Protein 1WG2 (pdb70)

Solvent-accessible surface area: 5988 Å² total; per-residue (Å²): 137,116,125,69,100,132,46,141,94,215,89,152,171,80,125,43,132,2,110,57,61,102,110,146,16,33,141,157,30,100,164,15,138,56,48,21,30,0,26,15,70,48,103,100,60,136,109,13,155,27,109,87,119,108,188,154,138,68,106,68,120,124,105,128

Nearest PDB structures (foldseek):
  1wg2-assembly1_A  TM=7.776E-01  e=1.621E-12  Arabidopsis thaliana
  1wfp-assembly1_A  TM=5.689E-01  e=2.776E-08  Arabidopsis thaliana
  1wfh-assembly1_A  TM=5.542E-01  e=4.113E-08  Arabidopsis thaliana
  1wfl-assembly1_A  TM=5.994E-01  e=1.693E-07  Mus musculus
  2m9w-assembly1_A  TM=4.242E-01  e=7.122E-01  Homo sapiens

Secondary structure (DSSP, 8-state):
-------SS--S--S-S-TTT----TTS-EE-TTS-EE-SSS-SSTTTT-----S-S---S---

Structure (mmCIF, N/CA/C/O backbone):
data_1WG2
#
_entry.id   1WG2
#
loop_
_entity.id
_entity.type
_entity.pdbx_description
1 polymer 'zinc finger (AN1-like) family protein'
2 non-polymer 'ZINC ION'
#
loop_
_atom_site.group_PDB
_atom_site.id
_atom_site.type_symbol
_atom_site.label_atom_id
_atom_site.label_alt_id
_atom_site.label_comp_id
_atom_site.label_asym_id
_atom_site.label_entity_id
_atom_site.label_seq_id
_atom_site.pdbx_PDB_ins_code
_atom_site.Cartn_x
_atom_site.Cartn_y
_atom_site.Cartn_z
_atom_site.occupancy
_atom_site.B_iso_or_equiv
_atom_site.auth_seq_id
_atom_site.auth_comp_id
_atom_site.auth_asym_id
_atom_site.auth_atom_id
_atom_site.pdbx_PDB_model_num
ATOM 1 N N . GLY A 1 1 ? -7.816 23.906 -29.251 1.00 0.00 1 GLY A N 1
ATOM 2 C CA . GLY A 1 1 ? -9.054 23.460 -28.638 1.00 0.00 1 GLY A CA 1
ATOM 3 C C . GLY A 1 1 ? -8.824 22.727 -27.332 1.00 0.00 1 GLY A C 1
ATOM 4 O O . GLY A 1 1 ? -7.821 22.953 -26.654 1.00 0.00 1 GLY A O 1
ATOM 8 N N . SER A 1 2 ? -9.755 21.848 -26.976 1.00 0.00 2 SER A N 1
ATOM 9 C CA . SER A 1 2 ? -9.651 21.084 -25.739 1.00 0.00 2 SER A CA 1
ATOM 10 C C . SER A 1 2 ? -9.000 19.728 -25.991 1.00 0.00 2 SER A C 1
ATOM 11 O O . SER A 1 2 ? -9.535 18.896 -26.724 1.00 0.00 2 SER A O 1
ATOM 19 N N . SER A 1 3 ? -7.840 19.512 -25.379 1.00 0.00 3 SER A N 1
ATOM 20 C CA . SER A 1 3 ? -7.112 18.259 -25.539 1.00 0.00 3 SER A CA 1
ATOM 21 C C . SER A 1 3 ? -7.911 17.090 -24.970 1.00 0.00 3 SER A C 1
ATOM 22 O O . SER A 1 3 ? -8.156 16.099 -25.657 1.00 0.00 3 SER A O 1
ATOM 30 N N . GLY A 1 4 ? -8.314 17.214 -23.709 1.00 0.00 4 GLY A N 1
ATOM 31 C CA . GLY A 1 4 ? -9.080 16.162 -23.069 1.00 0.00 4 GLY A CA 1
ATOM 32 C C . GLY A 1 4 ? -8.280 15.421 -22.016 1.00 0.00 4 GLY A C 1
ATOM 33 O O . GLY A 1 4 ? -7.166 14.969 -22.277 1.00 0.00 4 GLY A O 1
ATOM 37 N N . SER A 1 5 ? -8.849 15.297 -20.821 1.00 0.00 5 SER A N 1
ATOM 38 C CA . SER A 1 5 ? -8.179 14.611 -19.723 1.00 0.00 5 SER A CA 1
ATOM 39 C C . SER A 1 5 ? -9.154 13.712 -18.968 1.00 0.00 5 SER A C 1
ATOM 40 O O . SER A 1 5 ? -10.264 14.126 -18.631 1.00 0.00 5 SER A O 1
ATOM 48 N N . SER A 1 6 ? -8.732 12.479 -18.707 1.00 0.00 6 SER A N 1
ATOM 49 C CA . SER A 1 6 ? -9.568 11.519 -17.995 1.00 0.00 6 SER A CA 1
ATOM 50 C C . SER A 1 6 ? -9.714 11.909 -16.528 1.00 0.00 6 SER A C 1
ATOM 51 O O . SER A 1 6 ? -10.810 12.219 -16.063 1.00 0.00 6 SER A O 1
ATOM 59 N N . GLY A 1 7 ? -8.600 11.890 -15.803 1.00 0.00 7 GLY A N 1
ATOM 60 C CA . GLY A 1 7 ? -8.625 12.243 -14.395 1.00 0.00 7 GLY A CA 1
ATOM 61 C C . GLY A 1 7 ? -7.319 11.925 -13.695 1.00 0.00 7 GLY A C 1
ATOM 62 O O . GLY A 1 7 ? -7.012 10.769 -13.402 1.00 0.00 7 GLY A O 1
ATOM 66 N N . PRO A 1 8 ? -6.523 12.968 -13.415 1.00 0.00 8 PRO A N 1
ATOM 67 C CA . PRO A 1 8 ? -5.229 12.819 -12.742 1.00 0.00 8 PRO A CA 1
ATOM 68 C C . PRO A 1 8 ? -5.380 12.417 -11.279 1.00 0.00 8 PRO A C 1
ATOM 69 O O . PRO A 1 8 ? -4.390 12.218 -10.576 1.00 0.00 8 PRO A O 1
ATOM 80 N N . SER A 1 9 ? -6.625 12.300 -10.828 1.00 0.00 9 SER A N 1
ATOM 81 C CA . SER A 1 9 ? -6.904 11.925 -9.447 1.00 0.00 9 SER A CA 1
ATOM 82 C C . SER A 1 9 ? -7.530 10.535 -9.377 1.00 0.00 9 SER A C 1
ATOM 83 O O . SER A 1 9 ? -8.338 10.163 -10.228 1.00 0.00 9 SER A O 1
ATOM 91 N N . ARG A 1 10 ? -7.149 9.772 -8.358 1.00 0.00 10 ARG A N 1
ATOM 92 C CA . ARG A 1 10 ? -7.670 8.422 -8.177 1.00 0.00 10 ARG A CA 1
ATOM 93 C C . ARG A 1 10 ? -9.026 8.452 -7.477 1.00 0.00 10 ARG A C 1
ATOM 94 O O . ARG A 1 10 ? -9.360 9.395 -6.759 1.00 0.00 10 ARG A O 1
ATOM 115 N N . PRO A 1 11 ? -9.826 7.397 -7.691 1.00 0.00 11 PRO A N 1
ATOM 116 C CA . PRO A 1 11 ? -11.158 7.279 -7.090 1.00 0.00 11 PRO A CA 1
ATOM 117 C C . PRO A 1 11 ? -11.095 7.051 -5.583 1.00 0.00 11 PRO A C 1
ATOM 118 O O . PRO A 1 11 ? -10.018 7.059 -4.988 1.00 0.00 11 PRO A O 1
ATOM 129 N N . VAL A 1 12 ? -12.258 6.847 -4.972 1.00 0.00 12 VAL A N 1
ATOM 130 C CA . VAL A 1 12 ? -12.335 6.615 -3.534 1.00 0.00 12 VAL A CA 1
ATOM 131 C C . VAL A 1 12 ? -12.019 5.163 -3.195 1.00 0.00 12 VAL A C 1
ATOM 132 O O . VAL A 1 12 ? -12.709 4.539 -2.387 1.00 0.00 12 VAL A O 1
ATOM 145 N N . ARG A 1 13 ? -10.972 4.630 -3.816 1.00 0.00 13 ARG A N 1
ATOM 146 C CA . ARG A 1 13 ? -10.565 3.250 -3.580 1.00 0.00 13 ARG A CA 1
ATOM 147 C C . ARG A 1 13 ? -9.894 3.107 -2.217 1.00 0.00 13 ARG A C 1
ATOM 148 O O . ARG A 1 13 ? -9.330 4.056 -1.672 1.00 0.00 13 ARG A O 1
ATOM 169 N N . PRO A 1 14 ? -9.955 1.892 -1.651 1.00 0.00 14 PRO A N 1
ATOM 170 C CA . PRO A 1 14 ? -9.359 1.595 -0.345 1.00 0.00 14 PRO A CA 1
ATOM 171 C C . PRO A 1 14 ? -7.835 1.606 -0.388 1.00 0.00 14 PRO A C 1
ATOM 172 O O . PRO A 1 14 ? -7.236 1.915 -1.417 1.00 0.00 14 PRO A O 1
ATOM 183 N N . ASN A 1 15 ? -7.214 1.267 0.737 1.00 0.00 15 ASN A N 1
ATOM 184 C CA . ASN A 1 15 ? -5.758 1.238 0.827 1.00 0.00 15 ASN A CA 1
ATOM 185 C C . ASN A 1 15 ? -5.260 -0.172 1.132 1.00 0.00 15 ASN A C 1
ATOM 186 O O . ASN A 1 15 ? -4.137 -0.357 1.599 1.00 0.00 15 ASN A O 1
ATOM 197 N N . ASN A 1 16 ? -6.104 -1.163 0.862 1.00 0.00 16 ASN A N 1
ATOM 198 C CA . ASN A 1 16 ? -5.750 -2.556 1.107 1.00 0.00 16 ASN A CA 1
ATOM 199 C C . ASN A 1 16 ? -5.085 -3.172 -0.120 1.00 0.00 16 ASN A C 1
ATOM 200 O O . ASN A 1 16 ? -5.747 -3.798 -0.948 1.00 0.00 16 ASN A O 1
ATOM 211 N N . ARG A 1 17 ? -3.773 -2.990 -0.229 1.00 0.00 17 ARG A N 1
ATOM 212 C CA . ARG A 1 17 ? -3.019 -3.527 -1.355 1.00 0.00 17 ARG A CA 1
ATOM 213 C C . ARG A 1 17 ? -1.519 -3.347 -1.140 1.00 0.00 17 ARG A C 1
ATOM 214 O O . ARG A 1 17 ? -1.088 -2.439 -0.429 1.00 0.00 17 ARG A O 1
ATOM 235 N N . CYS A 1 18 ? -0.729 -4.219 -1.757 1.00 0.00 18 CYS A N 1
ATOM 236 C CA . CYS A 1 18 ? 0.723 -4.158 -1.633 1.00 0.00 18 CYS A CA 1
ATOM 237 C C . CYS A 1 18 ? 1.317 -3.206 -2.667 1.00 0.00 18 CYS A C 1
ATOM 238 O O . CYS A 1 18 ? 0.955 -3.245 -3.843 1.00 0.00 18 CYS A O 1
ATOM 245 N N . PHE A 1 19 ? 2.232 -2.352 -2.220 1.00 0.00 19 PHE A N 1
ATOM 246 C CA . PHE A 1 19 ? 2.877 -1.390 -3.106 1.00 0.00 19 PHE A CA 1
ATOM 247 C C . PHE A 1 19 ? 4.017 -2.043 -3.882 1.00 0.00 19 PHE A C 1
ATOM 248 O O . PHE A 1 19 ? 4.922 -1.364 -4.366 1.00 0.00 19 PHE A O 1
ATOM 265 N N . SER A 1 20 ? 3.966 -3.366 -3.995 1.00 0.00 20 SER A N 1
ATOM 266 C CA . SER A 1 20 ? 4.996 -4.113 -4.707 1.00 0.00 20 SER A CA 1
ATOM 267 C C . SER A 1 20 ? 4.371 -5.147 -5.639 1.00 0.00 20 SER A C 1
ATOM 268 O O . SER A 1 20 ? 4.814 -5.327 -6.773 1.00 0.00 20 SER A O 1
ATOM 276 N N . CYS A 1 21 ? 3.337 -5.826 -5.151 1.00 0.00 21 CYS A N 1
ATOM 277 C CA . CYS A 1 21 ? 2.649 -6.842 -5.937 1.00 0.00 21 CYS A CA 1
ATOM 278 C C . CYS A 1 21 ? 1.182 -6.474 -6.139 1.00 0.00 21 CYS A C 1
ATOM 279 O O . CYS A 1 21 ? 0.458 -7.147 -6.872 1.00 0.00 21 CYS A O 1
ATOM 286 N N . ASN A 1 22 ? 0.752 -5.401 -5.484 1.00 0.00 22 ASN A N 1
ATOM 287 C CA . ASN A 1 22 ? -0.628 -4.942 -5.591 1.00 0.00 22 ASN A CA 1
ATOM 288 C C . ASN A 1 22 ? -1.592 -5.980 -5.022 1.00 0.00 22 ASN A C 1
ATOM 289 O O . ASN A 1 22 ? -2.762 -6.029 -5.400 1.00 0.00 22 ASN A O 1
ATOM 300 N N . LYS A 1 23 ? -1.091 -6.806 -4.110 1.00 0.00 23 LYS A N 1
ATOM 301 C CA . LYS A 1 23 ? -1.906 -7.842 -3.486 1.00 0.00 23 LYS A CA 1
ATOM 302 C C . LYS A 1 23 ? -2.705 -7.274 -2.317 1.00 0.00 23 LYS A C 1
ATOM 303 O O . LYS A 1 23 ? -2.141 -6.906 -1.287 1.00 0.00 23 LYS A O 1
ATOM 322 N N . LYS A 1 24 ? -4.021 -7.208 -2.483 1.00 0.00 24 LYS A N 1
ATOM 323 C CA . LYS A 1 24 ? -4.899 -6.689 -1.441 1.00 0.00 24 LYS A CA 1
ATOM 324 C C . LYS A 1 24 ? -4.460 -7.178 -0.065 1.00 0.00 24 LYS A C 1
ATOM 325 O O . LYS A 1 24 ? -4.515 -8.373 0.227 1.00 0.00 24 LYS A O 1
ATOM 344 N N . VAL A 1 25 ? -4.025 -6.247 0.778 1.00 0.00 25 VAL A N 1
ATOM 345 C CA . VAL A 1 25 ? -3.578 -6.584 2.124 1.00 0.00 25 VAL A CA 1
ATOM 346 C C . VAL A 1 25 ? -4.657 -6.271 3.155 1.00 0.00 25 VAL A C 1
ATOM 347 O O . VAL A 1 25 ? -4.365 -6.072 4.334 1.00 0.00 25 VAL A O 1
ATOM 360 N N . GLY A 1 26 ? -5.906 -6.229 2.703 1.00 0.00 26 GLY A N 1
ATOM 361 C CA . GLY A 1 26 ? -7.011 -5.941 3.599 1.00 0.00 26 GLY A CA 1
ATOM 362 C C . GLY A 1 26 ? -6.650 -4.911 4.650 1.00 0.00 26 GLY A C 1
ATOM 363 O O . GLY A 1 26 ? -5.976 -3.923 4.357 1.00 0.00 26 GLY A O 1
ATOM 367 N N . VAL A 1 27 ? -7.101 -5.140 5.880 1.00 0.00 27 VAL A N 1
ATOM 368 C CA . VAL A 1 27 ? -6.822 -4.223 6.979 1.00 0.00 27 VAL A CA 1
ATOM 369 C C . VAL A 1 27 ? -5.747 -4.785 7.903 1.00 0.00 27 VAL A C 1
ATOM 370 O O . VAL A 1 27 ? -5.667 -4.416 9.075 1.00 0.00 27 VAL A O 1
ATOM 383 N N . MET A 1 28 ? -4.922 -5.678 7.367 1.00 0.00 28 MET A N 1
ATOM 384 C CA . MET A 1 28 ? -3.849 -6.289 8.144 1.00 0.00 28 MET A CA 1
ATOM 385 C C . MET A 1 28 ? -2.515 -6.175 7.413 1.00 0.00 28 MET A C 1
ATOM 386 O O . MET A 1 28 ? -1.632 -7.015 7.579 1.00 0.00 28 MET A O 1
ATOM 400 N N . GLY A 1 29 ? -2.377 -5.129 6.603 1.00 0.00 29 GLY A N 1
ATOM 401 C CA . GLY A 1 29 ? -1.148 -4.925 5.859 1.00 0.00 29 GLY A CA 1
ATOM 402 C C . GLY A 1 29 ? -0.082 -4.227 6.680 1.00 0.00 29 GLY A C 1
ATOM 403 O O . GLY A 1 29 ? -0.309 -3.879 7.839 1.00 0.00 29 GLY A O 1
ATOM 407 N N . PHE A 1 30 ? 1.086 -4.022 6.079 1.00 0.00 30 PHE A N 1
ATOM 408 C CA . PHE A 1 30 ? 2.192 -3.363 6.763 1.00 0.00 30 PHE A CA 1
ATOM 409 C C . PHE A 1 30 ? 2.462 -1.987 6.161 1.00 0.00 30 PHE A C 1
ATOM 410 O O . PHE A 1 30 ? 3.062 -1.872 5.092 1.00 0.00 30 PHE A O 1
ATOM 427 N N . LYS A 1 31 ? 2.014 -0.946 6.854 1.00 0.00 31 LYS A N 1
ATOM 428 C CA . LYS A 1 31 ? 2.207 0.423 6.390 1.00 0.00 31 LYS A CA 1
ATOM 429 C C . LYS A 1 31 ? 3.591 0.937 6.771 1.00 0.00 31 LYS A C 1
ATOM 430 O O . LYS A 1 31 ? 4.006 0.837 7.927 1.00 0.00 31 LYS A O 1
ATOM 449 N N . CYS A 1 32 ? 4.303 1.489 5.794 1.00 0.00 32 CYS A N 1
ATOM 450 C CA . CYS A 1 32 ? 5.640 2.020 6.026 1.00 0.00 32 CYS A CA 1
ATOM 451 C C . CYS A 1 32 ? 5.578 3.483 6.453 1.00 0.00 32 CYS A C 1
ATOM 452 O O . CYS A 1 32 ? 4.582 4.168 6.219 1.00 0.00 32 CYS A O 1
ATOM 459 N N . LYS A 1 33 ? 6.649 3.957 7.081 1.00 0.00 33 LYS A N 1
ATOM 460 C CA . LYS A 1 33 ? 6.718 5.339 7.540 1.00 0.00 33 LYS A CA 1
ATOM 461 C C . LYS A 1 33 ? 6.444 6.308 6.393 1.00 0.00 33 LYS A C 1
ATOM 462 O O . LYS A 1 33 ? 5.877 7.382 6.596 1.00 0.00 33 LYS A O 1
ATOM 481 N N . CYS A 1 34 ? 6.850 5.921 5.189 1.00 0.00 34 CYS A N 1
ATOM 482 C CA . CYS A 1 34 ? 6.647 6.754 4.009 1.00 0.00 34 CYS A CA 1
ATOM 483 C C . CYS A 1 34 ? 5.160 6.950 3.730 1.00 0.00 34 CYS A C 1
ATOM 484 O O . CYS A 1 34 ? 4.737 8.012 3.277 1.00 0.00 34 CYS A O 1
ATOM 491 N N . GLY A 1 35 ? 4.370 5.916 4.005 1.00 0.00 35 GLY A N 1
ATOM 492 C CA . GLY A 1 35 ? 2.939 5.994 3.778 1.00 0.00 35 GLY A CA 1
ATOM 493 C C . GLY A 1 35 ? 2.470 5.039 2.699 1.00 0.00 35 GLY A C 1
ATOM 494 O O . GLY A 1 35 ? 1.531 5.337 1.962 1.00 0.00 35 GLY A O 1
ATOM 498 N N . SER A 1 36 ? 3.127 3.887 2.604 1.00 0.00 36 SER A N 1
ATOM 499 C CA . SER A 1 36 ? 2.775 2.887 1.603 1.00 0.00 36 SER A CA 1
ATOM 500 C C . SER A 1 36 ? 2.302 1.597 2.266 1.00 0.00 36 SER A C 1
ATOM 501 O O . SER A 1 36 ? 2.722 1.265 3.375 1.00 0.00 36 SER A O 1
ATOM 509 N N . THR A 1 37 ? 1.424 0.873 1.579 1.00 0.00 37 THR A N 1
ATOM 510 C CA . THR A 1 37 ? 0.892 -0.380 2.100 1.00 0.00 37 THR A CA 1
ATOM 511 C C . THR A 1 37 ? 1.563 -1.579 1.441 1.00 0.00 37 THR A C 1
ATOM 512 O O . THR A 1 37 ? 1.755 -1.605 0.225 1.00 0.00 37 THR A O 1
ATOM 523 N N . PHE A 1 38 ? 1.918 -2.572 2.249 1.00 0.00 38 PHE A N 1
ATOM 524 C CA . PHE A 1 38 ? 2.568 -3.775 1.743 1.00 0.00 38 PHE A CA 1
ATOM 525 C C . PHE A 1 38 ? 1.939 -5.028 2.347 1.00 0.00 38 PHE A C 1
ATOM 526 O O . PHE A 1 38 ? 1.216 -4.956 3.341 1.00 0.00 38 PHE A O 1
ATOM 543 N N . CYS A 1 39 ? 2.220 -6.175 1.738 1.00 0.00 39 CYS A N 1
ATOM 544 C CA . CYS A 1 39 ? 1.682 -7.445 2.213 1.00 0.00 39 CYS A CA 1
ATOM 545 C C . CYS A 1 39 ? 2.641 -8.107 3.198 1.00 0.00 39 CYS A C 1
ATOM 546 O O . CYS A 1 39 ? 2.699 -9.332 3.296 1.00 0.00 39 CYS A O 1
ATOM 553 N N . GLY A 1 40 ? 3.393 -7.287 3.926 1.00 0.00 40 GLY A N 1
ATOM 554 C CA . GLY A 1 40 ? 4.340 -7.811 4.893 1.00 0.00 40 GLY A CA 1
ATOM 555 C C . GLY A 1 40 ? 5.636 -8.262 4.251 1.00 0.00 40 GLY A C 1
ATOM 556 O O . GLY A 1 40 ? 6.714 -8.082 4.818 1.00 0.00 40 GLY A O 1
ATOM 560 N N . SER A 1 41 ? 5.533 -8.851 3.064 1.00 0.00 41 SER A N 1
ATOM 561 C CA . SER A 1 41 ? 6.707 -9.334 2.346 1.00 0.00 41 SER A CA 1
ATOM 562 C C . SER A 1 41 ? 7.418 -8.188 1.633 1.00 0.00 41 SER A C 1
ATOM 563 O O . SER A 1 41 ? 8.603 -8.310 1.329 1.00 0.00 41 SER A O 1
ATOM 571 N N . HIS A 1 42 ? 6.686 -7.111 1.386 1.00 0.00 42 HIS A N 1
ATOM 572 C CA . HIS A 1 42 ? 7.257 -5.958 0.712 1.00 0.00 42 HIS A CA 1
ATOM 573 C C . HIS A 1 42 ? 7.168 -4.734 1.626 1.00 0.00 42 HIS A C 1
ATOM 574 O O . HIS A 1 42 ? 7.209 -3.585 1.184 1.00 0.00 42 HIS A O 1
ATOM 588 N N . ARG A 1 43 ? 7.044 -5.007 2.920 1.00 0.00 43 ARG A N 1
ATOM 589 C CA . ARG A 1 43 ? 6.946 -3.950 3.919 1.00 0.00 43 ARG A CA 1
ATOM 590 C C . ARG A 1 43 ? 8.298 -3.275 4.131 1.00 0.00 43 ARG A C 1
ATOM 591 O O . ARG A 1 43 ? 8.379 -2.192 4.711 1.00 0.00 43 ARG A O 1
ATOM 612 N N . TYR A 1 44 ? 9.357 -3.922 3.657 1.00 0.00 44 TYR A N 1
ATOM 613 C CA . TYR A 1 44 ? 10.706 -3.386 3.797 1.00 0.00 44 TYR A CA 1
ATOM 614 C C . TYR A 1 44 ? 10.945 -2.247 2.811 1.00 0.00 44 TYR A C 1
ATOM 615 O O . TYR A 1 44 ? 10.413 -2.230 1.700 1.00 0.00 44 TYR A O 1
ATOM 633 N N . PRO A 1 45 ? 11.765 -1.270 3.225 1.00 0.00 45 PRO A N 1
ATOM 634 C CA . PRO A 1 45 ? 12.096 -0.108 2.394 1.00 0.00 45 PRO A CA 1
ATOM 635 C C . PRO A 1 45 ? 12.976 -0.478 1.204 1.00 0.00 45 PRO A C 1
ATOM 636 O O . PRO A 1 45 ? 12.860 0.110 0.130 1.00 0.00 45 PRO A O 1
ATOM 647 N N . GLU A 1 46 ? 13.854 -1.455 1.405 1.00 0.00 46 GLU A N 1
ATOM 648 C CA . GLU A 1 46 ? 14.753 -1.902 0.348 1.00 0.00 46 GLU A CA 1
ATOM 649 C C . GLU A 1 46 ? 13.980 -2.602 -0.765 1.00 0.00 46 GLU A C 1
ATOM 650 O O . GLU A 1 46 ? 14.461 -2.722 -1.892 1.00 0.00 46 GLU A O 1
ATOM 662 N N . LYS A 1 47 ? 12.777 -3.065 -0.441 1.00 0.00 47 LYS A N 1
ATOM 663 C CA . LYS A 1 47 ? 11.934 -3.754 -1.411 1.00 0.00 47 LYS A CA 1
ATOM 664 C C . LYS A 1 47 ? 10.898 -2.804 -2.003 1.00 0.00 47 LYS A C 1
ATOM 665 O O . LYS A 1 47 ? 9.912 -3.268 -2.573 1.00 0.00 47 LYS A O 1
ATOM 684 N N . HIS A 1 48 ? 11.140 -1.509 -1.858 1.00 0.00 48 HIS A N 1
ATOM 685 C CA . HIS A 1 48 ? 10.222 -0.513 -2.383 1.00 0.00 48 HIS A CA 1
ATOM 686 C C . HIS A 1 48 ? 10.842 0.879 -2.244 1.00 0.00 48 HIS A C 1
ATOM 687 O O . HIS A 1 48 ? 11.239 1.312 -1.163 1.00 0.00 48 HIS A O 1
ATOM 701 N N . GLU A 1 49 ? 10.917 1.575 -3.375 1.00 0.00 49 GLU A N 1
ATOM 702 C CA . GLU A 1 49 ? 11.484 2.919 -3.407 1.00 0.00 49 GLU A CA 1
ATOM 703 C C . GLU A 1 49 ? 11.004 3.741 -2.214 1.00 0.00 49 GLU A C 1
ATOM 704 O O . GLU A 1 49 ? 9.963 4.395 -2.275 1.00 0.00 49 GLU A O 1
ATOM 716 N N . CYS A 1 50 ? 11.771 3.701 -1.130 1.00 0.00 50 CYS A N 1
ATOM 717 C CA . CYS A 1 50 ? 11.426 4.440 0.079 1.00 0.00 50 CYS A CA 1
ATOM 718 C C . CYS A 1 50 ? 12.291 5.689 0.218 1.00 0.00 50 CYS A C 1
ATOM 719 O O . CYS A 1 50 ? 13.415 5.626 0.716 1.00 0.00 50 CYS A O 1
ATOM 726 N N . SER A 1 51 ? 11.759 6.823 -0.226 1.00 0.00 51 SER A N 1
ATOM 727 C CA . SER A 1 51 ? 12.483 8.087 -0.155 1.00 0.00 51 SER A CA 1
ATOM 728 C C . SER A 1 51 ? 12.845 8.425 1.289 1.00 0.00 51 SER A C 1
ATOM 729 O O . SER A 1 51 ? 13.921 8.958 1.562 1.00 0.00 51 SER A O 1
ATOM 737 N N . PHE A 1 52 ? 11.940 8.109 2.209 1.00 0.00 52 PHE A N 1
ATOM 738 C CA . PHE A 1 52 ? 12.162 8.379 3.624 1.00 0.00 52 PHE A CA 1
ATOM 739 C C . PHE A 1 52 ? 13.625 8.157 3.997 1.00 0.00 52 PHE A C 1
ATOM 740 O O . PHE A 1 52 ? 14.251 7.193 3.553 1.00 0.00 52 PHE A O 1
ATOM 757 N N . ASP A 1 53 ? 14.164 9.055 4.814 1.00 0.00 53 ASP A N 1
ATOM 758 C CA . ASP A 1 53 ? 15.553 8.957 5.248 1.00 0.00 53 ASP A CA 1
ATOM 759 C C . ASP A 1 53 ? 15.639 8.481 6.695 1.00 0.00 53 ASP A C 1
ATOM 760 O O . ASP A 1 53 ? 15.713 9.288 7.621 1.00 0.00 53 ASP A O 1
ATOM 769 N N . PHE A 1 54 ? 15.627 7.166 6.881 1.00 0.00 54 PHE A N 1
ATOM 770 C CA . PHE A 1 54 ? 15.701 6.582 8.215 1.00 0.00 54 PHE A CA 1
ATOM 771 C C . PHE A 1 54 ? 17.057 6.862 8.857 1.00 0.00 54 PHE A C 1
ATOM 772 O O . PHE A 1 54 ? 17.135 7.297 10.006 1.00 0.00 54 PHE A O 1
ATOM 789 N N . LYS A 1 55 ? 18.124 6.610 8.106 1.00 0.00 55 LYS A N 1
ATOM 790 C CA . LYS A 1 55 ? 19.478 6.834 8.599 1.00 0.00 55 LYS A CA 1
ATOM 791 C C . LYS A 1 55 ? 19.526 8.049 9.520 1.00 0.00 55 LYS A C 1
ATOM 792 O O . LYS A 1 55 ? 18.864 9.055 9.270 1.00 0.00 55 LYS A O 1
ATOM 811 N N . GLU A 1 56 ? 20.316 7.947 10.585 1.00 0.00 56 GLU A N 1
ATOM 812 C CA . GLU A 1 56 ? 20.450 9.038 11.543 1.00 0.00 56 GLU A CA 1
ATOM 813 C C . GLU A 1 56 ? 20.801 10.344 10.834 1.00 0.00 56 GLU A C 1
ATOM 814 O O . GLU A 1 56 ? 21.102 10.354 9.641 1.00 0.00 56 GLU A O 1
ATOM 826 N N . VAL A 1 57 ? 20.759 11.444 11.579 1.00 0.00 57 VAL A N 1
ATOM 827 C CA . VAL A 1 57 ? 21.072 12.755 11.023 1.00 0.00 57 VAL A CA 1
ATOM 828 C C . VAL A 1 57 ? 22.337 12.704 10.174 1.00 0.00 57 VAL A C 1
ATOM 829 O O . VAL A 1 57 ? 23.279 11.978 10.487 1.00 0.00 57 VAL A O 1
ATOM 842 N N . GLY A 1 58 ? 22.350 13.482 9.095 1.00 0.00 58 GLY A N 1
ATOM 843 C CA . GLY A 1 58 ? 23.505 13.511 8.216 1.00 0.00 58 GLY A CA 1
ATOM 844 C C . GLY A 1 58 ? 23.490 14.702 7.279 1.00 0.00 58 GLY A C 1
ATOM 845 O O . GLY A 1 58 ? 24.367 15.564 7.347 1.00 0.00 58 GLY A O 1
ATOM 849 N N . SER A 1 59 ? 22.494 14.751 6.401 1.00 0.00 59 SER A N 1
ATOM 850 C CA . SER A 1 59 ? 22.372 15.843 5.442 1.00 0.00 59 SER A CA 1
ATOM 851 C C . SER A 1 59 ? 22.350 17.191 6.155 1.00 0.00 59 SER A C 1
ATOM 852 O O . SER A 1 59 ? 22.258 17.257 7.380 1.00 0.00 59 SER A O 1
ATOM 860 N N . GLY A 1 60 ? 22.434 18.267 5.378 1.00 0.00 60 GLY A N 1
ATOM 861 C CA . GLY A 1 60 ? 22.422 19.600 5.951 1.00 0.00 60 GLY A CA 1
ATOM 862 C C . GLY A 1 60 ? 21.451 20.525 5.245 1.00 0.00 60 GLY A C 1
ATOM 863 O O . GLY A 1 60 ? 20.352 20.795 5.731 1.00 0.00 60 GLY A O 1
ATOM 867 N N . PRO A 1 61 ? 21.857 21.031 4.071 1.00 0.00 61 PRO A N 1
ATOM 868 C CA . PRO A 1 61 ? 21.030 21.941 3.273 1.00 0.00 61 PRO A CA 1
ATOM 869 C C . PRO A 1 61 ? 19.819 21.241 2.665 1.00 0.00 61 PRO A C 1
ATOM 870 O O . PRO A 1 61 ? 19.722 20.014 2.691 1.00 0.00 61 PRO A O 1
ATOM 881 N N . SER A 1 62 ? 18.900 22.029 2.116 1.00 0.00 62 SER A N 1
ATOM 882 C CA . SER A 1 62 ? 17.694 21.484 1.504 1.00 0.00 62 SER A CA 1
ATOM 883 C C . SER A 1 62 ? 18.041 20.618 0.297 1.00 0.00 62 SER A C 1
ATOM 884 O O . SER A 1 62 ? 18.904 20.971 -0.507 1.00 0.00 62 SER A O 1
ATOM 892 N N . SER A 1 63 ? 17.362 19.481 0.177 1.00 0.00 63 SER A N 1
ATOM 893 C CA . SER A 1 63 ? 17.600 18.561 -0.929 1.00 0.00 63 SER A CA 1
ATOM 894 C C . SER A 1 63 ? 16.329 17.796 -1.282 1.00 0.00 63 SER A C 1
ATOM 895 O O . SER A 1 63 ? 15.533 17.454 -0.408 1.00 0.00 63 SER A O 1
ATOM 903 N N . GLY A 1 64 ? 16.144 17.529 -2.572 1.00 0.00 64 GLY A N 1
ATOM 904 C CA . GLY A 1 64 ? 14.969 16.806 -3.019 1.00 0.00 64 GLY A CA 1
ATOM 905 C C . GLY A 1 64 ? 13.679 17.524 -2.672 1.00 0.00 64 GLY A C 1
ATOM 906 O O . GLY A 1 64 ? 13.541 18.700 -3.002 1.00 0.00 64 GLY A O 1
ATOM 912 N N . GLY A 1 1 ? -5.622 11.054 -31.952 1.00 0.00 1 GLY A N 2
ATOM 913 C CA . GLY A 1 1 ? -5.999 10.267 -30.793 1.00 0.00 1 GLY A CA 2
ATOM 914 C C . GLY A 1 1 ? -7.442 9.804 -30.850 1.00 0.00 1 GLY A C 2
ATOM 915 O O . GLY A 1 1 ? -8.162 10.111 -31.800 1.00 0.00 1 GLY A O 2
ATOM 919 N N . SER A 1 2 ? -7.865 9.062 -29.832 1.00 0.00 2 SER A N 2
ATOM 920 C CA . SER A 1 2 ? -9.229 8.551 -29.773 1.00 0.00 2 SER A CA 2
ATOM 921 C C . SER A 1 2 ? -9.651 8.292 -28.330 1.00 0.00 2 SER A C 2
ATOM 922 O O . SER A 1 2 ? -8.912 7.684 -27.555 1.00 0.00 2 SER A O 2
ATOM 930 N N . SER A 1 3 ? -10.844 8.759 -27.976 1.00 0.00 3 SER A N 2
ATOM 931 C CA . SER A 1 3 ? -11.364 8.582 -26.625 1.00 0.00 3 SER A CA 2
ATOM 932 C C . SER A 1 3 ? -12.482 7.545 -26.605 1.00 0.00 3 SER A C 2
ATOM 933 O O . SER A 1 3 ? -13.561 7.768 -27.152 1.00 0.00 3 SER A O 2
ATOM 941 N N . GLY A 1 4 ? -12.216 6.409 -25.968 1.00 0.00 4 GLY A N 2
ATOM 942 C CA . GLY A 1 4 ? -13.208 5.353 -25.887 1.00 0.00 4 GLY A CA 2
ATOM 943 C C . GLY A 1 4 ? -13.075 4.526 -24.624 1.00 0.00 4 GLY A C 2
ATOM 944 O O . GLY A 1 4 ? -12.664 3.367 -24.673 1.00 0.00 4 GLY A O 2
ATOM 948 N N . SER A 1 5 ? -13.420 5.124 -23.488 1.00 0.00 5 SER A N 2
ATOM 949 C CA . SER A 1 5 ? -13.331 4.437 -22.205 1.00 0.00 5 SER A CA 2
ATOM 950 C C . SER A 1 5 ? -14.034 5.236 -21.111 1.00 0.00 5 SER A C 2
ATOM 951 O O . SER A 1 5 ? -13.780 6.428 -20.937 1.00 0.00 5 SER A O 2
ATOM 959 N N . SER A 1 6 ? -14.919 4.569 -20.376 1.00 0.00 6 SER A N 2
ATOM 960 C CA . SER A 1 6 ? -15.662 5.216 -19.302 1.00 0.00 6 SER A CA 2
ATOM 961 C C . SER A 1 6 ? -16.129 4.193 -18.271 1.00 0.00 6 SER A C 2
ATOM 962 O O . SER A 1 6 ? -16.667 3.143 -18.622 1.00 0.00 6 SER A O 2
ATOM 970 N N . GLY A 1 7 ? -15.919 4.507 -16.997 1.00 0.00 7 GLY A N 2
ATOM 971 C CA . GLY A 1 7 ? -16.324 3.606 -15.934 1.00 0.00 7 GLY A CA 2
ATOM 972 C C . GLY A 1 7 ? -16.111 4.201 -14.556 1.00 0.00 7 GLY A C 2
ATOM 973 O O . GLY A 1 7 ? -15.385 5.181 -14.385 1.00 0.00 7 GLY A O 2
ATOM 977 N N . PRO A 1 8 ? -16.755 3.603 -13.543 1.00 0.00 8 PRO A N 2
ATOM 978 C CA . PRO A 1 8 ? -16.648 4.064 -12.155 1.00 0.00 8 PRO A CA 2
ATOM 979 C C . PRO A 1 8 ? -15.268 3.802 -11.562 1.00 0.00 8 PRO A C 2
ATOM 980 O O . PRO A 1 8 ? -14.808 2.661 -11.515 1.00 0.00 8 PRO A O 2
ATOM 991 N N . SER A 1 9 ? -14.612 4.866 -11.110 1.00 0.00 9 SER A N 2
ATOM 992 C CA . SER A 1 9 ? -13.282 4.752 -10.522 1.00 0.00 9 SER A CA 2
ATOM 993 C C . SER A 1 9 ? -13.261 5.326 -9.109 1.00 0.00 9 SER A C 2
ATOM 994 O O . SER A 1 9 ? -13.010 6.515 -8.914 1.00 0.00 9 SER A O 2
ATOM 1002 N N . ARG A 1 10 ? -13.528 4.471 -8.126 1.00 0.00 10 ARG A N 2
ATOM 1003 C CA . ARG A 1 10 ? -13.541 4.893 -6.731 1.00 0.00 10 ARG A CA 2
ATOM 1004 C C . ARG A 1 10 ? -12.296 5.708 -6.397 1.00 0.00 10 ARG A C 2
ATOM 1005 O O . ARG A 1 10 ? -11.233 5.538 -6.996 1.00 0.00 10 ARG A O 2
ATOM 1026 N N . PRO A 1 11 ? -12.427 6.615 -5.418 1.00 0.00 11 PRO A N 2
ATOM 1027 C CA . PRO A 1 11 ? -11.322 7.475 -4.982 1.00 0.00 11 PRO A CA 2
ATOM 1028 C C . PRO A 1 11 ? -10.236 6.696 -4.248 1.00 0.00 11 PRO A C 2
ATOM 1029 O O . PRO A 1 11 ? -10.212 5.465 -4.279 1.00 0.00 11 PRO A O 2
ATOM 1040 N N . VAL A 1 12 ? -9.339 7.420 -3.586 1.00 0.00 12 VAL A N 2
ATOM 1041 C CA . VAL A 1 12 ? -8.251 6.797 -2.843 1.00 0.00 12 VAL A CA 2
ATOM 1042 C C . VAL A 1 12 ? -8.705 6.387 -1.446 1.00 0.00 12 VAL A C 2
ATOM 1043 O O . VAL A 1 12 ? -7.927 6.429 -0.492 1.00 0.00 12 VAL A O 2
ATOM 1056 N N . ARG A 1 13 ? -9.968 5.989 -1.333 1.00 0.00 13 ARG A N 2
ATOM 1057 C CA . ARG A 1 13 ? -10.526 5.571 -0.052 1.00 0.00 13 ARG A CA 2
ATOM 1058 C C . ARG A 1 13 ? -9.851 4.296 0.445 1.00 0.00 13 ARG A C 2
ATOM 1059 O O . ARG A 1 13 ? -9.247 4.261 1.517 1.00 0.00 13 ARG A O 2
ATOM 1080 N N . PRO A 1 14 ? -9.957 3.222 -0.352 1.00 0.00 14 PRO A N 2
ATOM 1081 C CA . PRO A 1 14 ? -9.364 1.925 -0.014 1.00 0.00 14 PRO A CA 2
ATOM 1082 C C . PRO A 1 14 ? -7.841 1.948 -0.082 1.00 0.00 14 PRO A C 2
ATOM 1083 O O . PRO A 1 14 ? -7.260 2.494 -1.019 1.00 0.00 14 PRO A O 2
ATOM 1094 N N . ASN A 1 15 ? -7.199 1.351 0.916 1.00 0.00 15 ASN A N 2
ATOM 1095 C CA . ASN A 1 15 ? -5.742 1.303 0.969 1.00 0.00 15 ASN A CA 2
ATOM 1096 C C . ASN A 1 15 ? -5.255 -0.108 1.282 1.00 0.00 15 ASN A C 2
ATOM 1097 O O . ASN A 1 15 ? -4.161 -0.295 1.812 1.00 0.00 15 ASN A O 2
ATOM 1108 N N . ASN A 1 16 ? -6.075 -1.099 0.948 1.00 0.00 16 ASN A N 2
ATOM 1109 C CA . ASN A 1 16 ? -5.728 -2.494 1.193 1.00 0.00 16 ASN A CA 2
ATOM 1110 C C . ASN A 1 16 ? -5.076 -3.117 -0.037 1.00 0.00 16 ASN A C 2
ATOM 1111 O O . ASN A 1 16 ? -5.746 -3.745 -0.857 1.00 0.00 16 ASN A O 2
ATOM 1122 N N . ARG A 1 17 ? -3.764 -2.937 -0.160 1.00 0.00 17 ARG A N 2
ATOM 1123 C CA . ARG A 1 17 ? -3.021 -3.481 -1.290 1.00 0.00 17 ARG A CA 2
ATOM 1124 C C . ARG A 1 17 ? -1.518 -3.318 -1.081 1.00 0.00 17 ARG A C 2
ATOM 1125 O O . ARG A 1 17 ? -1.075 -2.447 -0.332 1.00 0.00 17 ARG A O 2
ATOM 1146 N N . CYS A 1 18 ? -0.739 -4.163 -1.748 1.00 0.00 18 CYS A N 2
ATOM 1147 C CA . CYS A 1 18 ? 0.714 -4.115 -1.635 1.00 0.00 18 CYS A CA 2
ATOM 1148 C C . CYS A 1 18 ? 1.311 -3.189 -2.691 1.00 0.00 18 CYS A C 2
ATOM 1149 O O . CYS A 1 18 ? 0.945 -3.250 -3.865 1.00 0.00 18 CYS A O 2
ATOM 1156 N N . PHE A 1 19 ? 2.232 -2.331 -2.265 1.00 0.00 19 PHE A N 2
ATOM 1157 C CA . PHE A 1 19 ? 2.880 -1.391 -3.172 1.00 0.00 19 PHE A CA 2
ATOM 1158 C C . PHE A 1 19 ? 4.015 -2.067 -3.936 1.00 0.00 19 PHE A C 2
ATOM 1159 O O . PHE A 1 19 ? 4.933 -1.405 -4.419 1.00 0.00 19 PHE A O 2
ATOM 1176 N N . SER A 1 20 ? 3.944 -3.391 -4.040 1.00 0.00 20 SER A N 2
ATOM 1177 C CA . SER A 1 20 ? 4.967 -4.158 -4.742 1.00 0.00 20 SER A CA 2
ATOM 1178 C C . SER A 1 20 ? 4.331 -5.186 -5.673 1.00 0.00 20 SER A C 2
ATOM 1179 O O . SER A 1 20 ? 4.801 -5.402 -6.791 1.00 0.00 20 SER A O 2
ATOM 1187 N N . CYS A 1 21 ? 3.261 -5.817 -5.204 1.00 0.00 21 CYS A N 2
ATOM 1188 C CA . CYS A 1 21 ? 2.559 -6.824 -5.993 1.00 0.00 21 CYS A CA 2
ATOM 1189 C C . CYS A 1 21 ? 1.087 -6.457 -6.157 1.00 0.00 21 CYS A C 2
ATOM 1190 O O . CYS A 1 21 ? 0.345 -7.131 -6.870 1.00 0.00 21 CYS A O 2
ATOM 1197 N N . ASN A 1 22 ? 0.672 -5.384 -5.491 1.00 0.00 22 ASN A N 2
ATOM 1198 C CA . ASN A 1 22 ? -0.711 -4.928 -5.563 1.00 0.00 22 ASN A CA 2
ATOM 1199 C C . ASN A 1 22 ? -1.657 -5.963 -4.962 1.00 0.00 22 ASN A C 2
ATOM 1200 O O . ASN A 1 22 ? -2.838 -6.016 -5.308 1.00 0.00 22 ASN A O 2
ATOM 1211 N N . LYS A 1 23 ? -1.131 -6.784 -4.060 1.00 0.00 23 LYS A N 2
ATOM 1212 C CA . LYS A 1 23 ? -1.927 -7.817 -3.409 1.00 0.00 23 LYS A CA 2
ATOM 1213 C C . LYS A 1 23 ? -2.735 -7.234 -2.254 1.00 0.00 23 LYS A C 2
ATOM 1214 O O . LYS A 1 23 ? -2.180 -6.859 -1.221 1.00 0.00 23 LYS A O 2
ATOM 1233 N N . LYS A 1 24 ? -4.050 -7.162 -2.435 1.00 0.00 24 LYS A N 2
ATOM 1234 C CA . LYS A 1 24 ? -4.935 -6.627 -1.408 1.00 0.00 24 LYS A CA 2
ATOM 1235 C C . LYS A 1 24 ? -4.535 -7.134 -0.026 1.00 0.00 24 LYS A C 2
ATOM 1236 O O . LYS A 1 24 ? -4.684 -8.318 0.279 1.00 0.00 24 LYS A O 2
ATOM 1255 N N . VAL A 1 25 ? -4.027 -6.231 0.807 1.00 0.00 25 VAL A N 2
ATOM 1256 C CA . VAL A 1 25 ? -3.608 -6.587 2.157 1.00 0.00 25 VAL A CA 2
ATOM 1257 C C . VAL A 1 25 ? -4.712 -6.301 3.169 1.00 0.00 25 VAL A C 2
ATOM 1258 O O . VAL A 1 25 ? -4.457 -6.192 4.368 1.00 0.00 25 VAL A O 2
ATOM 1271 N N . GLY A 1 26 ? -5.941 -6.179 2.677 1.00 0.00 26 GLY A N 2
ATOM 1272 C CA . GLY A 1 26 ? -7.067 -5.907 3.552 1.00 0.00 26 GLY A CA 2
ATOM 1273 C C . GLY A 1 26 ? -6.716 -4.937 4.663 1.00 0.00 26 GLY A C 2
ATOM 1274 O O . GLY A 1 26 ? -6.051 -3.928 4.430 1.00 0.00 26 GLY A O 2
ATOM 1278 N N . VAL A 1 27 ? -7.165 -5.242 5.876 1.00 0.00 27 VAL A N 2
ATOM 1279 C CA . VAL A 1 27 ? -6.895 -4.390 7.028 1.00 0.00 27 VAL A CA 2
ATOM 1280 C C . VAL A 1 27 ? -5.770 -4.962 7.883 1.00 0.00 27 VAL A C 2
ATOM 1281 O O . VAL A 1 27 ? -5.675 -4.674 9.076 1.00 0.00 27 VAL A O 2
ATOM 1294 N N . MET A 1 28 ? -4.918 -5.774 7.265 1.00 0.00 28 MET A N 2
ATOM 1295 C CA . MET A 1 28 ? -3.798 -6.386 7.970 1.00 0.00 28 MET A CA 2
ATOM 1296 C C . MET A 1 28 ? -2.498 -6.195 7.194 1.00 0.00 28 MET A C 2
ATOM 1297 O O . MET A 1 28 ? -1.645 -7.080 7.165 1.00 0.00 28 MET A O 2
ATOM 1311 N N . GLY A 1 29 ? -2.355 -5.032 6.565 1.00 0.00 29 GLY A N 2
ATOM 1312 C CA . GLY A 1 29 ? -1.157 -4.746 5.798 1.00 0.00 29 GLY A CA 2
ATOM 1313 C C . GLY A 1 29 ? -0.092 -4.050 6.622 1.00 0.00 29 GLY A C 2
ATOM 1314 O O . GLY A 1 29 ? -0.354 -3.605 7.739 1.00 0.00 29 GLY A O 2
ATOM 1318 N N . PHE A 1 30 ? 1.113 -3.955 6.070 1.00 0.00 30 PHE A N 2
ATOM 1319 C CA . PHE A 1 30 ? 2.222 -3.310 6.763 1.00 0.00 30 PHE A CA 2
ATOM 1320 C C . PHE A 1 30 ? 2.505 -1.932 6.171 1.00 0.00 30 PHE A C 2
ATOM 1321 O O . PHE A 1 30 ? 3.148 -1.812 5.128 1.00 0.00 30 PHE A O 2
ATOM 1338 N N . LYS A 1 31 ? 2.020 -0.895 6.845 1.00 0.00 31 LYS A N 2
ATOM 1339 C CA . LYS A 1 31 ? 2.220 0.476 6.389 1.00 0.00 31 LYS A CA 2
ATOM 1340 C C . LYS A 1 31 ? 3.598 0.989 6.796 1.00 0.00 31 LYS A C 2
ATOM 1341 O O . LYS A 1 31 ? 3.953 0.974 7.975 1.00 0.00 31 LYS A O 2
ATOM 1360 N N . CYS A 1 32 ? 4.368 1.445 5.814 1.00 0.00 32 CYS A N 2
ATOM 1361 C CA . CYS A 1 32 ? 5.706 1.965 6.070 1.00 0.00 32 CYS A CA 2
ATOM 1362 C C . CYS A 1 32 ? 5.652 3.441 6.451 1.00 0.00 32 CYS A C 2
ATOM 1363 O O . CYS A 1 32 ? 4.673 4.132 6.170 1.00 0.00 32 CYS A O 2
ATOM 1370 N N . LYS A 1 33 ? 6.713 3.920 7.094 1.00 0.00 33 LYS A N 2
ATOM 1371 C CA . LYS A 1 33 ? 6.789 5.314 7.513 1.00 0.00 33 LYS A CA 2
ATOM 1372 C C . LYS A 1 33 ? 6.601 6.251 6.324 1.00 0.00 33 LYS A C 2
ATOM 1373 O O . LYS A 1 33 ? 6.119 7.374 6.475 1.00 0.00 33 LYS A O 2
ATOM 1392 N N . CYS A 1 34 ? 6.982 5.782 5.141 1.00 0.00 34 CYS A N 2
ATOM 1393 C CA . CYS A 1 34 ? 6.854 6.576 3.925 1.00 0.00 34 CYS A CA 2
ATOM 1394 C C . CYS A 1 34 ? 5.389 6.870 3.618 1.00 0.00 34 CYS A C 2
ATOM 1395 O O . CYS A 1 34 ? 5.046 7.955 3.150 1.00 0.00 34 CYS A O 2
ATOM 1402 N N . GLY A 1 35 ? 4.527 5.893 3.886 1.00 0.00 35 GLY A N 2
ATOM 1403 C CA . GLY A 1 35 ? 3.108 6.066 3.633 1.00 0.00 35 GLY A CA 2
ATOM 1404 C C . GLY A 1 35 ? 2.587 5.110 2.578 1.00 0.00 35 GLY A C 2
ATOM 1405 O O . GLY A 1 35 ? 1.638 5.424 1.860 1.00 0.00 35 GLY A O 2
ATOM 1409 N N . SER A 1 36 ? 3.210 3.939 2.483 1.00 0.00 36 SER A N 2
ATOM 1410 C CA . SER A 1 36 ? 2.806 2.936 1.505 1.00 0.00 36 SER A CA 2
ATOM 1411 C C . SER A 1 36 ? 2.343 1.657 2.197 1.00 0.00 36 SER A C 2
ATOM 1412 O O . SER A 1 36 ? 2.769 1.350 3.311 1.00 0.00 36 SER A O 2
ATOM 1420 N N . THR A 1 37 ? 1.467 0.914 1.528 1.00 0.00 37 THR A N 2
ATOM 1421 C CA . THR A 1 37 ? 0.944 -0.330 2.078 1.00 0.00 37 THR A CA 2
ATOM 1422 C C . THR A 1 37 ? 1.600 -1.540 1.421 1.00 0.00 37 THR A C 2
ATOM 1423 O O . THR A 1 37 ? 1.788 -1.572 0.205 1.00 0.00 37 THR A O 2
ATOM 1434 N N . PHE A 1 38 ? 1.946 -2.533 2.233 1.00 0.00 38 PHE A N 2
ATOM 1435 C CA . PHE A 1 38 ? 2.582 -3.745 1.730 1.00 0.00 38 PHE A CA 2
ATOM 1436 C C . PHE A 1 38 ? 1.959 -4.987 2.361 1.00 0.00 38 PHE A C 2
ATOM 1437 O O . PHE A 1 38 ? 1.256 -4.900 3.368 1.00 0.00 38 PHE A O 2
ATOM 1454 N N . CYS A 1 39 ? 2.221 -6.143 1.760 1.00 0.00 39 CYS A N 2
ATOM 1455 C CA . CYS A 1 39 ? 1.686 -7.404 2.260 1.00 0.00 39 CYS A CA 2
ATOM 1456 C C . CYS A 1 39 ? 2.710 -8.119 3.137 1.00 0.00 39 CYS A C 2
ATOM 1457 O O . CYS A 1 39 ? 2.790 -9.347 3.141 1.00 0.00 39 CYS A O 2
ATOM 1464 N N . GLY A 1 40 ? 3.492 -7.341 3.879 1.00 0.00 40 GLY A N 2
ATOM 1465 C CA . GLY A 1 40 ? 4.499 -7.917 4.750 1.00 0.00 40 GLY A CA 2
ATOM 1466 C C . GLY A 1 40 ? 5.738 -8.354 3.994 1.00 0.00 40 GLY A C 2
ATOM 1467 O O . GLY A 1 40 ? 6.861 -8.107 4.432 1.00 0.00 40 GLY A O 2
ATOM 1471 N N . SER A 1 41 ? 5.534 -9.008 2.855 1.00 0.00 41 SER A N 2
ATOM 1472 C CA . SER A 1 41 ? 6.643 -9.487 2.038 1.00 0.00 41 SER A CA 2
ATOM 1473 C C . SER A 1 41 ? 7.346 -8.325 1.343 1.00 0.00 41 SER A C 2
ATOM 1474 O O . SER A 1 41 ? 8.483 -8.485 0.900 1.00 0.00 41 SER A O 2
ATOM 1482 N N . HIS A 1 42 ? 6.662 -7.193 1.263 1.00 0.00 42 HIS A N 2
ATOM 1483 C CA . HIS A 1 42 ? 7.231 -6.019 0.622 1.00 0.00 42 HIS A CA 2
ATOM 1484 C C . HIS A 1 42 ? 7.118 -4.816 1.561 1.00 0.00 42 HIS A C 2
ATOM 1485 O O . HIS A 1 42 ? 7.082 -3.660 1.139 1.00 0.00 42 HIS A O 2
ATOM 1499 N N . ARG A 1 43 ? 7.062 -5.117 2.854 1.00 0.00 43 ARG A N 2
ATOM 1500 C CA . ARG A 1 43 ? 6.952 -4.082 3.875 1.00 0.00 43 ARG A CA 2
ATOM 1501 C C . ARG A 1 43 ? 8.304 -3.422 4.128 1.00 0.00 43 ARG A C 2
ATOM 1502 O O . ARG A 1 43 ? 8.382 -2.356 4.740 1.00 0.00 43 ARG A O 2
ATOM 1523 N N . TYR A 1 44 ? 9.367 -4.063 3.655 1.00 0.00 44 TYR A N 2
ATOM 1524 C CA . TYR A 1 44 ? 10.717 -3.540 3.832 1.00 0.00 44 TYR A CA 2
ATOM 1525 C C . TYR A 1 44 ? 10.983 -2.383 2.875 1.00 0.00 44 TYR A C 2
ATOM 1526 O O . TYR A 1 44 ? 10.434 -2.314 1.775 1.00 0.00 44 TYR A O 2
ATOM 1544 N N . PRO A 1 45 ? 11.847 -1.450 3.302 1.00 0.00 45 PRO A N 2
ATOM 1545 C CA . PRO A 1 45 ? 12.208 -0.278 2.498 1.00 0.00 45 PRO A CA 2
ATOM 1546 C C . PRO A 1 45 ? 13.054 -0.646 1.284 1.00 0.00 45 PRO A C 2
ATOM 1547 O O . PRO A 1 45 ? 12.989 0.015 0.248 1.00 0.00 45 PRO A O 2
ATOM 1558 N N . GLU A 1 46 ? 13.847 -1.704 1.420 1.00 0.00 46 GLU A N 2
ATOM 1559 C CA . GLU A 1 46 ? 14.706 -2.159 0.333 1.00 0.00 46 GLU A CA 2
ATOM 1560 C C . GLU A 1 46 ? 13.887 -2.845 -0.757 1.00 0.00 46 GLU A C 2
ATOM 1561 O O . GLU A 1 46 ? 14.355 -3.023 -1.882 1.00 0.00 46 GLU A O 2
ATOM 1573 N N . LYS A 1 47 ? 12.662 -3.229 -0.415 1.00 0.00 47 LYS A N 2
ATOM 1574 C CA . LYS A 1 47 ? 11.776 -3.896 -1.362 1.00 0.00 47 LYS A CA 2
ATOM 1575 C C . LYS A 1 47 ? 10.739 -2.923 -1.913 1.00 0.00 47 LYS A C 2
ATOM 1576 O O . LYS A 1 47 ? 9.713 -3.366 -2.428 1.00 0.00 47 LYS A O 2
ATOM 1595 N N . HIS A 1 48 ? 11.023 -1.635 -1.796 1.00 0.00 48 HIS A N 2
ATOM 1596 C CA . HIS A 1 48 ? 10.108 -0.618 -2.287 1.00 0.00 48 HIS A CA 2
ATOM 1597 C C . HIS A 1 48 ? 10.767 0.759 -2.182 1.00 0.00 48 HIS A C 2
ATOM 1598 O O . HIS A 1 48 ? 11.375 1.115 -1.173 1.00 0.00 48 HIS A O 2
ATOM 1612 N N . GLU A 1 49 ? 10.631 1.529 -3.257 1.00 0.00 49 GLU A N 2
ATOM 1613 C CA . GLU A 1 49 ? 11.203 2.870 -3.312 1.00 0.00 49 GLU A CA 2
ATOM 1614 C C . GLU A 1 49 ? 10.864 3.658 -2.051 1.00 0.00 49 GLU A C 2
ATOM 1615 O O . GLU A 1 49 ? 9.854 4.362 -1.997 1.00 0.00 49 GLU A O 2
ATOM 1627 N N . CYS A 1 50 ? 11.714 3.536 -1.037 1.00 0.00 50 CYS A N 2
ATOM 1628 C CA . CYS A 1 50 ? 11.506 4.235 0.225 1.00 0.00 50 CYS A CA 2
ATOM 1629 C C . CYS A 1 50 ? 12.399 5.469 0.317 1.00 0.00 50 CYS A C 2
ATOM 1630 O O . CYS A 1 50 ? 13.577 5.371 0.662 1.00 0.00 50 CYS A O 2
ATOM 1637 N N . SER A 1 51 ? 11.830 6.629 0.006 1.00 0.00 51 SER A N 2
ATOM 1638 C CA . SER A 1 51 ? 12.575 7.882 0.050 1.00 0.00 51 SER A CA 2
ATOM 1639 C C . SER A 1 51 ? 12.428 8.554 1.412 1.00 0.00 51 SER A C 2
ATOM 1640 O O . SER A 1 51 ? 12.365 9.780 1.508 1.00 0.00 51 SER A O 2
ATOM 1648 N N . PHE A 1 52 ? 12.372 7.743 2.463 1.00 0.00 52 PHE A N 2
ATOM 1649 C CA . PHE A 1 52 ? 12.231 8.258 3.820 1.00 0.00 52 PHE A CA 2
ATOM 1650 C C . PHE A 1 52 ? 13.590 8.366 4.505 1.00 0.00 52 PHE A C 2
ATOM 1651 O O . PHE A 1 52 ? 14.212 7.356 4.836 1.00 0.00 52 PHE A O 2
ATOM 1668 N N . ASP A 1 53 ? 14.044 9.596 4.714 1.00 0.00 53 ASP A N 2
ATOM 1669 C CA . ASP A 1 53 ? 15.329 9.838 5.360 1.00 0.00 53 ASP A CA 2
ATOM 1670 C C . ASP A 1 53 ? 15.362 9.214 6.752 1.00 0.00 53 ASP A C 2
ATOM 1671 O O . ASP A 1 53 ? 15.005 9.857 7.740 1.00 0.00 53 ASP A O 2
ATOM 1680 N N . PHE A 1 54 ? 15.793 7.959 6.822 1.00 0.00 54 PHE A N 2
ATOM 1681 C CA . PHE A 1 54 ? 15.871 7.248 8.093 1.00 0.00 54 PHE A CA 2
ATOM 1682 C C . PHE A 1 54 ? 17.150 7.612 8.842 1.00 0.00 54 PHE A C 2
ATOM 1683 O O . PHE A 1 54 ? 17.111 7.987 10.014 1.00 0.00 54 PHE A O 2
ATOM 1700 N N . LYS A 1 55 ? 18.283 7.499 8.157 1.00 0.00 55 LYS A N 2
ATOM 1701 C CA . LYS A 1 55 ? 19.574 7.816 8.755 1.00 0.00 55 LYS A CA 2
ATOM 1702 C C . LYS A 1 55 ? 19.863 9.311 8.664 1.00 0.00 55 LYS A C 2
ATOM 1703 O O . LYS A 1 55 ? 19.561 9.950 7.657 1.00 0.00 55 LYS A O 2
ATOM 1722 N N . GLU A 1 56 ? 20.450 9.861 9.723 1.00 0.00 56 GLU A N 2
ATOM 1723 C CA . GLU A 1 56 ? 20.780 11.281 9.760 1.00 0.00 56 GLU A CA 2
ATOM 1724 C C . GLU A 1 56 ? 22.055 11.565 8.971 1.00 0.00 56 GLU A C 2
ATOM 1725 O O . GLU A 1 56 ? 23.072 10.895 9.152 1.00 0.00 56 GLU A O 2
ATOM 1737 N N . VAL A 1 57 ? 21.992 12.562 8.095 1.00 0.00 57 VAL A N 2
ATOM 1738 C CA . VAL A 1 57 ? 23.141 12.936 7.278 1.00 0.00 57 VAL A CA 2
ATOM 1739 C C . VAL A 1 57 ? 24.428 12.907 8.094 1.00 0.00 57 VAL A C 2
ATOM 1740 O O . VAL A 1 57 ? 24.727 13.843 8.835 1.00 0.00 57 VAL A O 2
ATOM 1753 N N . GLY A 1 58 ? 25.188 11.825 7.953 1.00 0.00 58 GLY A N 2
ATOM 1754 C CA . GLY A 1 58 ? 26.435 11.695 8.683 1.00 0.00 58 GLY A CA 2
ATOM 1755 C C . GLY A 1 58 ? 27.279 10.537 8.186 1.00 0.00 58 GLY A C 2
ATOM 1756 O O . GLY A 1 58 ? 27.638 10.482 7.010 1.00 0.00 58 GLY A O 2
ATOM 1760 N N . SER A 1 59 ? 27.598 9.611 9.085 1.00 0.00 59 SER A N 2
ATOM 1761 C CA . SER A 1 59 ? 28.410 8.452 8.733 1.00 0.00 59 SER A CA 2
ATOM 1762 C C . SER A 1 59 ? 27.984 7.880 7.384 1.00 0.00 59 SER A C 2
ATOM 1763 O O . SER A 1 59 ? 26.945 7.232 7.272 1.00 0.00 59 SER A O 2
ATOM 1771 N N . GLY A 1 60 ? 28.797 8.126 6.361 1.00 0.00 60 GLY A N 2
ATOM 1772 C CA . GLY A 1 60 ? 28.489 7.630 5.032 1.00 0.00 60 GLY A CA 2
ATOM 1773 C C . GLY A 1 60 ? 28.875 6.175 4.853 1.00 0.00 60 GLY A C 2
ATOM 1774 O O . GLY A 1 60 ? 29.090 5.444 5.820 1.00 0.00 60 GLY A O 2
ATOM 1778 N N . PRO A 1 61 ? 28.967 5.734 3.590 1.00 0.00 61 PRO A N 2
ATOM 1779 C CA . PRO A 1 61 ? 29.329 4.353 3.257 1.00 0.00 61 PRO A CA 2
ATOM 1780 C C . PRO A 1 61 ? 30.788 4.044 3.574 1.00 0.00 61 PRO A C 2
ATOM 1781 O O . PRO A 1 61 ? 31.682 4.830 3.260 1.00 0.00 61 PRO A O 2
ATOM 1792 N N . SER A 1 62 ? 31.022 2.894 4.199 1.00 0.00 62 SER A N 2
ATOM 1793 C CA . SER A 1 62 ? 32.373 2.483 4.562 1.00 0.00 62 SER A CA 2
ATOM 1794 C C . SER A 1 62 ? 32.464 0.965 4.688 1.00 0.00 62 SER A C 2
ATOM 1795 O O . SER A 1 62 ? 31.449 0.281 4.825 1.00 0.00 62 SER A O 2
ATOM 1803 N N . SER A 1 63 ? 33.686 0.445 4.641 1.00 0.00 63 SER A N 2
ATOM 1804 C CA . SER A 1 63 ? 33.910 -0.992 4.747 1.00 0.00 63 SER A CA 2
ATOM 1805 C C . SER A 1 63 ? 34.651 -1.333 6.036 1.00 0.00 63 SER A C 2
ATOM 1806 O O . SER A 1 63 ? 35.370 -0.503 6.590 1.00 0.00 63 SER A O 2
ATOM 1814 N N . GLY A 1 64 ? 34.470 -2.563 6.508 1.00 0.00 64 GLY A N 2
ATOM 1815 C CA . GLY A 1 64 ? 35.127 -2.993 7.728 1.00 0.00 64 GLY A CA 2
ATOM 1816 C C . GLY A 1 64 ? 34.189 -3.005 8.919 1.00 0.00 64 GLY A C 2
ATOM 1817 O O . GLY A 1 64 ? 34.521 -3.609 9.937 1.00 0.00 64 GLY A O 2
ATOM 1823 N N . GLY A 1 1 ? -0.259 27.795 -1.831 1.00 0.00 1 GLY A N 3
ATOM 1824 C CA . GLY A 1 1 ? 1.023 28.020 -2.474 1.00 0.00 1 GLY A CA 3
ATOM 1825 C C . GLY A 1 1 ? 1.073 27.455 -3.879 1.00 0.00 1 GLY A C 3
ATOM 1826 O O . GLY A 1 1 ? 0.040 27.128 -4.462 1.00 0.00 1 GLY A O 3
ATOM 1830 N N . SER A 1 2 ? 2.279 27.341 -4.426 1.00 0.00 2 SER A N 3
ATOM 1831 C CA . SER A 1 2 ? 2.461 26.817 -5.775 1.00 0.00 2 SER A CA 3
ATOM 1832 C C . SER A 1 2 ? 2.096 25.337 -5.836 1.00 0.00 2 SER A C 3
ATOM 1833 O O . SER A 1 2 ? 2.946 24.468 -5.642 1.00 0.00 2 SER A O 3
ATOM 1841 N N . SER A 1 3 ? 0.825 25.058 -6.107 1.00 0.00 3 SER A N 3
ATOM 1842 C CA . SER A 1 3 ? 0.345 23.683 -6.190 1.00 0.00 3 SER A CA 3
ATOM 1843 C C . SER A 1 3 ? -0.255 23.399 -7.564 1.00 0.00 3 SER A C 3
ATOM 1844 O O . SER A 1 3 ? -0.960 24.233 -8.131 1.00 0.00 3 SER A O 3
ATOM 1852 N N . GLY A 1 4 ? 0.032 22.214 -8.095 1.00 0.00 4 GLY A N 3
ATOM 1853 C CA . GLY A 1 4 ? -0.486 21.840 -9.398 1.00 0.00 4 GLY A CA 3
ATOM 1854 C C . GLY A 1 4 ? -1.660 20.886 -9.303 1.00 0.00 4 GLY A C 3
ATOM 1855 O O . GLY A 1 4 ? -2.199 20.660 -8.220 1.00 0.00 4 GLY A O 3
ATOM 1859 N N . SER A 1 5 ? -2.059 20.326 -10.441 1.00 0.00 5 SER A N 3
ATOM 1860 C CA . SER A 1 5 ? -3.180 19.395 -10.483 1.00 0.00 5 SER A CA 3
ATOM 1861 C C . SER A 1 5 ? -2.736 17.990 -10.087 1.00 0.00 5 SER A C 3
ATOM 1862 O O . SER A 1 5 ? -3.069 17.011 -10.755 1.00 0.00 5 SER A O 3
ATOM 1870 N N . SER A 1 6 ? -1.981 17.900 -8.997 1.00 0.00 6 SER A N 3
ATOM 1871 C CA . SER A 1 6 ? -1.486 16.616 -8.514 1.00 0.00 6 SER A CA 3
ATOM 1872 C C . SER A 1 6 ? -2.535 15.920 -7.652 1.00 0.00 6 SER A C 3
ATOM 1873 O O . SER A 1 6 ? -2.783 14.724 -7.800 1.00 0.00 6 SER A O 3
ATOM 1881 N N . GLY A 1 7 ? -3.148 16.679 -6.748 1.00 0.00 7 GLY A N 3
ATOM 1882 C CA . GLY A 1 7 ? -4.163 16.119 -5.875 1.00 0.00 7 GLY A CA 3
ATOM 1883 C C . GLY A 1 7 ? -4.033 16.609 -4.446 1.00 0.00 7 GLY A C 3
ATOM 1884 O O . GLY A 1 7 ? -3.110 16.237 -3.722 1.00 0.00 7 GLY A O 3
ATOM 1888 N N . PRO A 1 8 ? -4.974 17.465 -4.023 1.00 0.00 8 PRO A N 3
ATOM 1889 C CA . PRO A 1 8 ? -4.982 18.026 -2.668 1.00 0.00 8 PRO A CA 3
ATOM 1890 C C . PRO A 1 8 ? -5.317 16.981 -1.610 1.00 0.00 8 PRO A C 3
ATOM 1891 O O . PRO A 1 8 ? -4.753 16.989 -0.516 1.00 0.00 8 PRO A O 3
ATOM 1902 N N . SER A 1 9 ? -6.238 16.083 -1.943 1.00 0.00 9 SER A N 3
ATOM 1903 C CA . SER A 1 9 ? -6.651 15.033 -1.019 1.00 0.00 9 SER A CA 3
ATOM 1904 C C . SER A 1 9 ? -7.245 13.848 -1.773 1.00 0.00 9 SER A C 3
ATOM 1905 O O . SER A 1 9 ? -7.654 13.975 -2.928 1.00 0.00 9 SER A O 3
ATOM 1913 N N . ARG A 1 10 ? -7.289 12.695 -1.113 1.00 0.00 10 ARG A N 3
ATOM 1914 C CA . ARG A 1 10 ? -7.831 11.486 -1.721 1.00 0.00 10 ARG A CA 3
ATOM 1915 C C . ARG A 1 10 ? -9.026 10.967 -0.925 1.00 0.00 10 ARG A C 3
ATOM 1916 O O . ARG A 1 10 ? -9.040 10.990 0.305 1.00 0.00 10 ARG A O 3
ATOM 1937 N N . PRO A 1 11 ? -10.052 10.487 -1.644 1.00 0.00 11 PRO A N 3
ATOM 1938 C CA . PRO A 1 11 ? -11.269 9.953 -1.026 1.00 0.00 11 PRO A CA 3
ATOM 1939 C C . PRO A 1 11 ? -11.024 8.629 -0.311 1.00 0.00 11 PRO A C 3
ATOM 1940 O O . PRO A 1 11 ? -9.881 8.267 -0.029 1.00 0.00 11 PRO A O 3
ATOM 1951 N N . VAL A 1 12 ? -12.103 7.909 -0.022 1.00 0.00 12 VAL A N 3
ATOM 1952 C CA . VAL A 1 12 ? -12.004 6.623 0.659 1.00 0.00 12 VAL A CA 3
ATOM 1953 C C . VAL A 1 12 ? -11.545 5.529 -0.297 1.00 0.00 12 VAL A C 3
ATOM 1954 O O . VAL A 1 12 ? -12.117 4.439 -0.331 1.00 0.00 12 VAL A O 3
ATOM 1967 N N . ARG A 1 13 ? -10.508 5.826 -1.074 1.00 0.00 13 ARG A N 3
ATOM 1968 C CA . ARG A 1 13 ? -9.971 4.867 -2.032 1.00 0.00 13 ARG A CA 3
ATOM 1969 C C . ARG A 1 13 ? -9.443 3.625 -1.321 1.00 0.00 13 ARG A C 3
ATOM 1970 O O . ARG A 1 13 ? -9.009 3.676 -0.170 1.00 0.00 13 ARG A O 3
ATOM 1991 N N . PRO A 1 14 ? -9.481 2.481 -2.020 1.00 0.00 14 PRO A N 3
ATOM 1992 C CA . PRO A 1 14 ? -9.010 1.204 -1.475 1.00 0.00 14 PRO A CA 3
ATOM 1993 C C . PRO A 1 14 ? -7.495 1.168 -1.311 1.00 0.00 14 PRO A C 3
ATOM 1994 O O . PRO A 1 14 ? -6.757 1.056 -2.289 1.00 0.00 14 PRO A O 3
ATOM 2005 N N . ASN A 1 15 ? -7.037 1.262 -0.066 1.00 0.00 15 ASN A N 3
ATOM 2006 C CA . ASN A 1 15 ? -5.608 1.240 0.226 1.00 0.00 15 ASN A CA 3
ATOM 2007 C C . ASN A 1 15 ? -5.120 -0.189 0.444 1.00 0.00 15 ASN A C 3
ATOM 2008 O O . ASN A 1 15 ? -3.949 -0.495 0.223 1.00 0.00 15 ASN A O 3
ATOM 2019 N N . ASN A 1 16 ? -6.026 -1.058 0.878 1.00 0.00 16 ASN A N 3
ATOM 2020 C CA . ASN A 1 16 ? -5.687 -2.455 1.126 1.00 0.00 16 ASN A CA 3
ATOM 2021 C C . ASN A 1 16 ? -5.039 -3.084 -0.104 1.00 0.00 16 ASN A C 3
ATOM 2022 O O . ASN A 1 16 ? -5.716 -3.698 -0.929 1.00 0.00 16 ASN A O 3
ATOM 2033 N N . ARG A 1 17 ? -3.725 -2.927 -0.219 1.00 0.00 17 ARG A N 3
ATOM 2034 C CA . ARG A 1 17 ? -2.985 -3.479 -1.348 1.00 0.00 17 ARG A CA 3
ATOM 2035 C C . ARG A 1 17 ? -1.482 -3.313 -1.145 1.00 0.00 17 ARG A C 3
ATOM 2036 O O . ARG A 1 17 ? -1.034 -2.399 -0.452 1.00 0.00 17 ARG A O 3
ATOM 2057 N N . CYS A 1 18 ? -0.706 -4.204 -1.755 1.00 0.00 18 CYS A N 3
ATOM 2058 C CA . CYS A 1 18 ? 0.746 -4.159 -1.642 1.00 0.00 18 CYS A CA 3
ATOM 2059 C C . CYS A 1 18 ? 1.344 -3.219 -2.685 1.00 0.00 18 CYS A C 3
ATOM 2060 O O . CYS A 1 18 ? 0.965 -3.252 -3.856 1.00 0.00 18 CYS A O 3
ATOM 2067 N N . PHE A 1 19 ? 2.281 -2.382 -2.252 1.00 0.00 19 PHE A N 3
ATOM 2068 C CA . PHE A 1 19 ? 2.932 -1.433 -3.147 1.00 0.00 19 PHE A CA 3
ATOM 2069 C C . PHE A 1 19 ? 4.051 -2.107 -3.935 1.00 0.00 19 PHE A C 3
ATOM 2070 O O . PHE A 1 19 ? 4.966 -1.445 -4.424 1.00 0.00 19 PHE A O 3
ATOM 2087 N N . SER A 1 20 ? 3.971 -3.428 -4.052 1.00 0.00 20 SER A N 3
ATOM 2088 C CA . SER A 1 20 ? 4.979 -4.194 -4.776 1.00 0.00 20 SER A CA 3
ATOM 2089 C C . SER A 1 20 ? 4.325 -5.219 -5.697 1.00 0.00 20 SER A C 3
ATOM 2090 O O . SER A 1 20 ? 4.738 -5.392 -6.844 1.00 0.00 20 SER A O 3
ATOM 2098 N N . CYS A 1 21 ? 3.302 -5.896 -5.187 1.00 0.00 21 CYS A N 3
ATOM 2099 C CA . CYS A 1 21 ? 2.589 -6.904 -5.962 1.00 0.00 21 CYS A CA 3
ATOM 2100 C C . CYS A 1 21 ? 1.125 -6.514 -6.146 1.00 0.00 21 CYS A C 3
ATOM 2101 O O . CYS A 1 21 ? 0.381 -7.179 -6.866 1.00 0.00 21 CYS A O 3
ATOM 2108 N N . ASN A 1 22 ? 0.720 -5.431 -5.491 1.00 0.00 22 ASN A N 3
ATOM 2109 C CA . ASN A 1 22 ? -0.654 -4.952 -5.583 1.00 0.00 22 ASN A CA 3
ATOM 2110 C C . ASN A 1 22 ? -1.626 -5.970 -4.994 1.00 0.00 22 ASN A C 3
ATOM 2111 O O . ASN A 1 22 ? -2.802 -6.004 -5.355 1.00 0.00 22 ASN A O 3
ATOM 2122 N N . LYS A 1 23 ? -1.125 -6.799 -4.083 1.00 0.00 23 LYS A N 3
ATOM 2123 C CA . LYS A 1 23 ? -1.948 -7.817 -3.441 1.00 0.00 23 LYS A CA 3
ATOM 2124 C C . LYS A 1 23 ? -2.731 -7.227 -2.273 1.00 0.00 23 LYS A C 3
ATOM 2125 O O . LYS A 1 23 ? -2.155 -6.847 -1.254 1.00 0.00 23 LYS A O 3
ATOM 2144 N N . LYS A 1 24 ? -4.049 -7.154 -2.427 1.00 0.00 24 LYS A N 3
ATOM 2145 C CA . LYS A 1 24 ? -4.913 -6.614 -1.385 1.00 0.00 24 LYS A CA 3
ATOM 2146 C C . LYS A 1 24 ? -4.475 -7.101 -0.008 1.00 0.00 24 LYS A C 3
ATOM 2147 O O . LYS A 1 24 ? -4.557 -8.292 0.295 1.00 0.00 24 LYS A O 3
ATOM 2166 N N . VAL A 1 25 ? -4.011 -6.174 0.824 1.00 0.00 25 VAL A N 3
ATOM 2167 C CA . VAL A 1 25 ? -3.563 -6.509 2.170 1.00 0.00 25 VAL A CA 3
ATOM 2168 C C . VAL A 1 25 ? -4.642 -6.201 3.201 1.00 0.00 25 VAL A C 3
ATOM 2169 O O . VAL A 1 25 ? -4.346 -5.944 4.368 1.00 0.00 25 VAL A O 3
ATOM 2182 N N . GLY A 1 26 ? -5.897 -6.228 2.763 1.00 0.00 26 GLY A N 3
ATOM 2183 C CA . GLY A 1 26 ? -7.003 -5.949 3.661 1.00 0.00 26 GLY A CA 3
ATOM 2184 C C . GLY A 1 26 ? -6.662 -4.889 4.689 1.00 0.00 26 GLY A C 3
ATOM 2185 O O . GLY A 1 26 ? -5.971 -3.917 4.384 1.00 0.00 26 GLY A O 3
ATOM 2189 N N . VAL A 1 27 ? -7.148 -5.076 5.913 1.00 0.00 27 VAL A N 3
ATOM 2190 C CA . VAL A 1 27 ? -6.891 -4.127 6.990 1.00 0.00 27 VAL A CA 3
ATOM 2191 C C . VAL A 1 27 ? -5.812 -4.646 7.934 1.00 0.00 27 VAL A C 3
ATOM 2192 O O . VAL A 1 27 ? -5.791 -4.305 9.116 1.00 0.00 27 VAL A O 3
ATOM 2205 N N . MET A 1 28 ? -4.917 -5.473 7.403 1.00 0.00 28 MET A N 3
ATOM 2206 C CA . MET A 1 28 ? -3.833 -6.038 8.198 1.00 0.00 28 MET A CA 3
ATOM 2207 C C . MET A 1 28 ? -2.508 -5.957 7.446 1.00 0.00 28 MET A C 3
ATOM 2208 O O . MET A 1 28 ? -1.643 -6.819 7.599 1.00 0.00 28 MET A O 3
ATOM 2222 N N . GLY A 1 29 ? -2.356 -4.916 6.634 1.00 0.00 29 GLY A N 3
ATOM 2223 C CA . GLY A 1 29 ? -1.134 -4.743 5.871 1.00 0.00 29 GLY A CA 3
ATOM 2224 C C . GLY A 1 29 ? -0.042 -4.060 6.671 1.00 0.00 29 GLY A C 3
ATOM 2225 O O . GLY A 1 29 ? -0.250 -3.686 7.826 1.00 0.00 29 GLY A O 3
ATOM 2229 N N . PHE A 1 30 ? 1.126 -3.898 6.058 1.00 0.00 30 PHE A N 3
ATOM 2230 C CA . PHE A 1 30 ? 2.256 -3.259 6.722 1.00 0.00 30 PHE A CA 3
ATOM 2231 C C . PHE A 1 30 ? 2.537 -1.887 6.116 1.00 0.00 30 PHE A C 3
ATOM 2232 O O . PHE A 1 30 ? 3.161 -1.778 5.060 1.00 0.00 30 PHE A O 3
ATOM 2249 N N . LYS A 1 31 ? 2.072 -0.841 6.792 1.00 0.00 31 LYS A N 3
ATOM 2250 C CA . LYS A 1 31 ? 2.273 0.524 6.322 1.00 0.00 31 LYS A CA 3
ATOM 2251 C C . LYS A 1 31 ? 3.648 1.044 6.732 1.00 0.00 31 LYS A C 3
ATOM 2252 O O . LYS A 1 31 ? 3.966 1.118 7.919 1.00 0.00 31 LYS A O 3
ATOM 2271 N N . CYS A 1 32 ? 4.458 1.403 5.742 1.00 0.00 32 CYS A N 3
ATOM 2272 C CA . CYS A 1 32 ? 5.798 1.917 5.999 1.00 0.00 32 CYS A CA 3
ATOM 2273 C C . CYS A 1 32 ? 5.748 3.383 6.418 1.00 0.00 32 CYS A C 3
ATOM 2274 O O . CYS A 1 32 ? 4.815 4.108 6.071 1.00 0.00 32 CYS A O 3
ATOM 2281 N N . LYS A 1 33 ? 6.757 3.813 7.167 1.00 0.00 33 LYS A N 3
ATOM 2282 C CA . LYS A 1 33 ? 6.831 5.193 7.634 1.00 0.00 33 LYS A CA 3
ATOM 2283 C C . LYS A 1 33 ? 6.631 6.169 6.479 1.00 0.00 33 LYS A C 3
ATOM 2284 O O . LYS A 1 33 ? 6.100 7.265 6.664 1.00 0.00 33 LYS A O 3
ATOM 2303 N N . CYS A 1 34 ? 7.058 5.765 5.288 1.00 0.00 34 CYS A N 3
ATOM 2304 C CA . CYS A 1 34 ? 6.925 6.603 4.102 1.00 0.00 34 CYS A CA 3
ATOM 2305 C C . CYS A 1 34 ? 5.456 6.857 3.777 1.00 0.00 34 CYS A C 3
ATOM 2306 O O . CYS A 1 34 ? 5.088 7.939 3.323 1.00 0.00 34 CYS A O 3
ATOM 2313 N N . GLY A 1 35 ? 4.620 5.850 4.015 1.00 0.00 35 GLY A N 3
ATOM 2314 C CA . GLY A 1 35 ? 3.201 5.983 3.742 1.00 0.00 35 GLY A CA 3
ATOM 2315 C C . GLY A 1 35 ? 2.731 5.047 2.647 1.00 0.00 35 GLY A C 3
ATOM 2316 O O . GLY A 1 35 ? 1.829 5.383 1.879 1.00 0.00 35 GLY A O 3
ATOM 2320 N N . SER A 1 36 ? 3.344 3.870 2.572 1.00 0.00 36 SER A N 3
ATOM 2321 C CA . SER A 1 36 ? 2.986 2.884 1.559 1.00 0.00 36 SER A CA 3
ATOM 2322 C C . SER A 1 36 ? 2.497 1.593 2.207 1.00 0.00 36 SER A C 3
ATOM 2323 O O . SER A 1 36 ? 2.935 1.225 3.297 1.00 0.00 36 SER A O 3
ATOM 2331 N N . THR A 1 37 ? 1.583 0.907 1.527 1.00 0.00 37 THR A N 3
ATOM 2332 C CA . THR A 1 37 ? 1.031 -0.343 2.035 1.00 0.00 37 THR A CA 3
ATOM 2333 C C . THR A 1 37 ? 1.703 -1.546 1.382 1.00 0.00 37 THR A C 3
ATOM 2334 O O . THR A 1 37 ? 1.944 -1.555 0.174 1.00 0.00 37 THR A O 3
ATOM 2345 N N . PHE A 1 38 ? 2.002 -2.560 2.187 1.00 0.00 38 PHE A N 3
ATOM 2346 C CA . PHE A 1 38 ? 2.647 -3.769 1.687 1.00 0.00 38 PHE A CA 3
ATOM 2347 C C . PHE A 1 38 ? 2.025 -5.014 2.311 1.00 0.00 38 PHE A C 3
ATOM 2348 O O . PHE A 1 38 ? 1.328 -4.934 3.323 1.00 0.00 38 PHE A O 3
ATOM 2365 N N . CYS A 1 39 ? 2.282 -6.166 1.700 1.00 0.00 39 CYS A N 3
ATOM 2366 C CA . CYS A 1 39 ? 1.748 -7.430 2.193 1.00 0.00 39 CYS A CA 3
ATOM 2367 C C . CYS A 1 39 ? 2.741 -8.111 3.131 1.00 0.00 39 CYS A C 3
ATOM 2368 O O . CYS A 1 39 ? 2.840 -9.337 3.164 1.00 0.00 39 CYS A O 3
ATOM 2375 N N . GLY A 1 40 ? 3.475 -7.305 3.893 1.00 0.00 40 GLY A N 3
ATOM 2376 C CA . GLY A 1 40 ? 4.451 -7.847 4.821 1.00 0.00 40 GLY A CA 3
ATOM 2377 C C . GLY A 1 40 ? 5.735 -8.267 4.133 1.00 0.00 40 GLY A C 3
ATOM 2378 O O . GLY A 1 40 ? 6.828 -7.933 4.589 1.00 0.00 40 GLY A O 3
ATOM 2382 N N . SER A 1 41 ? 5.602 -9.001 3.033 1.00 0.00 41 SER A N 3
ATOM 2383 C CA . SER A 1 41 ? 6.762 -9.471 2.284 1.00 0.00 41 SER A CA 3
ATOM 2384 C C . SER A 1 41 ? 7.473 -8.309 1.598 1.00 0.00 41 SER A C 3
ATOM 2385 O O . SER A 1 41 ? 8.669 -8.410 1.326 1.00 0.00 41 SER A O 3
ATOM 2393 N N . HIS A 1 42 ? 6.731 -7.243 1.337 1.00 0.00 42 HIS A N 3
ATOM 2394 C CA . HIS A 1 42 ? 7.301 -6.076 0.686 1.00 0.00 42 HIS A CA 3
ATOM 2395 C C . HIS A 1 42 ? 7.212 -4.870 1.624 1.00 0.00 42 HIS A C 3
ATOM 2396 O O . HIS A 1 42 ? 7.239 -3.713 1.204 1.00 0.00 42 HIS A O 3
ATOM 2410 N N . ARG A 1 43 ? 7.104 -5.170 2.914 1.00 0.00 43 ARG A N 3
ATOM 2411 C CA . ARG A 1 43 ? 7.008 -4.132 3.934 1.00 0.00 43 ARG A CA 3
ATOM 2412 C C . ARG A 1 43 ? 8.349 -3.430 4.123 1.00 0.00 43 ARG A C 3
ATOM 2413 O O . ARG A 1 43 ? 8.417 -2.343 4.697 1.00 0.00 43 ARG A O 3
ATOM 2434 N N . TYR A 1 44 ? 9.414 -4.059 3.638 1.00 0.00 44 TYR A N 3
ATOM 2435 C CA . TYR A 1 44 ? 10.754 -3.496 3.756 1.00 0.00 44 TYR A CA 3
ATOM 2436 C C . TYR A 1 44 ? 10.961 -2.366 2.752 1.00 0.00 44 TYR A C 3
ATOM 2437 O O . TYR A 1 44 ? 10.393 -2.359 1.660 1.00 0.00 44 TYR A O 3
ATOM 2455 N N . PRO A 1 45 ? 11.795 -1.386 3.130 1.00 0.00 45 PRO A N 3
ATOM 2456 C CA . PRO A 1 45 ? 12.098 -0.232 2.278 1.00 0.00 45 PRO A CA 3
ATOM 2457 C C . PRO A 1 45 ? 12.939 -0.613 1.064 1.00 0.00 45 PRO A C 3
ATOM 2458 O O . PRO A 1 45 ? 12.785 -0.039 -0.013 1.00 0.00 45 PRO A O 3
ATOM 2469 N N . GLU A 1 46 ? 13.827 -1.585 1.247 1.00 0.00 46 GLU A N 3
ATOM 2470 C CA . GLU A 1 46 ? 14.692 -2.042 0.165 1.00 0.00 46 GLU A CA 3
ATOM 2471 C C . GLU A 1 46 ? 13.880 -2.737 -0.924 1.00 0.00 46 GLU A C 3
ATOM 2472 O O . GLU A 1 46 ? 14.337 -2.882 -2.058 1.00 0.00 46 GLU A O 3
ATOM 2484 N N . LYS A 1 47 ? 12.673 -3.166 -0.571 1.00 0.00 47 LYS A N 3
ATOM 2485 C CA . LYS A 1 47 ? 11.796 -3.846 -1.517 1.00 0.00 47 LYS A CA 3
ATOM 2486 C C . LYS A 1 47 ? 10.742 -2.890 -2.065 1.00 0.00 47 LYS A C 3
ATOM 2487 O O . LYS A 1 47 ? 9.730 -3.348 -2.593 1.00 0.00 47 LYS A O 3
ATOM 2506 N N . HIS A 1 48 ? 10.998 -1.597 -1.931 1.00 0.00 48 HIS A N 3
ATOM 2507 C CA . HIS A 1 48 ? 10.065 -0.594 -2.418 1.00 0.00 48 HIS A CA 3
ATOM 2508 C C . HIS A 1 48 ? 10.705 0.792 -2.321 1.00 0.00 48 HIS A C 3
ATOM 2509 O O . HIS A 1 48 ? 11.184 1.217 -1.271 1.00 0.00 48 HIS A O 3
ATOM 2523 N N . GLU A 1 49 ? 10.703 1.492 -3.452 1.00 0.00 49 GLU A N 3
ATOM 2524 C CA . GLU A 1 49 ? 11.277 2.830 -3.522 1.00 0.00 49 GLU A CA 3
ATOM 2525 C C . GLU A 1 49 ? 10.835 3.675 -2.330 1.00 0.00 49 GLU A C 3
ATOM 2526 O O . GLU A 1 49 ? 9.814 4.361 -2.385 1.00 0.00 49 GLU A O 3
ATOM 2538 N N . CYS A 1 50 ? 11.611 3.618 -1.253 1.00 0.00 50 CYS A N 3
ATOM 2539 C CA . CYS A 1 50 ? 11.301 4.376 -0.046 1.00 0.00 50 CYS A CA 3
ATOM 2540 C C . CYS A 1 50 ? 12.106 5.671 0.004 1.00 0.00 50 CYS A C 3
ATOM 2541 O O . CYS A 1 50 ? 13.310 5.657 0.257 1.00 0.00 50 CYS A O 3
ATOM 2548 N N . SER A 1 51 ? 11.430 6.790 -0.239 1.00 0.00 51 SER A N 3
ATOM 2549 C CA . SER A 1 51 ? 12.082 8.095 -0.225 1.00 0.00 51 SER A CA 3
ATOM 2550 C C . SER A 1 51 ? 12.112 8.672 1.187 1.00 0.00 51 SER A C 3
ATOM 2551 O O . SER A 1 51 ? 12.024 9.886 1.375 1.00 0.00 51 SER A O 3
ATOM 2559 N N . PHE A 1 52 ? 12.235 7.794 2.176 1.00 0.00 52 PHE A N 3
ATOM 2560 C CA . PHE A 1 52 ? 12.275 8.215 3.572 1.00 0.00 52 PHE A CA 3
ATOM 2561 C C . PHE A 1 52 ? 13.700 8.165 4.115 1.00 0.00 52 PHE A C 3
ATOM 2562 O O . PHE A 1 52 ? 14.496 7.311 3.721 1.00 0.00 52 PHE A O 3
ATOM 2579 N N . ASP A 1 53 ? 14.015 9.085 5.020 1.00 0.00 53 ASP A N 3
ATOM 2580 C CA . ASP A 1 53 ? 15.344 9.146 5.618 1.00 0.00 53 ASP A CA 3
ATOM 2581 C C . ASP A 1 53 ? 15.287 8.809 7.104 1.00 0.00 53 ASP A C 3
ATOM 2582 O O . ASP A 1 53 ? 15.244 9.701 7.952 1.00 0.00 53 ASP A O 3
ATOM 2591 N N . PHE A 1 54 ? 15.285 7.517 7.413 1.00 0.00 54 PHE A N 3
ATOM 2592 C CA . PHE A 1 54 ? 15.231 7.062 8.798 1.00 0.00 54 PHE A CA 3
ATOM 2593 C C . PHE A 1 54 ? 16.383 7.647 9.608 1.00 0.00 54 PHE A C 3
ATOM 2594 O O . PHE A 1 54 ? 16.202 8.072 10.750 1.00 0.00 54 PHE A O 3
ATOM 2611 N N . LYS A 1 55 ? 17.570 7.666 9.010 1.00 0.00 55 LYS A N 3
ATOM 2612 C CA . LYS A 1 55 ? 18.753 8.200 9.674 1.00 0.00 55 LYS A CA 3
ATOM 2613 C C . LYS A 1 55 ? 18.504 9.620 10.173 1.00 0.00 55 LYS A C 3
ATOM 2614 O O . LYS A 1 55 ? 18.424 10.559 9.383 1.00 0.00 55 LYS A O 3
ATOM 2633 N N . GLU A 1 56 ? 18.382 9.767 11.489 1.00 0.00 56 GLU A N 3
ATOM 2634 C CA . GLU A 1 56 ? 18.143 11.073 12.091 1.00 0.00 56 GLU A CA 3
ATOM 2635 C C . GLU A 1 56 ? 19.137 12.105 11.567 1.00 0.00 56 GLU A C 3
ATOM 2636 O O . GLU A 1 56 ? 20.339 11.846 11.498 1.00 0.00 56 GLU A O 3
ATOM 2648 N N . VAL A 1 57 ? 18.627 13.276 11.199 1.00 0.00 57 VAL A N 3
ATOM 2649 C CA . VAL A 1 57 ? 19.470 14.348 10.681 1.00 0.00 57 VAL A CA 3
ATOM 2650 C C . VAL A 1 57 ? 19.364 15.597 11.548 1.00 0.00 57 VAL A C 3
ATOM 2651 O O . VAL A 1 57 ? 18.315 15.876 12.127 1.00 0.00 57 VAL A O 3
ATOM 2664 N N . GLY A 1 58 ? 20.459 16.346 11.633 1.00 0.00 58 GLY A N 3
ATOM 2665 C CA . GLY A 1 58 ? 20.468 17.558 12.432 1.00 0.00 58 GLY A CA 3
ATOM 2666 C C . GLY A 1 58 ? 21.849 17.893 12.962 1.00 0.00 58 GLY A C 3
ATOM 2667 O O . GLY A 1 58 ? 22.856 17.443 12.416 1.00 0.00 58 GLY A O 3
ATOM 2671 N N . SER A 1 59 ? 21.895 18.685 14.028 1.00 0.00 59 SER A N 3
ATOM 2672 C CA . SER A 1 59 ? 23.163 19.084 14.628 1.00 0.00 59 SER A CA 3
ATOM 2673 C C . SER A 1 59 ? 23.514 18.181 15.807 1.00 0.00 59 SER A C 3
ATOM 2674 O O . SER A 1 59 ? 22.741 18.051 16.755 1.00 0.00 59 SER A O 3
ATOM 2682 N N . GLY A 1 60 ? 24.686 17.558 15.738 1.00 0.00 60 GLY A N 3
ATOM 2683 C CA . GLY A 1 60 ? 25.121 16.675 16.804 1.00 0.00 60 GLY A CA 3
ATOM 2684 C C . GLY A 1 60 ? 25.812 15.431 16.281 1.00 0.00 60 GLY A C 3
ATOM 2685 O O . GLY A 1 60 ? 27.001 15.445 15.960 1.00 0.00 60 GLY A O 3
ATOM 2689 N N . PRO A 1 61 ? 25.061 14.324 16.192 1.00 0.00 61 PRO A N 3
ATOM 2690 C CA . PRO A 1 61 ? 25.588 13.046 15.706 1.00 0.00 61 PRO A CA 3
ATOM 2691 C C . PRO A 1 61 ? 25.896 13.076 14.213 1.00 0.00 61 PRO A C 3
ATOM 2692 O O . PRO A 1 61 ? 25.180 13.706 13.435 1.00 0.00 61 PRO A O 3
ATOM 2703 N N . SER A 1 62 ? 26.965 12.390 13.820 1.00 0.00 62 SER A N 3
ATOM 2704 C CA . SER A 1 62 ? 27.369 12.341 12.420 1.00 0.00 62 SER A CA 3
ATOM 2705 C C . SER A 1 62 ? 27.719 10.915 12.005 1.00 0.00 62 SER A C 3
ATOM 2706 O O . SER A 1 62 ? 28.201 10.122 12.814 1.00 0.00 62 SER A O 3
ATOM 2714 N N . SER A 1 63 ? 27.473 10.597 10.738 1.00 0.00 63 SER A N 3
ATOM 2715 C CA . SER A 1 63 ? 27.759 9.266 10.215 1.00 0.00 63 SER A CA 3
ATOM 2716 C C . SER A 1 63 ? 28.964 9.296 9.280 1.00 0.00 63 SER A C 3
ATOM 2717 O O . SER A 1 63 ? 29.199 10.283 8.584 1.00 0.00 63 SER A O 3
ATOM 2725 N N . GLY A 1 64 ? 29.726 8.206 9.271 1.00 0.00 64 GLY A N 3
ATOM 2726 C CA . GLY A 1 64 ? 30.898 8.128 8.419 1.00 0.00 64 GLY A CA 3
ATOM 2727 C C . GLY A 1 64 ? 30.618 8.595 7.004 1.00 0.00 64 GLY A C 3
ATOM 2728 O O . GLY A 1 64 ? 29.589 8.222 6.443 1.00 0.00 64 GLY A O 3
ATOM 2734 N N . GLY A 1 1 ? 0.452 3.388 -29.030 1.00 0.00 1 GLY A N 4
ATOM 2735 C CA . GLY A 1 1 ? 0.764 2.777 -27.752 1.00 0.00 1 GLY A CA 4
ATOM 2736 C C . GLY A 1 1 ? -0.157 3.248 -26.644 1.00 0.00 1 GLY A C 4
ATOM 2737 O O . GLY A 1 1 ? 0.182 4.159 -25.890 1.00 0.00 1 GLY A O 4
ATOM 2741 N N . SER A 1 2 ? -1.328 2.626 -26.546 1.00 0.00 2 SER A N 4
ATOM 2742 C CA . SER A 1 2 ? -2.304 2.990 -25.526 1.00 0.00 2 SER A CA 4
ATOM 2743 C C . SER A 1 2 ? -2.926 1.745 -24.900 1.00 0.00 2 SER A C 4
ATOM 2744 O O . SER A 1 2 ? -2.849 0.651 -25.460 1.00 0.00 2 SER A O 4
ATOM 2752 N N . SER A 1 3 ? -3.543 1.921 -23.736 1.00 0.00 3 SER A N 4
ATOM 2753 C CA . SER A 1 3 ? -4.175 0.812 -23.031 1.00 0.00 3 SER A CA 4
ATOM 2754 C C . SER A 1 3 ? -5.689 0.845 -23.214 1.00 0.00 3 SER A C 4
ATOM 2755 O O . SER A 1 3 ? -6.293 -0.127 -23.666 1.00 0.00 3 SER A O 4
ATOM 2763 N N . GLY A 1 4 ? -6.298 1.973 -22.859 1.00 0.00 4 GLY A N 4
ATOM 2764 C CA . GLY A 1 4 ? -7.736 2.113 -22.990 1.00 0.00 4 GLY A CA 4
ATOM 2765 C C . GLY A 1 4 ? -8.398 2.541 -21.695 1.00 0.00 4 GLY A C 4
ATOM 2766 O O . GLY A 1 4 ? -8.064 2.036 -20.623 1.00 0.00 4 GLY A O 4
ATOM 2770 N N . SER A 1 5 ? -9.338 3.475 -21.793 1.00 0.00 5 SER A N 4
ATOM 2771 C CA . SER A 1 5 ? -10.045 3.974 -20.620 1.00 0.00 5 SER A CA 4
ATOM 2772 C C . SER A 1 5 ? -11.097 2.973 -20.152 1.00 0.00 5 SER A C 4
ATOM 2773 O O . SER A 1 5 ? -12.171 2.863 -20.742 1.00 0.00 5 SER A O 4
ATOM 2781 N N . SER A 1 6 ? -10.779 2.245 -19.087 1.00 0.00 6 SER A N 4
ATOM 2782 C CA . SER A 1 6 ? -11.694 1.249 -18.541 1.00 0.00 6 SER A CA 4
ATOM 2783 C C . SER A 1 6 ? -11.336 0.918 -17.095 1.00 0.00 6 SER A C 4
ATOM 2784 O O . SER A 1 6 ? -10.218 0.498 -16.801 1.00 0.00 6 SER A O 4
ATOM 2792 N N . GLY A 1 7 ? -12.296 1.110 -16.195 1.00 0.00 7 GLY A N 4
ATOM 2793 C CA . GLY A 1 7 ? -12.064 0.828 -14.791 1.00 0.00 7 GLY A CA 4
ATOM 2794 C C . GLY A 1 7 ? -13.332 0.915 -13.965 1.00 0.00 7 GLY A C 4
ATOM 2795 O O . GLY A 1 7 ? -13.507 1.822 -13.151 1.00 0.00 7 GLY A O 4
ATOM 2799 N N . PRO A 1 8 ? -14.245 -0.046 -14.172 1.00 0.00 8 PRO A N 4
ATOM 2800 C CA . PRO A 1 8 ? -15.520 -0.095 -13.450 1.00 0.00 8 PRO A CA 4
ATOM 2801 C C . PRO A 1 8 ? -15.339 -0.447 -11.977 1.00 0.00 8 PRO A C 4
ATOM 2802 O O . PRO A 1 8 ? -16.292 -0.410 -11.199 1.00 0.00 8 PRO A O 4
ATOM 2813 N N . SER A 1 9 ? -14.111 -0.790 -11.602 1.00 0.00 9 SER A N 4
ATOM 2814 C CA . SER A 1 9 ? -13.806 -1.152 -10.223 1.00 0.00 9 SER A CA 4
ATOM 2815 C C . SER A 1 9 ? -13.624 0.094 -9.361 1.00 0.00 9 SER A C 4
ATOM 2816 O O . SER A 1 9 ? -13.156 1.128 -9.837 1.00 0.00 9 SER A O 4
ATOM 2824 N N . ARG A 1 10 ? -13.997 -0.014 -8.090 1.00 0.00 10 ARG A N 4
ATOM 2825 C CA . ARG A 1 10 ? -13.876 1.104 -7.161 1.00 0.00 10 ARG A CA 4
ATOM 2826 C C . ARG A 1 10 ? -12.562 1.848 -7.374 1.00 0.00 10 ARG A C 4
ATOM 2827 O O . ARG A 1 10 ? -11.556 1.275 -7.793 1.00 0.00 10 ARG A O 4
ATOM 2848 N N . PRO A 1 11 ? -12.568 3.157 -7.080 1.00 0.00 11 PRO A N 4
ATOM 2849 C CA . PRO A 1 11 ? -11.385 4.008 -7.232 1.00 0.00 11 PRO A CA 4
ATOM 2850 C C . PRO A 1 11 ? -10.302 3.684 -6.208 1.00 0.00 11 PRO A C 4
ATOM 2851 O O . PRO A 1 11 ? -10.329 2.628 -5.575 1.00 0.00 11 PRO A O 4
ATOM 2862 N N . VAL A 1 12 ? -9.351 4.598 -6.050 1.00 0.00 12 VAL A N 4
ATOM 2863 C CA . VAL A 1 12 ? -8.260 4.410 -5.101 1.00 0.00 12 VAL A CA 4
ATOM 2864 C C . VAL A 1 12 ? -8.688 4.791 -3.688 1.00 0.00 12 VAL A C 4
ATOM 2865 O O . VAL A 1 12 ? -7.916 5.383 -2.933 1.00 0.00 12 VAL A O 4
ATOM 2878 N N . ARG A 1 13 ? -9.923 4.448 -3.337 1.00 0.00 13 ARG A N 4
ATOM 2879 C CA . ARG A 1 13 ? -10.454 4.755 -2.015 1.00 0.00 13 ARG A CA 4
ATOM 2880 C C . ARG A 1 13 ? -9.768 3.912 -0.944 1.00 0.00 13 ARG A C 4
ATOM 2881 O O . ARG A 1 13 ? -9.142 4.429 -0.019 1.00 0.00 13 ARG A O 4
ATOM 2902 N N . PRO A 1 14 ? -9.888 2.582 -1.070 1.00 0.00 14 PRO A N 4
ATOM 2903 C CA . PRO A 1 14 ? -9.286 1.640 -0.123 1.00 0.00 14 PRO A CA 4
ATOM 2904 C C . PRO A 1 14 ? -7.765 1.610 -0.221 1.00 0.00 14 PRO A C 4
ATOM 2905 O O . PRO A 1 14 ? -7.200 1.785 -1.300 1.00 0.00 14 PRO A O 4
ATOM 2916 N N . ASN A 1 15 ? -7.107 1.388 0.912 1.00 0.00 15 ASN A N 4
ATOM 2917 C CA . ASN A 1 15 ? -5.650 1.336 0.953 1.00 0.00 15 ASN A CA 4
ATOM 2918 C C . ASN A 1 15 ? -5.164 -0.077 1.260 1.00 0.00 15 ASN A C 4
ATOM 2919 O O . ASN A 1 15 ? -4.045 -0.271 1.731 1.00 0.00 15 ASN A O 4
ATOM 2930 N N . ASN A 1 16 ? -6.015 -1.061 0.988 1.00 0.00 16 ASN A N 4
ATOM 2931 C CA . ASN A 1 16 ? -5.673 -2.457 1.236 1.00 0.00 16 ASN A CA 4
ATOM 2932 C C . ASN A 1 16 ? -5.032 -3.087 0.003 1.00 0.00 16 ASN A C 4
ATOM 2933 O O . ASN A 1 16 ? -5.712 -3.707 -0.815 1.00 0.00 16 ASN A O 4
ATOM 2944 N N . ARG A 1 17 ? -3.719 -2.924 -0.123 1.00 0.00 17 ARG A N 4
ATOM 2945 C CA . ARG A 1 17 ? -2.986 -3.475 -1.256 1.00 0.00 17 ARG A CA 4
ATOM 2946 C C . ARG A 1 17 ? -1.481 -3.326 -1.054 1.00 0.00 17 ARG A C 4
ATOM 2947 O O . ARG A 1 17 ? -1.027 -2.475 -0.288 1.00 0.00 17 ARG A O 4
ATOM 2968 N N . CYS A 1 18 ? -0.711 -4.160 -1.745 1.00 0.00 18 CYS A N 4
ATOM 2969 C CA . CYS A 1 18 ? 0.743 -4.123 -1.641 1.00 0.00 18 CYS A CA 4
ATOM 2970 C C . CYS A 1 18 ? 1.341 -3.211 -2.709 1.00 0.00 18 CYS A C 4
ATOM 2971 O O . CYS A 1 18 ? 0.964 -3.276 -3.879 1.00 0.00 18 CYS A O 4
ATOM 2978 N N . PHE A 1 19 ? 2.277 -2.362 -2.297 1.00 0.00 19 PHE A N 4
ATOM 2979 C CA . PHE A 1 19 ? 2.927 -1.436 -3.216 1.00 0.00 19 PHE A CA 4
ATOM 2980 C C . PHE A 1 19 ? 4.048 -2.130 -3.984 1.00 0.00 19 PHE A C 4
ATOM 2981 O O . PHE A 1 19 ? 4.963 -1.481 -4.490 1.00 0.00 19 PHE A O 4
ATOM 2998 N N . SER A 1 20 ? 3.969 -3.454 -4.067 1.00 0.00 20 SER A N 4
ATOM 2999 C CA . SER A 1 20 ? 4.979 -4.238 -4.769 1.00 0.00 20 SER A CA 4
ATOM 3000 C C . SER A 1 20 ? 4.326 -5.268 -5.686 1.00 0.00 20 SER A C 4
ATOM 3001 O O . SER A 1 20 ? 4.790 -5.506 -6.802 1.00 0.00 20 SER A O 4
ATOM 3009 N N . CYS A 1 21 ? 3.246 -5.876 -5.208 1.00 0.00 21 CYS A N 4
ATOM 3010 C CA . CYS A 1 21 ? 2.527 -6.881 -5.983 1.00 0.00 21 CYS A CA 4
ATOM 3011 C C . CYS A 1 21 ? 1.057 -6.502 -6.135 1.00 0.00 21 CYS A C 4
ATOM 3012 O O . CYS A 1 21 ? 0.302 -7.173 -6.837 1.00 0.00 21 CYS A O 4
ATOM 3019 N N . ASN A 1 22 ? 0.659 -5.420 -5.473 1.00 0.00 22 ASN A N 4
ATOM 3020 C CA . ASN A 1 22 ? -0.721 -4.952 -5.534 1.00 0.00 22 ASN A CA 4
ATOM 3021 C C . ASN A 1 22 ? -1.671 -5.978 -4.924 1.00 0.00 22 ASN A C 4
ATOM 3022 O O . ASN A 1 22 ? -2.855 -6.020 -5.260 1.00 0.00 22 ASN A O 4
ATOM 3033 N N . LYS A 1 23 ? -1.145 -6.803 -4.026 1.00 0.00 23 LYS A N 4
ATOM 3034 C CA . LYS A 1 23 ? -1.946 -7.829 -3.367 1.00 0.00 23 LYS A CA 4
ATOM 3035 C C . LYS A 1 23 ? -2.746 -7.235 -2.212 1.00 0.00 23 LYS A C 4
ATOM 3036 O O . LYS A 1 23 ? -2.187 -6.870 -1.178 1.00 0.00 23 LYS A O 4
ATOM 3055 N N . LYS A 1 24 ? -4.059 -7.143 -2.394 1.00 0.00 24 LYS A N 4
ATOM 3056 C CA . LYS A 1 24 ? -4.938 -6.597 -1.367 1.00 0.00 24 LYS A CA 4
ATOM 3057 C C . LYS A 1 24 ? -4.546 -7.112 0.014 1.00 0.00 24 LYS A C 4
ATOM 3058 O O . LYS A 1 24 ? -4.738 -8.287 0.328 1.00 0.00 24 LYS A O 4
ATOM 3077 N N . VAL A 1 25 ? -3.997 -6.225 0.838 1.00 0.00 25 VAL A N 4
ATOM 3078 C CA . VAL A 1 25 ? -3.580 -6.589 2.187 1.00 0.00 25 VAL A CA 4
ATOM 3079 C C . VAL A 1 25 ? -4.677 -6.285 3.201 1.00 0.00 25 VAL A C 4
ATOM 3080 O O . VAL A 1 25 ? -4.422 -6.209 4.403 1.00 0.00 25 VAL A O 4
ATOM 3093 N N . GLY A 1 26 ? -5.900 -6.113 2.709 1.00 0.00 26 GLY A N 4
ATOM 3094 C CA . GLY A 1 26 ? -7.018 -5.819 3.587 1.00 0.00 26 GLY A CA 4
ATOM 3095 C C . GLY A 1 26 ? -6.644 -4.865 4.703 1.00 0.00 26 GLY A C 4
ATOM 3096 O O . GLY A 1 26 ? -5.940 -3.881 4.479 1.00 0.00 26 GLY A O 4
ATOM 3100 N N . VAL A 1 27 ? -7.117 -5.156 5.911 1.00 0.00 27 VAL A N 4
ATOM 3101 C CA . VAL A 1 27 ? -6.829 -4.316 7.068 1.00 0.00 27 VAL A CA 4
ATOM 3102 C C . VAL A 1 27 ? -5.689 -4.896 7.898 1.00 0.00 27 VAL A C 4
ATOM 3103 O O . VAL A 1 27 ? -5.601 -4.657 9.102 1.00 0.00 27 VAL A O 4
ATOM 3116 N N . MET A 1 28 ? -4.819 -5.660 7.245 1.00 0.00 28 MET A N 4
ATOM 3117 C CA . MET A 1 28 ? -3.683 -6.273 7.924 1.00 0.00 28 MET A CA 4
ATOM 3118 C C . MET A 1 28 ? -2.397 -6.064 7.129 1.00 0.00 28 MET A C 4
ATOM 3119 O O . MET A 1 28 ? -1.558 -6.959 7.042 1.00 0.00 28 MET A O 4
ATOM 3133 N N . GLY A 1 29 ? -2.251 -4.875 6.551 1.00 0.00 29 GLY A N 4
ATOM 3134 C CA . GLY A 1 29 ? -1.066 -4.571 5.771 1.00 0.00 29 GLY A CA 4
ATOM 3135 C C . GLY A 1 29 ? 0.007 -3.882 6.591 1.00 0.00 29 GLY A C 4
ATOM 3136 O O . GLY A 1 29 ? -0.246 -3.441 7.712 1.00 0.00 29 GLY A O 4
ATOM 3140 N N . PHE A 1 30 ? 1.209 -3.791 6.033 1.00 0.00 30 PHE A N 4
ATOM 3141 C CA . PHE A 1 30 ? 2.326 -3.153 6.721 1.00 0.00 30 PHE A CA 4
ATOM 3142 C C . PHE A 1 30 ? 2.593 -1.763 6.152 1.00 0.00 30 PHE A C 4
ATOM 3143 O O . PHE A 1 30 ? 3.220 -1.619 5.102 1.00 0.00 30 PHE A O 4
ATOM 3160 N N . LYS A 1 31 ? 2.113 -0.741 6.852 1.00 0.00 31 LYS A N 4
ATOM 3161 C CA . LYS A 1 31 ? 2.299 0.639 6.419 1.00 0.00 31 LYS A CA 4
ATOM 3162 C C . LYS A 1 31 ? 3.692 1.140 6.785 1.00 0.00 31 LYS A C 4
ATOM 3163 O O . LYS A 1 31 ? 4.070 1.156 7.957 1.00 0.00 31 LYS A O 4
ATOM 3182 N N . CYS A 1 32 ? 4.452 1.551 5.775 1.00 0.00 32 CYS A N 4
ATOM 3183 C CA . CYS A 1 32 ? 5.803 2.054 5.989 1.00 0.00 32 CYS A CA 4
ATOM 3184 C C . CYS A 1 32 ? 5.781 3.540 6.337 1.00 0.00 32 CYS A C 4
ATOM 3185 O O . CYS A 1 32 ? 4.838 4.255 5.998 1.00 0.00 32 CYS A O 4
ATOM 3192 N N . LYS A 1 33 ? 6.828 3.999 7.015 1.00 0.00 33 LYS A N 4
ATOM 3193 C CA . LYS A 1 33 ? 6.932 5.399 7.407 1.00 0.00 33 LYS A CA 4
ATOM 3194 C C . LYS A 1 33 ? 6.731 6.317 6.206 1.00 0.00 33 LYS A C 4
ATOM 3195 O O . LYS A 1 33 ? 6.237 7.437 6.344 1.00 0.00 33 LYS A O 4
ATOM 3214 N N . CYS A 1 34 ? 7.116 5.837 5.029 1.00 0.00 34 CYS A N 4
ATOM 3215 C CA . CYS A 1 34 ? 6.977 6.613 3.803 1.00 0.00 34 CYS A CA 4
ATOM 3216 C C . CYS A 1 34 ? 5.508 6.895 3.500 1.00 0.00 34 CYS A C 4
ATOM 3217 O O . CYS A 1 34 ? 5.157 7.973 3.024 1.00 0.00 34 CYS A O 4
ATOM 3224 N N . GLY A 1 35 ? 4.654 5.916 3.781 1.00 0.00 35 GLY A N 4
ATOM 3225 C CA . GLY A 1 35 ? 3.233 6.077 3.533 1.00 0.00 35 GLY A CA 4
ATOM 3226 C C . GLY A 1 35 ? 2.716 5.117 2.481 1.00 0.00 35 GLY A C 4
ATOM 3227 O O . GLY A 1 35 ? 1.776 5.433 1.750 1.00 0.00 35 GLY A O 4
ATOM 3231 N N . SER A 1 36 ? 3.331 3.941 2.400 1.00 0.00 36 SER A N 4
ATOM 3232 C CA . SER A 1 36 ? 2.930 2.934 1.425 1.00 0.00 36 SER A CA 4
ATOM 3233 C C . SER A 1 36 ? 2.463 1.660 2.122 1.00 0.00 36 SER A C 4
ATOM 3234 O O . SER A 1 36 ? 2.896 1.349 3.232 1.00 0.00 36 SER A O 4
ATOM 3242 N N . THR A 1 37 ? 1.574 0.923 1.461 1.00 0.00 37 THR A N 4
ATOM 3243 C CA . THR A 1 37 ? 1.046 -0.317 2.016 1.00 0.00 37 THR A CA 4
ATOM 3244 C C . THR A 1 37 ? 1.709 -1.531 1.376 1.00 0.00 37 THR A C 4
ATOM 3245 O O . THR A 1 37 ? 1.962 -1.550 0.172 1.00 0.00 37 THR A O 4
ATOM 3256 N N . PHE A 1 38 ? 1.987 -2.544 2.190 1.00 0.00 38 PHE A N 4
ATOM 3257 C CA . PHE A 1 38 ? 2.622 -3.764 1.703 1.00 0.00 38 PHE A CA 4
ATOM 3258 C C . PHE A 1 38 ? 1.996 -4.997 2.348 1.00 0.00 38 PHE A C 4
ATOM 3259 O O . PHE A 1 38 ? 1.287 -4.896 3.350 1.00 0.00 38 PHE A O 4
ATOM 3276 N N . CYS A 1 39 ? 2.264 -6.162 1.767 1.00 0.00 39 CYS A N 4
ATOM 3277 C CA . CYS A 1 39 ? 1.728 -7.415 2.283 1.00 0.00 39 CYS A CA 4
ATOM 3278 C C . CYS A 1 39 ? 2.764 -8.138 3.139 1.00 0.00 39 CYS A C 4
ATOM 3279 O O . CYS A 1 39 ? 2.859 -9.365 3.114 1.00 0.00 39 CYS A O 4
ATOM 3286 N N . GLY A 1 40 ? 3.539 -7.368 3.897 1.00 0.00 40 GLY A N 4
ATOM 3287 C CA . GLY A 1 40 ? 4.557 -7.952 4.751 1.00 0.00 40 GLY A CA 4
ATOM 3288 C C . GLY A 1 40 ? 5.806 -8.337 3.983 1.00 0.00 40 GLY A C 4
ATOM 3289 O O . GLY A 1 40 ? 6.919 -7.992 4.382 1.00 0.00 40 GLY A O 4
ATOM 3293 N N . SER A 1 41 ? 5.623 -9.054 2.879 1.00 0.00 41 SER A N 4
ATOM 3294 C CA . SER A 1 41 ? 6.745 -9.491 2.057 1.00 0.00 41 SER A CA 4
ATOM 3295 C C . SER A 1 41 ? 7.436 -8.298 1.403 1.00 0.00 41 SER A C 4
ATOM 3296 O O . SER A 1 41 ? 8.609 -8.401 1.048 1.00 0.00 41 SER A O 4
ATOM 3304 N N . HIS A 1 42 ? 6.702 -7.204 1.261 1.00 0.00 42 HIS A N 4
ATOM 3305 C CA . HIS A 1 42 ? 7.255 -6.006 0.652 1.00 0.00 42 HIS A CA 4
ATOM 3306 C C . HIS A 1 42 ? 7.168 -4.842 1.640 1.00 0.00 42 HIS A C 4
ATOM 3307 O O . HIS A 1 42 ? 7.145 -3.669 1.266 1.00 0.00 42 HIS A O 4
ATOM 3321 N N . ARG A 1 43 ? 7.121 -5.194 2.921 1.00 0.00 43 ARG A N 4
ATOM 3322 C CA . ARG A 1 43 ? 7.036 -4.200 3.984 1.00 0.00 43 ARG A CA 4
ATOM 3323 C C . ARG A 1 43 ? 8.377 -3.500 4.183 1.00 0.00 43 ARG A C 4
ATOM 3324 O O . ARG A 1 43 ? 8.443 -2.417 4.765 1.00 0.00 43 ARG A O 4
ATOM 3345 N N . TYR A 1 44 ? 9.443 -4.125 3.695 1.00 0.00 44 TYR A N 4
ATOM 3346 C CA . TYR A 1 44 ? 10.782 -3.564 3.821 1.00 0.00 44 TYR A CA 4
ATOM 3347 C C . TYR A 1 44 ? 10.983 -2.409 2.846 1.00 0.00 44 TYR A C 4
ATOM 3348 O O . TYR A 1 44 ? 10.421 -2.382 1.751 1.00 0.00 44 TYR A O 4
ATOM 3366 N N . PRO A 1 45 ? 11.806 -1.430 3.251 1.00 0.00 45 PRO A N 4
ATOM 3367 C CA . PRO A 1 45 ? 12.102 -0.253 2.429 1.00 0.00 45 PRO A CA 4
ATOM 3368 C C . PRO A 1 45 ? 12.952 -0.597 1.210 1.00 0.00 45 PRO A C 4
ATOM 3369 O O . PRO A 1 45 ? 12.850 0.050 0.169 1.00 0.00 45 PRO A O 4
ATOM 3380 N N . GLU A 1 46 ? 13.791 -1.619 1.349 1.00 0.00 46 GLU A N 4
ATOM 3381 C CA . GLU A 1 46 ? 14.659 -2.047 0.259 1.00 0.00 46 GLU A CA 4
ATOM 3382 C C . GLU A 1 46 ? 13.856 -2.748 -0.833 1.00 0.00 46 GLU A C 4
ATOM 3383 O O . GLU A 1 46 ? 14.309 -2.872 -1.971 1.00 0.00 46 GLU A O 4
ATOM 3395 N N . LYS A 1 47 ? 12.659 -3.205 -0.479 1.00 0.00 47 LYS A N 4
ATOM 3396 C CA . LYS A 1 47 ? 11.791 -3.893 -1.426 1.00 0.00 47 LYS A CA 4
ATOM 3397 C C . LYS A 1 47 ? 10.716 -2.952 -1.962 1.00 0.00 47 LYS A C 4
ATOM 3398 O O . LYS A 1 47 ? 9.694 -3.425 -2.456 1.00 0.00 47 LYS A O 4
ATOM 3417 N N . HIS A 1 48 ? 10.968 -1.655 -1.855 1.00 0.00 48 HIS A N 4
ATOM 3418 C CA . HIS A 1 48 ? 10.016 -0.667 -2.333 1.00 0.00 48 HIS A CA 4
ATOM 3419 C C . HIS A 1 48 ? 10.644 0.727 -2.259 1.00 0.00 48 HIS A C 4
ATOM 3420 O O . HIS A 1 48 ? 11.257 1.114 -1.265 1.00 0.00 48 HIS A O 4
ATOM 3434 N N . GLU A 1 49 ? 10.474 1.477 -3.344 1.00 0.00 49 GLU A N 4
ATOM 3435 C CA . GLU A 1 49 ? 11.014 2.829 -3.428 1.00 0.00 49 GLU A CA 4
ATOM 3436 C C . GLU A 1 49 ? 10.653 3.637 -2.185 1.00 0.00 49 GLU A C 4
ATOM 3437 O O . GLU A 1 49 ? 9.637 4.332 -2.155 1.00 0.00 49 GLU A O 4
ATOM 3449 N N . CYS A 1 50 ? 11.493 3.541 -1.160 1.00 0.00 50 CYS A N 4
ATOM 3450 C CA . CYS A 1 50 ? 11.265 4.261 0.087 1.00 0.00 50 CYS A CA 4
ATOM 3451 C C . CYS A 1 50 ? 12.088 5.545 0.132 1.00 0.00 50 CYS A C 4
ATOM 3452 O O . CYS A 1 50 ? 13.308 5.508 0.287 1.00 0.00 50 CYS A O 4
ATOM 3459 N N . SER A 1 51 ? 11.410 6.681 -0.003 1.00 0.00 51 SER A N 4
ATOM 3460 C CA . SER A 1 51 ? 12.078 7.977 0.018 1.00 0.00 51 SER A CA 4
ATOM 3461 C C . SER A 1 51 ? 12.085 8.561 1.428 1.00 0.00 51 SER A C 4
ATOM 3462 O O . SER A 1 51 ? 12.008 9.776 1.609 1.00 0.00 51 SER A O 4
ATOM 3470 N N . PHE A 1 52 ? 12.178 7.686 2.424 1.00 0.00 52 PHE A N 4
ATOM 3471 C CA . PHE A 1 52 ? 12.194 8.114 3.818 1.00 0.00 52 PHE A CA 4
ATOM 3472 C C . PHE A 1 52 ? 13.624 8.318 4.308 1.00 0.00 52 PHE A C 4
ATOM 3473 O O . PHE A 1 52 ? 14.554 7.665 3.833 1.00 0.00 52 PHE A O 4
ATOM 3490 N N . ASP A 1 53 ? 13.792 9.228 5.260 1.00 0.00 53 ASP A N 4
ATOM 3491 C CA . ASP A 1 53 ? 15.109 9.519 5.816 1.00 0.00 53 ASP A CA 4
ATOM 3492 C C . ASP A 1 53 ? 15.265 8.894 7.199 1.00 0.00 53 ASP A C 4
ATOM 3493 O O . ASP A 1 53 ? 15.324 9.599 8.207 1.00 0.00 53 ASP A O 4
ATOM 3502 N N . PHE A 1 54 ? 15.329 7.568 7.240 1.00 0.00 54 PHE A N 4
ATOM 3503 C CA . PHE A 1 54 ? 15.476 6.848 8.500 1.00 0.00 54 PHE A CA 4
ATOM 3504 C C . PHE A 1 54 ? 16.756 7.264 9.218 1.00 0.00 54 PHE A C 4
ATOM 3505 O O . PHE A 1 54 ? 16.768 7.443 10.436 1.00 0.00 54 PHE A O 4
ATOM 3522 N N . LYS A 1 55 ? 17.833 7.416 8.455 1.00 0.00 55 LYS A N 4
ATOM 3523 C CA . LYS A 1 55 ? 19.119 7.812 9.016 1.00 0.00 55 LYS A CA 4
ATOM 3524 C C . LYS A 1 55 ? 19.436 9.266 8.679 1.00 0.00 55 LYS A C 4
ATOM 3525 O O . LYS A 1 55 ? 19.639 9.612 7.516 1.00 0.00 55 LYS A O 4
ATOM 3544 N N . GLU A 1 56 ? 19.477 10.111 9.704 1.00 0.00 56 GLU A N 4
ATOM 3545 C CA . GLU A 1 56 ? 19.770 11.527 9.515 1.00 0.00 56 GLU A CA 4
ATOM 3546 C C . GLU A 1 56 ? 21.270 11.755 9.355 1.00 0.00 56 GLU A C 4
ATOM 3547 O O . GLU A 1 56 ? 21.987 11.955 10.335 1.00 0.00 56 GLU A O 4
ATOM 3559 N N . VAL A 1 57 ? 21.738 11.725 8.111 1.00 0.00 57 VAL A N 4
ATOM 3560 C CA . VAL A 1 57 ? 23.152 11.929 7.821 1.00 0.00 57 VAL A CA 4
ATOM 3561 C C . VAL A 1 57 ? 23.445 13.394 7.516 1.00 0.00 57 VAL A C 4
ATOM 3562 O O . VAL A 1 57 ? 23.287 13.847 6.384 1.00 0.00 57 VAL A O 4
ATOM 3575 N N . GLY A 1 58 ? 23.873 14.131 8.537 1.00 0.00 58 GLY A N 4
ATOM 3576 C CA . GLY A 1 58 ? 24.181 15.538 8.358 1.00 0.00 58 GLY A CA 4
ATOM 3577 C C . GLY A 1 58 ? 23.285 16.438 9.185 1.00 0.00 58 GLY A C 4
ATOM 3578 O O . GLY A 1 58 ? 22.585 17.294 8.645 1.00 0.00 58 GLY A O 4
ATOM 3582 N N . SER A 1 59 ? 23.304 16.242 10.500 1.00 0.00 59 SER A N 4
ATOM 3583 C CA . SER A 1 59 ? 22.483 17.040 11.403 1.00 0.00 59 SER A CA 4
ATOM 3584 C C . SER A 1 59 ? 23.190 18.338 11.778 1.00 0.00 59 SER A C 4
ATOM 3585 O O . SER A 1 59 ? 22.584 19.408 11.788 1.00 0.00 59 SER A O 4
ATOM 3593 N N . GLY A 1 60 ? 24.480 18.235 12.086 1.00 0.00 60 GLY A N 4
ATOM 3594 C CA . GLY A 1 60 ? 25.250 19.407 12.457 1.00 0.00 60 GLY A CA 4
ATOM 3595 C C . GLY A 1 60 ? 25.454 20.359 11.295 1.00 0.00 60 GLY A C 4
ATOM 3596 O O . GLY A 1 60 ? 24.980 20.126 10.183 1.00 0.00 60 GLY A O 4
ATOM 3600 N N . PRO A 1 61 ? 26.175 21.462 11.548 1.00 0.00 61 PRO A N 4
ATOM 3601 C CA . PRO A 1 61 ? 26.456 22.475 10.527 1.00 0.00 61 PRO A CA 4
ATOM 3602 C C . PRO A 1 61 ? 27.421 21.970 9.460 1.00 0.00 61 PRO A C 4
ATOM 3603 O O . PRO A 1 61 ? 28.629 21.903 9.684 1.00 0.00 61 PRO A O 4
ATOM 3614 N N . SER A 1 62 ? 26.880 21.618 8.298 1.00 0.00 62 SER A N 4
ATOM 3615 C CA . SER A 1 62 ? 27.694 21.116 7.197 1.00 0.00 62 SER A CA 4
ATOM 3616 C C . SER A 1 62 ? 27.360 21.845 5.899 1.00 0.00 62 SER A C 4
ATOM 3617 O O . SER A 1 62 ? 26.210 21.861 5.461 1.00 0.00 62 SER A O 4
ATOM 3625 N N . SER A 1 63 ? 28.375 22.447 5.288 1.00 0.00 63 SER A N 4
ATOM 3626 C CA . SER A 1 63 ? 28.191 23.181 4.042 1.00 0.00 63 SER A CA 4
ATOM 3627 C C . SER A 1 63 ? 28.218 22.236 2.845 1.00 0.00 63 SER A C 4
ATOM 3628 O O . SER A 1 63 ? 29.254 22.054 2.206 1.00 0.00 63 SER A O 4
ATOM 3636 N N . GLY A 1 64 ? 27.070 21.635 2.547 1.00 0.00 64 GLY A N 4
ATOM 3637 C CA . GLY A 1 64 ? 26.983 20.715 1.428 1.00 0.00 64 GLY A CA 4
ATOM 3638 C C . GLY A 1 64 ? 27.171 19.271 1.848 1.00 0.00 64 GLY A C 4
ATOM 3639 O O . GLY A 1 64 ? 26.257 18.694 2.436 1.00 0.00 64 GLY A O 4
ATOM 3645 N N . GLY A 1 1 ? -34.667 12.333 -25.892 1.00 0.00 1 GLY A N 5
ATOM 3646 C CA . GLY A 1 1 ? -33.779 12.164 -24.756 1.00 0.00 1 GLY A CA 5
ATOM 3647 C C . GLY A 1 1 ? -32.738 11.088 -24.989 1.00 0.00 1 GLY A C 5
ATOM 3648 O O . GLY A 1 1 ? -32.919 10.211 -25.834 1.00 0.00 1 GLY A O 5
ATOM 3652 N N . SER A 1 2 ? -31.643 11.153 -24.238 1.00 0.00 2 SER A N 5
ATOM 3653 C CA . SER A 1 2 ? -30.566 10.179 -24.371 1.00 0.00 2 SER A CA 5
ATOM 3654 C C . SER A 1 2 ? -29.652 10.211 -23.150 1.00 0.00 2 SER A C 5
ATOM 3655 O O . SER A 1 2 ? -29.670 11.164 -22.371 1.00 0.00 2 SER A O 5
ATOM 3663 N N . SER A 1 3 ? -28.853 9.161 -22.989 1.00 0.00 3 SER A N 5
ATOM 3664 C CA . SER A 1 3 ? -27.933 9.065 -21.861 1.00 0.00 3 SER A CA 5
ATOM 3665 C C . SER A 1 3 ? -26.803 8.086 -22.163 1.00 0.00 3 SER A C 5
ATOM 3666 O O . SER A 1 3 ? -27.035 6.991 -22.674 1.00 0.00 3 SER A O 5
ATOM 3674 N N . GLY A 1 4 ? -25.577 8.490 -21.843 1.00 0.00 4 GLY A N 5
ATOM 3675 C CA . GLY A 1 4 ? -24.428 7.637 -22.087 1.00 0.00 4 GLY A CA 5
ATOM 3676 C C . GLY A 1 4 ? -23.294 7.901 -21.116 1.00 0.00 4 GLY A C 5
ATOM 3677 O O . GLY A 1 4 ? -22.805 9.025 -21.014 1.00 0.00 4 GLY A O 5
ATOM 3681 N N . SER A 1 5 ? -22.877 6.861 -20.401 1.00 0.00 5 SER A N 5
ATOM 3682 C CA . SER A 1 5 ? -21.797 6.987 -19.428 1.00 0.00 5 SER A CA 5
ATOM 3683 C C . SER A 1 5 ? -21.022 5.679 -19.305 1.00 0.00 5 SER A C 5
ATOM 3684 O O . SER A 1 5 ? -21.611 4.603 -19.200 1.00 0.00 5 SER A O 5
ATOM 3692 N N . SER A 1 6 ? -19.697 5.780 -19.320 1.00 0.00 6 SER A N 5
ATOM 3693 C CA . SER A 1 6 ? -18.840 4.605 -19.214 1.00 0.00 6 SER A CA 5
ATOM 3694 C C . SER A 1 6 ? -17.488 4.972 -18.609 1.00 0.00 6 SER A C 5
ATOM 3695 O O . SER A 1 6 ? -17.137 6.147 -18.511 1.00 0.00 6 SER A O 5
ATOM 3703 N N . GLY A 1 7 ? -16.732 3.955 -18.205 1.00 0.00 7 GLY A N 5
ATOM 3704 C CA . GLY A 1 7 ? -15.427 4.190 -17.614 1.00 0.00 7 GLY A CA 5
ATOM 3705 C C . GLY A 1 7 ? -15.452 4.107 -16.101 1.00 0.00 7 GLY A C 5
ATOM 3706 O O . GLY A 1 7 ? -15.407 5.120 -15.402 1.00 0.00 7 GLY A O 5
ATOM 3710 N N . PRO A 1 8 ? -15.528 2.877 -15.573 1.00 0.00 8 PRO A N 5
ATOM 3711 C CA . PRO A 1 8 ? -15.562 2.637 -14.127 1.00 0.00 8 PRO A CA 5
ATOM 3712 C C . PRO A 1 8 ? -14.229 2.949 -13.456 1.00 0.00 8 PRO A C 5
ATOM 3713 O O . PRO A 1 8 ? -13.346 2.095 -13.381 1.00 0.00 8 PRO A O 5
ATOM 3724 N N . SER A 1 9 ? -14.091 4.178 -12.969 1.00 0.00 9 SER A N 5
ATOM 3725 C CA . SER A 1 9 ? -12.863 4.604 -12.306 1.00 0.00 9 SER A CA 5
ATOM 3726 C C . SER A 1 9 ? -13.057 4.671 -10.795 1.00 0.00 9 SER A C 5
ATOM 3727 O O . SER A 1 9 ? -14.168 4.888 -10.309 1.00 0.00 9 SER A O 5
ATOM 3735 N N . ARG A 1 10 ? -11.969 4.482 -10.056 1.00 0.00 10 ARG A N 5
ATOM 3736 C CA . ARG A 1 10 ? -12.018 4.520 -8.599 1.00 0.00 10 ARG A CA 5
ATOM 3737 C C . ARG A 1 10 ? -10.899 5.394 -8.040 1.00 0.00 10 ARG A C 5
ATOM 3738 O O . ARG A 1 10 ? -9.740 5.296 -8.444 1.00 0.00 10 ARG A O 5
ATOM 3759 N N . PRO A 1 11 ? -11.253 6.271 -7.088 1.00 0.00 11 PRO A N 5
ATOM 3760 C CA . PRO A 1 11 ? -10.294 7.180 -6.454 1.00 0.00 11 PRO A CA 5
ATOM 3761 C C . PRO A 1 11 ? -9.311 6.445 -5.549 1.00 0.00 11 PRO A C 5
ATOM 3762 O O . PRO A 1 11 ? -9.202 5.220 -5.598 1.00 0.00 11 PRO A O 5
ATOM 3773 N N . VAL A 1 12 ? -8.596 7.201 -4.721 1.00 0.00 12 VAL A N 5
ATOM 3774 C CA . VAL A 1 12 ? -7.623 6.621 -3.804 1.00 0.00 12 VAL A CA 5
ATOM 3775 C C . VAL A 1 12 ? -8.294 6.142 -2.522 1.00 0.00 12 VAL A C 5
ATOM 3776 O O . VAL A 1 12 ? -7.715 6.223 -1.438 1.00 0.00 12 VAL A O 5
ATOM 3789 N N . ARG A 1 13 ? -9.518 5.642 -2.653 1.00 0.00 13 ARG A N 5
ATOM 3790 C CA . ARG A 1 13 ? -10.269 5.150 -1.504 1.00 0.00 13 ARG A CA 5
ATOM 3791 C C . ARG A 1 13 ? -9.658 3.859 -0.967 1.00 0.00 13 ARG A C 5
ATOM 3792 O O . ARG A 1 13 ? -9.237 3.776 0.187 1.00 0.00 13 ARG A O 5
ATOM 3813 N N . PRO A 1 14 ? -9.607 2.827 -1.822 1.00 0.00 14 PRO A N 5
ATOM 3814 C CA . PRO A 1 14 ? -9.049 1.522 -1.456 1.00 0.00 14 PRO A CA 5
ATOM 3815 C C . PRO A 1 14 ? -7.536 1.570 -1.271 1.00 0.00 14 PRO A C 5
ATOM 3816 O O . PRO A 1 14 ? -6.803 1.962 -2.178 1.00 0.00 14 PRO A O 5
ATOM 3827 N N . ASN A 1 15 ? -7.076 1.168 -0.091 1.00 0.00 15 ASN A N 5
ATOM 3828 C CA . ASN A 1 15 ? -5.649 1.165 0.212 1.00 0.00 15 ASN A CA 5
ATOM 3829 C C . ASN A 1 15 ? -5.141 -0.257 0.423 1.00 0.00 15 ASN A C 5
ATOM 3830 O O . ASN A 1 15 ? -3.965 -0.546 0.202 1.00 0.00 15 ASN A O 5
ATOM 3841 N N . ASN A 1 16 ? -6.035 -1.143 0.850 1.00 0.00 16 ASN A N 5
ATOM 3842 C CA . ASN A 1 16 ? -5.677 -2.536 1.090 1.00 0.00 16 ASN A CA 5
ATOM 3843 C C . ASN A 1 16 ? -5.030 -3.152 -0.147 1.00 0.00 16 ASN A C 5
ATOM 3844 O O . ASN A 1 16 ? -5.699 -3.796 -0.954 1.00 0.00 16 ASN A O 5
ATOM 3855 N N . ARG A 1 17 ? -3.724 -2.950 -0.287 1.00 0.00 17 ARG A N 5
ATOM 3856 C CA . ARG A 1 17 ? -2.986 -3.485 -1.425 1.00 0.00 17 ARG A CA 5
ATOM 3857 C C . ARG A 1 17 ? -1.484 -3.288 -1.241 1.00 0.00 17 ARG A C 5
ATOM 3858 O O . ARG A 1 17 ? -1.044 -2.288 -0.673 1.00 0.00 17 ARG A O 5
ATOM 3879 N N . CYS A 1 18 ? -0.703 -4.248 -1.724 1.00 0.00 18 CYS A N 5
ATOM 3880 C CA . CYS A 1 18 ? 0.749 -4.182 -1.612 1.00 0.00 18 CYS A CA 5
ATOM 3881 C C . CYS A 1 18 ? 1.332 -3.228 -2.651 1.00 0.00 18 CYS A C 5
ATOM 3882 O O . CYS A 1 18 ? 0.929 -3.239 -3.814 1.00 0.00 18 CYS A O 5
ATOM 3889 N N . PHE A 1 19 ? 2.282 -2.404 -2.222 1.00 0.00 19 PHE A N 5
ATOM 3890 C CA . PHE A 1 19 ? 2.920 -1.443 -3.114 1.00 0.00 19 PHE A CA 5
ATOM 3891 C C . PHE A 1 19 ? 4.057 -2.097 -3.895 1.00 0.00 19 PHE A C 5
ATOM 3892 O O . PHE A 1 19 ? 4.974 -1.421 -4.360 1.00 0.00 19 PHE A O 5
ATOM 3909 N N . SER A 1 20 ? 3.988 -3.417 -4.034 1.00 0.00 20 SER A N 5
ATOM 3910 C CA . SER A 1 20 ? 5.013 -4.164 -4.754 1.00 0.00 20 SER A CA 5
ATOM 3911 C C . SER A 1 20 ? 4.380 -5.168 -5.713 1.00 0.00 20 SER A C 5
ATOM 3912 O O . SER A 1 20 ? 4.830 -5.330 -6.848 1.00 0.00 20 SER A O 5
ATOM 3920 N N . CYS A 1 21 ? 3.332 -5.840 -5.249 1.00 0.00 21 CYS A N 5
ATOM 3921 C CA . CYS A 1 21 ? 2.635 -6.829 -6.063 1.00 0.00 21 CYS A CA 5
ATOM 3922 C C . CYS A 1 21 ? 1.158 -6.473 -6.206 1.00 0.00 21 CYS A C 5
ATOM 3923 O O . CYS A 1 21 ? 0.414 -7.144 -6.920 1.00 0.00 21 CYS A O 5
ATOM 3930 N N . ASN A 1 22 ? 0.742 -5.413 -5.521 1.00 0.00 22 ASN A N 5
ATOM 3931 C CA . ASN A 1 22 ? -0.646 -4.968 -5.571 1.00 0.00 22 ASN A CA 5
ATOM 3932 C C . ASN A 1 22 ? -1.576 -6.017 -4.969 1.00 0.00 22 ASN A C 5
ATOM 3933 O O . ASN A 1 22 ? -2.760 -6.077 -5.301 1.00 0.00 22 ASN A O 5
ATOM 3944 N N . LYS A 1 23 ? -1.031 -6.843 -4.083 1.00 0.00 23 LYS A N 5
ATOM 3945 C CA . LYS A 1 23 ? -1.811 -7.889 -3.432 1.00 0.00 23 LYS A CA 5
ATOM 3946 C C . LYS A 1 23 ? -2.618 -7.323 -2.268 1.00 0.00 23 LYS A C 5
ATOM 3947 O O . LYS A 1 23 ? -2.068 -7.005 -1.213 1.00 0.00 23 LYS A O 5
ATOM 3966 N N . LYS A 1 24 ? -3.926 -7.199 -2.466 1.00 0.00 24 LYS A N 5
ATOM 3967 C CA . LYS A 1 24 ? -4.811 -6.674 -1.433 1.00 0.00 24 LYS A CA 5
ATOM 3968 C C . LYS A 1 24 ? -4.367 -7.137 -0.049 1.00 0.00 24 LYS A C 5
ATOM 3969 O O . LYS A 1 24 ? -4.327 -8.335 0.232 1.00 0.00 24 LYS A O 5
ATOM 3988 N N . VAL A 1 25 ? -4.035 -6.181 0.812 1.00 0.00 25 VAL A N 5
ATOM 3989 C CA . VAL A 1 25 ? -3.596 -6.491 2.168 1.00 0.00 25 VAL A CA 5
ATOM 3990 C C . VAL A 1 25 ? -4.682 -6.162 3.186 1.00 0.00 25 VAL A C 5
ATOM 3991 O O . VAL A 1 25 ? -4.393 -5.856 4.341 1.00 0.00 25 VAL A O 5
ATOM 4004 N N . GLY A 1 26 ? -5.936 -6.228 2.747 1.00 0.00 26 GLY A N 5
ATOM 4005 C CA . GLY A 1 26 ? -7.048 -5.935 3.633 1.00 0.00 26 GLY A CA 5
ATOM 4006 C C . GLY A 1 26 ? -6.710 -4.868 4.655 1.00 0.00 26 GLY A C 5
ATOM 4007 O O . GLY A 1 26 ? -5.973 -3.927 4.360 1.00 0.00 26 GLY A O 5
ATOM 4011 N N . VAL A 1 27 ? -7.250 -5.014 5.861 1.00 0.00 27 VAL A N 5
ATOM 4012 C CA . VAL A 1 27 ? -7.001 -4.054 6.930 1.00 0.00 27 VAL A CA 5
ATOM 4013 C C . VAL A 1 27 ? -5.935 -4.567 7.892 1.00 0.00 27 VAL A C 5
ATOM 4014 O O . VAL A 1 27 ? -5.926 -4.214 9.071 1.00 0.00 27 VAL A O 5
ATOM 4027 N N . MET A 1 28 ? -5.036 -5.402 7.380 1.00 0.00 28 MET A N 5
ATOM 4028 C CA . MET A 1 28 ? -3.964 -5.962 8.193 1.00 0.00 28 MET A CA 5
ATOM 4029 C C . MET A 1 28 ? -2.630 -5.893 7.456 1.00 0.00 28 MET A C 5
ATOM 4030 O O . MET A 1 28 ? -1.763 -6.747 7.640 1.00 0.00 28 MET A O 5
ATOM 4044 N N . GLY A 1 29 ? -2.472 -4.871 6.620 1.00 0.00 29 GLY A N 5
ATOM 4045 C CA . GLY A 1 29 ? -1.242 -4.711 5.868 1.00 0.00 29 GLY A CA 5
ATOM 4046 C C . GLY A 1 29 ? -0.141 -4.065 6.687 1.00 0.00 29 GLY A C 5
ATOM 4047 O O . GLY A 1 29 ? -0.350 -3.703 7.844 1.00 0.00 29 GLY A O 5
ATOM 4051 N N . PHE A 1 30 ? 1.035 -3.922 6.085 1.00 0.00 30 PHE A N 5
ATOM 4052 C CA . PHE A 1 30 ? 2.174 -3.318 6.767 1.00 0.00 30 PHE A CA 5
ATOM 4053 C C . PHE A 1 30 ? 2.493 -1.946 6.182 1.00 0.00 30 PHE A C 5
ATOM 4054 O O . PHE A 1 30 ? 3.106 -1.838 5.120 1.00 0.00 30 PHE A O 5
ATOM 4071 N N . LYS A 1 31 ? 2.072 -0.898 6.882 1.00 0.00 31 LYS A N 5
ATOM 4072 C CA . LYS A 1 31 ? 2.312 0.469 6.435 1.00 0.00 31 LYS A CA 5
ATOM 4073 C C . LYS A 1 31 ? 3.711 0.932 6.828 1.00 0.00 31 LYS A C 5
ATOM 4074 O O . LYS A 1 31 ? 4.076 0.910 8.004 1.00 0.00 31 LYS A O 5
ATOM 4093 N N . CYS A 1 32 ? 4.490 1.353 5.837 1.00 0.00 32 CYS A N 5
ATOM 4094 C CA . CYS A 1 32 ? 5.849 1.823 6.079 1.00 0.00 32 CYS A CA 5
ATOM 4095 C C . CYS A 1 32 ? 5.849 3.287 6.509 1.00 0.00 32 CYS A C 5
ATOM 4096 O O . CYS A 1 32 ? 4.871 4.007 6.305 1.00 0.00 32 CYS A O 5
ATOM 4103 N N . LYS A 1 33 ? 6.954 3.723 7.105 1.00 0.00 33 LYS A N 5
ATOM 4104 C CA . LYS A 1 33 ? 7.085 5.101 7.563 1.00 0.00 33 LYS A CA 5
ATOM 4105 C C . LYS A 1 33 ? 6.862 6.079 6.414 1.00 0.00 33 LYS A C 5
ATOM 4106 O O . LYS A 1 33 ? 6.396 7.200 6.621 1.00 0.00 33 LYS A O 5
ATOM 4125 N N . CYS A 1 34 ? 7.196 5.648 5.202 1.00 0.00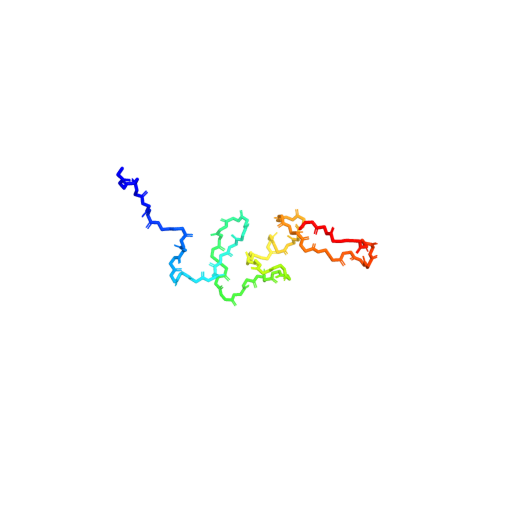 34 CYS A N 5
ATOM 4126 C CA . CYS A 1 34 ? 7.031 6.485 4.020 1.00 0.00 34 CYS A CA 5
ATOM 4127 C C . CYS A 1 34 ? 5.555 6.761 3.750 1.00 0.00 34 CYS A C 5
ATOM 4128 O O . CYS A 1 34 ? 5.186 7.851 3.315 1.00 0.00 34 CYS A O 5
ATOM 4135 N N . GLY A 1 35 ? 4.714 5.765 4.013 1.00 0.00 35 GLY A N 5
ATOM 4136 C CA . GLY A 1 35 ? 3.288 5.921 3.793 1.00 0.00 35 GLY A CA 5
ATOM 4137 C C . GLY A 1 35 ? 2.765 5.001 2.707 1.00 0.00 35 GLY A C 5
ATOM 4138 O O . GLY A 1 35 ? 1.819 5.343 1.997 1.00 0.00 35 GLY A O 5
ATOM 4142 N N . SER A 1 36 ? 3.383 3.831 2.576 1.00 0.00 36 SER A N 5
ATOM 4143 C CA . SER A 1 36 ? 2.978 2.862 1.566 1.00 0.00 36 SER A CA 5
ATOM 4144 C C . SER A 1 36 ? 2.481 1.574 2.216 1.00 0.00 36 SER A C 5
ATOM 4145 O O . SER A 1 36 ? 2.923 1.203 3.304 1.00 0.00 36 SER A O 5
ATOM 4153 N N . THR A 1 37 ? 1.559 0.895 1.541 1.00 0.00 37 THR A N 5
ATOM 4154 C CA . THR A 1 37 ? 1.000 -0.350 2.052 1.00 0.00 37 THR A CA 5
ATOM 4155 C C . THR A 1 37 ? 1.671 -1.559 1.408 1.00 0.00 37 THR A C 5
ATOM 4156 O O . THR A 1 37 ? 1.907 -1.579 0.200 1.00 0.00 37 THR A O 5
ATOM 4167 N N . PHE A 1 38 ? 1.975 -2.564 2.222 1.00 0.00 38 PHE A N 5
ATOM 4168 C CA . PHE A 1 38 ? 2.619 -3.777 1.731 1.00 0.00 38 PHE A CA 5
ATOM 4169 C C . PHE A 1 38 ? 1.988 -5.018 2.355 1.00 0.00 38 PHE A C 5
ATOM 4170 O O . PHE A 1 38 ? 1.295 -4.934 3.370 1.00 0.00 38 PHE A O 5
ATOM 4187 N N . CYS A 1 39 ? 2.233 -6.171 1.741 1.00 0.00 39 CYS A N 5
ATOM 4188 C CA . CYS A 1 39 ? 1.689 -7.431 2.234 1.00 0.00 39 CYS A CA 5
ATOM 4189 C C . CYS A 1 39 ? 2.693 -8.140 3.138 1.00 0.00 39 CYS A C 5
ATOM 4190 O O . CYS A 1 39 ? 2.792 -9.367 3.132 1.00 0.00 39 CYS A O 5
ATOM 4197 N N . GLY A 1 40 ? 3.437 -7.359 3.915 1.00 0.00 40 GLY A N 5
ATOM 4198 C CA . GLY A 1 40 ? 4.423 -7.929 4.814 1.00 0.00 40 GLY A CA 5
ATOM 4199 C C . GLY A 1 40 ? 5.689 -8.349 4.094 1.00 0.00 40 GLY A C 5
ATOM 4200 O O . GLY A 1 40 ? 6.795 -8.039 4.536 1.00 0.00 40 GLY A O 5
ATOM 4204 N N . SER A 1 41 ? 5.528 -9.060 2.982 1.00 0.00 41 SER A N 5
ATOM 4205 C CA . SER A 1 41 ? 6.667 -9.528 2.202 1.00 0.00 41 SER A CA 5
ATOM 4206 C C . SER A 1 41 ? 7.384 -8.360 1.532 1.00 0.00 41 SER A C 5
ATOM 4207 O O . SER A 1 41 ? 8.573 -8.472 1.235 1.00 0.00 41 SER A O 5
ATOM 4215 N N . HIS A 1 42 ? 6.655 -7.276 1.311 1.00 0.00 42 HIS A N 5
ATOM 4216 C CA . HIS A 1 42 ? 7.231 -6.102 0.679 1.00 0.00 42 HIS A CA 5
ATOM 4217 C C . HIS A 1 42 ? 7.135 -4.908 1.631 1.00 0.00 42 HIS A C 5
ATOM 4218 O O . HIS A 1 42 ? 7.121 -3.747 1.221 1.00 0.00 42 HIS A O 5
ATOM 4232 N N . ARG A 1 43 ? 7.069 -5.221 2.920 1.00 0.00 43 ARG A N 5
ATOM 4233 C CA . ARG A 1 43 ? 6.972 -4.196 3.952 1.00 0.00 43 ARG A CA 5
ATOM 4234 C C . ARG A 1 43 ? 8.311 -3.489 4.144 1.00 0.00 43 ARG A C 5
ATOM 4235 O O . ARG A 1 43 ? 8.374 -2.403 4.719 1.00 0.00 43 ARG A O 5
ATOM 4256 N N . TYR A 1 44 ? 9.378 -4.114 3.658 1.00 0.00 44 TYR A N 5
ATOM 4257 C CA . TYR A 1 44 ? 10.716 -3.547 3.779 1.00 0.00 44 TYR A CA 5
ATOM 4258 C C . TYR A 1 44 ? 10.912 -2.399 2.793 1.00 0.00 44 TYR A C 5
ATOM 4259 O O . TYR A 1 44 ? 10.335 -2.375 1.706 1.00 0.00 44 TYR A O 5
ATOM 4277 N N . PRO A 1 45 ? 11.747 -1.424 3.181 1.00 0.00 45 PRO A N 5
ATOM 4278 C CA . PRO A 1 45 ? 12.040 -0.255 2.347 1.00 0.00 45 PRO A CA 5
ATOM 4279 C C . PRO A 1 45 ? 12.871 -0.612 1.119 1.00 0.00 45 PRO A C 5
ATOM 4280 O O . PRO A 1 45 ? 12.690 -0.037 0.047 1.00 0.00 45 PRO A O 5
ATOM 4291 N N . GLU A 1 46 ? 13.783 -1.566 1.285 1.00 0.00 46 GLU A N 5
ATOM 4292 C CA . GLU A 1 46 ? 14.642 -1.999 0.189 1.00 0.00 46 GLU A CA 5
ATOM 4293 C C . GLU A 1 46 ? 13.826 -2.684 -0.904 1.00 0.00 46 GLU A C 5
ATOM 4294 O O . GLU A 1 46 ? 14.270 -2.799 -2.047 1.00 0.00 46 GLU A O 5
ATOM 4306 N N . LYS A 1 47 ? 12.630 -3.139 -0.544 1.00 0.00 47 LYS A N 5
ATOM 4307 C CA . LYS A 1 47 ? 11.750 -3.812 -1.492 1.00 0.00 47 LYS A CA 5
ATOM 4308 C C . LYS A 1 47 ? 10.688 -2.855 -2.022 1.00 0.00 47 LYS A C 5
ATOM 4309 O O . LYS A 1 47 ? 9.655 -3.313 -2.509 1.00 0.00 47 LYS A O 5
ATOM 4328 N N . HIS A 1 48 ? 10.960 -1.563 -1.919 1.00 0.00 48 HIS A N 5
ATOM 4329 C CA . HIS A 1 48 ? 10.021 -0.560 -2.392 1.00 0.00 48 HIS A CA 5
ATOM 4330 C C . HIS A 1 48 ? 10.654 0.828 -2.284 1.00 0.00 48 HIS A C 5
ATOM 4331 O O . HIS A 1 48 ? 11.121 1.251 -1.226 1.00 0.00 48 HIS A O 5
ATOM 4345 N N . GLU A 1 49 ? 10.659 1.533 -3.411 1.00 0.00 49 GLU A N 5
ATOM 4346 C CA . GLU A 1 49 ? 11.228 2.874 -3.469 1.00 0.00 49 GLU A CA 5
ATOM 4347 C C . GLU A 1 49 ? 10.823 3.692 -2.246 1.00 0.00 49 GLU A C 5
ATOM 4348 O O . GLU A 1 49 ? 9.785 4.355 -2.245 1.00 0.00 49 GLU A O 5
ATOM 4360 N N . CYS A 1 50 ? 11.648 3.638 -1.206 1.00 0.00 50 CYS A N 5
ATOM 4361 C CA . CYS A 1 50 ? 11.377 4.371 0.025 1.00 0.00 50 CYS A CA 5
ATOM 4362 C C . CYS A 1 50 ? 12.229 5.634 0.104 1.00 0.00 50 CYS A C 5
ATOM 4363 O O . CYS A 1 50 ? 13.435 5.568 0.337 1.00 0.00 50 CYS A O 5
ATOM 4370 N N . SER A 1 51 ? 11.591 6.784 -0.091 1.00 0.00 51 SER A N 5
ATOM 4371 C CA . SER A 1 51 ? 12.290 8.063 -0.045 1.00 0.00 51 SER A CA 5
ATOM 4372 C C . SER A 1 51 ? 12.182 8.692 1.340 1.00 0.00 51 SER A C 5
ATOM 4373 O O . SER A 1 51 ? 12.061 9.910 1.474 1.00 0.00 51 SER A O 5
ATOM 4381 N N . PHE A 1 52 ? 12.226 7.852 2.370 1.00 0.00 52 PHE A N 5
ATOM 4382 C CA . PHE A 1 52 ? 12.132 8.325 3.746 1.00 0.00 52 PHE A CA 5
ATOM 4383 C C . PHE A 1 52 ? 13.517 8.448 4.375 1.00 0.00 52 PHE A C 5
ATOM 4384 O O . PHE A 1 52 ? 14.342 7.540 4.267 1.00 0.00 52 PHE A O 5
ATOM 4401 N N . ASP A 1 53 ? 13.764 9.576 5.030 1.00 0.00 53 ASP A N 5
ATOM 4402 C CA . ASP A 1 53 ? 15.048 9.819 5.677 1.00 0.00 53 ASP A CA 5
ATOM 4403 C C . ASP A 1 53 ? 15.143 9.064 6.999 1.00 0.00 53 ASP A C 5
ATOM 4404 O O . ASP A 1 53 ? 14.834 9.607 8.059 1.00 0.00 53 ASP A O 5
ATOM 4413 N N . PHE A 1 54 ? 15.570 7.808 6.927 1.00 0.00 54 PHE A N 5
ATOM 4414 C CA . PHE A 1 54 ? 15.703 6.976 8.118 1.00 0.00 54 PHE A CA 5
ATOM 4415 C C . PHE A 1 54 ? 16.811 7.501 9.027 1.00 0.00 54 PHE A C 5
ATOM 4416 O O . PHE A 1 54 ? 16.624 7.642 10.235 1.00 0.00 54 PHE A O 5
ATOM 4433 N N . LYS A 1 55 ? 17.966 7.789 8.436 1.00 0.00 55 LYS A N 5
ATOM 4434 C CA . LYS A 1 55 ? 19.105 8.299 9.190 1.00 0.00 55 LYS A CA 5
ATOM 4435 C C . LYS A 1 55 ? 18.764 9.627 9.859 1.00 0.00 55 LYS A C 5
ATOM 4436 O O . LYS A 1 55 ? 17.705 10.202 9.612 1.00 0.00 55 LYS A O 5
ATOM 4455 N N . GLU A 1 56 ? 19.670 10.108 10.705 1.00 0.00 56 GLU A N 5
ATOM 4456 C CA . GLU A 1 56 ? 19.463 11.368 11.409 1.00 0.00 56 GLU A CA 5
ATOM 4457 C C . GLU A 1 56 ? 20.774 12.140 11.538 1.00 0.00 56 GLU A C 5
ATOM 4458 O O . GLU A 1 56 ? 21.726 11.667 12.159 1.00 0.00 56 GLU A O 5
ATOM 4470 N N . VAL A 1 57 ? 20.814 13.329 10.947 1.00 0.00 57 VAL A N 5
ATOM 4471 C CA . VAL A 1 57 ? 22.006 14.167 10.996 1.00 0.00 57 VAL A CA 5
ATOM 4472 C C . VAL A 1 57 ? 21.637 15.640 11.131 1.00 0.00 57 VAL A C 5
ATOM 4473 O O . VAL A 1 57 ? 20.764 16.140 10.423 1.00 0.00 57 VAL A O 5
ATOM 4486 N N . GLY A 1 58 ? 22.311 16.332 12.045 1.00 0.00 58 GLY A N 5
ATOM 4487 C CA . GLY A 1 58 ? 22.040 17.742 12.256 1.00 0.00 58 GLY A CA 5
ATOM 4488 C C . GLY A 1 58 ? 22.362 18.584 11.038 1.00 0.00 58 GLY A C 5
ATOM 4489 O O . GLY A 1 58 ? 23.525 18.898 10.782 1.00 0.00 58 GLY A O 5
ATOM 4493 N N . SER A 1 59 ? 21.331 18.948 10.282 1.00 0.00 59 SER A N 5
ATOM 4494 C CA . SER A 1 59 ? 21.511 19.753 9.080 1.00 0.00 59 SER A CA 5
ATOM 4495 C C . SER A 1 59 ? 20.305 20.658 8.847 1.00 0.00 59 SER A C 5
ATOM 4496 O O . SER A 1 59 ? 19.262 20.497 9.479 1.00 0.00 59 SER A O 5
ATOM 4504 N N . GLY A 1 60 ? 20.457 21.612 7.933 1.00 0.00 60 GLY A N 5
ATOM 4505 C CA . GLY A 1 60 ? 19.373 22.530 7.632 1.00 0.00 60 GLY A CA 5
ATOM 4506 C C . GLY A 1 60 ? 18.591 22.119 6.401 1.00 0.00 60 GLY A C 5
ATOM 4507 O O . GLY A 1 60 ? 18.128 20.984 6.283 1.00 0.00 60 GLY A O 5
ATOM 4511 N N . PRO A 1 61 ? 18.432 23.058 5.456 1.00 0.00 61 PRO A N 5
ATOM 4512 C CA . PRO A 1 61 ? 17.699 22.811 4.211 1.00 0.00 61 PRO A CA 5
ATOM 4513 C C . PRO A 1 61 ? 18.442 21.859 3.279 1.00 0.00 61 PRO A C 5
ATOM 4514 O O . PRO A 1 61 ? 19.580 22.119 2.890 1.00 0.00 61 PRO A O 5
ATOM 4525 N N . SER A 1 62 ? 17.791 20.756 2.926 1.00 0.00 62 SER A N 5
ATOM 4526 C CA . SER A 1 62 ? 18.391 19.763 2.042 1.00 0.00 62 SER A CA 5
ATOM 4527 C C . SER A 1 62 ? 18.874 20.410 0.747 1.00 0.00 62 SER A C 5
ATOM 4528 O O . SER A 1 62 ? 18.398 21.476 0.358 1.00 0.00 62 SER A O 5
ATOM 4536 N N . SER A 1 63 ? 19.822 19.755 0.084 1.00 0.00 63 SER A N 5
ATOM 4537 C CA . SER A 1 63 ? 20.373 20.267 -1.165 1.00 0.00 63 SER A CA 5
ATOM 4538 C C . SER A 1 63 ? 19.684 19.626 -2.366 1.00 0.00 63 SER A C 5
ATOM 4539 O O . SER A 1 63 ? 19.205 18.495 -2.290 1.00 0.00 63 SER A O 5
ATOM 4547 N N . GLY A 1 64 ? 19.637 20.358 -3.475 1.00 0.00 64 GLY A N 5
ATOM 4548 C CA . GLY A 1 64 ? 19.005 19.846 -4.676 1.00 0.00 64 GLY A CA 5
ATOM 4549 C C . GLY A 1 64 ? 19.785 18.707 -5.302 1.00 0.00 64 GLY A C 5
ATOM 4550 O O . GLY A 1 64 ? 20.376 17.914 -4.571 1.00 0.00 64 GLY A O 5
ATOM 4556 N N . GLY A 1 1 ? -9.155 20.309 -24.985 1.00 0.00 1 GLY A N 6
ATOM 4557 C CA . GLY A 1 1 ? -10.603 20.371 -25.061 1.00 0.00 1 GLY A CA 6
ATOM 4558 C C . GLY A 1 1 ? -11.271 19.215 -24.345 1.00 0.00 1 GLY A C 6
ATOM 4559 O O . GLY A 1 1 ? -11.757 18.279 -24.981 1.00 0.00 1 GLY A O 6
ATOM 4563 N N . SER A 1 2 ? -11.296 19.277 -23.018 1.00 0.00 2 SER A N 6
ATOM 4564 C CA . SER A 1 2 ? -11.905 18.224 -22.214 1.00 0.00 2 SER A CA 6
ATOM 4565 C C . SER A 1 2 ? -12.933 18.804 -21.247 1.00 0.00 2 SER A C 6
ATOM 4566 O O . SER A 1 2 ? -12.616 19.672 -20.434 1.00 0.00 2 SER A O 6
ATOM 4574 N N . SER A 1 3 ? -14.166 18.318 -21.342 1.00 0.00 3 SER A N 6
ATOM 4575 C CA . SER A 1 3 ? -15.243 18.790 -20.480 1.00 0.00 3 SER A CA 6
ATOM 4576 C C . SER A 1 3 ? -15.287 17.993 -19.180 1.00 0.00 3 SER A C 6
ATOM 4577 O O . SER A 1 3 ? -15.074 16.781 -19.174 1.00 0.00 3 SER A O 6
ATOM 4585 N N . GLY A 1 4 ? -15.564 18.683 -18.078 1.00 0.00 4 GLY A N 6
ATOM 4586 C CA . GLY A 1 4 ? -15.631 18.024 -16.786 1.00 0.00 4 GLY A CA 6
ATOM 4587 C C . GLY A 1 4 ? -14.260 17.675 -16.242 1.00 0.00 4 GLY A C 6
ATOM 4588 O O . GLY A 1 4 ? -13.248 18.199 -16.708 1.00 0.00 4 GLY A O 6
ATOM 4592 N N . SER A 1 5 ? -14.226 16.788 -15.253 1.00 0.00 5 SER A N 6
ATOM 4593 C CA . SER A 1 5 ? -12.969 16.373 -14.641 1.00 0.00 5 SER A CA 6
ATOM 4594 C C . SER A 1 5 ? -12.686 14.901 -14.926 1.00 0.00 5 SER A C 6
ATOM 4595 O O . SER A 1 5 ? -11.573 14.534 -15.304 1.00 0.00 5 SER A O 6
ATOM 4603 N N . SER A 1 6 ? -13.701 14.063 -14.743 1.00 0.00 6 SER A N 6
ATOM 4604 C CA . SER A 1 6 ? -13.561 12.631 -14.976 1.00 0.00 6 SER A CA 6
ATOM 4605 C C . SER A 1 6 ? -12.455 12.044 -14.105 1.00 0.00 6 SER A C 6
ATOM 4606 O O . SER A 1 6 ? -11.677 11.203 -14.553 1.00 0.00 6 SER A O 6
ATOM 4614 N N . GLY A 1 7 ? -12.394 12.493 -12.855 1.00 0.00 7 GLY A N 6
ATOM 4615 C CA . GLY A 1 7 ? -11.380 12.003 -11.939 1.00 0.00 7 GLY A CA 6
ATOM 4616 C C . GLY A 1 7 ? -11.666 10.594 -11.459 1.00 0.00 7 GLY A C 6
ATOM 4617 O O . GLY A 1 7 ? -12.505 9.884 -12.015 1.00 0.00 7 GLY A O 6
ATOM 4621 N N . PRO A 1 8 ? -10.957 10.169 -10.403 1.00 0.00 8 PRO A N 6
ATOM 4622 C CA . PRO A 1 8 ? -11.121 8.832 -9.825 1.00 0.00 8 PRO A CA 6
ATOM 4623 C C . PRO A 1 8 ? -12.461 8.666 -9.116 1.00 0.00 8 PRO A C 6
ATOM 4624 O O . PRO A 1 8 ? -12.675 9.220 -8.038 1.00 0.00 8 PRO A O 6
ATOM 4635 N N . SER A 1 9 ? -13.359 7.902 -9.728 1.00 0.00 9 SER A N 6
ATOM 4636 C CA . SER A 1 9 ? -14.680 7.667 -9.157 1.00 0.00 9 SER A CA 6
ATOM 4637 C C . SER A 1 9 ? -14.611 7.613 -7.634 1.00 0.00 9 SER A C 6
ATOM 4638 O O . SER A 1 9 ? -15.342 8.322 -6.943 1.00 0.00 9 SER A O 6
ATOM 4646 N N . ARG A 1 10 ? -13.726 6.766 -7.117 1.00 0.00 10 ARG A N 6
ATOM 4647 C CA . ARG A 1 10 ? -13.561 6.618 -5.676 1.00 0.00 10 ARG A CA 6
ATOM 4648 C C . ARG A 1 10 ? -12.273 7.286 -5.205 1.00 0.00 10 ARG A C 6
ATOM 4649 O O . ARG A 1 10 ? -11.233 7.216 -5.860 1.00 0.00 10 ARG A O 6
ATOM 4670 N N . PRO A 1 11 ? -12.342 7.950 -4.041 1.00 0.00 11 PRO A N 6
ATOM 4671 C CA . PRO A 1 11 ? -11.190 8.643 -3.456 1.00 0.00 11 PRO A CA 6
ATOM 4672 C C . PRO A 1 11 ? -10.125 7.675 -2.953 1.00 0.00 11 PRO A C 6
ATOM 4673 O O . PRO A 1 11 ? -10.125 6.496 -3.309 1.00 0.00 11 PRO A O 6
ATOM 4684 N N . VAL A 1 12 ? -9.217 8.180 -2.123 1.00 0.00 12 VAL A N 6
ATOM 4685 C CA . VAL A 1 12 ? -8.147 7.359 -1.570 1.00 0.00 12 VAL A CA 6
ATOM 4686 C C . VAL A 1 12 ? -8.606 6.634 -0.309 1.00 0.00 12 VAL A C 6
ATOM 4687 O O . VAL A 1 12 ? -7.848 6.497 0.651 1.00 0.00 12 VAL A O 6
ATOM 4700 N N . ARG A 1 13 ? -9.852 6.172 -0.320 1.00 0.00 13 ARG A N 6
ATOM 4701 C CA . ARG A 1 13 ? -10.413 5.461 0.823 1.00 0.00 13 ARG A CA 6
ATOM 4702 C C . ARG A 1 13 ? -9.765 4.089 0.982 1.00 0.00 13 ARG A C 6
ATOM 4703 O O . ARG A 1 13 ? -9.154 3.779 2.005 1.00 0.00 13 ARG A O 6
ATOM 4724 N N . PRO A 1 14 ? -9.900 3.247 -0.053 1.00 0.00 14 PRO A N 6
ATOM 4725 C CA . PRO A 1 14 ? -9.334 1.895 -0.052 1.00 0.00 14 PRO A CA 6
ATOM 4726 C C . PRO A 1 14 ? -7.812 1.903 -0.132 1.00 0.00 14 PRO A C 6
ATOM 4727 O O . PRO A 1 14 ? -7.234 2.407 -1.094 1.00 0.00 14 PRO A O 6
ATOM 4738 N N . ASN A 1 15 ? -7.167 1.342 0.886 1.00 0.00 15 ASN A N 6
ATOM 4739 C CA . ASN A 1 15 ? -5.711 1.285 0.931 1.00 0.00 15 ASN A CA 6
ATOM 4740 C C . ASN A 1 15 ? -5.231 -0.123 1.269 1.00 0.00 15 ASN A C 6
ATOM 4741 O O . ASN A 1 15 ? -4.146 -0.305 1.819 1.00 0.00 15 ASN A O 6
ATOM 4752 N N . ASN A 1 16 ? -6.049 -1.117 0.935 1.00 0.00 16 ASN A N 6
ATOM 4753 C CA . ASN A 1 16 ? -5.708 -2.509 1.204 1.00 0.00 16 ASN A CA 6
ATOM 4754 C C . ASN A 1 16 ? -5.060 -3.156 -0.017 1.00 0.00 16 ASN A C 6
ATOM 4755 O O . ASN A 1 16 ? -5.732 -3.808 -0.817 1.00 0.00 16 ASN A O 6
ATOM 4766 N N . ARG A 1 17 ? -3.751 -2.971 -0.153 1.00 0.00 17 ARG A N 6
ATOM 4767 C CA . ARG A 1 17 ? -3.012 -3.536 -1.275 1.00 0.00 17 ARG A CA 6
ATOM 4768 C C . ARG A 1 17 ? -1.508 -3.375 -1.072 1.00 0.00 17 ARG A C 6
ATOM 4769 O O . ARG A 1 17 ? -1.061 -2.501 -0.329 1.00 0.00 17 ARG A O 6
ATOM 4790 N N . CYS A 1 18 ? -0.732 -4.224 -1.738 1.00 0.00 18 CYS A N 6
ATOM 4791 C CA . CYS A 1 18 ? 0.721 -4.178 -1.631 1.00 0.00 18 CYS A CA 6
ATOM 4792 C C . CYS A 1 18 ? 1.315 -3.251 -2.687 1.00 0.00 18 CYS A C 6
ATOM 4793 O O . CYS A 1 18 ? 0.944 -3.310 -3.860 1.00 0.00 18 CYS A O 6
ATOM 4800 N N . PHE A 1 19 ? 2.240 -2.396 -2.264 1.00 0.00 19 PHE A N 6
ATOM 4801 C CA . PHE A 1 19 ? 2.885 -1.456 -3.173 1.00 0.00 19 PHE A CA 6
ATOM 4802 C C . PHE A 1 19 ? 4.019 -2.132 -3.939 1.00 0.00 19 PHE A C 6
ATOM 4803 O O . PHE A 1 19 ? 4.935 -1.469 -4.425 1.00 0.00 19 PHE A O 6
ATOM 4820 N N . SER A 1 20 ? 3.948 -3.455 -4.042 1.00 0.00 20 SER A N 6
ATOM 4821 C CA . SER A 1 20 ? 4.970 -4.222 -4.745 1.00 0.00 20 SER A CA 6
ATOM 4822 C C . SER A 1 20 ? 4.333 -5.264 -5.660 1.00 0.00 20 SER A C 6
ATOM 4823 O O . SER A 1 20 ? 4.793 -5.488 -6.781 1.00 0.00 20 SER A O 6
ATOM 4831 N N . CYS A 1 21 ? 3.273 -5.900 -5.174 1.00 0.00 21 CYS A N 6
ATOM 4832 C CA . CYS A 1 21 ? 2.571 -6.919 -5.945 1.00 0.00 21 CYS A CA 6
ATOM 4833 C C . CYS A 1 21 ? 1.102 -6.549 -6.126 1.00 0.00 21 CYS A C 6
ATOM 4834 O O . CYS A 1 21 ? 0.364 -7.229 -6.838 1.00 0.00 21 CYS A O 6
ATOM 4841 N N . ASN A 1 22 ? 0.686 -5.467 -5.477 1.00 0.00 22 ASN A N 6
ATOM 4842 C CA . ASN A 1 22 ? -0.695 -5.006 -5.566 1.00 0.00 22 ASN A CA 6
ATOM 4843 C C . ASN A 1 22 ? -1.651 -6.034 -4.969 1.00 0.00 22 ASN A C 6
ATOM 4844 O O . ASN A 1 22 ? -2.828 -6.086 -5.326 1.00 0.00 22 ASN A O 6
ATOM 4855 N N . LYS A 1 23 ? -1.137 -6.852 -4.056 1.00 0.00 23 LYS A N 6
ATOM 4856 C CA . LYS A 1 23 ? -1.944 -7.878 -3.406 1.00 0.00 23 LYS A CA 6
ATOM 4857 C C . LYS A 1 23 ? -2.732 -7.293 -2.239 1.00 0.00 23 LYS A C 6
ATOM 4858 O O . LYS A 1 23 ? -2.159 -6.917 -1.216 1.00 0.00 23 LYS A O 6
ATOM 4877 N N . LYS A 1 24 ? -4.049 -7.220 -2.397 1.00 0.00 24 LYS A N 6
ATOM 4878 C CA . LYS A 1 24 ? -4.917 -6.684 -1.355 1.00 0.00 24 LYS A CA 6
ATOM 4879 C C . LYS A 1 24 ? -4.472 -7.161 0.023 1.00 0.00 24 LYS A C 6
ATOM 4880 O O . LYS A 1 24 ? -4.548 -8.350 0.334 1.00 0.00 24 LYS A O 6
ATOM 4899 N N . VAL A 1 25 ? -4.008 -6.227 0.847 1.00 0.00 25 VAL A N 6
ATOM 4900 C CA . VAL A 1 25 ? -3.553 -6.553 2.194 1.00 0.00 25 VAL A CA 6
ATOM 4901 C C . VAL A 1 25 ? -4.618 -6.213 3.231 1.00 0.00 25 VAL A C 6
ATOM 4902 O O . VAL A 1 25 ? -4.313 -6.006 4.405 1.00 0.00 25 VAL A O 6
ATOM 4915 N N . GLY A 1 26 ? -5.871 -6.157 2.788 1.00 0.00 26 GLY A N 6
ATOM 4916 C CA . GLY A 1 26 ? -6.963 -5.843 3.691 1.00 0.00 26 GLY A CA 6
ATOM 4917 C C . GLY A 1 26 ? -6.571 -4.823 4.742 1.00 0.00 26 GLY A C 6
ATOM 4918 O O . GLY A 1 26 ? -5.799 -3.904 4.468 1.00 0.00 26 GLY A O 6
ATOM 4922 N N . VAL A 1 27 ? -7.107 -4.983 5.948 1.00 0.00 27 VAL A N 6
ATOM 4923 C CA . VAL A 1 27 ? -6.809 -4.069 7.044 1.00 0.00 27 VAL A CA 6
ATOM 4924 C C . VAL A 1 27 ? -5.751 -4.651 7.974 1.00 0.00 27 VAL A C 6
ATOM 4925 O O . VAL A 1 27 ? -5.720 -4.343 9.165 1.00 0.00 27 VAL A O 6
ATOM 4938 N N . MET A 1 28 ? -4.885 -5.494 7.421 1.00 0.00 28 MET A N 6
ATOM 4939 C CA . MET A 1 28 ? -3.823 -6.119 8.201 1.00 0.00 28 MET A CA 6
ATOM 4940 C C . MET A 1 28 ? -2.489 -6.040 7.466 1.00 0.00 28 MET A C 6
ATOM 4941 O O . MET A 1 28 ? -1.611 -6.878 7.662 1.00 0.00 28 MET A O 6
ATOM 4955 N N . GLY A 1 29 ? -2.345 -5.026 6.618 1.00 0.00 29 GLY A N 6
ATOM 4956 C CA . GLY A 1 29 ? -1.116 -4.856 5.866 1.00 0.00 29 GLY A CA 6
ATOM 4957 C C . GLY A 1 29 ? -0.040 -4.149 6.666 1.00 0.00 29 GLY A C 6
ATOM 4958 O O . GLY A 1 29 ? -0.270 -3.740 7.804 1.00 0.00 29 GLY A O 6
ATOM 4962 N N . PHE A 1 30 ? 1.140 -4.007 6.071 1.00 0.00 30 PHE A N 6
ATOM 4963 C CA . PHE A 1 30 ? 2.257 -3.347 6.737 1.00 0.00 30 PHE A CA 6
ATOM 4964 C C . PHE A 1 30 ? 2.536 -1.984 6.110 1.00 0.00 30 PHE A C 6
ATOM 4965 O O . PHE A 1 30 ? 3.136 -1.891 5.039 1.00 0.00 30 PHE A O 6
ATOM 4982 N N . LYS A 1 31 ? 2.094 -0.928 6.785 1.00 0.00 31 LYS A N 6
ATOM 4983 C CA . LYS A 1 31 ? 2.294 0.431 6.297 1.00 0.00 31 LYS A CA 6
ATOM 4984 C C . LYS A 1 31 ? 3.674 0.952 6.688 1.00 0.00 31 LYS A C 6
ATOM 4985 O O . LYS A 1 31 ? 4.053 0.915 7.859 1.00 0.00 31 LYS A O 6
ATOM 5004 N N . CYS A 1 32 ? 4.420 1.438 5.702 1.00 0.00 32 CYS A N 6
ATOM 5005 C CA . CYS A 1 32 ? 5.756 1.968 5.943 1.00 0.00 32 CYS A CA 6
ATOM 5006 C C . CYS A 1 32 ? 5.694 3.438 6.348 1.00 0.00 32 CYS A C 6
ATOM 5007 O O . CYS A 1 32 ? 4.695 4.117 6.111 1.00 0.00 32 CYS A O 6
ATOM 5014 N N . LYS A 1 33 ? 6.769 3.923 6.960 1.00 0.00 33 LYS A N 6
ATOM 5015 C CA . LYS A 1 33 ? 6.839 5.312 7.397 1.00 0.00 33 LYS A CA 6
ATOM 5016 C C . LYS A 1 33 ? 6.643 6.263 6.221 1.00 0.00 33 LYS A C 6
ATOM 5017 O O . LYS A 1 33 ? 6.163 7.385 6.389 1.00 0.00 33 LYS A O 6
ATOM 5036 N N . CYS A 1 34 ? 7.016 5.808 5.029 1.00 0.00 34 CYS A N 6
ATOM 5037 C CA . CYS A 1 34 ? 6.881 6.617 3.824 1.00 0.00 34 CYS A CA 6
ATOM 5038 C C . CYS A 1 34 ? 5.412 6.894 3.517 1.00 0.00 34 CYS A C 6
ATOM 5039 O O . CYS A 1 34 ? 5.057 7.976 3.051 1.00 0.00 34 CYS A O 6
ATOM 5046 N N . GLY A 1 35 ? 4.561 5.906 3.782 1.00 0.00 35 GLY A N 6
ATOM 5047 C CA . GLY A 1 35 ? 3.141 6.062 3.528 1.00 0.00 35 GLY A CA 6
ATOM 5048 C C . GLY A 1 35 ? 2.631 5.099 2.475 1.00 0.00 35 GLY A C 6
ATOM 5049 O O . GLY A 1 35 ? 1.706 5.418 1.728 1.00 0.00 35 GLY A O 6
ATOM 5053 N N . SER A 1 36 ? 3.236 3.917 2.414 1.00 0.00 36 SER A N 6
ATOM 5054 C CA . SER A 1 36 ? 2.841 2.906 1.440 1.00 0.00 36 SER A CA 6
ATOM 5055 C C . SER A 1 36 ? 2.381 1.630 2.138 1.00 0.00 36 SER A C 6
ATOM 5056 O O . SER A 1 36 ? 2.823 1.319 3.245 1.00 0.00 36 SER A O 6
ATOM 5064 N N . THR A 1 37 ? 1.490 0.893 1.483 1.00 0.00 37 THR A N 6
ATOM 5065 C CA . THR A 1 37 ? 0.968 -0.349 2.040 1.00 0.00 37 THR A CA 6
ATOM 5066 C C . THR A 1 37 ? 1.621 -1.562 1.387 1.00 0.00 37 THR A C 6
ATOM 5067 O O . THR A 1 37 ? 1.801 -1.602 0.169 1.00 0.00 37 THR A O 6
ATOM 5078 N N . PHE A 1 38 ? 1.973 -2.550 2.203 1.00 0.00 38 PHE A N 6
ATOM 5079 C CA . PHE A 1 38 ? 2.607 -3.764 1.704 1.00 0.00 38 PHE A CA 6
ATOM 5080 C C . PHE A 1 38 ? 1.975 -5.004 2.330 1.00 0.00 38 PHE A C 6
ATOM 5081 O O . PHE A 1 38 ? 1.242 -4.911 3.315 1.00 0.00 38 PHE A O 6
ATOM 5098 N N . CYS A 1 39 ? 2.264 -6.165 1.751 1.00 0.00 39 CYS A N 6
ATOM 5099 C CA . CYS A 1 39 ? 1.725 -7.424 2.250 1.00 0.00 39 CYS A CA 6
ATOM 5100 C C . CYS A 1 39 ? 2.710 -8.100 3.199 1.00 0.00 39 CYS A C 6
ATOM 5101 O O . CYS A 1 39 ? 2.783 -9.326 3.266 1.00 0.00 39 CYS A O 6
ATOM 5108 N N . GLY A 1 40 ? 3.468 -7.289 3.932 1.00 0.00 40 GLY A N 6
ATOM 5109 C CA . GLY A 1 40 ? 4.439 -7.826 4.868 1.00 0.00 40 GLY A CA 6
ATOM 5110 C C . GLY A 1 40 ? 5.715 -8.277 4.185 1.00 0.00 40 GLY A C 6
ATOM 5111 O O . GLY A 1 40 ? 6.813 -8.039 4.686 1.00 0.00 40 GLY A O 6
ATOM 5115 N N . SER A 1 41 ? 5.570 -8.933 3.038 1.00 0.00 41 SER A N 6
ATOM 5116 C CA . SER A 1 41 ? 6.720 -9.424 2.287 1.00 0.00 41 SER A CA 6
ATOM 5117 C C . SER A 1 41 ? 7.426 -8.281 1.565 1.00 0.00 41 SER A C 6
ATOM 5118 O O . SER A 1 41 ? 8.604 -8.411 1.237 1.00 0.00 41 SER A O 6
ATOM 5126 N N . HIS A 1 42 ? 6.698 -7.197 1.336 1.00 0.00 42 HIS A N 6
ATOM 5127 C CA . HIS A 1 42 ? 7.265 -6.045 0.656 1.00 0.00 42 HIS A CA 6
ATOM 5128 C C . HIS A 1 42 ? 7.171 -4.816 1.563 1.00 0.00 42 HIS A C 6
ATOM 5129 O O . HIS A 1 42 ? 7.187 -3.671 1.112 1.00 0.00 42 HIS A O 6
ATOM 5143 N N . ARG A 1 43 ? 7.071 -5.083 2.861 1.00 0.00 43 ARG A N 6
ATOM 5144 C CA . ARG A 1 43 ? 6.972 -4.020 3.853 1.00 0.00 43 ARG A CA 6
ATOM 5145 C C . ARG A 1 43 ? 8.325 -3.348 4.068 1.00 0.00 43 ARG A C 6
ATOM 5146 O O . ARG A 1 43 ? 8.415 -2.297 4.703 1.00 0.00 43 ARG A O 6
ATOM 5167 N N . TYR A 1 44 ? 9.376 -3.962 3.534 1.00 0.00 44 TYR A N 6
ATOM 5168 C CA . TYR A 1 44 ? 10.725 -3.425 3.669 1.00 0.00 44 TYR A CA 6
ATOM 5169 C C . TYR A 1 44 ? 10.959 -2.286 2.682 1.00 0.00 44 TYR A C 6
ATOM 5170 O O . TYR A 1 44 ? 10.402 -2.257 1.584 1.00 0.00 44 TYR A O 6
ATOM 5188 N N . PRO A 1 45 ? 11.806 -1.325 3.080 1.00 0.00 45 PRO A N 6
ATOM 5189 C CA . PRO A 1 45 ? 12.136 -0.166 2.245 1.00 0.00 45 PRO A CA 6
ATOM 5190 C C . PRO A 1 45 ? 12.982 -0.545 1.034 1.00 0.00 45 PRO A C 6
ATOM 5191 O O . PRO A 1 45 ? 12.860 0.057 -0.032 1.00 0.00 45 PRO A O 6
ATOM 5202 N N . GLU A 1 46 ? 13.839 -1.547 1.207 1.00 0.00 46 GLU A N 6
ATOM 5203 C CA . GLU A 1 46 ? 14.705 -2.005 0.128 1.00 0.00 46 GLU A CA 6
ATOM 5204 C C . GLU A 1 46 ? 13.894 -2.704 -0.961 1.00 0.00 46 GLU A C 6
ATOM 5205 O O . GLU A 1 46 ? 14.361 -2.870 -2.088 1.00 0.00 46 GLU A O 6
ATOM 5217 N N . LYS A 1 47 ? 12.678 -3.111 -0.615 1.00 0.00 47 LYS A N 6
ATOM 5218 C CA . LYS A 1 47 ? 11.800 -3.791 -1.560 1.00 0.00 47 LYS A CA 6
ATOM 5219 C C . LYS A 1 47 ? 10.761 -2.829 -2.126 1.00 0.00 47 LYS A C 6
ATOM 5220 O O . LYS A 1 47 ? 9.770 -3.282 -2.698 1.00 0.00 47 LYS A O 6
ATOM 5239 N N . HIS A 1 48 ? 11.006 -1.537 -1.960 1.00 0.00 48 HIS A N 6
ATOM 5240 C CA . HIS A 1 48 ? 10.086 -0.530 -2.459 1.00 0.00 48 HIS A CA 6
ATOM 5241 C C . HIS A 1 48 ? 10.733 0.853 -2.356 1.00 0.00 48 HIS A C 6
ATOM 5242 O O . HIS A 1 48 ? 11.234 1.261 -1.309 1.00 0.00 48 HIS A O 6
ATOM 5256 N N . GLU A 1 49 ? 10.709 1.568 -3.476 1.00 0.00 49 GLU A N 6
ATOM 5257 C CA . GLU A 1 49 ? 11.286 2.906 -3.539 1.00 0.00 49 GLU A CA 6
ATOM 5258 C C . GLU A 1 49 ? 10.860 3.740 -2.334 1.00 0.00 49 GLU A C 6
ATOM 5259 O O . GLU A 1 49 ? 9.842 4.430 -2.371 1.00 0.00 49 GLU A O 6
ATOM 5271 N N . CYS A 1 50 ? 11.647 3.669 -1.265 1.00 0.00 50 CYS A N 6
ATOM 5272 C CA . CYS A 1 50 ? 11.353 4.415 -0.048 1.00 0.00 50 CYS A CA 6
ATOM 5273 C C . CYS A 1 50 ? 12.175 5.700 0.015 1.00 0.00 50 CYS A C 6
ATOM 5274 O O . CYS A 1 50 ? 13.397 5.661 0.157 1.00 0.00 50 CYS A O 6
ATOM 5281 N N . SER A 1 51 ? 11.494 6.837 -0.092 1.00 0.00 51 SER A N 6
ATOM 5282 C CA . SER A 1 51 ? 12.161 8.133 -0.051 1.00 0.00 51 SER A CA 6
ATOM 5283 C C . SER A 1 51 ? 12.214 8.671 1.376 1.00 0.00 51 SER A C 6
ATOM 5284 O O . SER A 1 51 ? 12.136 9.879 1.599 1.00 0.00 51 SER A O 6
ATOM 5292 N N . PHE A 1 52 ? 12.349 7.765 2.338 1.00 0.00 52 PHE A N 6
ATOM 5293 C CA . PHE A 1 52 ? 12.412 8.147 3.744 1.00 0.00 52 PHE A CA 6
ATOM 5294 C C . PHE A 1 52 ? 13.842 8.057 4.269 1.00 0.00 52 PHE A C 6
ATOM 5295 O O . PHE A 1 52 ? 14.623 7.212 3.830 1.00 0.00 52 PHE A O 6
ATOM 5312 N N . ASP A 1 53 ? 14.178 8.933 5.209 1.00 0.00 53 ASP A N 6
ATOM 5313 C CA . ASP A 1 53 ? 15.513 8.953 5.794 1.00 0.00 53 ASP A CA 6
ATOM 5314 C C . ASP A 1 53 ? 15.452 8.696 7.296 1.00 0.00 53 ASP A C 6
ATOM 5315 O O . ASP A 1 53 ? 15.517 9.627 8.099 1.00 0.00 53 ASP A O 6
ATOM 5324 N N . PHE A 1 54 ? 15.326 7.427 7.670 1.00 0.00 54 PHE A N 6
ATOM 5325 C CA . PHE A 1 54 ? 15.253 7.047 9.076 1.00 0.00 54 PHE A CA 6
ATOM 5326 C C . PHE A 1 54 ? 16.449 7.594 9.849 1.00 0.00 54 PHE A C 6
ATOM 5327 O O . PHE A 1 54 ? 16.314 8.043 10.988 1.00 0.00 54 PHE A O 6
ATOM 5344 N N . LYS A 1 55 ? 17.620 7.554 9.223 1.00 0.00 55 LYS A N 6
ATOM 5345 C CA . LYS A 1 55 ? 18.841 8.046 9.850 1.00 0.00 55 LYS A CA 6
ATOM 5346 C C . LYS A 1 55 ? 18.549 9.250 10.739 1.00 0.00 55 LYS A C 6
ATOM 5347 O O . LYS A 1 55 ? 19.067 9.351 11.851 1.00 0.00 55 LYS A O 6
ATOM 5366 N N . GLU A 1 56 ? 17.715 10.159 10.243 1.00 0.00 56 GLU A N 6
ATOM 5367 C CA . GLU A 1 56 ? 17.354 11.355 10.995 1.00 0.00 56 GLU A CA 6
ATOM 5368 C C . GLU A 1 56 ? 16.313 11.032 12.063 1.00 0.00 56 GLU A C 6
ATOM 5369 O O . GLU A 1 56 ? 15.121 11.279 11.879 1.00 0.00 56 GLU A O 6
ATOM 5381 N N . VAL A 1 57 ? 16.773 10.479 13.181 1.00 0.00 57 VAL A N 6
ATOM 5382 C CA . VAL A 1 57 ? 15.883 10.123 14.280 1.00 0.00 57 VAL A CA 6
ATOM 5383 C C . VAL A 1 57 ? 15.627 11.319 15.190 1.00 0.00 57 VAL A C 6
ATOM 5384 O O . VAL A 1 57 ? 16.532 12.104 15.471 1.00 0.00 57 VAL A O 6
ATOM 5397 N N . GLY A 1 58 ? 14.386 11.452 15.649 1.00 0.00 58 GLY A N 6
ATOM 5398 C CA . GLY A 1 58 ? 14.033 12.556 16.523 1.00 0.00 58 GLY A CA 6
ATOM 5399 C C . GLY A 1 58 ? 12.535 12.778 16.599 1.00 0.00 58 GLY A C 6
ATOM 5400 O O . GLY A 1 58 ? 11.997 13.661 15.931 1.00 0.00 58 GLY A O 6
ATOM 5404 N N . SER A 1 59 ? 11.860 11.975 17.415 1.00 0.00 59 SER A N 6
ATOM 5405 C CA . SER A 1 59 ? 10.414 12.085 17.572 1.00 0.00 59 SER A CA 6
ATOM 5406 C C . SER A 1 59 ? 10.036 12.217 19.044 1.00 0.00 59 SER A C 6
ATOM 5407 O O . SER A 1 59 ? 9.214 13.055 19.413 1.00 0.00 59 SER A O 6
ATOM 5415 N N . GLY A 1 60 ? 10.644 11.383 19.882 1.00 0.00 60 GLY A N 6
ATOM 5416 C CA . GLY A 1 60 ? 10.359 11.422 21.305 1.00 0.00 60 GLY A CA 6
ATOM 5417 C C . GLY A 1 60 ? 10.078 12.826 21.801 1.00 0.00 60 GLY A C 6
ATOM 5418 O O . GLY A 1 60 ? 10.674 13.801 21.342 1.00 0.00 60 GLY A O 6
ATOM 5422 N N . PRO A 1 61 ? 9.148 12.943 22.761 1.00 0.00 61 PRO A N 6
ATOM 5423 C CA . PRO A 1 61 ? 8.767 14.235 23.340 1.00 0.00 61 PRO A CA 6
ATOM 5424 C C . PRO A 1 61 ? 9.873 14.833 24.202 1.00 0.00 61 PRO A C 6
ATOM 5425 O O . PRO A 1 61 ? 10.245 15.994 24.034 1.00 0.00 61 PRO A O 6
ATOM 5436 N N . SER A 1 62 ? 10.396 14.032 25.126 1.00 0.00 62 SER A N 6
ATOM 5437 C CA . SER A 1 62 ? 11.458 14.483 26.017 1.00 0.00 62 SER A CA 6
ATOM 5438 C C . SER A 1 62 ? 12.739 13.690 25.781 1.00 0.00 62 SER A C 6
ATOM 5439 O O . SER A 1 62 ? 13.812 14.263 25.591 1.00 0.00 62 SER A O 6
ATOM 5447 N N . SER A 1 63 ? 12.619 12.366 25.794 1.00 0.00 63 SER A N 6
ATOM 5448 C CA . SER A 1 63 ? 13.767 11.492 25.585 1.00 0.00 63 SER A CA 6
ATOM 5449 C C . SER A 1 63 ? 14.823 11.715 26.664 1.00 0.00 63 SER A C 6
ATOM 5450 O O . SER A 1 63 ? 16.018 11.766 26.377 1.00 0.00 63 SER A O 6
ATOM 5458 N N . GLY A 1 64 ? 14.371 11.847 27.907 1.00 0.00 64 GLY A N 6
ATOM 5459 C CA . GLY A 1 64 ? 15.288 12.064 29.011 1.00 0.00 64 GLY A CA 6
ATOM 5460 C C . GLY A 1 64 ? 14.594 12.026 30.358 1.00 0.00 64 GLY A C 6
ATOM 5461 O O . GLY A 1 64 ? 15.271 12.082 31.383 1.00 0.00 64 GLY A O 6
ATOM 5467 N N . GLY A 1 1 ? -23.078 -1.423 -20.373 1.00 0.00 1 GLY A N 7
ATOM 5468 C CA . GLY A 1 1 ? -22.609 -2.110 -19.185 1.00 0.00 1 GLY A CA 7
ATOM 5469 C C . GLY A 1 1 ? -21.624 -1.280 -18.385 1.00 0.00 1 GLY A C 7
ATOM 5470 O O . GLY A 1 1 ? -21.945 -0.176 -17.948 1.00 0.00 1 GLY A O 7
ATOM 5474 N N . SER A 1 2 ? -20.422 -1.814 -18.193 1.00 0.00 2 SER A N 7
ATOM 5475 C CA . SER A 1 2 ? -19.389 -1.118 -17.436 1.00 0.00 2 SER A CA 7
ATOM 5476 C C . SER A 1 2 ? -19.972 -0.485 -16.176 1.00 0.00 2 SER A C 7
ATOM 5477 O O . SER A 1 2 ? -19.642 0.649 -15.828 1.00 0.00 2 SER A O 7
ATOM 5485 N N . SER A 1 3 ? -20.840 -1.227 -15.496 1.00 0.00 3 SER A N 7
ATOM 5486 C CA . SER A 1 3 ? -21.473 -0.738 -14.277 1.00 0.00 3 SER A CA 7
ATOM 5487 C C . SER A 1 3 ? -21.182 -1.669 -13.103 1.00 0.00 3 SER A C 7
ATOM 5488 O O . SER A 1 3 ? -20.568 -1.267 -12.116 1.00 0.00 3 SER A O 7
ATOM 5496 N N . GLY A 1 4 ? -21.627 -2.916 -13.220 1.00 0.00 4 GLY A N 7
ATOM 5497 C CA . GLY A 1 4 ? -21.406 -3.885 -12.163 1.00 0.00 4 GLY A CA 7
ATOM 5498 C C . GLY A 1 4 ? -22.002 -3.447 -10.840 1.00 0.00 4 GLY A C 7
ATOM 5499 O O . GLY A 1 4 ? -22.372 -2.285 -10.673 1.00 0.00 4 GLY A O 7
ATOM 5503 N N . SER A 1 5 ? -22.098 -4.379 -9.898 1.00 0.00 5 SER A N 7
ATOM 5504 C CA . SER A 1 5 ? -22.659 -4.084 -8.585 1.00 0.00 5 SER A CA 7
ATOM 5505 C C . SER A 1 5 ? -22.314 -5.185 -7.587 1.00 0.00 5 SER A C 7
ATOM 5506 O O . SER A 1 5 ? -22.460 -6.372 -7.880 1.00 0.00 5 SER A O 7
ATOM 5514 N N . SER A 1 6 ? -21.856 -4.783 -6.406 1.00 0.00 6 SER A N 7
ATOM 5515 C CA . SER A 1 6 ? -21.487 -5.735 -5.364 1.00 0.00 6 SER A CA 7
ATOM 5516 C C . SER A 1 6 ? -21.611 -5.102 -3.982 1.00 0.00 6 SER A C 7
ATOM 5517 O O . SER A 1 6 ? -21.675 -3.881 -3.849 1.00 0.00 6 SER A O 7
ATOM 5525 N N . GLY A 1 7 ? -21.643 -5.945 -2.953 1.00 0.00 7 GLY A N 7
ATOM 5526 C CA . GLY A 1 7 ? -21.759 -5.451 -1.593 1.00 0.00 7 GLY A CA 7
ATOM 5527 C C . GLY A 1 7 ? -20.419 -5.368 -0.890 1.00 0.00 7 GLY A C 7
ATOM 5528 O O . GLY A 1 7 ? -19.862 -6.374 -0.450 1.00 0.00 7 GLY A O 7
ATOM 5532 N N . PRO A 1 8 ? -19.879 -4.145 -0.779 1.00 0.00 8 PRO A N 7
ATOM 5533 C CA . PRO A 1 8 ? -18.588 -3.906 -0.126 1.00 0.00 8 PRO A CA 7
ATOM 5534 C C . PRO A 1 8 ? -18.652 -4.122 1.382 1.00 0.00 8 PRO A C 7
ATOM 5535 O O . PRO A 1 8 ? -18.961 -3.201 2.138 1.00 0.00 8 PRO A O 7
ATOM 5546 N N . SER A 1 9 ? -18.358 -5.345 1.813 1.00 0.00 9 SER A N 7
ATOM 5547 C CA . SER A 1 9 ? -18.386 -5.682 3.231 1.00 0.00 9 SER A CA 7
ATOM 5548 C C . SER A 1 9 ? -17.421 -4.801 4.018 1.00 0.00 9 SER A C 7
ATOM 5549 O O . SER A 1 9 ? -17.782 -4.232 5.049 1.00 0.00 9 SER A O 7
ATOM 5557 N N . ARG A 1 10 ? -16.192 -4.693 3.525 1.00 0.00 10 ARG A N 7
ATOM 5558 C CA . ARG A 1 10 ? -15.173 -3.882 4.182 1.00 0.00 10 ARG A CA 7
ATOM 5559 C C . ARG A 1 10 ? -15.553 -2.404 4.153 1.00 0.00 10 ARG A C 7
ATOM 5560 O O . ARG A 1 10 ? -16.282 -1.942 3.275 1.00 0.00 10 ARG A O 7
ATOM 5581 N N . PRO A 1 11 ? -15.047 -1.644 5.135 1.00 0.00 11 PRO A N 7
ATOM 5582 C CA . PRO A 1 11 ? -15.319 -0.208 5.245 1.00 0.00 11 PRO A CA 7
ATOM 5583 C C . PRO A 1 11 ? -14.641 0.596 4.140 1.00 0.00 11 PRO A C 7
ATOM 5584 O O . PRO A 1 11 ? -14.157 0.035 3.157 1.00 0.00 11 PRO A O 7
ATOM 5595 N N . VAL A 1 12 ? -14.609 1.914 4.309 1.00 0.00 12 VAL A N 7
ATOM 5596 C CA . VAL A 1 12 ? -13.989 2.796 3.327 1.00 0.00 12 VAL A CA 7
ATOM 5597 C C . VAL A 1 12 ? -12.469 2.762 3.441 1.00 0.00 12 VAL A C 7
ATOM 5598 O O . VAL A 1 12 ? -11.817 3.804 3.502 1.00 0.00 12 VAL A O 7
ATOM 5611 N N . ARG A 1 13 ? -11.910 1.556 3.469 1.00 0.00 13 ARG A N 7
ATOM 5612 C CA . ARG A 1 13 ? -10.466 1.386 3.576 1.00 0.00 13 ARG A CA 7
ATOM 5613 C C . ARG A 1 13 ? -9.908 0.690 2.338 1.00 0.00 13 ARG A C 7
ATOM 5614 O O . ARG A 1 13 ? -9.376 -0.419 2.405 1.00 0.00 13 ARG A O 7
ATOM 5635 N N . PRO A 1 14 ? -10.030 1.355 1.179 1.00 0.00 14 PRO A N 7
ATOM 5636 C CA . PRO A 1 14 ? -9.544 0.819 -0.096 1.00 0.00 14 PRO A CA 7
ATOM 5637 C C . PRO A 1 14 ? -8.021 0.782 -0.165 1.00 0.00 14 PRO A C 7
ATOM 5638 O O . PRO A 1 14 ? -7.446 0.445 -1.199 1.00 0.00 14 PRO A O 7
ATOM 5649 N N . ASN A 1 15 ? -7.374 1.129 0.942 1.00 0.00 15 ASN A N 7
ATOM 5650 C CA . ASN A 1 15 ? -5.917 1.135 1.006 1.00 0.00 15 ASN A CA 7
ATOM 5651 C C . ASN A 1 15 ? -5.381 -0.254 1.342 1.00 0.00 15 ASN A C 7
ATOM 5652 O O . ASN A 1 15 ? -4.304 -0.392 1.920 1.00 0.00 15 ASN A O 7
ATOM 5663 N N . ASN A 1 16 ? -6.142 -1.280 0.976 1.00 0.00 16 ASN A N 7
ATOM 5664 C CA . ASN A 1 16 ? -5.745 -2.659 1.238 1.00 0.00 16 ASN A CA 7
ATOM 5665 C C . ASN A 1 16 ? -5.071 -3.273 0.015 1.00 0.00 16 ASN A C 7
ATOM 5666 O O . ASN A 1 16 ? -5.707 -3.977 -0.769 1.00 0.00 16 ASN A O 7
ATOM 5677 N N . ARG A 1 17 ? -3.779 -3.001 -0.140 1.00 0.00 17 ARG A N 7
ATOM 5678 C CA . ARG A 1 17 ? -3.018 -3.526 -1.268 1.00 0.00 17 ARG A CA 7
ATOM 5679 C C . ARG A 1 17 ? -1.522 -3.312 -1.061 1.00 0.00 17 ARG A C 7
ATOM 5680 O O . ARG A 1 17 ? -1.107 -2.400 -0.344 1.00 0.00 17 ARG A O 7
ATOM 5701 N N . CYS A 1 18 ? -0.715 -4.159 -1.692 1.00 0.00 18 CYS A N 7
ATOM 5702 C CA . CYS A 1 18 ? 0.735 -4.064 -1.577 1.00 0.00 18 CYS A CA 7
ATOM 5703 C C . CYS A 1 18 ? 1.299 -3.083 -2.600 1.00 0.00 18 CYS A C 7
ATOM 5704 O O . CYS A 1 18 ? 0.906 -3.091 -3.767 1.00 0.00 18 CYS A O 7
ATOM 5711 N N . PHE A 1 19 ? 2.223 -2.239 -2.155 1.00 0.00 19 PHE A N 7
ATOM 5712 C CA . PHE A 1 19 ? 2.842 -1.250 -3.031 1.00 0.00 19 PHE A CA 7
ATOM 5713 C C . PHE A 1 19 ? 3.995 -1.866 -3.817 1.00 0.00 19 PHE A C 7
ATOM 5714 O O . PHE A 1 19 ? 4.905 -1.164 -4.258 1.00 0.00 19 PHE A O 7
ATOM 5731 N N . SER A 1 20 ? 3.951 -3.184 -3.987 1.00 0.00 20 SER A N 7
ATOM 5732 C CA . SER A 1 20 ? 4.994 -3.896 -4.716 1.00 0.00 20 SER A CA 7
ATOM 5733 C C . SER A 1 20 ? 4.386 -4.897 -5.695 1.00 0.00 20 SER A C 7
ATOM 5734 O O . SER A 1 20 ? 4.828 -5.011 -6.838 1.00 0.00 20 SER A O 7
ATOM 5742 N N . CYS A 1 21 ? 3.369 -5.619 -5.237 1.00 0.00 21 CYS A N 7
ATOM 5743 C CA . CYS A 1 21 ? 2.699 -6.611 -6.069 1.00 0.00 21 CYS A CA 7
ATOM 5744 C C . CYS A 1 21 ? 1.212 -6.296 -6.201 1.00 0.00 21 CYS A C 7
ATOM 5745 O O . CYS A 1 21 ? 0.485 -6.976 -6.923 1.00 0.00 21 CYS A O 7
ATOM 5752 N N . ASN A 1 22 ? 0.768 -5.259 -5.498 1.00 0.00 22 ASN A N 7
ATOM 5753 C CA . ASN A 1 22 ? -0.632 -4.853 -5.536 1.00 0.00 22 ASN A CA 7
ATOM 5754 C C . ASN A 1 22 ? -1.529 -5.940 -4.952 1.00 0.00 22 ASN A C 7
ATOM 5755 O O . ASN A 1 22 ? -2.713 -6.027 -5.282 1.00 0.00 22 ASN A O 7
ATOM 5766 N N . LYS A 1 23 ? -0.959 -6.767 -4.083 1.00 0.00 23 LYS A N 7
ATOM 5767 C CA . LYS A 1 23 ? -1.706 -7.847 -3.450 1.00 0.00 23 LYS A CA 7
ATOM 5768 C C . LYS A 1 23 ? -2.540 -7.323 -2.285 1.00 0.00 23 LYS A C 7
ATOM 5769 O O . LYS A 1 23 ? -2.007 -6.997 -1.224 1.00 0.00 23 LYS A O 7
ATOM 5788 N N . LYS A 1 24 ? -3.850 -7.246 -2.490 1.00 0.00 24 LYS A N 7
ATOM 5789 C CA . LYS A 1 24 ? -4.759 -6.764 -1.456 1.00 0.00 24 LYS A CA 7
ATOM 5790 C C . LYS A 1 24 ? -4.315 -7.239 -0.077 1.00 0.00 24 LYS A C 7
ATOM 5791 O O . LYS A 1 24 ? -4.289 -8.439 0.199 1.00 0.00 24 LYS A O 7
ATOM 5810 N N . VAL A 1 25 ? -3.968 -6.291 0.788 1.00 0.00 25 VAL A N 7
ATOM 5811 C CA . VAL A 1 25 ? -3.528 -6.614 2.140 1.00 0.00 25 VAL A CA 7
ATOM 5812 C C . VAL A 1 25 ? -4.629 -6.336 3.158 1.00 0.00 25 VAL A C 7
ATOM 5813 O O . VAL A 1 25 ? -4.357 -6.111 4.336 1.00 0.00 25 VAL A O 7
ATOM 5826 N N . GLY A 1 26 ? -5.874 -6.353 2.693 1.00 0.00 26 GLY A N 7
ATOM 5827 C CA . GLY A 1 26 ? -6.999 -6.102 3.576 1.00 0.00 26 GLY A CA 7
ATOM 5828 C C . GLY A 1 26 ? -6.659 -5.126 4.684 1.00 0.00 26 GLY A C 7
ATOM 5829 O O . GLY A 1 26 ? -5.972 -4.130 4.456 1.00 0.00 26 GLY A O 7
ATOM 5833 N N . VAL A 1 27 ? -7.141 -5.411 5.890 1.00 0.00 27 VAL A N 7
ATOM 5834 C CA . VAL A 1 27 ? -6.885 -4.550 7.039 1.00 0.00 27 VAL A CA 7
ATOM 5835 C C . VAL A 1 27 ? -5.775 -5.119 7.915 1.00 0.00 27 VAL A C 7
ATOM 5836 O O . VAL A 1 27 ? -5.744 -4.888 9.124 1.00 0.00 27 VAL A O 7
ATOM 5849 N N . MET A 1 28 ? -4.865 -5.865 7.298 1.00 0.00 28 MET A N 7
ATOM 5850 C CA . MET A 1 28 ? -3.751 -6.467 8.022 1.00 0.00 28 MET A CA 7
ATOM 5851 C C . MET A 1 28 ? -2.441 -6.269 7.267 1.00 0.00 28 MET A C 7
ATOM 5852 O O . MET A 1 28 ? -1.556 -7.123 7.305 1.00 0.00 28 MET A O 7
ATOM 5866 N N . GLY A 1 29 ? -2.323 -5.135 6.581 1.00 0.00 29 GLY A N 7
ATOM 5867 C CA . GLY A 1 29 ? -1.118 -4.847 5.826 1.00 0.00 29 GLY A CA 7
ATOM 5868 C C . GLY A 1 29 ? -0.089 -4.092 6.644 1.00 0.00 29 GLY A C 7
ATOM 5869 O O . GLY A 1 29 ? -0.367 -3.666 7.766 1.00 0.00 29 GLY A O 7
ATOM 5873 N N . PHE A 1 30 ? 1.105 -3.927 6.084 1.00 0.00 30 PHE A N 7
ATOM 5874 C CA . PHE A 1 30 ? 2.180 -3.220 6.770 1.00 0.00 30 PHE A CA 7
ATOM 5875 C C . PHE A 1 30 ? 2.377 -1.826 6.182 1.00 0.00 30 PHE A C 7
ATOM 5876 O O . PHE A 1 30 ? 2.859 -1.674 5.060 1.00 0.00 30 PHE A O 7
ATOM 5893 N N . LYS A 1 31 ? 2.000 -0.809 6.950 1.00 0.00 31 LYS A N 7
ATOM 5894 C CA . LYS A 1 31 ? 2.134 0.574 6.508 1.00 0.00 31 LYS A CA 7
ATOM 5895 C C . LYS A 1 31 ? 3.495 1.140 6.898 1.00 0.00 31 LYS A C 7
ATOM 5896 O O . LYS A 1 31 ? 3.866 1.140 8.073 1.00 0.00 31 LYS A O 7
ATOM 5915 N N . CYS A 1 32 ? 4.236 1.625 5.907 1.00 0.00 32 CYS A N 7
ATOM 5916 C CA . CYS A 1 32 ? 5.556 2.195 6.147 1.00 0.00 32 CYS A CA 7
ATOM 5917 C C . CYS A 1 32 ? 5.450 3.667 6.535 1.00 0.00 32 CYS A C 7
ATOM 5918 O O . CYS A 1 32 ? 4.432 4.314 6.289 1.00 0.00 32 CYS A O 7
ATOM 5925 N N . LYS A 1 33 ? 6.509 4.190 7.144 1.00 0.00 33 LYS A N 7
ATOM 5926 C CA . LYS A 1 33 ? 6.538 5.585 7.566 1.00 0.00 33 LYS A CA 7
ATOM 5927 C C . LYS A 1 33 ? 6.271 6.516 6.388 1.00 0.00 33 LYS A C 7
ATOM 5928 O O . LYS A 1 33 ? 5.761 7.624 6.561 1.00 0.00 33 LYS A O 7
ATOM 5947 N N . CYS A 1 34 ? 6.617 6.059 5.189 1.00 0.00 34 CYS A N 7
ATOM 5948 C CA . CYS A 1 34 ? 6.414 6.850 3.981 1.00 0.00 34 CYS A CA 7
ATOM 5949 C C . CYS A 1 34 ? 4.926 7.046 3.703 1.00 0.00 34 CYS A C 7
ATOM 5950 O O . CYS A 1 34 ? 4.512 8.083 3.188 1.00 0.00 34 CYS A O 7
ATOM 5957 N N . GLY A 1 35 ? 4.127 6.041 4.049 1.00 0.00 35 GLY A N 7
ATOM 5958 C CA . GLY A 1 35 ? 2.695 6.122 3.829 1.00 0.00 35 GLY A CA 7
ATOM 5959 C C . GLY A 1 35 ? 2.212 5.139 2.782 1.00 0.00 35 GLY A C 7
ATOM 5960 O O . GLY A 1 35 ? 1.169 5.345 2.161 1.00 0.00 35 GLY A O 7
ATOM 5964 N N . SER A 1 36 ? 2.973 4.067 2.583 1.00 0.00 36 SER A N 7
ATOM 5965 C CA . SER A 1 36 ? 2.619 3.051 1.599 1.00 0.00 36 SER A CA 7
ATOM 5966 C C . SER A 1 36 ? 2.197 1.755 2.285 1.00 0.00 36 SER A C 7
ATOM 5967 O O . SER A 1 36 ? 2.642 1.450 3.392 1.00 0.00 36 SER A O 7
ATOM 5975 N N . THR A 1 37 ? 1.335 0.993 1.618 1.00 0.00 37 THR A N 7
ATOM 5976 C CA . THR A 1 37 ? 0.851 -0.269 2.161 1.00 0.00 37 THR A CA 7
ATOM 5977 C C . THR A 1 37 ? 1.535 -1.455 1.490 1.00 0.00 37 THR A C 7
ATOM 5978 O O . THR A 1 37 ? 1.717 -1.471 0.273 1.00 0.00 37 THR A O 7
ATOM 5989 N N . PHE A 1 38 ? 1.910 -2.447 2.291 1.00 0.00 38 PHE A N 7
ATOM 5990 C CA . PHE A 1 38 ? 2.574 -3.637 1.774 1.00 0.00 38 PHE A CA 7
ATOM 5991 C C . PHE A 1 38 ? 1.967 -4.902 2.374 1.00 0.00 38 PHE A C 7
ATOM 5992 O O . PHE A 1 38 ? 1.249 -4.847 3.373 1.00 0.00 38 PHE A O 7
ATOM 6009 N N . CYS A 1 39 ? 2.260 -6.042 1.756 1.00 0.00 39 CYS A N 7
ATOM 6010 C CA . CYS A 1 39 ? 1.743 -7.322 2.226 1.00 0.00 39 CYS A CA 7
ATOM 6011 C C . CYS A 1 39 ? 2.763 -8.026 3.115 1.00 0.00 39 CYS A C 7
ATOM 6012 O O . CYS A 1 39 ? 2.873 -9.252 3.102 1.00 0.00 39 CYS A O 7
ATOM 6019 N N . GLY A 1 40 ? 3.508 -7.242 3.889 1.00 0.00 40 GLY A N 7
ATOM 6020 C CA . GLY A 1 40 ? 4.509 -7.808 4.774 1.00 0.00 40 GLY A CA 7
ATOM 6021 C C . GLY A 1 40 ? 5.784 -8.181 4.044 1.00 0.00 40 GLY A C 7
ATOM 6022 O O . GLY A 1 40 ? 6.881 -7.831 4.479 1.00 0.00 40 GLY A O 7
ATOM 6026 N N . SER A 1 41 ? 5.641 -8.894 2.932 1.00 0.00 41 SER A N 7
ATOM 6027 C CA . SER A 1 41 ? 6.791 -9.320 2.143 1.00 0.00 41 SER A CA 7
ATOM 6028 C C . SER A 1 41 ? 7.477 -8.122 1.493 1.00 0.00 41 SER A C 7
ATOM 6029 O O . SER A 1 41 ? 8.665 -8.201 1.186 1.00 0.00 41 SER A O 7
ATOM 6037 N N . HIS A 1 42 ? 6.722 -7.050 1.301 1.00 0.00 42 HIS A N 7
ATOM 6038 C CA . HIS A 1 42 ? 7.267 -5.850 0.690 1.00 0.00 42 HIS A CA 7
ATOM 6039 C C . HIS A 1 42 ? 7.149 -4.678 1.666 1.00 0.00 42 HIS A C 7
ATOM 6040 O O . HIS A 1 42 ? 7.153 -3.508 1.284 1.00 0.00 42 HIS A O 7
ATOM 6054 N N . ARG A 1 43 ? 7.043 -5.022 2.945 1.00 0.00 43 ARG A N 7
ATOM 6055 C CA . ARG A 1 43 ? 6.921 -4.020 3.998 1.00 0.00 43 ARG A CA 7
ATOM 6056 C C . ARG A 1 43 ? 8.232 -3.261 4.181 1.00 0.00 43 ARG A C 7
ATOM 6057 O O . ARG A 1 43 ? 8.253 -2.163 4.737 1.00 0.00 43 ARG A O 7
ATOM 6078 N N . TYR A 1 44 ? 9.323 -3.854 3.709 1.00 0.00 44 TYR A N 7
ATOM 6079 C CA . TYR A 1 44 ? 10.639 -3.236 3.823 1.00 0.00 44 TYR A CA 7
ATOM 6080 C C . TYR A 1 44 ? 10.785 -2.081 2.838 1.00 0.00 44 TYR A C 7
ATOM 6081 O O . TYR A 1 44 ? 10.154 -2.048 1.782 1.00 0.00 44 TYR A O 7
ATOM 6099 N N . PRO A 1 45 ? 11.640 -1.109 3.191 1.00 0.00 45 PRO A N 7
ATOM 6100 C CA . PRO A 1 45 ? 11.891 0.066 2.351 1.00 0.00 45 PRO A CA 7
ATOM 6101 C C . PRO A 1 45 ? 12.659 -0.282 1.081 1.00 0.00 45 PRO A C 7
ATOM 6102 O O . PRO A 1 45 ? 12.314 0.175 -0.008 1.00 0.00 45 PRO A O 7
ATOM 6113 N N . GLU A 1 46 ? 13.701 -1.094 1.228 1.00 0.00 46 GLU A N 7
ATOM 6114 C CA . GLU A 1 46 ? 14.517 -1.503 0.091 1.00 0.00 46 GLU A CA 7
ATOM 6115 C C . GLU A 1 46 ? 13.672 -2.230 -0.952 1.00 0.00 46 GLU A C 7
ATOM 6116 O O . GLU A 1 46 ? 14.020 -2.270 -2.132 1.00 0.00 46 GLU A O 7
ATOM 6128 N N . LYS A 1 47 ? 12.559 -2.804 -0.507 1.00 0.00 47 LYS A N 7
ATOM 6129 C CA . LYS A 1 47 ? 11.663 -3.530 -1.399 1.00 0.00 47 LYS A CA 7
ATOM 6130 C C . LYS A 1 47 ? 10.898 -2.568 -2.302 1.00 0.00 47 LYS A C 7
ATOM 6131 O O . LYS A 1 47 ? 10.654 -2.896 -3.462 1.00 0.00 47 LYS A O 7
ATOM 6150 N N . HIS A 1 48 ? 10.541 -1.413 -1.758 1.00 0.00 48 HIS A N 7
ATOM 6151 C CA . HIS A 1 48 ? 9.809 -0.419 -2.525 1.00 0.00 48 HIS A CA 7
ATOM 6152 C C . HIS A 1 48 ? 10.645 0.857 -2.639 1.00 0.00 48 HIS A C 7
ATOM 6153 O O . HIS A 1 48 ? 10.128 1.974 -2.673 1.00 0.00 48 HIS A O 7
ATOM 6167 N N . GLU A 1 49 ? 11.959 0.665 -2.699 1.00 0.00 49 GLU A N 7
ATOM 6168 C CA . GLU A 1 49 ? 12.889 1.783 -2.808 1.00 0.00 49 GLU A CA 7
ATOM 6169 C C . GLU A 1 49 ? 12.365 3.003 -2.057 1.00 0.00 49 GLU A C 7
ATOM 6170 O O . GLU A 1 49 ? 12.347 4.114 -2.589 1.00 0.00 49 GLU A O 7
ATOM 6182 N N . CYS A 1 50 ? 11.939 2.789 -0.817 1.00 0.00 50 CYS A N 7
ATOM 6183 C CA . CYS A 1 50 ? 11.413 3.869 0.009 1.00 0.00 50 CYS A CA 7
ATOM 6184 C C . CYS A 1 50 ? 12.364 5.063 0.014 1.00 0.00 50 CYS A C 7
ATOM 6185 O O . CYS A 1 50 ? 13.583 4.898 -0.013 1.00 0.00 50 CYS A O 7
ATOM 6192 N N . SER A 1 51 ? 11.796 6.264 0.048 1.00 0.00 51 SER A N 7
ATOM 6193 C CA . SER A 1 51 ? 12.592 7.486 0.052 1.00 0.00 51 SER A CA 7
ATOM 6194 C C . SER A 1 51 ? 12.873 7.946 1.479 1.00 0.00 51 SER A C 7
ATOM 6195 O O . SER A 1 51 ? 13.953 8.456 1.778 1.00 0.00 51 SER A O 7
ATOM 6203 N N . PHE A 1 52 ? 11.892 7.762 2.358 1.00 0.00 52 PHE A N 7
ATOM 6204 C CA . PHE A 1 52 ? 12.032 8.158 3.754 1.00 0.00 52 PHE A CA 7
ATOM 6205 C C . PHE A 1 52 ? 13.450 7.898 4.254 1.00 0.00 52 PHE A C 7
ATOM 6206 O O . PHE A 1 52 ? 13.831 6.755 4.508 1.00 0.00 52 PHE A O 7
ATOM 6223 N N . ASP A 1 53 ? 14.228 8.967 4.392 1.00 0.00 53 ASP A N 7
ATOM 6224 C CA . ASP A 1 53 ? 15.604 8.856 4.861 1.00 0.00 53 ASP A CA 7
ATOM 6225 C C . ASP A 1 53 ? 15.645 8.428 6.325 1.00 0.00 53 ASP A C 7
ATOM 6226 O O . ASP A 1 53 ? 15.621 9.265 7.228 1.00 0.00 53 ASP A O 7
ATOM 6235 N N . PHE A 1 54 ? 15.707 7.121 6.553 1.00 0.00 54 PHE A N 7
ATOM 6236 C CA . PHE A 1 54 ? 15.750 6.582 7.908 1.00 0.00 54 PHE A CA 7
ATOM 6237 C C . PHE A 1 54 ? 17.046 6.977 8.610 1.00 0.00 54 PHE A C 7
ATOM 6238 O O . PHE A 1 54 ? 17.035 7.403 9.765 1.00 0.00 54 PHE A O 7
ATOM 6255 N N . LYS A 1 55 ? 18.162 6.833 7.903 1.00 0.00 55 LYS A N 7
ATOM 6256 C CA . LYS A 1 55 ? 19.467 7.174 8.456 1.00 0.00 55 LYS A CA 7
ATOM 6257 C C . LYS A 1 55 ? 19.510 6.904 9.956 1.00 0.00 55 LYS A C 7
ATOM 6258 O O . LYS A 1 55 ? 20.158 7.632 10.708 1.00 0.00 55 LYS A O 7
ATOM 6277 N N . GLU A 1 56 ? 18.818 5.853 10.384 1.00 0.00 56 GLU A N 7
ATOM 6278 C CA . GLU A 1 56 ? 18.779 5.488 11.795 1.00 0.00 56 GLU A CA 7
ATOM 6279 C C . GLU A 1 56 ? 20.179 5.515 12.403 1.00 0.00 56 GLU A C 7
ATOM 6280 O O . GLU A 1 56 ? 21.017 4.666 12.097 1.00 0.00 56 GLU A O 7
ATOM 6292 N N . VAL A 1 57 ? 20.424 6.496 13.265 1.00 0.00 57 VAL A N 7
ATOM 6293 C CA . VAL A 1 57 ? 21.722 6.635 13.917 1.00 0.00 57 VAL A CA 7
ATOM 6294 C C . VAL A 1 57 ? 21.565 6.791 15.425 1.00 0.00 57 VAL A C 7
ATOM 6295 O O . VAL A 1 57 ? 21.028 7.788 15.904 1.00 0.00 57 VAL A O 7
ATOM 6308 N N . GLY A 1 58 ? 22.039 5.796 16.170 1.00 0.00 58 GLY A N 7
ATOM 6309 C CA . GLY A 1 58 ? 21.942 5.842 17.617 1.00 0.00 58 GLY A CA 7
ATOM 6310 C C . GLY A 1 58 ? 22.969 4.957 18.296 1.00 0.00 58 GLY A C 7
ATOM 6311 O O . GLY A 1 58 ? 23.736 5.420 19.140 1.00 0.00 58 GLY A O 7
ATOM 6315 N N . SER A 1 59 ? 22.983 3.680 17.927 1.00 0.00 59 SER A N 7
ATOM 6316 C CA . SER A 1 59 ? 23.919 2.727 18.510 1.00 0.00 59 SER A CA 7
ATOM 6317 C C . SER A 1 59 ? 24.387 1.717 17.466 1.00 0.00 59 SER A C 7
ATOM 6318 O O . SER A 1 59 ? 23.689 1.450 16.488 1.00 0.00 59 SER A O 7
ATOM 6326 N N . GLY A 1 60 ? 25.574 1.158 17.682 1.00 0.00 60 GLY A N 7
ATOM 6327 C CA . GLY A 1 60 ? 26.115 0.184 16.752 1.00 0.00 60 GLY A CA 7
ATOM 6328 C C . GLY A 1 60 ? 26.906 0.830 15.632 1.00 0.00 60 GLY A C 7
ATOM 6329 O O . GLY A 1 60 ? 27.101 2.045 15.601 1.00 0.00 60 GLY A O 7
ATOM 6333 N N . PRO A 1 61 ? 27.379 0.006 14.685 1.00 0.00 61 PRO A N 7
ATOM 6334 C CA . PRO A 1 61 ? 28.163 0.481 13.541 1.00 0.00 61 PRO A CA 7
ATOM 6335 C C . PRO A 1 61 ? 27.321 1.287 12.557 1.00 0.00 61 PRO A C 7
ATOM 6336 O O . PRO A 1 61 ? 26.300 0.810 12.063 1.00 0.00 61 PRO A O 7
ATOM 6347 N N . SER A 1 62 ? 27.757 2.511 12.277 1.00 0.00 62 SER A N 7
ATOM 6348 C CA . SER A 1 62 ? 27.041 3.385 11.354 1.00 0.00 62 SER A CA 7
ATOM 6349 C C . SER A 1 62 ? 27.122 2.851 9.928 1.00 0.00 62 SER A C 7
ATOM 6350 O O . SER A 1 62 ? 28.018 3.214 9.166 1.00 0.00 62 SER A O 7
ATOM 6358 N N . SER A 1 63 ? 26.178 1.985 9.572 1.00 0.00 63 SER A N 7
ATOM 6359 C CA . SER A 1 63 ? 26.142 1.397 8.239 1.00 0.00 63 SER A CA 7
ATOM 6360 C C . SER A 1 63 ? 24.740 1.482 7.644 1.00 0.00 63 SER A C 7
ATOM 6361 O O . SER A 1 63 ? 23.744 1.345 8.353 1.00 0.00 63 SER A O 7
ATOM 6369 N N . GLY A 1 64 ? 24.671 1.711 6.336 1.00 0.00 64 GLY A N 7
ATOM 6370 C CA . GLY A 1 64 ? 23.387 1.811 5.667 1.00 0.00 64 GLY A CA 7
ATOM 6371 C C . GLY A 1 64 ? 23.226 0.783 4.565 1.00 0.00 64 GLY A C 7
ATOM 6372 O O . GLY A 1 64 ? 24.058 0.738 3.661 1.00 0.00 64 GLY A O 7
ATOM 6378 N N . GLY A 1 1 ? -25.904 28.134 -1.568 1.00 0.00 1 GLY A N 8
ATOM 6379 C CA . GLY A 1 1 ? -25.860 26.684 -1.527 1.00 0.00 1 GLY A CA 8
ATOM 6380 C C . GLY A 1 1 ? -27.108 26.083 -0.911 1.00 0.00 1 GLY A C 8
ATOM 6381 O O . GLY A 1 1 ? -27.974 25.570 -1.620 1.00 0.00 1 GLY A O 8
ATOM 6385 N N . SER A 1 2 ? -27.201 26.145 0.414 1.00 0.00 2 SER A N 8
ATOM 6386 C CA . SER A 1 2 ? -28.350 25.598 1.125 1.00 0.00 2 SER A CA 8
ATOM 6387 C C . SER A 1 2 ? -28.573 24.135 0.754 1.00 0.00 2 SER A C 8
ATOM 6388 O O . SER A 1 2 ? -29.706 23.701 0.549 1.00 0.00 2 SER A O 8
ATOM 6396 N N . SER A 1 3 ? -27.482 23.380 0.671 1.00 0.00 3 SER A N 8
ATOM 6397 C CA . SER A 1 3 ? -27.556 21.966 0.321 1.00 0.00 3 SER A CA 8
ATOM 6398 C C . SER A 1 3 ? -27.091 21.094 1.483 1.00 0.00 3 SER A C 8
ATOM 6399 O O . SER A 1 3 ? -25.893 20.921 1.703 1.00 0.00 3 SER A O 8
ATOM 6407 N N . GLY A 1 4 ? -28.049 20.546 2.224 1.00 0.00 4 GLY A N 8
ATOM 6408 C CA . GLY A 1 4 ? -27.719 19.699 3.355 1.00 0.00 4 GLY A CA 8
ATOM 6409 C C . GLY A 1 4 ? -27.368 18.285 2.937 1.00 0.00 4 GLY A C 8
ATOM 6410 O O . GLY A 1 4 ? -28.248 17.496 2.590 1.00 0.00 4 GLY A O 8
ATOM 6414 N N . SER A 1 5 ? -26.079 17.963 2.967 1.00 0.00 5 SER A N 8
ATOM 6415 C CA . SER A 1 5 ? -25.613 16.636 2.582 1.00 0.00 5 SER A CA 8
ATOM 6416 C C . SER A 1 5 ? -24.175 16.411 3.039 1.00 0.00 5 SER A C 8
ATOM 6417 O O . SER A 1 5 ? -23.412 17.361 3.214 1.00 0.00 5 SER A O 8
ATOM 6425 N N . SER A 1 6 ? -23.813 15.146 3.231 1.00 0.00 6 SER A N 8
ATOM 6426 C CA . SER A 1 6 ? -22.468 14.795 3.672 1.00 0.00 6 SER A CA 8
ATOM 6427 C C . SER A 1 6 ? -21.428 15.230 2.643 1.00 0.00 6 SER A C 8
ATOM 6428 O O . SER A 1 6 ? -20.537 16.024 2.941 1.00 0.00 6 SER A O 8
ATOM 6436 N N . GLY A 1 7 ? -21.550 14.701 1.429 1.00 0.00 7 GLY A N 8
ATOM 6437 C CA . GLY A 1 7 ? -20.615 15.045 0.373 1.00 0.00 7 GLY A CA 8
ATOM 6438 C C . GLY A 1 7 ? -19.268 14.372 0.550 1.00 0.00 7 GLY A C 8
ATOM 6439 O O . GLY A 1 7 ? -18.385 14.876 1.245 1.00 0.00 7 GLY A O 8
ATOM 6443 N N . PRO A 1 8 ? -19.096 13.206 -0.089 1.00 0.00 8 PRO A N 8
ATOM 6444 C CA . PRO A 1 8 ? -17.850 12.437 -0.013 1.00 0.00 8 PRO A CA 8
ATOM 6445 C C . PRO A 1 8 ? -16.702 13.121 -0.748 1.00 0.00 8 PRO A C 8
ATOM 6446 O O . PRO A 1 8 ? -16.852 13.548 -1.893 1.00 0.00 8 PRO A O 8
ATOM 6457 N N . SER A 1 9 ? -15.556 13.221 -0.083 1.00 0.00 9 SER A N 8
ATOM 6458 C CA . SER A 1 9 ? -14.383 13.856 -0.672 1.00 0.00 9 SER A CA 8
ATOM 6459 C C . SER A 1 9 ? -13.643 12.886 -1.589 1.00 0.00 9 SER A C 8
ATOM 6460 O O . SER A 1 9 ? -13.271 13.235 -2.709 1.00 0.00 9 SER A O 8
ATOM 6468 N N . ARG A 1 10 ? -13.433 11.667 -1.103 1.00 0.00 10 ARG A N 8
ATOM 6469 C CA . ARG A 1 10 ? -12.736 10.646 -1.877 1.00 0.00 10 ARG A CA 8
ATOM 6470 C C . ARG A 1 10 ? -13.678 9.501 -2.239 1.00 0.00 10 ARG A C 8
ATOM 6471 O O . ARG A 1 10 ? -14.609 9.174 -1.503 1.00 0.00 10 ARG A O 8
ATOM 6492 N N . PRO A 1 11 ? -13.432 8.877 -3.400 1.00 0.00 11 PRO A N 8
ATOM 6493 C CA . PRO A 1 11 ? -14.247 7.759 -3.886 1.00 0.00 11 PRO A CA 8
ATOM 6494 C C . PRO A 1 11 ? -14.055 6.496 -3.054 1.00 0.00 11 PRO A C 8
ATOM 6495 O O . PRO A 1 11 ? -13.377 6.516 -2.026 1.00 0.00 11 PRO A O 8
ATOM 6506 N N . VAL A 1 12 ? -14.654 5.399 -3.504 1.00 0.00 12 VAL A N 8
ATOM 6507 C CA . VAL A 1 12 ? -14.547 4.126 -2.802 1.00 0.00 12 VAL A CA 8
ATOM 6508 C C . VAL A 1 12 ? -13.210 3.452 -3.087 1.00 0.00 12 VAL A C 8
ATOM 6509 O O . VAL A 1 12 ? -13.163 2.290 -3.493 1.00 0.00 12 VAL A O 8
ATOM 6522 N N . ARG A 1 13 ? -12.125 4.188 -2.871 1.00 0.00 13 ARG A N 8
ATOM 6523 C CA . ARG A 1 13 ? -10.785 3.661 -3.106 1.00 0.00 13 ARG A CA 8
ATOM 6524 C C . ARG A 1 13 ? -10.088 3.342 -1.786 1.00 0.00 13 ARG A C 8
ATOM 6525 O O . ARG A 1 13 ? -9.524 4.216 -1.127 1.00 0.00 13 ARG A O 8
ATOM 6546 N N . PRO A 1 14 ? -10.126 2.061 -1.391 1.00 0.00 14 PRO A N 8
ATOM 6547 C CA . PRO A 1 14 ? -9.503 1.598 -0.148 1.00 0.00 14 PRO A CA 8
ATOM 6548 C C . PRO A 1 14 ? -7.980 1.634 -0.214 1.00 0.00 14 PRO A C 8
ATOM 6549 O O . PRO A 1 14 ? -7.403 2.037 -1.223 1.00 0.00 14 PRO A O 8
ATOM 6560 N N . ASN A 1 15 ? -7.335 1.209 0.867 1.00 0.00 15 ASN A N 8
ATOM 6561 C CA . ASN A 1 15 ? -5.878 1.193 0.931 1.00 0.00 15 ASN A CA 8
ATOM 6562 C C . ASN A 1 15 ? -5.366 -0.191 1.318 1.00 0.00 15 ASN A C 8
ATOM 6563 O O . ASN A 1 15 ? -4.290 -0.325 1.899 1.00 0.00 15 ASN A O 8
ATOM 6574 N N . ASN A 1 16 ? -6.145 -1.217 0.992 1.00 0.00 16 ASN A N 8
ATOM 6575 C CA . ASN A 1 16 ? -5.770 -2.591 1.305 1.00 0.00 16 ASN A CA 8
ATOM 6576 C C . ASN A 1 16 ? -5.110 -3.262 0.104 1.00 0.00 16 ASN A C 8
ATOM 6577 O O . ASN A 1 16 ? -5.756 -4.000 -0.640 1.00 0.00 16 ASN A O 8
ATOM 6588 N N . ARG A 1 17 ? -3.819 -3.001 -0.078 1.00 0.00 17 ARG A N 8
ATOM 6589 C CA . ARG A 1 17 ? -3.072 -3.579 -1.188 1.00 0.00 17 ARG A CA 8
ATOM 6590 C C . ARG A 1 17 ? -1.571 -3.380 -0.995 1.00 0.00 17 ARG A C 8
ATOM 6591 O O . ARG A 1 17 ? -1.142 -2.521 -0.225 1.00 0.00 17 ARG A O 8
ATOM 6612 N N . CYS A 1 18 ? -0.778 -4.180 -1.700 1.00 0.00 18 CYS A N 8
ATOM 6613 C CA . CYS A 1 18 ? 0.674 -4.093 -1.606 1.00 0.00 18 CYS A CA 8
ATOM 6614 C C . CYS A 1 18 ? 1.229 -3.125 -2.647 1.00 0.00 18 CYS A C 8
ATOM 6615 O O . CYS A 1 18 ? 0.844 -3.165 -3.816 1.00 0.00 18 CYS A O 8
ATOM 6622 N N . PHE A 1 19 ? 2.137 -2.257 -2.215 1.00 0.00 19 PHE A N 8
ATOM 6623 C CA . PHE A 1 19 ? 2.745 -1.278 -3.108 1.00 0.00 19 PHE A CA 8
ATOM 6624 C C . PHE A 1 19 ? 3.893 -1.901 -3.898 1.00 0.00 19 PHE A C 8
ATOM 6625 O O . PHE A 1 19 ? 4.785 -1.200 -4.375 1.00 0.00 19 PHE A O 8
ATOM 6642 N N . SER A 1 20 ? 3.862 -3.223 -4.030 1.00 0.00 20 SER A N 8
ATOM 6643 C CA . SER A 1 20 ? 4.902 -3.943 -4.757 1.00 0.00 20 SER A CA 8
ATOM 6644 C C . SER A 1 20 ? 4.290 -4.979 -5.696 1.00 0.00 20 SER A C 8
ATOM 6645 O O . SER A 1 20 ? 4.708 -5.116 -6.846 1.00 0.00 20 SER A O 8
ATOM 6653 N N . CYS A 1 21 ? 3.296 -5.706 -5.197 1.00 0.00 21 CYS A N 8
ATOM 6654 C CA . CYS A 1 21 ? 2.625 -6.731 -5.988 1.00 0.00 21 CYS A CA 8
ATOM 6655 C C . CYS A 1 21 ? 1.149 -6.393 -6.176 1.00 0.00 21 CYS A C 8
ATOM 6656 O O . CYS A 1 21 ? 0.433 -7.078 -6.904 1.00 0.00 21 CYS A O 8
ATOM 6663 N N . ASN A 1 22 ? 0.702 -5.331 -5.513 1.00 0.00 22 ASN A N 8
ATOM 6664 C CA . ASN A 1 22 ? -0.689 -4.902 -5.606 1.00 0.00 22 ASN A CA 8
ATOM 6665 C C . ASN A 1 22 ? -1.624 -5.959 -5.026 1.00 0.00 22 ASN A C 8
ATOM 6666 O O . ASN A 1 22 ? -2.797 -6.034 -5.391 1.00 0.00 22 ASN A O 8
ATOM 6677 N N . LYS A 1 23 ? -1.097 -6.773 -4.118 1.00 0.00 23 LYS A N 8
ATOM 6678 C CA . LYS A 1 23 ? -1.883 -7.825 -3.484 1.00 0.00 23 LYS A CA 8
ATOM 6679 C C . LYS A 1 23 ? -2.687 -7.271 -2.312 1.00 0.00 23 LYS A C 8
ATOM 6680 O O . LYS A 1 23 ? -2.123 -6.866 -1.295 1.00 0.00 23 LYS A O 8
ATOM 6699 N N . LYS A 1 24 ? -4.008 -7.259 -2.459 1.00 0.00 24 LYS A N 8
ATOM 6700 C CA . LYS A 1 24 ? -4.890 -6.758 -1.412 1.00 0.00 24 LYS A CA 8
ATOM 6701 C C . LYS A 1 24 ? -4.431 -7.236 -0.039 1.00 0.00 24 LYS A C 8
ATOM 6702 O O . LYS A 1 24 ? -4.471 -8.430 0.259 1.00 0.00 24 LYS A O 8
ATOM 6721 N N . VAL A 1 25 ? -3.996 -6.297 0.795 1.00 0.00 25 VAL A N 8
ATOM 6722 C CA . VAL A 1 25 ? -3.532 -6.623 2.139 1.00 0.00 25 VAL A CA 8
ATOM 6723 C C . VAL A 1 25 ? -4.612 -6.340 3.177 1.00 0.00 25 VAL A C 8
ATOM 6724 O O . VAL A 1 25 ? -4.317 -6.127 4.352 1.00 0.00 25 VAL A O 8
ATOM 6737 N N . GLY A 1 26 ? -5.866 -6.339 2.734 1.00 0.00 26 GLY A N 8
ATOM 6738 C CA . GLY A 1 26 ? -6.972 -6.082 3.638 1.00 0.00 26 GLY A CA 8
ATOM 6739 C C . GLY A 1 26 ? -6.617 -5.077 4.716 1.00 0.00 26 GLY A C 8
ATOM 6740 O O . GLY A 1 26 ? -5.938 -4.085 4.452 1.00 0.00 26 GLY A O 8
ATOM 6744 N N . VAL A 1 27 ? -7.079 -5.333 5.936 1.00 0.00 27 VAL A N 8
ATOM 6745 C CA . VAL A 1 27 ? -6.808 -4.443 7.059 1.00 0.00 27 VAL A CA 8
ATOM 6746 C C . VAL A 1 27 ? -5.695 -4.996 7.941 1.00 0.00 27 VAL A C 8
ATOM 6747 O O . VAL A 1 27 ? -5.637 -4.710 9.137 1.00 0.00 27 VAL A O 8
ATOM 6760 N N . MET A 1 28 ? -4.812 -5.790 7.344 1.00 0.00 28 MET A N 8
ATOM 6761 C CA . MET A 1 28 ? -3.699 -6.382 8.076 1.00 0.00 28 MET A CA 8
ATOM 6762 C C . MET A 1 28 ? -2.388 -6.195 7.318 1.00 0.00 28 MET A C 8
ATOM 6763 O O . MET A 1 28 ? -1.483 -7.023 7.409 1.00 0.00 28 MET A O 8
ATOM 6777 N N . GLY A 1 29 ? -2.294 -5.100 6.569 1.00 0.00 29 GLY A N 8
ATOM 6778 C CA . GLY A 1 29 ? -1.091 -4.824 5.806 1.00 0.00 29 GLY A CA 8
ATOM 6779 C C . GLY A 1 29 ? -0.043 -4.093 6.621 1.00 0.00 29 GLY A C 8
ATOM 6780 O O . GLY A 1 29 ? -0.297 -3.692 7.757 1.00 0.00 29 GLY A O 8
ATOM 6784 N N . PHE A 1 30 ? 1.140 -3.919 6.040 1.00 0.00 30 PHE A N 8
ATOM 6785 C CA . PHE A 1 30 ? 2.232 -3.233 6.721 1.00 0.00 30 PHE A CA 8
ATOM 6786 C C . PHE A 1 30 ? 2.466 -1.851 6.119 1.00 0.00 30 PHE A C 8
ATOM 6787 O O . PHE A 1 30 ? 3.052 -1.720 5.043 1.00 0.00 30 PHE A O 8
ATOM 6804 N N . LYS A 1 31 ? 2.004 -0.821 6.819 1.00 0.00 31 LYS A N 8
ATOM 6805 C CA . LYS A 1 31 ? 2.162 0.553 6.356 1.00 0.00 31 LYS A CA 8
ATOM 6806 C C . LYS A 1 31 ? 3.506 1.124 6.798 1.00 0.00 31 LYS A C 8
ATOM 6807 O O . LYS A 1 31 ? 3.814 1.162 7.989 1.00 0.00 31 LYS A O 8
ATOM 6826 N N . CYS A 1 32 ? 4.301 1.570 5.831 1.00 0.00 32 CYS A N 8
ATOM 6827 C CA . CYS A 1 32 ? 5.610 2.141 6.119 1.00 0.00 32 CYS A CA 8
ATOM 6828 C C . CYS A 1 32 ? 5.491 3.617 6.489 1.00 0.00 32 CYS A C 8
ATOM 6829 O O . CYS A 1 32 ? 4.523 4.284 6.123 1.00 0.00 32 CYS A O 8
ATOM 6836 N N . LYS A 1 33 ? 6.482 4.121 7.217 1.00 0.00 33 LYS A N 8
ATOM 6837 C CA . LYS A 1 33 ? 6.490 5.517 7.635 1.00 0.00 33 LYS A CA 8
ATOM 6838 C C . LYS A 1 33 ? 6.280 6.444 6.442 1.00 0.00 33 LYS A C 8
ATOM 6839 O O . LYS A 1 33 ? 5.748 7.546 6.585 1.00 0.00 33 LYS A O 8
ATOM 6858 N N . CYS A 1 34 ? 6.700 5.992 5.266 1.00 0.00 34 CYS A N 8
ATOM 6859 C CA . CYS A 1 34 ? 6.557 6.779 4.047 1.00 0.00 34 CYS A CA 8
ATOM 6860 C C . CYS A 1 34 ? 5.085 7.015 3.721 1.00 0.00 34 CYS A C 8
ATOM 6861 O O . CYS A 1 34 ? 4.713 8.069 3.207 1.00 0.00 34 CYS A O 8
ATOM 6868 N N . GLY A 1 35 ? 4.252 6.024 4.025 1.00 0.00 35 GLY A N 8
ATOM 6869 C CA . GLY A 1 35 ? 2.830 6.143 3.758 1.00 0.00 35 GLY A CA 8
ATOM 6870 C C . GLY A 1 35 ? 2.360 5.182 2.683 1.00 0.00 35 GLY A C 8
ATOM 6871 O O . GLY A 1 35 ? 1.402 5.465 1.965 1.00 0.00 35 GLY A O 8
ATOM 6875 N N . SER A 1 36 ? 3.038 4.044 2.571 1.00 0.00 36 SER A N 8
ATOM 6876 C CA . SER A 1 36 ? 2.688 3.041 1.573 1.00 0.00 36 SER A CA 8
ATOM 6877 C C . SER A 1 36 ? 2.270 1.734 2.239 1.00 0.00 36 SER A C 8
ATOM 6878 O O . SER A 1 36 ? 2.754 1.390 3.318 1.00 0.00 36 SER A O 8
ATOM 6886 N N . THR A 1 37 ? 1.366 1.007 1.589 1.00 0.00 37 THR A N 8
ATOM 6887 C CA . THR A 1 37 ? 0.881 -0.261 2.117 1.00 0.00 37 THR A CA 8
ATOM 6888 C C . THR A 1 37 ? 1.573 -1.439 1.441 1.00 0.00 37 THR A C 8
ATOM 6889 O O . THR A 1 37 ? 1.798 -1.429 0.231 1.00 0.00 37 THR A O 8
ATOM 6900 N N . PHE A 1 38 ? 1.909 -2.455 2.230 1.00 0.00 38 PHE A N 8
ATOM 6901 C CA . PHE A 1 38 ? 2.576 -3.641 1.707 1.00 0.00 38 PHE A CA 8
ATOM 6902 C C . PHE A 1 38 ? 1.971 -4.911 2.298 1.00 0.00 38 PHE A C 8
ATOM 6903 O O . PHE A 1 38 ? 1.236 -4.861 3.285 1.00 0.00 38 PHE A O 8
ATOM 6920 N N . CYS A 1 39 ? 2.284 -6.048 1.687 1.00 0.00 39 CYS A N 8
ATOM 6921 C CA . CYS A 1 39 ? 1.771 -7.332 2.150 1.00 0.00 39 CYS A CA 8
ATOM 6922 C C . CYS A 1 39 ? 2.774 -8.017 3.074 1.00 0.00 39 CYS A C 8
ATOM 6923 O O . CYS A 1 39 ? 2.874 -9.243 3.099 1.00 0.00 39 CYS A O 8
ATOM 6930 N N . GLY A 1 40 ? 3.515 -7.215 3.833 1.00 0.00 40 GLY A N 8
ATOM 6931 C CA . GLY A 1 40 ? 4.499 -7.761 4.749 1.00 0.00 40 GLY A CA 8
ATOM 6932 C C . GLY A 1 40 ? 5.789 -8.145 4.051 1.00 0.00 40 GLY A C 8
ATOM 6933 O O . GLY A 1 40 ? 6.876 -7.768 4.489 1.00 0.00 40 GLY A O 8
ATOM 6937 N N . SER A 1 41 ? 5.670 -8.898 2.962 1.00 0.00 41 SER A N 8
ATOM 6938 C CA . SER A 1 41 ? 6.836 -9.338 2.205 1.00 0.00 41 SER A CA 8
ATOM 6939 C C . SER A 1 41 ? 7.533 -8.154 1.543 1.00 0.00 41 SER A C 8
ATOM 6940 O O . SER A 1 41 ? 8.734 -8.226 1.289 1.00 0.00 41 SER A O 8
ATOM 6948 N N . HIS A 1 42 ? 6.772 -7.101 1.282 1.00 0.00 42 HIS A N 8
ATOM 6949 C CA . HIS A 1 42 ? 7.327 -5.914 0.652 1.00 0.00 42 HIS A CA 8
ATOM 6950 C C . HIS A 1 42 ? 7.236 -4.731 1.618 1.00 0.00 42 HIS A C 8
ATOM 6951 O O . HIS A 1 42 ? 7.293 -3.565 1.228 1.00 0.00 42 HIS A O 8
ATOM 6965 N N . ARG A 1 43 ? 7.092 -5.060 2.898 1.00 0.00 43 ARG A N 8
ATOM 6966 C CA . ARG A 1 43 ? 6.990 -4.047 3.941 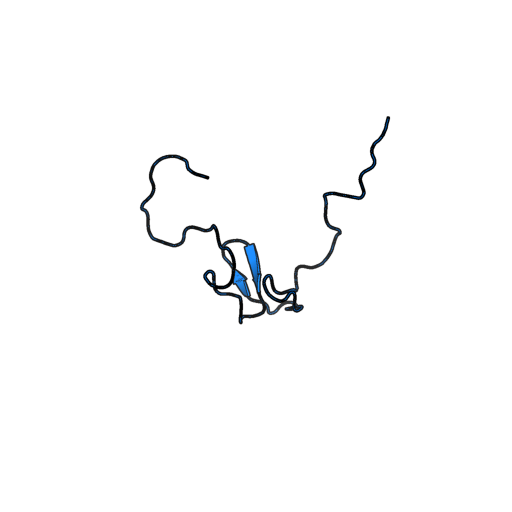1.00 0.00 43 ARG A CA 8
ATOM 6967 C C . ARG A 1 43 ? 8.310 -3.300 4.105 1.00 0.00 43 ARG A C 8
ATOM 6968 O O . ARG A 1 43 ? 8.345 -2.189 4.635 1.00 0.00 43 ARG A O 8
ATOM 6989 N N . TYR A 1 44 ? 9.394 -3.917 3.647 1.00 0.00 44 TYR A N 8
ATOM 6990 C CA . TYR A 1 44 ? 10.717 -3.313 3.745 1.00 0.00 44 TYR A CA 8
ATOM 6991 C C . TYR A 1 44 ? 10.855 -2.143 2.775 1.00 0.00 44 TYR A C 8
ATOM 6992 O O . TYR A 1 44 ? 10.206 -2.090 1.731 1.00 0.00 44 TYR A O 8
ATOM 7010 N N . PRO A 1 45 ? 11.723 -1.183 3.128 1.00 0.00 45 PRO A N 8
ATOM 7011 C CA . PRO A 1 45 ? 11.969 0.003 2.303 1.00 0.00 45 PRO A CA 8
ATOM 7012 C C . PRO A 1 45 ? 12.712 -0.331 1.014 1.00 0.00 45 PRO A C 8
ATOM 7013 O O . PRO A 1 45 ? 12.356 0.151 -0.060 1.00 0.00 45 PRO A O 8
ATOM 7024 N N . GLU A 1 46 ? 13.746 -1.159 1.130 1.00 0.00 46 GLU A N 8
ATOM 7025 C CA . GLU A 1 46 ? 14.539 -1.557 -0.027 1.00 0.00 46 GLU A CA 8
ATOM 7026 C C . GLU A 1 46 ? 13.672 -2.270 -1.061 1.00 0.00 46 GLU A C 8
ATOM 7027 O O . GLU A 1 46 ? 14.005 -2.309 -2.246 1.00 0.00 46 GLU A O 8
ATOM 7039 N N . LYS A 1 47 ? 12.559 -2.833 -0.605 1.00 0.00 47 LYS A N 8
ATOM 7040 C CA . LYS A 1 47 ? 11.642 -3.544 -1.488 1.00 0.00 47 LYS A CA 8
ATOM 7041 C C . LYS A 1 47 ? 10.853 -2.568 -2.354 1.00 0.00 47 LYS A C 8
ATOM 7042 O O . LYS A 1 47 ? 10.567 -2.883 -3.508 1.00 0.00 47 LYS A O 8
ATOM 7061 N N . HIS A 1 48 ? 10.523 -1.417 -1.786 1.00 0.00 48 HIS A N 8
ATOM 7062 C CA . HIS A 1 48 ? 9.773 -0.410 -2.517 1.00 0.00 48 HIS A CA 8
ATOM 7063 C C . HIS A 1 48 ? 10.603 0.870 -2.627 1.00 0.00 48 HIS A C 8
ATOM 7064 O O . HIS A 1 48 ? 10.086 1.986 -2.610 1.00 0.00 48 HIS A O 8
ATOM 7078 N N . GLU A 1 49 ? 11.914 0.681 -2.742 1.00 0.00 49 GLU A N 8
ATOM 7079 C CA . GLU A 1 49 ? 12.840 1.802 -2.856 1.00 0.00 49 GLU A CA 8
ATOM 7080 C C . GLU A 1 49 ? 12.335 3.007 -2.067 1.00 0.00 49 GLU A C 8
ATOM 7081 O O . GLU A 1 49 ? 12.326 4.132 -2.568 1.00 0.00 49 GLU A O 8
ATOM 7093 N N . CYS A 1 50 ? 11.915 2.763 -0.830 1.00 0.00 50 CYS A N 8
ATOM 7094 C CA . CYS A 1 50 ? 11.408 3.825 0.029 1.00 0.00 50 CYS A CA 8
ATOM 7095 C C . CYS A 1 50 ? 12.334 5.038 -0.001 1.00 0.00 50 CYS A C 8
ATOM 7096 O O . CYS A 1 50 ? 13.555 4.901 0.070 1.00 0.00 50 CYS A O 8
ATOM 7103 N N . SER A 1 51 ? 11.743 6.224 -0.105 1.00 0.00 51 SER A N 8
ATOM 7104 C CA . SER A 1 51 ? 12.515 7.461 -0.148 1.00 0.00 51 SER A CA 8
ATOM 7105 C C . SER A 1 51 ? 12.877 7.924 1.260 1.00 0.00 51 SER A C 8
ATOM 7106 O O . SER A 1 51 ? 13.955 8.474 1.487 1.00 0.00 51 SER A O 8
ATOM 7114 N N . PHE A 1 52 ? 11.969 7.696 2.203 1.00 0.00 52 PHE A N 8
ATOM 7115 C CA . PHE A 1 52 ? 12.192 8.090 3.590 1.00 0.00 52 PHE A CA 8
ATOM 7116 C C . PHE A 1 52 ? 13.640 7.839 4.001 1.00 0.00 52 PHE A C 8
ATOM 7117 O O . PHE A 1 52 ? 14.216 6.800 3.680 1.00 0.00 52 PHE A O 8
ATOM 7134 N N . ASP A 1 53 ? 14.221 8.799 4.711 1.00 0.00 53 ASP A N 8
ATOM 7135 C CA . ASP A 1 53 ? 15.602 8.684 5.167 1.00 0.00 53 ASP A CA 8
ATOM 7136 C C . ASP A 1 53 ? 15.671 8.668 6.691 1.00 0.00 53 ASP A C 8
ATOM 7137 O O . ASP A 1 53 ? 15.934 9.693 7.321 1.00 0.00 53 ASP A O 8
ATOM 7146 N N . PHE A 1 54 ? 15.433 7.500 7.277 1.00 0.00 54 PHE A N 8
ATOM 7147 C CA . PHE A 1 54 ? 15.466 7.351 8.727 1.00 0.00 54 PHE A CA 8
ATOM 7148 C C . PHE A 1 54 ? 16.844 7.705 9.278 1.00 0.00 54 PHE A C 8
ATOM 7149 O O . PHE A 1 54 ? 16.962 8.401 10.287 1.00 0.00 54 PHE A O 8
ATOM 7166 N N . LYS A 1 55 ? 17.885 7.221 8.609 1.00 0.00 55 LYS A N 8
ATOM 7167 C CA . LYS A 1 55 ? 19.256 7.485 9.030 1.00 0.00 55 LYS A CA 8
ATOM 7168 C C . LYS A 1 55 ? 19.680 8.898 8.644 1.00 0.00 55 LYS A C 8
ATOM 7169 O O . LYS A 1 55 ? 19.551 9.301 7.489 1.00 0.00 55 LYS A O 8
ATOM 7188 N N . GLU A 1 56 ? 20.188 9.645 9.619 1.00 0.00 56 GLU A N 8
ATOM 7189 C CA . GLU A 1 56 ? 20.632 11.013 9.380 1.00 0.00 56 GLU A CA 8
ATOM 7190 C C . GLU A 1 56 ? 21.678 11.060 8.270 1.00 0.00 56 GLU A C 8
ATOM 7191 O O . GLU A 1 56 ? 22.849 10.749 8.492 1.00 0.00 56 GLU A O 8
ATOM 7203 N N . VAL A 1 57 ? 21.248 11.450 7.075 1.00 0.00 57 VAL A N 8
ATOM 7204 C CA . VAL A 1 57 ? 22.146 11.538 5.930 1.00 0.00 57 VAL A CA 8
ATOM 7205 C C . VAL A 1 57 ? 22.357 12.987 5.507 1.00 0.00 57 VAL A C 8
ATOM 7206 O O . VAL A 1 57 ? 21.435 13.800 5.557 1.00 0.00 57 VAL A O 8
ATOM 7219 N N . GLY A 1 58 ? 23.580 13.304 5.091 1.00 0.00 58 GLY A N 8
ATOM 7220 C CA . GLY A 1 58 ? 23.891 14.656 4.665 1.00 0.00 58 GLY A CA 8
ATOM 7221 C C . GLY A 1 58 ? 24.833 15.363 5.619 1.00 0.00 58 GLY A C 8
ATOM 7222 O O . GLY A 1 58 ? 26.052 15.283 5.471 1.00 0.00 58 GLY A O 8
ATOM 7226 N N . SER A 1 59 ? 24.267 16.057 6.601 1.00 0.00 59 SER A N 8
ATOM 7227 C CA . SER A 1 59 ? 25.065 16.785 7.581 1.00 0.00 59 SER A CA 8
ATOM 7228 C C . SER A 1 59 ? 25.896 15.825 8.426 1.00 0.00 59 SER A C 8
ATOM 7229 O O . SER A 1 59 ? 25.386 14.830 8.939 1.00 0.00 59 SER A O 8
ATOM 7237 N N . GLY A 1 60 ? 27.182 16.131 8.566 1.00 0.00 60 GLY A N 8
ATOM 7238 C CA . GLY A 1 60 ? 28.065 15.287 9.350 1.00 0.00 60 GLY A CA 8
ATOM 7239 C C . GLY A 1 60 ? 29.408 15.073 8.680 1.00 0.00 60 GLY A C 8
ATOM 7240 O O . GLY A 1 60 ? 29.515 15.033 7.454 1.00 0.00 60 GLY A O 8
ATOM 7244 N N . PRO A 1 61 ? 30.464 14.933 9.494 1.00 0.00 61 PRO A N 8
ATOM 7245 C CA . PRO A 1 61 ? 31.826 14.721 8.995 1.00 0.00 61 PRO A CA 8
ATOM 7246 C C . PRO A 1 61 ? 32.005 13.344 8.365 1.00 0.00 61 PRO A C 8
ATOM 7247 O O . PRO A 1 61 ? 31.704 12.324 8.984 1.00 0.00 61 PRO A O 8
ATOM 7258 N N . SER A 1 62 ? 32.497 13.322 7.131 1.00 0.00 62 SER A N 8
ATOM 7259 C CA . SER A 1 62 ? 32.713 12.069 6.416 1.00 0.00 62 SER A CA 8
ATOM 7260 C C . SER A 1 62 ? 34.149 11.584 6.591 1.00 0.00 62 SER A C 8
ATOM 7261 O O . SER A 1 62 ? 35.089 12.379 6.586 1.00 0.00 62 SER A O 8
ATOM 7269 N N . SER A 1 63 ? 34.310 10.274 6.744 1.00 0.00 63 SER A N 8
ATOM 7270 C CA . SER A 1 63 ? 35.630 9.682 6.925 1.00 0.00 63 SER A CA 8
ATOM 7271 C C . SER A 1 63 ? 36.285 9.393 5.577 1.00 0.00 63 SER A C 8
ATOM 7272 O O . SER A 1 63 ? 35.644 9.484 4.531 1.00 0.00 63 SER A O 8
ATOM 7280 N N . GLY A 1 64 ? 37.568 9.045 5.612 1.00 0.00 64 GLY A N 8
ATOM 7281 C CA . GLY A 1 64 ? 38.289 8.748 4.388 1.00 0.00 64 GLY A CA 8
ATOM 7282 C C . GLY A 1 64 ? 39.680 9.352 4.374 1.00 0.00 64 GLY A C 8
ATOM 7283 O O . GLY A 1 64 ? 39.885 10.398 4.989 1.00 0.00 64 GLY A O 8
ATOM 7289 N N . GLY A 1 1 ? -8.807 11.717 -32.317 1.00 0.00 1 GLY A N 9
ATOM 7290 C CA . GLY A 1 1 ? -8.987 12.923 -31.531 1.00 0.00 1 GLY A CA 9
ATOM 7291 C C . GLY A 1 1 ? -10.353 12.990 -30.876 1.00 0.00 1 GLY A C 9
ATOM 7292 O O . GLY A 1 1 ? -11.196 13.797 -31.266 1.00 0.00 1 GLY A O 9
ATOM 7296 N N . SER A 1 2 ? -10.572 12.139 -29.879 1.00 0.00 2 SER A N 9
ATOM 7297 C CA . SER A 1 2 ? -11.847 12.101 -29.173 1.00 0.00 2 SER A CA 9
ATOM 7298 C C . SER A 1 2 ? -11.638 11.802 -27.691 1.00 0.00 2 SER A C 9
ATOM 7299 O O . SER A 1 2 ? -10.631 11.212 -27.301 1.00 0.00 2 SER A O 9
ATOM 7307 N N . SER A 1 3 ? -12.599 12.214 -26.870 1.00 0.00 3 SER A N 9
ATOM 7308 C CA . SER A 1 3 ? -12.520 11.994 -25.431 1.00 0.00 3 SER A CA 9
ATOM 7309 C C . SER A 1 3 ? -13.868 11.545 -24.875 1.00 0.00 3 SER A C 9
ATOM 7310 O O . SER A 1 3 ? -14.911 11.771 -25.487 1.00 0.00 3 SER A O 9
ATOM 7318 N N . GLY A 1 4 ? -13.838 10.905 -23.710 1.00 0.00 4 GLY A N 9
ATOM 7319 C CA . GLY A 1 4 ? -15.062 10.433 -23.090 1.00 0.00 4 GLY A CA 9
ATOM 7320 C C . GLY A 1 4 ? -14.941 9.013 -22.576 1.00 0.00 4 GLY A C 9
ATOM 7321 O O . GLY A 1 4 ? -15.483 8.082 -23.171 1.00 0.00 4 GLY A O 9
ATOM 7325 N N . SER A 1 5 ? -14.227 8.845 -21.467 1.00 0.00 5 SER A N 9
ATOM 7326 C CA . SER A 1 5 ? -14.032 7.527 -20.875 1.00 0.00 5 SER A CA 9
A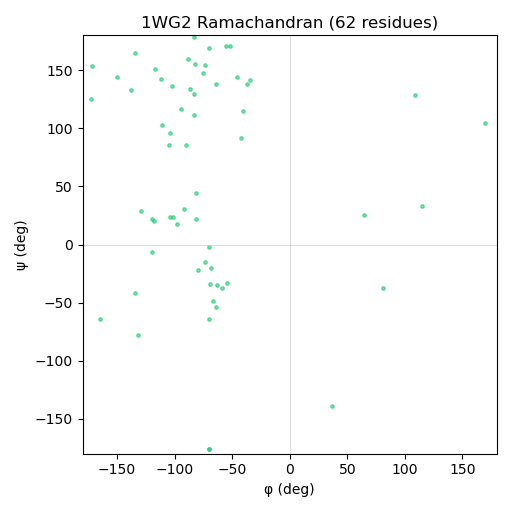TOM 7327 C C . SER A 1 5 ? -14.947 7.332 -19.669 1.00 0.00 5 SER A C 9
ATOM 7328 O O . SER A 1 5 ? -14.543 7.555 -18.528 1.00 0.00 5 SER A O 9
ATOM 7336 N N . SER A 1 6 ? -16.181 6.915 -19.932 1.00 0.00 6 SER A N 9
ATOM 7337 C CA . SER A 1 6 ? -17.155 6.693 -18.870 1.00 0.00 6 SER A CA 9
ATOM 7338 C C . SER A 1 6 ? -16.830 5.422 -18.091 1.00 0.00 6 SER A C 9
ATOM 7339 O O . SER A 1 6 ? -16.202 4.503 -18.615 1.00 0.00 6 SER A O 9
ATOM 7347 N N . GLY A 1 7 ? -17.262 5.378 -16.835 1.00 0.00 7 GLY A N 9
ATOM 7348 C CA . GLY A 1 7 ? -17.008 4.217 -16.002 1.00 0.00 7 GLY A CA 9
ATOM 7349 C C . GLY A 1 7 ? -16.839 4.577 -14.540 1.00 0.00 7 GLY A C 9
ATOM 7350 O O . GLY A 1 7 ? -17.251 5.647 -14.090 1.00 0.00 7 GLY A O 9
ATOM 7354 N N . PRO A 1 8 ? -16.221 3.669 -13.770 1.00 0.00 8 PRO A N 9
ATOM 7355 C CA . PRO A 1 8 ? -15.986 3.874 -12.338 1.00 0.00 8 PRO A CA 9
ATOM 7356 C C . PRO A 1 8 ? -14.943 4.954 -12.070 1.00 0.00 8 PRO A C 9
ATOM 7357 O O . PRO A 1 8 ? -15.142 5.826 -11.224 1.00 0.00 8 PRO A O 9
ATOM 7368 N N . SER A 1 9 ? -13.832 4.891 -12.797 1.00 0.00 9 SER A N 9
ATOM 7369 C CA . SER A 1 9 ? -12.757 5.863 -12.635 1.00 0.00 9 SER A CA 9
ATOM 7370 C C . SER A 1 9 ? -12.584 6.243 -11.168 1.00 0.00 9 SER A C 9
ATOM 7371 O O . SER A 1 9 ? -12.387 7.412 -10.837 1.00 0.00 9 SER A O 9
ATOM 7379 N N . ARG A 1 10 ? -12.660 5.246 -10.292 1.00 0.00 10 ARG A N 9
ATOM 7380 C CA . ARG A 1 10 ? -12.513 5.474 -8.860 1.00 0.00 10 ARG A CA 9
ATOM 7381 C C . ARG A 1 10 ? -11.061 5.776 -8.504 1.00 0.00 10 ARG A C 9
ATOM 7382 O O . ARG A 1 10 ? -10.128 5.158 -9.018 1.00 0.00 10 ARG A O 9
ATOM 7403 N N . PRO A 1 11 ? -10.862 6.750 -7.603 1.00 0.00 11 PRO A N 9
ATOM 7404 C CA . PRO A 1 11 ? -9.526 7.156 -7.157 1.00 0.00 11 PRO A CA 9
ATOM 7405 C C . PRO A 1 11 ? -8.852 6.091 -6.300 1.00 0.00 11 PRO A C 9
ATOM 7406 O O . PRO A 1 11 ? -9.265 4.931 -6.294 1.00 0.00 11 PRO A O 9
ATOM 7417 N N . VAL A 1 12 ? -7.812 6.491 -5.575 1.00 0.00 12 VAL A N 9
ATOM 7418 C CA . VAL A 1 12 ? -7.081 5.571 -4.712 1.00 0.00 12 VAL A CA 9
ATOM 7419 C C . VAL A 1 12 ? -7.870 5.264 -3.444 1.00 0.00 12 VAL A C 9
ATOM 7420 O O . VAL A 1 12 ? -7.330 5.308 -2.339 1.00 0.00 12 VAL A O 9
ATOM 7433 N N . ARG A 1 13 ? -9.151 4.951 -3.612 1.00 0.00 13 ARG A N 9
ATOM 7434 C CA . ARG A 1 13 ? -10.015 4.637 -2.480 1.00 0.00 13 ARG A CA 9
ATOM 7435 C C . ARG A 1 13 ? -9.500 3.414 -1.726 1.00 0.00 13 ARG A C 9
ATOM 7436 O O . ARG A 1 13 ? -9.143 3.484 -0.550 1.00 0.00 13 ARG A O 9
ATOM 7457 N N . PRO A 1 14 ? -9.461 2.266 -2.418 1.00 0.00 14 PRO A N 9
ATOM 7458 C CA . PRO A 1 14 ? -8.992 1.005 -1.834 1.00 0.00 14 PRO A CA 9
ATOM 7459 C C . PRO A 1 14 ? -7.490 1.012 -1.571 1.00 0.00 14 PRO A C 9
ATOM 7460 O O . PRO A 1 14 ? -6.688 0.889 -2.496 1.00 0.00 14 PRO A O 9
ATOM 7471 N N . ASN A 1 15 ? -7.116 1.156 -0.304 1.00 0.00 15 ASN A N 9
ATOM 7472 C CA . ASN A 1 15 ? -5.710 1.179 0.081 1.00 0.00 15 ASN A CA 9
ATOM 7473 C C . ASN A 1 15 ? -5.204 -0.229 0.379 1.00 0.00 15 ASN A C 9
ATOM 7474 O O . ASN A 1 15 ? -4.023 -0.525 0.207 1.00 0.00 15 ASN A O 9
ATOM 7485 N N . ASN A 1 16 ? -6.109 -1.095 0.825 1.00 0.00 16 ASN A N 9
ATOM 7486 C CA . ASN A 1 16 ? -5.755 -2.472 1.147 1.00 0.00 16 ASN A CA 9
ATOM 7487 C C . ASN A 1 16 ? -5.083 -3.153 -0.041 1.00 0.00 16 ASN A C 9
ATOM 7488 O O . ASN A 1 16 ? -5.731 -3.860 -0.813 1.00 0.00 16 ASN A O 9
ATOM 7499 N N . ARG A 1 17 ? -3.780 -2.935 -0.181 1.00 0.00 17 ARG A N 9
ATOM 7500 C CA . ARG A 1 17 ? -3.019 -3.527 -1.275 1.00 0.00 17 ARG A CA 9
ATOM 7501 C C . ARG A 1 17 ? -1.520 -3.363 -1.046 1.00 0.00 17 ARG A C 9
ATOM 7502 O O . ARG A 1 17 ? -1.090 -2.531 -0.247 1.00 0.00 17 ARG A O 9
ATOM 7523 N N . CYS A 1 18 ? -0.728 -4.163 -1.753 1.00 0.00 18 CYS A N 9
ATOM 7524 C CA . CYS A 1 18 ? 0.724 -4.108 -1.627 1.00 0.00 18 CYS A CA 9
ATOM 7525 C C . CYS A 1 18 ? 1.325 -3.172 -2.672 1.00 0.00 18 CYS A C 9
ATOM 7526 O O . CYS A 1 18 ? 0.974 -3.232 -3.850 1.00 0.00 18 CYS A O 9
ATOM 7533 N N . PHE A 1 19 ? 2.234 -2.309 -2.231 1.00 0.00 19 PHE A N 9
ATOM 7534 C CA . PHE A 1 19 ? 2.885 -1.360 -3.127 1.00 0.00 19 PHE A CA 9
ATOM 7535 C C . PHE A 1 19 ? 4.042 -2.020 -3.871 1.00 0.00 19 PHE A C 9
ATOM 7536 O O . PHE A 1 19 ? 4.965 -1.346 -4.328 1.00 0.00 19 PHE A O 9
ATOM 7553 N N . SER A 1 20 ? 3.984 -3.343 -3.989 1.00 0.00 20 SER A N 9
ATOM 7554 C CA . SER A 1 20 ? 5.028 -4.096 -4.674 1.00 0.00 20 SER A CA 9
ATOM 7555 C C . SER A 1 20 ? 4.422 -5.128 -5.619 1.00 0.00 20 SER A C 9
ATOM 7556 O O . SER A 1 20 ? 4.908 -5.328 -6.733 1.00 0.00 20 SER A O 9
ATOM 7564 N N . CYS A 1 21 ? 3.358 -5.782 -5.167 1.00 0.00 21 CYS A N 9
ATOM 7565 C CA . CYS A 1 21 ? 2.684 -6.795 -5.970 1.00 0.00 21 CYS A CA 9
ATOM 7566 C C . CYS A 1 21 ? 1.212 -6.443 -6.166 1.00 0.00 21 CYS A C 9
ATOM 7567 O O . CYS A 1 21 ? 0.492 -7.126 -6.894 1.00 0.00 21 CYS A O 9
ATOM 7574 N N . ASN A 1 22 ? 0.773 -5.373 -5.512 1.00 0.00 22 ASN A N 9
ATOM 7575 C CA . ASN A 1 22 ? -0.613 -4.930 -5.614 1.00 0.00 22 ASN A CA 9
ATOM 7576 C C . ASN A 1 22 ? -1.561 -5.969 -5.023 1.00 0.00 22 ASN A C 9
ATOM 7577 O O . ASN A 1 22 ? -2.734 -6.035 -5.390 1.00 0.00 22 ASN A O 9
ATOM 7588 N N . LYS A 1 23 ? -1.045 -6.778 -4.105 1.00 0.00 23 LYS A N 9
ATOM 7589 C CA . LYS A 1 23 ? -1.844 -7.813 -3.460 1.00 0.00 23 LYS A CA 9
ATOM 7590 C C . LYS A 1 23 ? -2.678 -7.229 -2.325 1.00 0.00 23 LYS A C 9
ATOM 7591 O O . LYS A 1 23 ? -2.142 -6.809 -1.299 1.00 0.00 23 LYS A O 9
ATOM 7610 N N . LYS A 1 24 ? -3.993 -7.206 -2.514 1.00 0.00 24 LYS A N 9
ATOM 7611 C CA . LYS A 1 24 ? -4.903 -6.675 -1.505 1.00 0.00 24 LYS A CA 9
ATOM 7612 C C . LYS A 1 24 ? -4.517 -7.166 -0.113 1.00 0.00 24 LYS A C 9
ATOM 7613 O O . LYS A 1 24 ? -4.647 -8.350 0.197 1.00 0.00 24 LYS A O 9
ATOM 7632 N N . VAL A 1 25 ? -4.043 -6.247 0.723 1.00 0.00 25 VAL A N 9
ATOM 7633 C CA . VAL A 1 25 ? -3.641 -6.586 2.083 1.00 0.00 25 VAL A CA 9
ATOM 7634 C C . VAL A 1 25 ? -4.764 -6.302 3.074 1.00 0.00 25 VAL A C 9
ATOM 7635 O O . VAL A 1 25 ? -4.529 -6.180 4.276 1.00 0.00 25 VAL A O 9
ATOM 7648 N N . GLY A 1 26 ? -5.987 -6.198 2.562 1.00 0.00 26 GLY A N 9
ATOM 7649 C CA . GLY A 1 26 ? -7.128 -5.930 3.417 1.00 0.00 26 GLY A CA 9
ATOM 7650 C C . GLY A 1 26 ? -6.791 -4.990 4.557 1.00 0.00 26 GLY A C 9
ATOM 7651 O O . GLY A 1 26 ? -6.151 -3.959 4.353 1.00 0.00 26 GLY A O 9
ATOM 7655 N N . VAL A 1 27 ? -7.224 -5.346 5.763 1.00 0.00 27 VAL A N 9
ATOM 7656 C CA . VAL A 1 27 ? -6.965 -4.526 6.940 1.00 0.00 27 VAL A CA 9
ATOM 7657 C C . VAL A 1 27 ? -5.790 -5.073 7.743 1.00 0.00 27 VAL A C 9
ATOM 7658 O O . VAL A 1 27 ? -5.647 -4.783 8.930 1.00 0.00 27 VAL A O 9
ATOM 7671 N N . MET A 1 28 ? -4.950 -5.866 7.085 1.00 0.00 28 MET A N 9
ATOM 7672 C CA . MET A 1 28 ? -3.785 -6.453 7.738 1.00 0.00 28 MET A CA 9
ATOM 7673 C C . MET A 1 28 ? -2.513 -6.154 6.950 1.00 0.00 28 MET A C 9
ATOM 7674 O O . MET A 1 28 ? -1.639 -7.010 6.815 1.00 0.00 28 MET A O 9
ATOM 7688 N N . GLY A 1 29 ? -2.416 -4.933 6.432 1.00 0.00 29 GLY A N 9
ATOM 7689 C CA . GLY A 1 29 ? -1.248 -4.544 5.664 1.00 0.00 29 GLY A CA 9
ATOM 7690 C C . GLY A 1 29 ? -0.184 -3.887 6.520 1.00 0.00 29 GLY A C 9
ATOM 7691 O O . GLY A 1 29 ? -0.462 -3.434 7.631 1.00 0.00 29 GLY A O 9
ATOM 7695 N N . PHE A 1 30 ? 1.040 -3.836 6.005 1.00 0.00 30 PHE A N 9
ATOM 7696 C CA . PHE A 1 30 ? 2.151 -3.232 6.732 1.00 0.00 30 PHE A CA 9
ATOM 7697 C C . PHE A 1 30 ? 2.494 -1.860 6.159 1.00 0.00 30 PHE A C 9
ATOM 7698 O O . PHE A 1 30 ? 3.204 -1.751 5.159 1.00 0.00 30 PHE A O 9
ATOM 7715 N N . LYS A 1 31 ? 1.983 -0.814 6.799 1.00 0.00 31 LYS A N 9
ATOM 7716 C CA . LYS A 1 31 ? 2.234 0.553 6.356 1.00 0.00 31 LYS A CA 9
ATOM 7717 C C . LYS A 1 31 ? 3.617 1.022 6.795 1.00 0.00 31 LYS A C 9
ATOM 7718 O O . LYS A 1 31 ? 3.927 1.044 7.986 1.00 0.00 31 LYS A O 9
ATOM 7737 N N . CYS A 1 32 ? 4.444 1.398 5.826 1.00 0.00 32 CYS A N 9
ATOM 7738 C CA . CYS A 1 32 ? 5.794 1.868 6.112 1.00 0.00 32 CYS A CA 9
ATOM 7739 C C . CYS A 1 32 ? 5.785 3.344 6.501 1.00 0.00 32 CYS A C 9
ATOM 7740 O O . CYS A 1 32 ? 4.861 4.082 6.159 1.00 0.00 32 CYS A O 9
ATOM 7747 N N . LYS A 1 33 ? 6.821 3.767 7.218 1.00 0.00 33 LYS A N 9
ATOM 7748 C CA . LYS A 1 33 ? 6.935 5.154 7.653 1.00 0.00 33 LYS A CA 9
ATOM 7749 C C . LYS A 1 33 ? 6.749 6.110 6.479 1.00 0.00 33 LYS A C 9
ATOM 7750 O O . LYS A 1 33 ? 6.297 7.242 6.653 1.00 0.00 33 LYS A O 9
ATOM 7769 N N . CYS A 1 34 ? 7.099 5.647 5.284 1.00 0.00 34 CYS A N 9
ATOM 7770 C CA . CYS A 1 34 ? 6.970 6.460 4.081 1.00 0.00 34 CYS A CA 9
ATOM 7771 C C . CYS A 1 34 ? 5.503 6.757 3.780 1.00 0.00 34 CYS A C 9
ATOM 7772 O O . CYS A 1 34 ? 5.168 7.824 3.267 1.00 0.00 34 CYS A O 9
ATOM 7779 N N . GLY A 1 35 ? 4.634 5.804 4.103 1.00 0.00 35 GLY A N 9
ATOM 7780 C CA . GLY A 1 35 ? 3.214 5.983 3.861 1.00 0.00 35 GLY A CA 9
ATOM 7781 C C . GLY A 1 35 ? 2.688 5.052 2.785 1.00 0.00 35 GLY A C 9
ATOM 7782 O O . GLY A 1 35 ? 1.698 5.358 2.121 1.00 0.00 35 GLY A O 9
ATOM 7786 N N . SER A 1 36 ? 3.354 3.915 2.612 1.00 0.00 36 SER A N 9
ATOM 7787 C CA . SER A 1 36 ? 2.951 2.939 1.606 1.00 0.00 36 SER A CA 9
ATOM 7788 C C . SER A 1 36 ? 2.466 1.650 2.262 1.00 0.00 36 SER A C 9
ATOM 7789 O O . SER A 1 36 ? 2.927 1.277 3.341 1.00 0.00 36 SER A O 9
ATOM 7797 N N . THR A 1 37 ? 1.531 0.973 1.602 1.00 0.00 37 THR A N 9
ATOM 7798 C CA . THR A 1 37 ? 0.982 -0.274 2.120 1.00 0.00 37 THR A CA 9
ATOM 7799 C C . THR A 1 37 ? 1.640 -1.480 1.461 1.00 0.00 37 THR A C 9
ATOM 7800 O O . THR A 1 37 ? 1.880 -1.487 0.254 1.00 0.00 37 THR A O 9
ATOM 7811 N N . PHE A 1 38 ? 1.930 -2.501 2.262 1.00 0.00 38 PHE A N 9
ATOM 7812 C CA . PHE A 1 38 ? 2.561 -3.714 1.755 1.00 0.00 38 PHE A CA 9
ATOM 7813 C C . PHE A 1 38 ? 1.932 -4.956 2.381 1.00 0.00 38 PHE A C 9
ATOM 7814 O O . PHE A 1 38 ? 1.204 -4.866 3.370 1.00 0.00 38 PHE A O 9
ATOM 7831 N N . CYS A 1 39 ? 2.217 -6.115 1.796 1.00 0.00 39 CYS A N 9
ATOM 7832 C CA . CYS A 1 39 ? 1.680 -7.376 2.293 1.00 0.00 39 CYS A CA 9
ATOM 7833 C C . CYS A 1 39 ? 2.704 -8.097 3.165 1.00 0.00 39 CYS A C 9
ATOM 7834 O O . CYS A 1 39 ? 2.808 -9.322 3.133 1.00 0.00 39 CYS A O 9
ATOM 7841 N N . GLY A 1 40 ? 3.458 -7.326 3.943 1.00 0.00 40 GLY A N 9
ATOM 7842 C CA . GLY A 1 40 ? 4.463 -7.909 4.813 1.00 0.00 40 GLY A CA 9
ATOM 7843 C C . GLY A 1 40 ? 5.719 -8.306 4.063 1.00 0.00 40 GLY A C 9
ATOM 7844 O O . GLY A 1 40 ? 6.827 -7.942 4.457 1.00 0.00 40 GLY A O 9
ATOM 7848 N N . SER A 1 41 ? 5.547 -9.056 2.979 1.00 0.00 41 SER A N 9
ATOM 7849 C CA . SER A 1 41 ? 6.677 -9.507 2.174 1.00 0.00 41 SER A CA 9
ATOM 7850 C C . SER A 1 41 ? 7.387 -8.324 1.523 1.00 0.00 41 SER A C 9
ATOM 7851 O O . SER A 1 41 ? 8.566 -8.437 1.192 1.00 0.00 41 SER A O 9
ATOM 7859 N N . HIS A 1 42 ? 6.662 -7.228 1.357 1.00 0.00 42 HIS A N 9
ATOM 7860 C CA . HIS A 1 42 ? 7.234 -6.039 0.747 1.00 0.00 42 HIS A CA 9
ATOM 7861 C C . HIS A 1 42 ? 7.115 -4.859 1.714 1.00 0.00 42 HIS A C 9
ATOM 7862 O O . HIS A 1 42 ? 7.085 -3.693 1.320 1.00 0.00 42 HIS A O 9
ATOM 7876 N N . ARG A 1 43 ? 7.047 -5.191 2.999 1.00 0.00 43 ARG A N 9
ATOM 7877 C CA . ARG A 1 43 ? 6.930 -4.181 4.044 1.00 0.00 43 ARG A CA 9
ATOM 7878 C C . ARG A 1 43 ? 8.263 -3.473 4.267 1.00 0.00 43 ARG A C 9
ATOM 7879 O O . ARG A 1 43 ? 8.309 -2.373 4.818 1.00 0.00 43 ARG A O 9
ATOM 7900 N N . TYR A 1 44 ? 9.345 -4.111 3.836 1.00 0.00 44 TYR A N 9
ATOM 7901 C CA . TYR A 1 44 ? 10.680 -3.544 3.991 1.00 0.00 44 TYR A CA 9
ATOM 7902 C C . TYR A 1 44 ? 10.888 -2.372 3.037 1.00 0.00 44 TYR A C 9
ATOM 7903 O O . TYR A 1 44 ? 10.336 -2.328 1.937 1.00 0.00 44 TYR A O 9
ATOM 7921 N N . PRO A 1 45 ? 11.705 -1.399 3.466 1.00 0.00 45 PRO A N 9
ATOM 7922 C CA . PRO A 1 45 ? 12.007 -0.208 2.665 1.00 0.00 45 PRO A CA 9
ATOM 7923 C C . PRO A 1 45 ? 12.870 -0.531 1.450 1.00 0.00 45 PRO A C 9
ATOM 7924 O O . PRO A 1 45 ? 12.747 0.106 0.404 1.00 0.00 45 PRO A O 9
ATOM 7935 N N . GLU A 1 46 ? 13.742 -1.524 1.596 1.00 0.00 46 GLU A N 9
ATOM 7936 C CA . GLU A 1 46 ? 14.625 -1.930 0.508 1.00 0.00 46 GLU A CA 9
ATOM 7937 C C . GLU A 1 46 ? 13.838 -2.614 -0.606 1.00 0.00 46 GLU A C 9
ATOM 7938 O O . GLU A 1 46 ? 14.292 -2.687 -1.748 1.00 0.00 46 GLU A O 9
ATOM 7950 N N . LYS A 1 47 ? 12.655 -3.114 -0.265 1.00 0.00 47 LYS A N 9
ATOM 7951 C CA . LYS A 1 47 ? 11.802 -3.791 -1.235 1.00 0.00 47 LYS A CA 9
ATOM 7952 C C . LYS A 1 47 ? 10.742 -2.842 -1.785 1.00 0.00 47 LYS A C 9
ATOM 7953 O O . LYS A 1 47 ? 9.731 -3.307 -2.308 1.00 0.00 47 LYS A O 9
ATOM 7972 N N . HIS A 1 48 ? 10.994 -1.547 -1.658 1.00 0.00 48 HIS A N 9
ATOM 7973 C CA . HIS A 1 48 ? 10.056 -0.551 -2.147 1.00 0.00 48 HIS A CA 9
ATOM 7974 C C . HIS A 1 48 ? 10.680 0.841 -2.032 1.00 0.00 48 HIS A C 9
ATOM 7975 O O . HIS A 1 48 ? 11.169 1.252 -0.981 1.00 0.00 48 HIS A O 9
ATOM 7989 N N . GLU A 1 49 ? 10.651 1.563 -3.148 1.00 0.00 49 GLU A N 9
ATOM 7990 C CA . GLU A 1 49 ? 11.206 2.911 -3.200 1.00 0.00 49 GLU A CA 9
ATOM 7991 C C . GLU A 1 49 ? 10.807 3.712 -1.965 1.00 0.00 49 GLU A C 9
ATOM 7992 O O . GLU A 1 49 ? 9.768 4.374 -1.949 1.00 0.00 49 GLU A O 9
ATOM 8004 N N . CYS A 1 50 ? 11.639 3.647 -0.930 1.00 0.00 50 CYS A N 9
ATOM 8005 C CA . CYS A 1 50 ? 11.374 4.365 0.311 1.00 0.00 50 CYS A CA 9
ATOM 8006 C C . CYS A 1 50 ? 12.207 5.640 0.390 1.00 0.00 50 CYS A C 9
ATOM 8007 O O . CYS A 1 50 ? 13.387 5.603 0.739 1.00 0.00 50 CYS A O 9
ATOM 8014 N N . SER A 1 51 ? 11.585 6.769 0.064 1.00 0.00 51 SER A N 9
ATOM 8015 C CA . SER A 1 51 ? 12.269 8.056 0.094 1.00 0.00 51 SER A CA 9
ATOM 8016 C C . SER A 1 51 ? 12.606 8.458 1.527 1.00 0.00 51 SER A C 9
ATOM 8017 O O . SER A 1 51 ? 13.648 9.061 1.786 1.00 0.00 51 SER A O 9
ATOM 8025 N N . PHE A 1 52 ? 11.717 8.119 2.455 1.00 0.00 52 PHE A N 9
ATOM 8026 C CA . PHE A 1 52 ? 11.918 8.445 3.862 1.00 0.00 52 PHE A CA 9
ATOM 8027 C C . PHE A 1 52 ? 13.396 8.363 4.233 1.00 0.00 52 PHE A C 9
ATOM 8028 O O . PHE A 1 52 ? 13.955 7.273 4.362 1.00 0.00 52 PHE A O 9
ATOM 8045 N N . ASP A 1 53 ? 14.022 9.522 4.403 1.00 0.00 53 ASP A N 9
ATOM 8046 C CA . ASP A 1 53 ? 15.435 9.582 4.760 1.00 0.00 53 ASP A CA 9
ATOM 8047 C C . ASP A 1 53 ? 15.689 8.887 6.094 1.00 0.00 53 ASP A C 9
ATOM 8048 O O . ASP A 1 53 ? 15.726 9.529 7.144 1.00 0.00 53 ASP A O 9
ATOM 8057 N N . PHE A 1 54 ? 15.862 7.570 6.045 1.00 0.00 54 PHE A N 9
ATOM 8058 C CA . PHE A 1 54 ? 16.111 6.786 7.249 1.00 0.00 54 PHE A CA 9
ATOM 8059 C C . PHE A 1 54 ? 17.418 7.209 7.913 1.00 0.00 54 PHE A C 9
ATOM 8060 O O . PHE A 1 54 ? 17.490 7.352 9.134 1.00 0.00 54 PHE A O 9
ATOM 8077 N N . LYS A 1 55 ? 18.450 7.407 7.101 1.00 0.00 55 LYS A N 9
ATOM 8078 C CA . LYS A 1 55 ? 19.756 7.814 7.607 1.00 0.00 55 LYS A CA 9
ATOM 8079 C C . LYS A 1 55 ? 19.963 9.315 7.433 1.00 0.00 55 LYS A C 9
ATOM 8080 O O . LYS A 1 55 ? 19.158 9.991 6.793 1.00 0.00 55 LYS A O 9
ATOM 8099 N N . GLU A 1 56 ? 21.047 9.828 8.006 1.00 0.00 56 GLU A N 9
ATOM 8100 C CA . GLU A 1 56 ? 21.359 11.250 7.913 1.00 0.00 56 GLU A CA 9
ATOM 8101 C C . GLU A 1 56 ? 20.303 12.086 8.631 1.00 0.00 56 GLU A C 9
ATOM 8102 O O . GLU A 1 56 ? 19.862 13.118 8.124 1.00 0.00 56 GLU A O 9
ATOM 8114 N N . VAL A 1 57 ? 19.902 11.633 9.814 1.00 0.00 57 VAL A N 9
ATOM 8115 C CA . VAL A 1 57 ? 18.899 12.339 10.603 1.00 0.00 57 VAL A CA 9
ATOM 8116 C C . VAL A 1 57 ? 19.281 12.368 12.079 1.00 0.00 57 VAL A C 9
ATOM 8117 O O . VAL A 1 57 ? 19.452 11.325 12.707 1.00 0.00 57 VAL A O 9
ATOM 8130 N N . GLY A 1 58 ? 19.413 13.573 12.626 1.00 0.00 58 GLY A N 9
ATOM 8131 C CA . GLY A 1 58 ? 19.774 13.716 14.025 1.00 0.00 58 GLY A CA 9
ATOM 8132 C C . GLY A 1 58 ? 20.512 15.011 14.303 1.00 0.00 58 GLY A C 9
ATOM 8133 O O . GLY A 1 58 ? 19.892 16.045 14.553 1.00 0.00 58 GLY A O 9
ATOM 8137 N N . SER A 1 59 ? 21.839 14.955 14.262 1.00 0.00 59 SER A N 9
ATOM 8138 C CA . SER A 1 59 ? 22.663 16.131 14.517 1.00 0.00 59 SER A CA 9
ATOM 8139 C C . SER A 1 59 ? 23.094 16.786 13.209 1.00 0.00 59 SER A C 9
ATOM 8140 O O . SER A 1 59 ? 23.718 16.152 12.359 1.00 0.00 59 SER A O 9
ATOM 8148 N N . GLY A 1 60 ? 22.756 18.063 13.054 1.00 0.00 60 GLY A N 9
ATOM 8149 C CA . GLY A 1 60 ? 23.116 18.785 11.848 1.00 0.00 60 GLY A CA 9
ATOM 8150 C C . GLY A 1 60 ? 24.608 19.030 11.742 1.00 0.00 60 GLY A C 9
ATOM 8151 O O . GLY A 1 60 ? 25.372 18.745 12.664 1.00 0.00 60 GLY A O 9
ATOM 8155 N N . PRO A 1 61 ? 25.043 19.569 10.593 1.00 0.00 61 PRO A N 9
ATOM 8156 C CA . PRO A 1 61 ? 26.457 19.863 10.342 1.00 0.00 61 PRO A CA 9
ATOM 8157 C C . PRO A 1 61 ? 26.968 21.020 11.194 1.00 0.00 61 PRO A C 9
ATOM 8158 O O . PRO A 1 61 ? 26.250 21.990 11.437 1.00 0.00 61 PRO A O 9
ATOM 8169 N N . SER A 1 62 ? 28.215 20.912 11.643 1.00 0.00 62 SER A N 9
ATOM 8170 C CA . SER A 1 62 ? 28.821 21.949 12.471 1.00 0.00 62 SER A CA 9
ATOM 8171 C C . SER A 1 62 ? 29.327 23.104 11.611 1.00 0.00 62 SER A C 9
ATOM 8172 O O . SER A 1 62 ? 30.438 23.596 11.805 1.00 0.00 62 SER A O 9
ATOM 8180 N N . SER A 1 63 ? 28.501 23.531 10.661 1.00 0.00 63 SER A N 9
ATOM 8181 C CA . SER A 1 63 ? 28.865 24.625 9.768 1.00 0.00 63 SER A CA 9
ATOM 8182 C C . SER A 1 63 ? 27.624 25.236 9.124 1.00 0.00 63 SER A C 9
ATOM 8183 O O . SER A 1 63 ? 26.603 24.569 8.962 1.00 0.00 63 SER A O 9
ATOM 8191 N N . GLY A 1 64 ? 27.721 26.511 8.758 1.00 0.00 64 GLY A N 9
ATOM 8192 C CA . GLY A 1 64 ? 26.601 27.191 8.136 1.00 0.00 64 GLY A CA 9
ATOM 8193 C C . GLY A 1 64 ? 26.602 27.050 6.627 1.00 0.00 64 GLY A C 9
ATOM 8194 O O . GLY A 1 64 ? 26.658 25.926 6.130 1.00 0.00 64 GLY A O 9
ATOM 8200 N N . GLY A 1 1 ? -31.177 17.153 -25.571 1.00 0.00 1 GLY A N 10
ATOM 8201 C CA . GLY A 1 1 ? -30.738 15.772 -25.494 1.00 0.00 1 GLY A CA 10
ATOM 8202 C C . GLY A 1 1 ? -30.088 15.442 -24.165 1.00 0.00 1 GLY A C 10
ATOM 8203 O O . GLY A 1 1 ? -29.952 16.309 -23.302 1.00 0.00 1 GLY A O 10
ATOM 8207 N N . SER A 1 2 ? -29.688 14.186 -23.999 1.00 0.00 2 SER A N 10
ATOM 8208 C CA . SER A 1 2 ? -29.054 13.743 -22.763 1.00 0.00 2 SER A CA 10
ATOM 8209 C C . SER A 1 2 ? -27.572 14.106 -22.752 1.00 0.00 2 SER A C 10
ATOM 8210 O O . SER A 1 2 ? -27.018 14.531 -23.766 1.00 0.00 2 SER A O 10
ATOM 8218 N N . SER A 1 3 ? -26.936 13.936 -21.598 1.00 0.00 3 SER A N 10
ATOM 8219 C CA . SER A 1 3 ? -25.519 14.249 -21.452 1.00 0.00 3 SER A CA 10
ATOM 8220 C C . SER A 1 3 ? -24.958 13.644 -20.169 1.00 0.00 3 SER A C 10
ATOM 8221 O O . SER A 1 3 ? -25.643 13.578 -19.149 1.00 0.00 3 SER A O 10
ATOM 8229 N N . GLY A 1 4 ? -23.705 13.202 -20.229 1.00 0.00 4 GLY A N 10
ATOM 8230 C CA . GLY A 1 4 ? -23.072 12.608 -19.066 1.00 0.00 4 GLY A CA 10
ATOM 8231 C C . GLY A 1 4 ? -22.331 13.627 -18.224 1.00 0.00 4 GLY A C 10
ATOM 8232 O O . GLY A 1 4 ? -22.196 14.786 -18.617 1.00 0.00 4 GLY A O 10
ATOM 8236 N N . SER A 1 5 ? -21.851 13.196 -17.062 1.00 0.00 5 SER A N 10
ATOM 8237 C CA . SER A 1 5 ? -21.125 14.082 -16.160 1.00 0.00 5 SER A CA 10
ATOM 8238 C C . SER A 1 5 ? -20.212 13.284 -15.233 1.00 0.00 5 SER A C 10
ATOM 8239 O O . SER A 1 5 ? -20.660 12.373 -14.537 1.00 0.00 5 SER A O 10
ATOM 8247 N N . SER A 1 6 ? -18.930 13.634 -15.231 1.00 0.00 6 SER A N 10
ATOM 8248 C CA . SER A 1 6 ? -17.952 12.948 -14.393 1.00 0.00 6 SER A CA 10
ATOM 8249 C C . SER A 1 6 ? -16.764 13.857 -14.091 1.00 0.00 6 SER A C 10
ATOM 8250 O O . SER A 1 6 ? -16.071 14.313 -14.999 1.00 0.00 6 SER A O 10
ATOM 8258 N N . GLY A 1 7 ? -16.536 14.115 -12.807 1.00 0.00 7 GLY A N 10
ATOM 8259 C CA . GLY A 1 7 ? -15.432 14.967 -12.406 1.00 0.00 7 GLY A CA 10
ATOM 8260 C C . GLY A 1 7 ? -14.134 14.199 -12.249 1.00 0.00 7 GLY A C 10
ATOM 8261 O O . GLY A 1 7 ? -14.116 13.056 -11.794 1.00 0.00 7 GLY A O 10
ATOM 8265 N N . PRO A 1 8 ? -13.017 14.834 -12.633 1.00 0.00 8 PRO A N 10
ATOM 8266 C CA . PRO A 1 8 ? -11.688 14.221 -12.542 1.00 0.00 8 PRO A CA 10
ATOM 8267 C C . PRO A 1 8 ? -11.219 14.063 -11.100 1.00 0.00 8 PRO A C 10
ATOM 8268 O O . PRO A 1 8 ? -10.742 15.015 -10.484 1.00 0.00 8 PRO A O 10
ATOM 8279 N N . SER A 1 9 ? -11.359 12.853 -10.566 1.00 0.00 9 SER A N 10
ATOM 8280 C CA . SER A 1 9 ? -10.953 12.571 -9.195 1.00 0.00 9 SER A CA 10
ATOM 8281 C C . SER A 1 9 ? -11.107 11.087 -8.877 1.00 0.00 9 SER A C 10
ATOM 8282 O O . SER A 1 9 ? -11.973 10.409 -9.429 1.00 0.00 9 SER A O 10
ATOM 8290 N N . ARG A 1 10 ? -10.259 10.589 -7.982 1.00 0.00 10 ARG A N 10
ATOM 8291 C CA . ARG A 1 10 ? -10.299 9.185 -7.591 1.00 0.00 10 ARG A CA 10
ATOM 8292 C C . ARG A 1 10 ? -11.455 8.921 -6.631 1.00 0.00 10 ARG A C 10
ATOM 8293 O O . ARG A 1 10 ? -11.786 9.744 -5.777 1.00 0.00 10 ARG A O 10
ATOM 8314 N N . PRO A 1 11 ? -12.086 7.746 -6.774 1.00 0.00 11 PRO A N 10
ATOM 8315 C CA . PRO A 1 11 ? -13.215 7.346 -5.928 1.00 0.00 11 PRO A CA 10
ATOM 8316 C C . PRO A 1 11 ? -12.790 7.055 -4.493 1.00 0.00 11 PRO A C 10
ATOM 8317 O O . PRO A 1 11 ? -11.689 7.415 -4.076 1.00 0.00 11 PRO A O 10
ATOM 8328 N N . VAL A 1 12 ? -13.669 6.399 -3.742 1.00 0.00 12 VAL A N 10
ATOM 8329 C CA . VAL A 1 12 ? -13.384 6.058 -2.353 1.00 0.00 12 VAL A CA 10
ATOM 8330 C C . VAL A 1 12 ? -12.508 4.813 -2.262 1.00 0.00 12 VAL A C 10
ATOM 8331 O O . VAL A 1 12 ? -12.741 3.938 -1.427 1.00 0.00 12 VAL A O 10
ATOM 8344 N N . ARG A 1 13 ? -11.500 4.741 -3.124 1.00 0.00 13 ARG A N 10
ATOM 8345 C CA . ARG A 1 13 ? -10.590 3.602 -3.142 1.00 0.00 13 ARG A CA 10
ATOM 8346 C C . ARG A 1 13 ? -9.878 3.455 -1.800 1.00 0.00 13 ARG A C 10
ATOM 8347 O O . ARG A 1 13 ? -9.285 4.399 -1.277 1.00 0.00 13 ARG A O 10
ATOM 8368 N N . PRO A 1 14 ? -9.938 2.243 -1.228 1.00 0.00 14 PRO A N 10
ATOM 8369 C CA . PRO A 1 14 ? -9.305 1.944 0.060 1.00 0.00 14 PRO A CA 10
ATOM 8370 C C . PRO A 1 14 ? -7.783 1.933 -0.031 1.00 0.00 14 PRO A C 10
ATOM 8371 O O . PRO A 1 14 ? -7.208 2.388 -1.019 1.00 0.00 14 PRO A O 10
ATOM 8382 N N . ASN A 1 15 ? -7.136 1.411 1.006 1.00 0.00 15 ASN A N 10
ATOM 8383 C CA . ASN A 1 15 ? -5.680 1.342 1.043 1.00 0.00 15 ASN A CA 10
ATOM 8384 C C . ASN A 1 15 ? -5.210 -0.077 1.349 1.00 0.00 15 ASN A C 10
ATOM 8385 O O . ASN A 1 15 ? -4.163 -0.276 1.962 1.00 0.00 15 ASN A O 10
ATOM 8396 N N . ASN A 1 16 ? -5.994 -1.060 0.918 1.00 0.00 16 ASN A N 10
ATOM 8397 C CA . ASN A 1 16 ? -5.659 -2.461 1.146 1.00 0.00 16 ASN A CA 10
ATOM 8398 C C . ASN A 1 16 ? -5.008 -3.072 -0.091 1.00 0.00 16 ASN A C 10
ATOM 8399 O O . ASN A 1 16 ? -5.676 -3.710 -0.906 1.00 0.00 16 ASN A O 10
ATOM 8410 N N . ARG A 1 17 ? -3.700 -2.875 -0.224 1.00 0.00 17 ARG A N 10
ATOM 8411 C CA . ARG A 1 17 ? -2.959 -3.406 -1.362 1.00 0.00 17 ARG A CA 10
ATOM 8412 C C . ARG A 1 17 ? -1.459 -3.198 -1.178 1.00 0.00 17 ARG A C 10
ATOM 8413 O O . ARG A 1 17 ? -1.029 -2.260 -0.506 1.00 0.00 17 ARG A O 10
ATOM 8434 N N . CYS A 1 18 ? -0.666 -4.078 -1.780 1.00 0.00 18 CYS A N 10
ATOM 8435 C CA . CYS A 1 18 ? 0.786 -3.993 -1.683 1.00 0.00 18 CYS A CA 10
ATOM 8436 C C . CYS A 1 18 ? 1.355 -3.123 -2.800 1.00 0.00 18 CYS A C 10
ATOM 8437 O O . CYS A 1 18 ? 1.022 -3.302 -3.972 1.00 0.00 18 CYS A O 10
ATOM 8444 N N . PHE A 1 19 ? 2.217 -2.182 -2.429 1.00 0.00 19 PHE A N 10
ATOM 8445 C CA . PHE A 1 19 ? 2.833 -1.284 -3.399 1.00 0.00 19 PHE A CA 10
ATOM 8446 C C . PHE A 1 19 ? 3.991 -1.971 -4.116 1.00 0.00 19 PHE A C 10
ATOM 8447 O O . PHE A 1 19 ? 4.863 -1.311 -4.682 1.00 0.00 19 PHE A O 10
ATOM 8464 N N . SER A 1 20 ? 3.994 -3.299 -4.087 1.00 0.00 20 SER A N 10
ATOM 8465 C CA . SER A 1 20 ? 5.047 -4.076 -4.730 1.00 0.00 20 SER A CA 10
ATOM 8466 C C . SER A 1 20 ? 4.455 -5.209 -5.563 1.00 0.00 20 SER A C 10
ATOM 8467 O O . SER A 1 20 ? 4.995 -5.576 -6.606 1.00 0.00 20 SER A O 10
ATOM 8475 N N . CYS A 1 21 ? 3.340 -5.760 -5.093 1.00 0.00 21 CYS A N 10
ATOM 8476 C CA . CYS A 1 21 ? 2.673 -6.851 -5.793 1.00 0.00 21 CYS A CA 10
ATOM 8477 C C . CYS A 1 21 ? 1.191 -6.546 -5.990 1.00 0.00 21 CYS A C 10
ATOM 8478 O O . CYS A 1 21 ? 0.469 -7.310 -6.628 1.00 0.00 21 CYS A O 10
ATOM 8485 N N . ASN A 1 22 ? 0.746 -5.422 -5.437 1.00 0.00 22 ASN A N 10
ATOM 8486 C CA . ASN A 1 22 ? -0.650 -5.014 -5.552 1.00 0.00 22 ASN A CA 10
ATOM 8487 C C . ASN A 1 22 ? -1.573 -6.052 -4.922 1.00 0.00 22 ASN A C 10
ATOM 8488 O O . ASN A 1 22 ? -2.745 -6.159 -5.284 1.00 0.00 22 ASN A O 10
ATOM 8499 N N . LYS A 1 23 ? -1.037 -6.816 -3.976 1.00 0.00 23 LYS A N 10
ATOM 8500 C CA . LYS A 1 23 ? -1.812 -7.845 -3.292 1.00 0.00 23 LYS A CA 10
ATOM 8501 C C . LYS A 1 23 ? -2.635 -7.243 -2.158 1.00 0.00 23 LYS A C 10
ATOM 8502 O O . LYS A 1 23 ? -2.095 -6.869 -1.116 1.00 0.00 23 LYS A O 10
ATOM 8521 N N . LYS A 1 24 ? -3.944 -7.154 -2.366 1.00 0.00 24 LYS A N 10
ATOM 8522 C CA . LYS A 1 24 ? -4.843 -6.601 -1.360 1.00 0.00 24 LYS A CA 10
ATOM 8523 C C . LYS A 1 24 ? -4.456 -7.076 0.037 1.00 0.00 24 LYS A C 10
ATOM 8524 O O . LYS A 1 24 ? -4.614 -8.251 0.369 1.00 0.00 24 LYS A O 10
ATOM 8543 N N . VAL A 1 25 ? -3.950 -6.156 0.851 1.00 0.00 25 VAL A N 10
ATOM 8544 C CA . VAL A 1 25 ? -3.543 -6.482 2.213 1.00 0.00 25 VAL A CA 10
ATOM 8545 C C . VAL A 1 25 ? -4.654 -6.166 3.209 1.00 0.00 25 VAL A C 10
ATOM 8546 O O . VAL A 1 25 ? -4.401 -5.977 4.398 1.00 0.00 25 VAL A O 10
ATOM 8559 N N . GLY A 1 26 ? -5.887 -6.112 2.714 1.00 0.00 26 GLY A N 10
ATOM 8560 C CA . GLY A 1 26 ? -7.019 -5.819 3.574 1.00 0.00 26 GLY A CA 10
ATOM 8561 C C . GLY A 1 26 ? -6.677 -4.823 4.664 1.00 0.00 26 GLY A C 10
ATOM 8562 O O . GLY A 1 26 ? -5.994 -3.829 4.415 1.00 0.00 26 GLY A O 10
ATOM 8566 N N . VAL A 1 27 ? -7.154 -5.087 5.876 1.00 0.00 27 VAL A N 10
ATOM 8567 C CA . VAL A 1 27 ? -6.896 -4.205 7.008 1.00 0.00 27 VAL A CA 10
ATOM 8568 C C . VAL A 1 27 ? -5.787 -4.760 7.895 1.00 0.00 27 VAL A C 10
ATOM 8569 O O . VAL A 1 27 ? -5.739 -4.482 9.093 1.00 0.00 27 VAL A O 10
ATOM 8582 N N . MET A 1 28 ? -4.898 -5.547 7.298 1.00 0.00 28 MET A N 10
ATOM 8583 C CA . MET A 1 28 ? -3.787 -6.140 8.034 1.00 0.00 28 MET A CA 10
ATOM 8584 C C . MET A 1 28 ? -2.483 -6.003 7.255 1.00 0.00 28 MET A C 10
ATOM 8585 O O . MET A 1 28 ? -1.660 -6.917 7.238 1.00 0.00 28 MET A O 10
ATOM 8599 N N . GLY A 1 29 ? -2.302 -4.854 6.610 1.00 0.00 29 GLY A N 10
ATOM 8600 C CA . GLY A 1 29 ? -1.097 -4.619 5.837 1.00 0.00 29 GLY A CA 10
ATOM 8601 C C . GLY A 1 29 ? -0.007 -3.950 6.651 1.00 0.00 29 GLY A C 10
ATOM 8602 O O . GLY A 1 29 ? -0.239 -3.531 7.786 1.00 0.00 29 GLY A O 10
ATOM 8606 N N . PHE A 1 30 ? 1.185 -3.851 6.073 1.00 0.00 30 PHE A N 10
ATOM 8607 C CA . PHE A 1 30 ? 2.316 -3.231 6.754 1.00 0.00 30 PHE A CA 10
ATOM 8608 C C . PHE A 1 30 ? 2.609 -1.850 6.175 1.00 0.00 30 PHE A C 10
ATOM 8609 O O . PHE A 1 30 ? 3.249 -1.724 5.131 1.00 0.00 30 PHE A O 10
ATOM 8626 N N . LYS A 1 31 ? 2.134 -0.815 6.861 1.00 0.00 31 LYS A N 10
ATOM 8627 C CA . LYS A 1 31 ? 2.344 0.558 6.417 1.00 0.00 31 LYS A CA 10
ATOM 8628 C C . LYS A 1 31 ? 3.747 1.037 6.775 1.00 0.00 31 LYS A C 10
ATOM 8629 O O . LYS A 1 31 ? 4.124 1.068 7.946 1.00 0.00 31 LYS A O 10
ATOM 8648 N N . CYS A 1 32 ? 4.517 1.411 5.758 1.00 0.00 32 CYS A N 10
ATOM 8649 C CA . CYS A 1 32 ? 5.878 1.889 5.964 1.00 0.00 32 CYS A CA 10
ATOM 8650 C C . CYS A 1 32 ? 5.882 3.358 6.376 1.00 0.00 32 CYS A C 10
ATOM 8651 O O . CYS A 1 32 ? 4.919 4.086 6.131 1.00 0.00 32 CYS A O 10
ATOM 8658 N N . LYS A 1 33 ? 6.972 3.789 7.002 1.00 0.00 33 LYS A N 10
ATOM 8659 C CA . LYS A 1 33 ? 7.104 5.171 7.447 1.00 0.00 33 LYS A CA 10
ATOM 8660 C C . LYS A 1 33 ? 6.846 6.140 6.297 1.00 0.00 33 LYS A C 10
ATOM 8661 O O . LYS A 1 33 ? 6.339 7.243 6.503 1.00 0.00 33 LYS A O 10
ATOM 8680 N N . CYS A 1 34 ? 7.199 5.720 5.087 1.00 0.00 34 CYS A N 10
ATOM 8681 C CA . CYS A 1 34 ? 7.005 6.550 3.903 1.00 0.00 34 CYS A CA 10
ATOM 8682 C C . CYS A 1 34 ? 5.524 6.834 3.674 1.00 0.00 34 CYS A C 10
ATOM 8683 O O . CYS A 1 34 ? 5.148 7.928 3.256 1.00 0.00 34 CYS A O 10
ATOM 8690 N N . GLY A 1 35 ? 4.686 5.839 3.952 1.00 0.00 35 GLY A N 10
ATOM 8691 C CA . GLY A 1 35 ? 3.255 6.001 3.770 1.00 0.00 35 GLY A CA 10
ATOM 8692 C C . GLY A 1 35 ? 2.694 5.063 2.720 1.00 0.00 35 GLY A C 10
ATOM 8693 O O . GLY A 1 35 ? 1.679 5.361 2.091 1.00 0.00 35 GLY A O 10
ATOM 8697 N N . SER A 1 36 ? 3.357 3.927 2.529 1.00 0.00 36 SER A N 10
ATOM 8698 C CA . SER A 1 36 ? 2.921 2.945 1.543 1.00 0.00 36 SER A CA 10
ATOM 8699 C C . SER A 1 36 ? 2.407 1.681 2.227 1.00 0.00 36 SER A C 10
ATOM 8700 O O . SER A 1 36 ? 2.749 1.399 3.376 1.00 0.00 36 SER A O 10
ATOM 8708 N N . THR A 1 37 ? 1.582 0.923 1.511 1.00 0.00 37 THR A N 10
ATOM 8709 C CA . THR A 1 37 ? 1.018 -0.310 2.047 1.00 0.00 37 THR A CA 10
ATOM 8710 C C . THR A 1 37 ? 1.652 -1.533 1.395 1.00 0.00 37 THR A C 10
ATOM 8711 O O . THR A 1 37 ? 1.800 -1.592 0.174 1.00 0.00 37 THR A O 10
ATOM 8722 N N . PHE A 1 38 ? 2.025 -2.509 2.216 1.00 0.00 38 PHE A N 10
ATOM 8723 C CA . PHE A 1 38 ? 2.644 -3.732 1.718 1.00 0.00 38 PHE A CA 10
ATOM 8724 C C . PHE A 1 38 ? 2.032 -4.961 2.384 1.00 0.00 38 PHE A C 10
ATOM 8725 O O . PHE A 1 38 ? 1.363 -4.856 3.412 1.00 0.00 38 PHE A O 10
ATOM 8742 N N . CYS A 1 39 ? 2.267 -6.127 1.791 1.00 0.00 39 CYS A N 10
ATOM 8743 C CA . CYS A 1 39 ? 1.739 -7.377 2.324 1.00 0.00 39 CYS A CA 10
ATOM 8744 C C . CYS A 1 39 ? 2.764 -8.059 3.226 1.00 0.00 39 CYS A C 10
ATOM 8745 O O . CYS A 1 39 ? 2.884 -9.283 3.232 1.00 0.00 39 CYS A O 10
ATOM 8752 N N . GLY A 1 40 ? 3.501 -7.256 3.988 1.00 0.00 40 GLY A N 10
ATOM 8753 C CA . GLY A 1 40 ? 4.506 -7.800 4.883 1.00 0.00 40 GLY A CA 10
ATOM 8754 C C . GLY A 1 40 ? 5.754 -8.248 4.150 1.00 0.00 40 GLY A C 10
ATOM 8755 O O . GLY A 1 40 ? 6.869 -7.891 4.532 1.00 0.00 40 GLY A O 10
ATOM 8759 N N . SER A 1 41 ? 5.569 -9.033 3.094 1.00 0.00 41 SER A N 10
ATOM 8760 C CA . SER A 1 41 ? 6.690 -9.536 2.309 1.00 0.00 41 SER A CA 10
ATOM 8761 C C . SER A 1 41 ? 7.419 -8.392 1.610 1.00 0.00 41 SER A C 10
ATOM 8762 O O . SER A 1 41 ? 8.614 -8.512 1.344 1.00 0.00 41 SER A O 10
ATOM 8770 N N . HIS A 1 42 ? 6.691 -7.321 1.330 1.00 0.00 42 HIS A N 10
ATOM 8771 C CA . HIS A 1 42 ? 7.279 -6.170 0.665 1.00 0.00 42 HIS A CA 10
ATOM 8772 C C . HIS A 1 42 ? 7.185 -4.946 1.579 1.00 0.00 42 HIS A C 10
ATOM 8773 O O . HIS A 1 42 ? 7.180 -3.798 1.134 1.00 0.00 42 HIS A O 10
ATOM 8787 N N . ARG A 1 43 ? 7.110 -5.219 2.877 1.00 0.00 43 ARG A N 10
ATOM 8788 C CA . ARG A 1 43 ? 7.015 -4.161 3.876 1.00 0.00 43 ARG A CA 10
ATOM 8789 C C . ARG A 1 43 ? 8.358 -3.459 4.055 1.00 0.00 43 ARG A C 10
ATOM 8790 O O . ARG A 1 43 ? 8.421 -2.336 4.556 1.00 0.00 43 ARG A O 10
ATOM 8811 N N . TYR A 1 44 ? 9.428 -4.128 3.643 1.00 0.00 44 TYR A N 10
ATOM 8812 C CA . TYR A 1 44 ? 10.770 -3.570 3.760 1.00 0.00 44 TYR A CA 10
ATOM 8813 C C . TYR A 1 44 ? 10.968 -2.417 2.781 1.00 0.00 44 TYR A C 10
ATOM 8814 O O . TYR A 1 44 ? 10.411 -2.397 1.684 1.00 0.00 44 TYR A O 10
ATOM 8832 N N . PRO A 1 45 ? 11.781 -1.431 3.188 1.00 0.00 45 PRO A N 10
ATOM 8833 C CA . PRO A 1 45 ? 12.073 -0.255 2.362 1.00 0.00 45 PRO A CA 10
ATOM 8834 C C . PRO A 1 45 ? 12.932 -0.597 1.150 1.00 0.00 45 PRO A C 10
ATOM 8835 O O . PRO A 1 45 ? 12.872 0.081 0.125 1.00 0.00 45 PRO A O 10
ATOM 8846 N N . GLU A 1 46 ? 13.731 -1.652 1.274 1.00 0.00 46 GLU A N 10
ATOM 8847 C CA . GLU A 1 46 ? 14.602 -2.083 0.187 1.00 0.00 46 GLU A CA 10
ATOM 8848 C C . GLU A 1 46 ? 13.800 -2.774 -0.912 1.00 0.00 46 GLU A C 10
ATOM 8849 O O . GLU A 1 46 ? 14.242 -2.863 -2.057 1.00 0.00 46 GLU A O 10
ATOM 8861 N N . LYS A 1 47 ? 12.618 -3.264 -0.554 1.00 0.00 47 LYS A N 10
ATOM 8862 C CA . LYS A 1 47 ? 11.752 -3.947 -1.508 1.00 0.00 47 LYS A CA 10
ATOM 8863 C C . LYS A 1 47 ? 10.717 -2.988 -2.087 1.00 0.00 47 LYS A C 10
ATOM 8864 O O . LYS A 1 47 ? 9.698 -3.444 -2.605 1.00 0.00 47 LYS A O 10
ATOM 8883 N N . HIS A 1 48 ? 10.996 -1.697 -1.990 1.00 0.00 48 HIS A N 10
ATOM 8884 C CA . HIS A 1 48 ? 10.083 -0.692 -2.509 1.00 0.00 48 HIS A CA 10
ATOM 8885 C C . HIS A 1 48 ? 10.737 0.688 -2.424 1.00 0.00 48 HIS A C 10
ATOM 8886 O O . HIS A 1 48 ? 11.332 1.067 -1.416 1.00 0.00 48 HIS A O 10
ATOM 8900 N N . GLU A 1 49 ? 10.612 1.437 -3.516 1.00 0.00 49 GLU A N 10
ATOM 8901 C CA . GLU A 1 49 ? 11.181 2.777 -3.591 1.00 0.00 49 GLU A CA 10
ATOM 8902 C C . GLU A 1 49 ? 10.796 3.602 -2.366 1.00 0.00 49 GLU A C 10
ATOM 8903 O O . GLU A 1 49 ? 9.797 4.321 -2.377 1.00 0.00 49 GLU A O 10
ATOM 8915 N N . CYS A 1 50 ? 11.595 3.491 -1.310 1.00 0.00 50 CYS A N 10
ATOM 8916 C CA . CYS A 1 50 ? 11.339 4.224 -0.077 1.00 0.00 50 CYS A CA 10
ATOM 8917 C C . CYS A 1 50 ? 12.242 5.449 0.026 1.00 0.00 50 CYS A C 10
ATOM 8918 O O . CYS A 1 50 ? 13.461 5.326 0.151 1.00 0.00 50 CYS A O 10
ATOM 8925 N N . SER A 1 51 ? 11.636 6.631 -0.029 1.00 0.00 51 SER A N 10
ATOM 8926 C CA . SER A 1 51 ? 12.386 7.879 0.054 1.00 0.00 51 SER A CA 10
ATOM 8927 C C . SER A 1 51 ? 12.132 8.578 1.386 1.00 0.00 51 SER A C 10
ATOM 8928 O O . SER A 1 51 ? 11.974 9.798 1.441 1.00 0.00 51 SER A O 10
ATOM 8936 N N . PHE A 1 52 ? 12.093 7.796 2.460 1.00 0.00 52 PHE A N 10
ATOM 8937 C CA . PHE A 1 52 ? 11.857 8.338 3.793 1.00 0.00 52 PHE A CA 10
ATOM 8938 C C . PHE A 1 52 ? 13.169 8.497 4.555 1.00 0.00 52 PHE A C 10
ATOM 8939 O O . PHE A 1 52 ? 14.096 7.705 4.389 1.00 0.00 52 PHE A O 10
ATOM 8956 N N . ASP A 1 53 ? 13.238 9.527 5.391 1.00 0.00 53 ASP A N 10
ATOM 8957 C CA . ASP A 1 53 ? 14.436 9.792 6.180 1.00 0.00 53 ASP A CA 10
ATOM 8958 C C . ASP A 1 53 ? 14.598 8.754 7.287 1.00 0.00 53 ASP A C 10
ATOM 8959 O O . ASP A 1 53 ? 14.117 8.942 8.404 1.00 0.00 53 ASP A O 10
ATOM 8968 N N . PHE A 1 54 ? 15.279 7.658 6.967 1.00 0.00 54 PHE A N 10
ATOM 8969 C CA . PHE A 1 54 ? 15.503 6.589 7.933 1.00 0.00 54 PHE A CA 10
ATOM 8970 C C . PHE A 1 54 ? 16.689 6.912 8.837 1.00 0.00 54 PHE A C 10
ATOM 8971 O O . PHE A 1 54 ? 16.575 6.890 10.062 1.00 0.00 54 PHE A O 10
ATOM 8988 N N . LYS A 1 55 ? 17.829 7.211 8.222 1.00 0.00 55 LYS A N 10
ATOM 8989 C CA . LYS A 1 55 ? 19.038 7.539 8.968 1.00 0.00 55 LYS A CA 10
ATOM 8990 C C . LYS A 1 55 ? 18.759 8.622 10.006 1.00 0.00 55 LYS A C 10
ATOM 8991 O O . LYS A 1 55 ? 17.786 9.367 9.892 1.00 0.00 55 LYS A O 10
ATOM 9010 N N . GLU A 1 56 ? 19.620 8.704 11.015 1.00 0.00 56 GLU A N 10
ATOM 9011 C CA . GLU A 1 56 ? 19.466 9.697 12.072 1.00 0.00 56 GLU A CA 10
ATOM 9012 C C . GLU A 1 56 ? 20.785 10.416 12.340 1.00 0.00 56 GLU A C 10
ATOM 9013 O O . GLU A 1 56 ? 21.671 9.883 13.007 1.00 0.00 56 GLU A O 10
ATOM 9025 N N . VAL A 1 57 ? 20.907 11.631 11.813 1.00 0.00 57 VAL A N 10
ATOM 9026 C CA . VAL A 1 57 ? 22.117 12.424 11.995 1.00 0.00 57 VAL A CA 10
ATOM 9027 C C . VAL A 1 57 ? 22.288 12.839 13.452 1.00 0.00 57 VAL A C 10
ATOM 9028 O O . VAL A 1 57 ? 21.573 13.706 13.950 1.00 0.00 57 VAL A O 10
ATOM 9041 N N . GLY A 1 58 ? 23.244 12.212 14.131 1.00 0.00 58 GLY A N 10
ATOM 9042 C CA . GLY A 1 58 ? 23.493 12.529 15.526 1.00 0.00 58 GLY A CA 10
ATOM 9043 C C . GLY A 1 58 ? 24.886 13.083 15.754 1.00 0.00 58 GLY A C 10
ATOM 9044 O O . GLY A 1 58 ? 25.535 12.758 16.749 1.00 0.00 58 GLY A O 10
ATOM 9048 N N . SER A 1 59 ? 25.347 13.920 14.830 1.00 0.00 59 SER A N 10
ATOM 9049 C CA . SER A 1 59 ? 26.674 14.515 14.933 1.00 0.00 59 SER A CA 10
ATOM 9050 C C . SER A 1 59 ? 26.586 15.956 15.426 1.00 0.00 59 SER A C 10
ATOM 9051 O O . SER A 1 59 ? 26.049 16.827 14.742 1.00 0.00 59 SER A O 10
ATOM 9059 N N . GLY A 1 60 ? 27.117 16.200 16.620 1.00 0.00 60 GLY A N 10
ATOM 9060 C CA . GLY A 1 60 ? 27.089 17.537 17.186 1.00 0.00 60 GLY A CA 10
ATOM 9061 C C . GLY A 1 60 ? 28.443 17.975 17.707 1.00 0.00 60 GLY A C 10
ATOM 9062 O O . GLY A 1 60 ? 29.385 17.187 17.788 1.00 0.00 60 GLY A O 10
ATOM 9066 N N . PRO A 1 61 ? 28.554 19.261 18.070 1.00 0.00 61 PRO A N 10
ATOM 9067 C CA . PRO A 1 61 ? 29.799 19.832 18.591 1.00 0.00 61 PRO A CA 10
ATOM 9068 C C . PRO A 1 61 ? 30.140 19.308 19.982 1.00 0.00 61 PRO A C 10
ATOM 9069 O O . PRO A 1 61 ? 29.787 19.921 20.990 1.00 0.00 61 PRO A O 10
ATOM 9080 N N . SER A 1 62 ? 30.827 18.172 20.030 1.00 0.00 62 SER A N 10
ATOM 9081 C CA . SER A 1 62 ? 31.212 17.564 21.298 1.00 0.00 62 SER A CA 10
ATOM 9082 C C . SER A 1 62 ? 32.591 16.919 21.195 1.00 0.00 62 SER A C 10
ATOM 9083 O O . SER A 1 62 ? 32.877 16.188 20.248 1.00 0.00 62 SER A O 10
ATOM 9091 N N . SER A 1 63 ? 33.442 17.197 22.178 1.00 0.00 63 SER A N 10
ATOM 9092 C CA . SER A 1 63 ? 34.793 16.648 22.197 1.00 0.00 63 SER A CA 10
ATOM 9093 C C . SER A 1 63 ? 35.220 16.306 23.622 1.00 0.00 63 SER A C 10
ATOM 9094 O O . SER A 1 63 ? 35.209 17.160 24.507 1.00 0.00 63 SER A O 10
ATOM 9102 N N . GLY A 1 64 ? 35.596 15.048 23.834 1.00 0.00 64 GLY A N 10
ATOM 9103 C CA . GLY A 1 64 ? 36.022 14.614 25.152 1.00 0.00 64 GLY A CA 10
ATOM 9104 C C . GLY A 1 64 ? 37.410 15.110 25.506 1.00 0.00 64 GLY A C 10
ATOM 9105 O O . GLY A 1 64 ? 37.543 15.908 26.433 1.00 0.00 64 GLY A O 10
ATOM 9111 N N . GLY A 1 1 ? -24.674 25.328 -15.637 1.00 0.00 1 GLY A N 11
ATOM 9112 C CA . GLY A 1 1 ? -23.978 24.067 -15.458 1.00 0.00 1 GLY A CA 11
ATOM 9113 C C . GLY A 1 1 ? -22.637 24.237 -14.774 1.00 0.00 1 GLY A C 11
ATOM 9114 O O . GLY A 1 1 ? -21.623 24.475 -15.431 1.00 0.00 1 GLY A O 11
ATOM 9118 N N . SER A 1 2 ? -22.629 24.117 -13.450 1.00 0.00 2 SER A N 11
ATOM 9119 C CA . SER A 1 2 ? -21.403 24.264 -12.676 1.00 0.00 2 SER A CA 11
ATOM 9120 C C . SER A 1 2 ? -21.053 22.964 -11.959 1.00 0.00 2 SER A C 11
ATOM 9121 O O . SER A 1 2 ? -21.702 22.586 -10.983 1.00 0.00 2 SER A O 11
ATOM 9129 N N . SER A 1 3 ? -20.023 22.283 -12.450 1.00 0.00 3 SER A N 11
ATOM 9130 C CA . SER A 1 3 ? -19.588 21.023 -11.860 1.00 0.00 3 SER A CA 11
ATOM 9131 C C . SER A 1 3 ? -18.918 21.258 -10.509 1.00 0.00 3 SER A C 11
ATOM 9132 O O . SER A 1 3 ? -19.348 20.720 -9.489 1.00 0.00 3 SER A O 11
ATOM 9140 N N . GLY A 1 4 ? -17.862 22.065 -10.512 1.00 0.00 4 GLY A N 11
ATOM 9141 C CA . GLY A 1 4 ? -17.149 22.358 -9.282 1.00 0.00 4 GLY A CA 11
ATOM 9142 C C . GLY A 1 4 ? -16.082 21.328 -8.971 1.00 0.00 4 GLY A C 11
ATOM 9143 O O . GLY A 1 4 ? -16.255 20.142 -9.251 1.00 0.00 4 GLY A O 11
ATOM 9147 N N . SER A 1 5 ? -14.975 21.781 -8.392 1.00 0.00 5 SER A N 11
ATOM 9148 C CA . SER A 1 5 ? -13.872 20.891 -8.048 1.00 0.00 5 SER A CA 11
ATOM 9149 C C . SER A 1 5 ? -13.154 21.375 -6.793 1.00 0.00 5 SER A C 11
ATOM 9150 O O . SER A 1 5 ? -12.512 22.426 -6.798 1.00 0.00 5 SER A O 11
ATOM 9158 N N . SER A 1 6 ? -13.268 20.602 -5.718 1.00 0.00 6 SER A N 11
ATOM 9159 C CA . SER A 1 6 ? -12.633 20.953 -4.453 1.00 0.00 6 SER A CA 11
ATOM 9160 C C . SER A 1 6 ? -12.423 19.714 -3.588 1.00 0.00 6 SER A C 11
ATOM 9161 O O . SER A 1 6 ? -13.379 19.040 -3.206 1.00 0.00 6 SER A O 11
ATOM 9169 N N . GLY A 1 7 ? -11.163 19.420 -3.282 1.00 0.00 7 GLY A N 11
ATOM 9170 C CA . GLY A 1 7 ? -10.849 18.262 -2.465 1.00 0.00 7 GLY A CA 11
ATOM 9171 C C . GLY A 1 7 ? -9.447 17.741 -2.713 1.00 0.00 7 GLY A C 11
ATOM 9172 O O . GLY A 1 7 ? -9.243 16.772 -3.445 1.00 0.00 7 GLY A O 11
ATOM 9176 N N . PRO A 1 8 ? -8.451 18.392 -2.096 1.00 0.00 8 PRO A N 11
ATOM 9177 C CA . PRO A 1 8 ? -7.044 18.007 -2.239 1.00 0.00 8 PRO A CA 11
ATOM 9178 C C . PRO A 1 8 ? -6.734 16.681 -1.553 1.00 0.00 8 PRO A C 11
ATOM 9179 O O . PRO A 1 8 ? -5.597 16.209 -1.579 1.00 0.00 8 PRO A O 11
ATOM 9190 N N . SER A 1 9 ? -7.751 16.084 -0.941 1.00 0.00 9 SER A N 11
ATOM 9191 C CA . SER A 1 9 ? -7.586 14.813 -0.245 1.00 0.00 9 SER A CA 11
ATOM 9192 C C . SER A 1 9 ? -8.168 13.665 -1.064 1.00 0.00 9 SER A C 11
ATOM 9193 O O . SER A 1 9 ? -9.167 13.832 -1.764 1.00 0.00 9 SER A O 11
ATOM 9201 N N . ARG A 1 10 ? -7.536 12.500 -0.970 1.00 0.00 10 ARG A N 11
ATOM 9202 C CA . ARG A 1 10 ? -7.990 11.324 -1.703 1.00 0.00 10 ARG A CA 11
ATOM 9203 C C . ARG A 1 10 ? -9.353 10.861 -1.197 1.00 0.00 10 ARG A C 11
ATOM 9204 O O . ARG A 1 10 ? -9.718 11.073 -0.040 1.00 0.00 10 ARG A O 11
ATOM 9225 N N . PRO A 1 11 ? -10.124 10.213 -2.082 1.00 0.00 11 PRO A N 11
ATOM 9226 C CA . PRO A 1 11 ? -11.458 9.706 -1.748 1.00 0.00 11 PRO A CA 11
ATOM 9227 C C . PRO A 1 11 ? -11.406 8.526 -0.784 1.00 0.00 11 PRO A C 11
ATOM 9228 O O . PRO A 1 11 ? -10.360 8.231 -0.205 1.00 0.00 11 PRO A O 11
ATOM 9239 N N . VAL A 1 12 ? -12.540 7.854 -0.615 1.00 0.00 12 VAL A N 11
ATOM 9240 C CA . VAL A 1 12 ? -12.622 6.705 0.278 1.00 0.00 12 VAL A CA 11
ATOM 9241 C C . VAL A 1 12 ? -12.147 5.433 -0.417 1.00 0.00 12 VAL A C 11
ATOM 9242 O O . VAL A 1 12 ? -12.840 4.416 -0.412 1.00 0.00 12 VAL A O 11
ATOM 9255 N N . ARG A 1 13 ? -10.961 5.499 -1.012 1.00 0.00 13 ARG A N 11
ATOM 9256 C CA . ARG A 1 13 ? -10.393 4.353 -1.712 1.00 0.00 13 ARG A CA 11
ATOM 9257 C C . ARG A 1 13 ? -9.735 3.388 -0.730 1.00 0.00 13 ARG A C 11
ATOM 9258 O O . ARG A 1 13 ? -9.070 3.792 0.224 1.00 0.00 13 ARG A O 11
ATOM 9279 N N . PRO A 1 14 ? -9.924 2.081 -0.967 1.00 0.00 14 PRO A N 11
ATOM 9280 C CA . PRO A 1 14 ? -9.357 1.032 -0.115 1.00 0.00 14 PRO A CA 11
ATOM 9281 C C . PRO A 1 14 ? -7.841 0.936 -0.245 1.00 0.00 14 PRO A C 11
ATOM 9282 O O . PRO A 1 14 ? -7.321 0.555 -1.293 1.00 0.00 14 PRO A O 11
ATOM 9293 N N . ASN A 1 15 ? -7.137 1.283 0.827 1.00 0.00 15 ASN A N 11
ATOM 9294 C CA . ASN A 1 15 ? -5.679 1.236 0.833 1.00 0.00 15 ASN A CA 11
ATOM 9295 C C . ASN A 1 15 ? -5.181 -0.151 1.229 1.00 0.00 15 ASN A C 11
ATOM 9296 O O . ASN A 1 15 ? -4.055 -0.306 1.700 1.00 0.00 15 ASN A O 11
ATOM 9307 N N . ASN A 1 16 ? -6.029 -1.156 1.034 1.00 0.00 16 ASN A N 11
ATOM 9308 C CA . ASN A 1 16 ? -5.675 -2.530 1.371 1.00 0.00 16 ASN A CA 11
ATOM 9309 C C . ASN A 1 16 ? -5.053 -3.241 0.173 1.00 0.00 16 ASN A C 11
ATOM 9310 O O . ASN A 1 16 ? -5.725 -3.994 -0.532 1.00 0.00 16 ASN A O 11
ATOM 9321 N N . ARG A 1 17 ? -3.766 -2.997 -0.051 1.00 0.00 17 ARG A N 11
ATOM 9322 C CA . ARG A 1 17 ? -3.054 -3.613 -1.163 1.00 0.00 17 ARG A CA 11
ATOM 9323 C C . ARG A 1 17 ? -1.547 -3.432 -1.012 1.00 0.00 17 ARG A C 11
ATOM 9324 O O . ARG A 1 17 ? -1.087 -2.524 -0.318 1.00 0.00 17 ARG A O 11
ATOM 9345 N N . CYS A 1 18 ? -0.782 -4.300 -1.665 1.00 0.00 18 CYS A N 11
ATOM 9346 C CA . CYS A 1 18 ? 0.673 -4.237 -1.602 1.00 0.00 18 CYS A CA 11
ATOM 9347 C C . CYS A 1 18 ? 1.223 -3.294 -2.668 1.00 0.00 18 CYS A C 11
ATOM 9348 O O . CYS A 1 18 ? 0.811 -3.342 -3.828 1.00 0.00 18 CYS A O 11
ATOM 9355 N N . PHE A 1 19 ? 2.155 -2.436 -2.267 1.00 0.00 19 PHE A N 11
ATOM 9356 C CA . PHE A 1 19 ? 2.761 -1.480 -3.187 1.00 0.00 19 PHE A CA 11
ATOM 9357 C C . PHE A 1 19 ? 3.896 -2.128 -3.974 1.00 0.00 19 PHE A C 11
ATOM 9358 O O . PHE A 1 19 ? 4.781 -1.443 -4.486 1.00 0.00 19 PHE A O 11
ATOM 9375 N N . SER A 1 20 ? 3.863 -3.454 -4.067 1.00 0.00 20 SER A N 11
ATOM 9376 C CA . SER A 1 20 ? 4.890 -4.196 -4.788 1.00 0.00 20 SER A CA 11
ATOM 9377 C C . SER A 1 20 ? 4.263 -5.255 -5.690 1.00 0.00 20 SER A C 11
ATOM 9378 O O . SER A 1 20 ? 4.712 -5.474 -6.815 1.00 0.00 20 SER A O 11
ATOM 9386 N N . CYS A 1 21 ? 3.221 -5.909 -5.187 1.00 0.00 21 CYS A N 11
ATOM 9387 C CA . CYS A 1 21 ? 2.531 -6.946 -5.945 1.00 0.00 21 CYS A CA 11
ATOM 9388 C C . CYS A 1 21 ? 1.056 -6.599 -6.122 1.00 0.00 21 CYS A C 11
ATOM 9389 O O . CYS A 1 21 ? 0.323 -7.298 -6.820 1.00 0.00 21 CYS A O 11
ATOM 9396 N N . ASN A 1 22 ? 0.628 -5.514 -5.485 1.00 0.00 22 ASN A N 11
ATOM 9397 C CA . ASN A 1 22 ? -0.760 -5.074 -5.572 1.00 0.00 22 ASN A CA 11
ATOM 9398 C C . ASN A 1 22 ? -1.698 -6.107 -4.955 1.00 0.00 22 ASN A C 11
ATOM 9399 O O . ASN A 1 22 ? -2.876 -6.179 -5.305 1.00 0.00 22 ASN A O 11
ATOM 9410 N N . LYS A 1 23 ? -1.167 -6.905 -4.035 1.00 0.00 23 LYS A N 11
ATOM 9411 C CA . LYS A 1 23 ? -1.955 -7.934 -3.367 1.00 0.00 23 LYS A CA 11
ATOM 9412 C C . LYS A 1 23 ? -2.735 -7.347 -2.195 1.00 0.00 23 LYS A C 11
ATOM 9413 O O . LYS A 1 23 ? -2.152 -6.948 -1.186 1.00 0.00 23 LYS A O 11
ATOM 9432 N N . LYS A 1 24 ? -4.055 -7.298 -2.334 1.00 0.00 24 LYS A N 11
ATOM 9433 C CA . LYS A 1 24 ? -4.916 -6.762 -1.286 1.00 0.00 24 LYS A CA 11
ATOM 9434 C C . LYS A 1 24 ? -4.430 -7.198 0.093 1.00 0.00 24 LYS A C 11
ATOM 9435 O O . LYS A 1 24 ? -4.432 -8.385 0.417 1.00 0.00 24 LYS A O 11
ATOM 9454 N N . VAL A 1 25 ? -4.014 -6.229 0.902 1.00 0.00 25 VAL A N 11
ATOM 9455 C CA . VAL A 1 25 ? -3.528 -6.512 2.247 1.00 0.00 25 VAL A CA 11
ATOM 9456 C C . VAL A 1 25 ? -4.577 -6.161 3.297 1.00 0.00 25 VAL A C 11
ATOM 9457 O O . VAL A 1 25 ? -4.250 -5.900 4.453 1.00 0.00 25 VAL A O 11
ATOM 9470 N N . GLY A 1 26 ? -5.841 -6.158 2.884 1.00 0.00 26 GLY A N 11
ATOM 9471 C CA . GLY A 1 26 ? -6.919 -5.838 3.800 1.00 0.00 26 GLY A CA 11
ATOM 9472 C C . GLY A 1 26 ? -6.522 -4.790 4.821 1.00 0.00 26 GLY A C 11
ATOM 9473 O O . GLY A 1 26 ? -5.768 -3.867 4.512 1.00 0.00 26 GLY A O 11
ATOM 9477 N N . VAL A 1 27 ? -7.031 -4.931 6.040 1.00 0.00 27 VAL A N 11
ATOM 9478 C CA . VAL A 1 27 ? -6.725 -3.988 7.110 1.00 0.00 27 VAL A CA 11
ATOM 9479 C C . VAL A 1 27 ? -5.651 -4.542 8.040 1.00 0.00 27 VAL A C 11
ATOM 9480 O O . VAL A 1 27 ? -5.609 -4.208 9.224 1.00 0.00 27 VAL A O 11
ATOM 9493 N N . MET A 1 28 ? -4.785 -5.390 7.496 1.00 0.00 28 MET A N 11
ATOM 9494 C CA . MET A 1 28 ? -3.709 -5.989 8.277 1.00 0.00 28 MET A CA 11
ATOM 9495 C C . MET A 1 28 ? -2.386 -5.923 7.520 1.00 0.00 28 MET A C 11
ATOM 9496 O O . MET A 1 28 ? -1.505 -6.759 7.716 1.00 0.00 28 MET A O 11
ATOM 9510 N N . GLY A 1 29 ? -2.254 -4.923 6.654 1.00 0.00 29 GLY A N 11
ATOM 9511 C CA . GLY A 1 29 ? -1.036 -4.766 5.881 1.00 0.00 29 GLY A CA 11
ATOM 9512 C C . GLY A 1 29 ? 0.050 -4.042 6.651 1.00 0.00 29 GLY A C 11
ATOM 9513 O O . GLY A 1 29 ? -0.151 -3.646 7.799 1.00 0.00 29 GLY A O 11
ATOM 9517 N N . PHE A 1 30 ? 1.206 -3.868 6.019 1.00 0.00 30 PHE A N 11
ATOM 9518 C CA . PHE A 1 30 ? 2.330 -3.188 6.653 1.00 0.00 30 PHE A CA 11
ATOM 9519 C C . PHE A 1 30 ? 2.595 -1.840 5.988 1.00 0.00 30 PHE A C 11
ATOM 9520 O O . PHE A 1 30 ? 3.161 -1.773 4.897 1.00 0.00 30 PHE A O 11
ATOM 9537 N N . LYS A 1 31 ? 2.181 -0.768 6.654 1.00 0.00 31 LYS A N 11
ATOM 9538 C CA . LYS A 1 31 ? 2.373 0.580 6.131 1.00 0.00 31 LYS A CA 11
ATOM 9539 C C . LYS A 1 31 ? 3.723 1.143 6.563 1.00 0.00 31 LYS A C 11
ATOM 9540 O O . LYS A 1 31 ? 4.007 1.259 7.756 1.00 0.00 31 LYS A O 11
ATOM 9559 N N . CYS A 1 32 ? 4.552 1.495 5.586 1.00 0.00 32 CYS A N 11
ATOM 9560 C CA . CYS A 1 32 ? 5.872 2.048 5.864 1.00 0.00 32 CYS A CA 11
ATOM 9561 C C . CYS A 1 32 ? 5.773 3.516 6.268 1.00 0.00 32 CYS A C 11
ATOM 9562 O O . CYS A 1 32 ? 4.760 4.172 6.024 1.00 0.00 32 CYS A O 11
ATOM 9569 N N . LYS A 1 33 ? 6.832 4.027 6.887 1.00 0.00 33 LYS A N 11
ATOM 9570 C CA . LYS A 1 33 ? 6.867 5.417 7.324 1.00 0.00 33 LYS A CA 11
ATOM 9571 C C . LYS A 1 33 ? 6.692 6.364 6.140 1.00 0.00 33 LYS A C 11
ATOM 9572 O O . LYS A 1 33 ? 6.233 7.495 6.300 1.00 0.00 33 LYS A O 11
ATOM 9591 N N . CYS A 1 34 ? 7.059 5.894 4.953 1.00 0.00 34 CYS A N 11
ATOM 9592 C CA . CYS A 1 34 ? 6.943 6.697 3.742 1.00 0.00 34 CYS A CA 11
ATOM 9593 C C . CYS A 1 34 ? 5.478 6.963 3.405 1.00 0.00 34 CYS A C 11
ATOM 9594 O O . CYS A 1 34 ? 5.127 8.037 2.919 1.00 0.00 34 CYS A O 11
ATOM 9601 N N . GLY A 1 35 ? 4.627 5.975 3.667 1.00 0.00 35 GLY A N 11
ATOM 9602 C CA . GLY A 1 35 ? 3.211 6.122 3.385 1.00 0.00 35 GLY A CA 11
ATOM 9603 C C . GLY A 1 35 ? 2.727 5.149 2.329 1.00 0.00 35 GLY A C 11
ATOM 9604 O O . GLY A 1 35 ? 1.833 5.468 1.545 1.00 0.00 35 GLY A O 11
ATOM 9608 N N . SER A 1 36 ? 3.318 3.958 2.307 1.00 0.00 36 SER A N 11
ATOM 9609 C CA . SER A 1 36 ? 2.945 2.937 1.335 1.00 0.00 36 SER A CA 11
ATOM 9610 C C . SER A 1 36 ? 2.506 1.655 2.035 1.00 0.00 36 SER A C 11
ATOM 9611 O O . SER A 1 36 ? 3.022 1.305 3.097 1.00 0.00 36 SER A O 11
ATOM 9619 N N . THR A 1 37 ? 1.548 0.958 1.433 1.00 0.00 37 THR A N 11
ATOM 9620 C CA . THR A 1 37 ? 1.037 -0.285 1.997 1.00 0.00 37 THR A CA 11
ATOM 9621 C C . THR A 1 37 ? 1.691 -1.496 1.342 1.00 0.00 37 THR A C 11
ATOM 9622 O O . THR A 1 37 ? 1.900 -1.521 0.129 1.00 0.00 37 THR A O 11
ATOM 9633 N N . PHE A 1 38 ? 2.011 -2.500 2.152 1.00 0.00 38 PHE A N 11
ATOM 9634 C CA . PHE A 1 38 ? 2.642 -3.716 1.651 1.00 0.00 38 PHE A CA 11
ATOM 9635 C C . PHE A 1 38 ? 2.021 -4.954 2.291 1.00 0.00 38 PHE A C 11
ATOM 9636 O O . PHE A 1 38 ? 1.287 -4.857 3.274 1.00 0.00 38 PHE A O 11
ATOM 9653 N N . CYS A 1 39 ? 2.322 -6.118 1.726 1.00 0.00 39 CYS A N 11
ATOM 9654 C CA . CYS A 1 39 ? 1.795 -7.377 2.239 1.00 0.00 39 CYS A CA 11
ATOM 9655 C C . CYS A 1 39 ? 2.796 -8.044 3.178 1.00 0.00 39 CYS A C 11
ATOM 9656 O O . CYS A 1 39 ? 2.872 -9.269 3.253 1.00 0.00 39 CYS A O 11
ATOM 9663 N N . GLY A 1 40 ? 3.562 -7.226 3.894 1.00 0.00 40 GLY A N 11
ATOM 9664 C CA . GLY A 1 40 ? 4.548 -7.754 4.820 1.00 0.00 40 GLY A CA 11
ATOM 9665 C C . GLY A 1 40 ? 5.810 -8.217 4.120 1.00 0.00 40 GLY A C 11
ATOM 9666 O O . GLY A 1 40 ? 6.918 -7.963 4.592 1.00 0.00 40 GLY A O 11
ATOM 9670 N N . SER A 1 41 ? 5.643 -8.900 2.992 1.00 0.00 41 SER A N 11
ATOM 9671 C CA . SER A 1 41 ? 6.779 -9.405 2.228 1.00 0.00 41 SER A CA 11
ATOM 9672 C C . SER A 1 41 ? 7.480 -8.272 1.485 1.00 0.00 41 SER A C 11
ATOM 9673 O O . SER A 1 41 ? 8.643 -8.423 1.115 1.00 0.00 41 SER A O 11
ATOM 9681 N N . HIS A 1 42 ? 6.764 -7.175 1.284 1.00 0.00 42 HIS A N 11
ATOM 9682 C CA . HIS A 1 42 ? 7.328 -6.031 0.587 1.00 0.00 42 HIS A CA 11
ATOM 9683 C C . HIS A 1 42 ? 7.235 -4.791 1.477 1.00 0.00 42 HIS A C 11
ATOM 9684 O O . HIS A 1 42 ? 7.239 -3.651 1.011 1.00 0.00 42 HIS A O 11
ATOM 9698 N N . ARG A 1 43 ? 7.152 -5.040 2.780 1.00 0.00 43 ARG A N 11
ATOM 9699 C CA . ARG A 1 43 ? 7.056 -3.963 3.759 1.00 0.00 43 ARG A CA 11
ATOM 9700 C C . ARG A 1 43 ? 8.413 -3.296 3.967 1.00 0.00 43 ARG A C 11
ATOM 9701 O O . ARG A 1 43 ? 8.501 -2.215 4.551 1.00 0.00 43 ARG A O 11
ATOM 9722 N N . TYR A 1 44 ? 9.466 -3.947 3.487 1.00 0.00 44 TYR A N 11
ATOM 9723 C CA . TYR A 1 44 ? 10.818 -3.418 3.623 1.00 0.00 44 TYR A CA 11
ATOM 9724 C C . TYR A 1 44 ? 11.057 -2.274 2.642 1.00 0.00 44 TYR A C 11
ATOM 9725 O O . TYR A 1 44 ? 10.475 -2.219 1.559 1.00 0.00 44 TYR A O 11
ATOM 9743 N N . PRO A 1 45 ? 11.936 -1.338 3.030 1.00 0.00 45 PRO A N 11
ATOM 9744 C CA . PRO A 1 45 ? 12.274 -0.178 2.200 1.00 0.00 45 PRO A CA 11
ATOM 9745 C C . PRO A 1 45 ? 13.082 -0.564 0.966 1.00 0.00 45 PRO A C 11
ATOM 9746 O O . PRO A 1 45 ? 12.925 0.031 -0.100 1.00 0.00 45 PRO A O 11
ATOM 9757 N N . GLU A 1 46 ? 13.945 -1.564 1.118 1.00 0.00 46 GLU A N 11
ATOM 9758 C CA . GLU A 1 46 ? 14.777 -2.028 0.014 1.00 0.00 46 GLU A CA 11
ATOM 9759 C C . GLU A 1 46 ? 13.931 -2.721 -1.051 1.00 0.00 46 GLU A C 11
ATOM 9760 O O . GLU A 1 46 ? 14.362 -2.884 -2.193 1.00 0.00 46 GLU A O 11
ATOM 9772 N N . LYS A 1 47 ? 12.725 -3.127 -0.669 1.00 0.00 47 LYS A N 11
ATOM 9773 C CA . LYS A 1 47 ? 11.817 -3.801 -1.589 1.00 0.00 47 LYS A CA 11
ATOM 9774 C C . LYS A 1 47 ? 10.742 -2.843 -2.091 1.00 0.00 47 LYS A C 11
ATOM 9775 O O . LYS A 1 47 ? 9.708 -3.301 -2.577 1.00 0.00 47 LYS A O 11
ATOM 9794 N N . HIS A 1 48 ? 11.004 -1.551 -1.966 1.00 0.00 48 HIS A N 11
ATOM 9795 C CA . HIS A 1 48 ? 10.052 -0.547 -2.412 1.00 0.00 48 HIS A CA 11
ATOM 9796 C C . HIS A 1 48 ? 10.692 0.840 -2.329 1.00 0.00 48 HIS A C 11
ATOM 9797 O O . HIS A 1 48 ? 11.252 1.239 -1.308 1.00 0.00 48 HIS A O 11
ATOM 9811 N N . GLU A 1 49 ? 10.596 1.570 -3.435 1.00 0.00 49 GLU A N 11
ATOM 9812 C CA . GLU A 1 49 ? 11.156 2.914 -3.514 1.00 0.00 49 GLU A CA 11
ATOM 9813 C C . GLU A 1 49 ? 10.797 3.727 -2.274 1.00 0.00 49 GLU A C 11
ATOM 9814 O O . GLU A 1 49 ? 9.777 4.417 -2.243 1.00 0.00 49 GLU A O 11
ATOM 9826 N N . CYS A 1 50 ? 11.642 3.641 -1.252 1.00 0.00 50 CYS A N 11
ATOM 9827 C CA . CYS A 1 50 ? 11.416 4.367 -0.008 1.00 0.00 50 CYS A CA 11
ATOM 9828 C C . CYS A 1 50 ? 12.247 5.646 0.035 1.00 0.00 50 CYS A C 11
ATOM 9829 O O . CYS A 1 50 ? 13.468 5.600 0.184 1.00 0.00 50 CYS A O 11
ATOM 9836 N N . SER A 1 51 ? 11.576 6.786 -0.097 1.00 0.00 51 SER A N 11
ATOM 9837 C CA . SER A 1 51 ? 12.252 8.077 -0.077 1.00 0.00 51 SER A CA 11
ATOM 9838 C C . SER A 1 51 ? 12.232 8.679 1.325 1.00 0.00 51 SER A C 11
ATOM 9839 O O . SER A 1 51 ? 12.118 9.894 1.490 1.00 0.00 51 SER A O 11
ATOM 9847 N N . PHE A 1 52 ? 12.344 7.820 2.333 1.00 0.00 52 PHE A N 11
ATOM 9848 C CA . PHE A 1 52 ? 12.338 8.266 3.721 1.00 0.00 52 PHE A CA 11
ATOM 9849 C C . PHE A 1 52 ? 13.657 7.926 4.407 1.00 0.00 52 PHE A C 11
ATOM 9850 O O . PHE A 1 52 ? 14.329 6.961 4.042 1.00 0.00 52 PHE A O 11
ATOM 9867 N N . ASP A 1 53 ? 14.023 8.726 5.403 1.00 0.00 53 ASP A N 11
ATOM 9868 C CA . ASP A 1 53 ? 15.262 8.511 6.141 1.00 0.00 53 ASP A CA 11
ATOM 9869 C C . ASP A 1 53 ? 14.976 8.243 7.616 1.00 0.00 53 ASP A C 11
ATOM 9870 O O . ASP A 1 53 ? 15.078 9.141 8.452 1.00 0.00 53 ASP A O 11
ATOM 9879 N N . PHE A 1 54 ? 14.616 7.002 7.928 1.00 0.00 54 PHE A N 11
ATOM 9880 C CA . PHE A 1 54 ? 14.314 6.616 9.301 1.00 0.00 54 PHE A CA 11
ATOM 9881 C C . PHE A 1 54 ? 15.425 7.060 10.248 1.00 0.00 54 PHE A C 11
ATOM 9882 O O . PHE A 1 54 ? 15.164 7.498 11.369 1.00 0.00 54 PHE A O 11
ATOM 9899 N N . LYS A 1 55 ? 16.666 6.942 9.790 1.00 0.00 55 LYS A N 11
ATOM 9900 C CA . LYS A 1 55 ? 17.819 7.331 10.594 1.00 0.00 55 LYS A CA 11
ATOM 9901 C C . LYS A 1 55 ? 18.583 8.473 9.932 1.00 0.00 55 LYS A C 11
ATOM 9902 O O . LYS A 1 55 ? 18.440 8.716 8.735 1.00 0.00 55 LYS A O 11
ATOM 9921 N N . GLU A 1 56 ? 19.396 9.171 10.721 1.00 0.00 56 GLU A N 11
ATOM 9922 C CA . GLU A 1 56 ? 20.183 10.287 10.210 1.00 0.00 56 GLU A CA 11
ATOM 9923 C C . GLU A 1 56 ? 21.635 9.874 9.991 1.00 0.00 56 GLU A C 11
ATOM 9924 O O . GLU A 1 56 ? 22.502 10.147 10.821 1.00 0.00 56 GLU A O 11
ATOM 9936 N N . VAL A 1 57 ? 21.893 9.212 8.867 1.00 0.00 57 VAL A N 11
ATOM 9937 C CA . VAL A 1 57 ? 23.240 8.760 8.538 1.00 0.00 57 VAL A CA 11
ATOM 9938 C C . VAL A 1 57 ? 24.110 9.922 8.073 1.00 0.00 57 VAL A C 11
ATOM 9939 O O . VAL A 1 57 ? 25.281 10.019 8.439 1.00 0.00 57 VAL A O 11
ATOM 9952 N N . GLY A 1 58 ? 23.530 10.804 7.265 1.00 0.00 58 GLY A N 11
ATOM 9953 C CA . GLY A 1 58 ? 24.267 11.948 6.763 1.00 0.00 58 GLY A CA 11
ATOM 9954 C C . GLY A 1 58 ? 25.654 11.577 6.277 1.00 0.00 58 GLY A C 11
ATOM 9955 O O . GLY A 1 58 ? 26.618 11.615 7.042 1.00 0.00 58 GLY A O 11
ATOM 9959 N N . SER A 1 59 ? 25.755 11.215 5.002 1.00 0.00 59 SER A N 11
ATOM 9960 C CA . SER A 1 59 ? 27.034 10.829 4.416 1.00 0.00 59 SER A CA 11
ATOM 9961 C C . SER A 1 59 ? 26.947 10.803 2.893 1.00 0.00 59 SER A C 11
ATOM 9962 O O . SER A 1 59 ? 25.858 10.764 2.323 1.00 0.00 59 SER A O 11
ATOM 9970 N N . GLY A 1 60 ? 28.106 10.825 2.240 1.00 0.00 60 GLY A N 11
ATOM 9971 C CA . GLY A 1 60 ? 28.140 10.803 0.790 1.00 0.00 60 GLY A CA 11
ATOM 9972 C C . GLY A 1 60 ? 29.411 10.177 0.249 1.00 0.00 60 GLY A C 11
ATOM 9973 O O . GLY A 1 60 ? 29.415 9.044 -0.231 1.00 0.00 60 GLY A O 11
ATOM 9977 N N . PRO A 1 61 ? 30.521 10.926 0.322 1.00 0.00 61 PRO A N 11
ATOM 9978 C CA . PRO A 1 61 ? 31.824 10.459 -0.160 1.00 0.00 61 PRO A CA 11
ATOM 9979 C C . PRO A 1 61 ? 32.399 9.347 0.710 1.00 0.00 61 PRO A C 11
ATOM 9980 O O . PRO A 1 61 ? 32.003 9.180 1.863 1.00 0.00 61 PRO A O 11
ATOM 9991 N N . SER A 1 62 ? 33.337 8.589 0.150 1.00 0.00 62 SER A N 11
ATOM 9992 C CA . SER A 1 62 ? 33.965 7.490 0.874 1.00 0.00 62 SER A CA 11
ATOM 9993 C C . SER A 1 62 ? 34.695 8.002 2.112 1.00 0.00 62 SER A C 11
ATOM 9994 O O . SER A 1 62 ? 35.129 9.153 2.158 1.00 0.00 62 SER A O 11
ATOM 10002 N N . SER A 1 63 ? 34.828 7.138 3.113 1.00 0.00 63 SER A N 11
ATOM 10003 C CA . SER A 1 63 ? 35.503 7.502 4.353 1.00 0.00 63 SER A CA 11
ATOM 10004 C C . SER A 1 63 ? 36.565 6.470 4.717 1.00 0.00 63 SER A C 11
ATOM 10005 O O . SER A 1 63 ? 36.306 5.268 4.714 1.00 0.00 63 SER A O 11
ATOM 10013 N N . GLY A 1 64 ? 37.765 6.950 5.031 1.00 0.00 64 GLY A N 11
ATOM 10014 C CA . GLY A 1 64 ? 38.850 6.057 5.393 1.00 0.00 64 GLY A CA 11
ATOM 10015 C C . GLY A 1 64 ? 39.515 6.451 6.697 1.00 0.00 64 GLY A C 11
ATOM 10016 O O . GLY A 1 64 ? 38.846 7.008 7.566 1.00 0.00 64 GLY A O 11
ATOM 10022 N N . GLY A 1 1 ? -19.734 5.171 -32.835 1.00 0.00 1 GLY A N 12
ATOM 10023 C CA . GLY A 1 1 ? -18.424 5.373 -32.244 1.00 0.00 1 GLY A CA 12
ATOM 10024 C C . GLY A 1 1 ? -18.131 6.835 -31.970 1.00 0.00 1 GLY A C 12
ATOM 10025 O O . GLY A 1 1 ? -18.307 7.684 -32.843 1.00 0.00 1 GLY A O 12
ATOM 10029 N N . SER A 1 2 ? -17.683 7.129 -30.753 1.00 0.00 2 SER A N 12
ATOM 10030 C CA . SER A 1 2 ? -17.370 8.499 -30.364 1.00 0.00 2 SER A CA 12
ATOM 10031 C C . SER A 1 2 ? -16.229 8.529 -29.353 1.00 0.00 2 SER A C 12
ATOM 10032 O O . SER A 1 2 ? -16.237 7.790 -28.369 1.00 0.00 2 SER A O 12
ATOM 10040 N N . SER A 1 3 ? -15.247 9.390 -29.603 1.00 0.00 3 SER A N 12
ATOM 10041 C CA . SER A 1 3 ? -14.096 9.515 -28.717 1.00 0.00 3 SER A CA 12
ATOM 10042 C C . SER A 1 3 ? -14.119 10.852 -27.982 1.00 0.00 3 SER A C 12
ATOM 10043 O O . SER A 1 3 ? -14.158 11.914 -28.602 1.00 0.00 3 SER A O 12
ATOM 10051 N N . GLY A 1 4 ? -14.094 10.791 -26.654 1.00 0.00 4 GLY A N 12
ATOM 10052 C CA . GLY A 1 4 ? -14.112 12.002 -25.855 1.00 0.00 4 GLY A CA 12
ATOM 10053 C C . GLY A 1 4 ? -14.725 11.784 -24.486 1.00 0.00 4 GLY A C 12
ATOM 10054 O O . GLY A 1 4 ? -15.755 12.374 -24.158 1.00 0.00 4 GLY A O 12
ATOM 10058 N N . SER A 1 5 ? -14.092 10.934 -23.684 1.00 0.00 5 SER A N 12
ATOM 10059 C CA . SER A 1 5 ? -14.584 10.635 -22.345 1.00 0.00 5 SER A CA 12
ATOM 10060 C C . SER A 1 5 ? -13.450 10.682 -21.326 1.00 0.00 5 SER A C 12
ATOM 10061 O O . SER A 1 5 ? -12.580 9.811 -21.308 1.00 0.00 5 SER A O 12
ATOM 10069 N N . SER A 1 6 ? -13.465 11.706 -20.479 1.00 0.00 6 SER A N 12
ATOM 10070 C CA . SER A 1 6 ? -12.436 11.871 -19.459 1.00 0.00 6 SER A CA 12
ATOM 10071 C C . SER A 1 6 ? -12.870 11.234 -18.142 1.00 0.00 6 SER A C 12
ATOM 10072 O O . SER A 1 6 ? -14.031 10.864 -17.971 1.00 0.00 6 SER A O 12
ATOM 10080 N N . GLY A 1 7 ? -11.927 11.111 -17.213 1.00 0.00 7 GLY A N 12
ATOM 10081 C CA . GLY A 1 7 ? -12.230 10.520 -15.922 1.00 0.00 7 GLY A CA 12
ATOM 10082 C C . GLY A 1 7 ? -11.055 10.579 -14.967 1.00 0.00 7 GLY A C 12
ATOM 10083 O O . GLY A 1 7 ? -9.901 10.709 -15.376 1.00 0.00 7 GLY A O 12
ATOM 10087 N N . PRO A 1 8 ? -11.344 10.484 -13.661 1.00 0.00 8 PRO A N 12
ATOM 10088 C CA . PRO A 1 8 ? -10.316 10.527 -12.617 1.00 0.00 8 PRO A CA 12
ATOM 10089 C C . PRO A 1 8 ? -9.441 9.278 -12.614 1.00 0.00 8 PRO A C 12
ATOM 10090 O O . PRO A 1 8 ? -9.800 8.255 -13.198 1.00 0.00 8 PRO A O 12
ATOM 10101 N N . SER A 1 9 ? -8.291 9.368 -11.953 1.00 0.00 9 SER A N 12
ATOM 10102 C CA . SER A 1 9 ? -7.363 8.245 -11.878 1.00 0.00 9 SER A CA 12
ATOM 10103 C C . SER A 1 9 ? -7.974 7.088 -11.094 1.00 0.00 9 SER A C 12
ATOM 10104 O O . SER A 1 9 ? -8.133 5.985 -11.618 1.00 0.00 9 SER A O 12
ATOM 10112 N N . ARG A 1 10 ? -8.313 7.347 -9.835 1.00 0.00 10 ARG A N 12
ATOM 10113 C CA . ARG A 1 10 ? -8.905 6.327 -8.978 1.00 0.00 10 ARG A CA 12
ATOM 10114 C C . ARG A 1 10 ? -9.878 6.952 -7.982 1.00 0.00 10 ARG A C 12
ATOM 10115 O O . ARG A 1 10 ? -9.620 8.008 -7.404 1.00 0.00 10 ARG A O 12
ATOM 10136 N N . PRO A 1 11 ? -11.024 6.286 -7.776 1.00 0.00 11 PRO A N 12
ATOM 10137 C CA . PRO A 1 11 ? -12.058 6.757 -6.850 1.00 0.00 11 PRO A CA 12
ATOM 10138 C C . PRO A 1 11 ? -11.622 6.654 -5.393 1.00 0.00 11 PRO A C 12
ATOM 10139 O O . PRO A 1 11 ? -10.436 6.505 -5.098 1.00 0.00 11 PRO A O 12
ATOM 10150 N N . VAL A 1 12 ? -12.588 6.735 -4.483 1.00 0.00 12 VAL A N 12
ATOM 10151 C CA . VAL A 1 12 ? -12.304 6.649 -3.056 1.00 0.00 12 VAL A CA 12
ATOM 10152 C C . VAL A 1 12 ? -12.057 5.206 -2.631 1.00 0.00 12 VAL A C 12
ATOM 10153 O O . VAL A 1 12 ? -12.589 4.746 -1.620 1.00 0.00 12 VAL A O 12
ATOM 10166 N N . ARG A 1 13 ? -11.245 4.496 -3.408 1.00 0.00 13 ARG A N 12
ATOM 10167 C CA . ARG A 1 13 ? -10.928 3.104 -3.112 1.00 0.00 13 ARG A CA 12
ATOM 10168 C C . ARG A 1 13 ? -10.182 2.987 -1.787 1.00 0.00 13 ARG A C 12
ATOM 10169 O O . ARG A 1 13 ? -9.597 3.949 -1.288 1.00 0.00 13 ARG A O 12
ATOM 10190 N N . PRO A 1 14 ? -10.201 1.780 -1.201 1.00 0.00 14 PRO A N 12
ATOM 10191 C CA . PRO A 1 14 ? -9.531 1.508 0.074 1.00 0.00 14 PRO A CA 12
ATOM 10192 C C . PRO A 1 14 ? -8.012 1.530 -0.053 1.00 0.00 14 PRO A C 12
ATOM 10193 O O . PRO A 1 14 ? -7.473 1.833 -1.117 1.00 0.00 14 PRO A O 12
ATOM 10204 N N . ASN A 1 15 ? -7.326 1.207 1.039 1.00 0.00 15 ASN A N 12
ATOM 10205 C CA . ASN A 1 15 ? -5.868 1.191 1.049 1.00 0.00 15 ASN A CA 12
ATOM 10206 C C . ASN A 1 15 ? -5.342 -0.201 1.389 1.00 0.00 15 ASN A C 12
ATOM 10207 O O . ASN A 1 15 ? -4.263 -0.344 1.961 1.00 0.00 15 ASN A O 12
ATOM 10218 N N . ASN A 1 16 ? -6.113 -1.222 1.033 1.00 0.00 16 ASN A N 12
ATOM 10219 C CA . ASN A 1 16 ? -5.726 -2.603 1.300 1.00 0.00 16 ASN A CA 12
ATOM 10220 C C . ASN A 1 16 ? -5.087 -3.237 0.068 1.00 0.00 16 ASN A C 12
ATOM 10221 O O . ASN A 1 16 ? -5.756 -3.919 -0.708 1.00 0.00 16 ASN A O 12
ATOM 10232 N N . ARG A 1 17 ? -3.790 -3.008 -0.103 1.00 0.00 17 ARG A N 12
ATOM 10233 C CA . ARG A 1 17 ? -3.061 -3.556 -1.241 1.00 0.00 17 ARG A CA 12
ATOM 10234 C C . ARG A 1 17 ? -1.557 -3.364 -1.067 1.00 0.00 17 ARG A C 12
ATOM 10235 O O . ARG A 1 17 ? -1.113 -2.441 -0.382 1.00 0.00 17 ARG A O 12
ATOM 10256 N N . CYS A 1 18 ? -0.778 -4.242 -1.690 1.00 0.00 18 CYS A N 12
ATOM 10257 C CA . CYS A 1 18 ? 0.676 -4.170 -1.604 1.00 0.00 18 CYS A CA 12
ATOM 10258 C C . CYS A 1 18 ? 1.240 -3.243 -2.677 1.00 0.00 18 CYS A C 12
ATOM 10259 O O . CYS A 1 18 ? 0.869 -3.333 -3.847 1.00 0.00 18 CYS A O 12
ATOM 10266 N N . PHE A 1 19 ? 2.137 -2.353 -2.269 1.00 0.00 19 PHE A N 12
ATOM 10267 C CA . PHE A 1 19 ? 2.752 -1.408 -3.194 1.00 0.00 19 PHE A CA 12
ATOM 10268 C C . PHE A 1 19 ? 3.914 -2.057 -3.941 1.00 0.00 19 PHE A C 12
ATOM 10269 O O . PHE A 1 19 ? 4.827 -1.373 -4.405 1.00 0.00 19 PHE A O 12
ATOM 10286 N N . SER A 1 20 ? 3.872 -3.380 -4.053 1.00 0.00 20 SER A N 12
ATOM 10287 C CA . SER A 1 20 ? 4.923 -4.123 -4.740 1.00 0.00 20 SER A CA 12
ATOM 10288 C C . SER A 1 20 ? 4.325 -5.163 -5.683 1.00 0.00 20 SER A C 12
ATOM 10289 O O . SER A 1 20 ? 4.840 -5.395 -6.777 1.00 0.00 20 SER A O 12
ATOM 10297 N N . CYS A 1 21 ? 3.235 -5.788 -5.249 1.00 0.00 21 CYS A N 12
ATOM 10298 C CA . CYS A 1 21 ? 2.566 -6.805 -6.052 1.00 0.00 21 CYS A CA 12
ATOM 10299 C C . CYS A 1 21 ? 1.089 -6.469 -6.234 1.00 0.00 21 CYS A C 12
ATOM 10300 O O . CYS A 1 21 ? 0.406 -7.058 -7.071 1.00 0.00 21 CYS A O 12
ATOM 10307 N N . ASN A 1 22 ? 0.603 -5.517 -5.444 1.00 0.00 22 ASN A N 12
ATOM 10308 C CA . ASN A 1 22 ? -0.794 -5.102 -5.517 1.00 0.00 22 ASN A CA 12
ATOM 10309 C C . ASN A 1 22 ? -1.705 -6.146 -4.877 1.00 0.00 22 ASN A C 12
ATOM 10310 O O . ASN A 1 22 ? -2.887 -6.242 -5.211 1.00 0.00 22 ASN A O 12
ATOM 10321 N N . LYS A 1 23 ? -1.149 -6.925 -3.956 1.00 0.00 23 LYS A N 12
ATOM 10322 C CA . LYS A 1 23 ? -1.910 -7.960 -3.268 1.00 0.00 23 LYS A CA 12
ATOM 10323 C C . LYS A 1 23 ? -2.719 -7.367 -2.119 1.00 0.00 23 LYS A C 12
ATOM 10324 O O . LYS A 1 23 ? -2.163 -6.972 -1.094 1.00 0.00 23 LYS A O 12
ATOM 10343 N N . LYS A 1 24 ? -4.035 -7.310 -2.295 1.00 0.00 24 LYS A N 12
ATOM 10344 C CA . LYS A 1 24 ? -4.921 -6.768 -1.272 1.00 0.00 24 LYS A CA 12
ATOM 10345 C C . LYS A 1 24 ? -4.502 -7.239 0.116 1.00 0.00 24 LYS A C 12
ATOM 10346 O O . LYS A 1 24 ? -4.615 -8.420 0.443 1.00 0.00 24 LYS A O 12
ATOM 10365 N N . VAL A 1 25 ? -4.018 -6.306 0.931 1.00 0.00 25 VAL A N 12
ATOM 10366 C CA . VAL A 1 25 ? -3.584 -6.626 2.286 1.00 0.00 25 VAL A CA 12
ATOM 10367 C C . VAL A 1 25 ? -4.682 -6.327 3.300 1.00 0.00 25 VAL A C 12
ATOM 10368 O O . VAL A 1 25 ? -4.413 -6.135 4.485 1.00 0.00 25 VAL A O 12
ATOM 10381 N N . GLY A 1 26 ? -5.924 -6.290 2.825 1.00 0.00 26 GLY A N 12
ATOM 10382 C CA . GLY A 1 26 ? -7.046 -6.015 3.704 1.00 0.00 26 GLY A CA 12
ATOM 10383 C C . GLY A 1 26 ? -6.699 -5.017 4.791 1.00 0.00 26 GLY A C 12
ATOM 10384 O O . GLY A 1 26 ? -5.954 -4.066 4.557 1.00 0.00 26 GLY A O 12
ATOM 10388 N N . VAL A 1 27 ? -7.243 -5.234 5.985 1.00 0.00 27 VAL A N 12
ATOM 10389 C CA . VAL A 1 27 ? -6.987 -4.346 7.113 1.00 0.00 27 VAL A CA 12
ATOM 10390 C C . VAL A 1 27 ? -5.832 -4.859 7.966 1.00 0.00 27 VAL A C 12
ATOM 10391 O O . VAL A 1 27 ? -5.766 -4.590 9.165 1.00 0.00 27 VAL A O 12
ATOM 10404 N N . MET A 1 28 ? -4.924 -5.599 7.339 1.00 0.00 28 MET A N 12
ATOM 10405 C CA . MET A 1 28 ? -3.770 -6.149 8.040 1.00 0.00 28 MET A CA 12
ATOM 10406 C C . MET A 1 28 ? -2.494 -5.948 7.229 1.00 0.00 28 MET A C 12
ATOM 10407 O O . MET A 1 28 ? -1.623 -6.816 7.199 1.00 0.00 28 MET A O 12
ATOM 10421 N N . GLY A 1 29 ? -2.392 -4.797 6.570 1.00 0.00 29 GLY A N 12
ATOM 10422 C CA . GLY A 1 29 ? -1.219 -4.504 5.767 1.00 0.00 29 GLY A CA 12
ATOM 10423 C C . GLY A 1 29 ? -0.118 -3.839 6.570 1.00 0.00 29 GLY A C 12
ATOM 10424 O O . GLY A 1 29 ? -0.341 -3.399 7.698 1.00 0.00 29 GLY A O 12
ATOM 10428 N N . PHE A 1 30 ? 1.074 -3.766 5.988 1.00 0.00 30 PHE A N 12
ATOM 10429 C CA . PHE A 1 30 ? 2.215 -3.153 6.657 1.00 0.00 30 PHE A CA 12
ATOM 10430 C C . PHE A 1 30 ? 2.576 -1.820 6.007 1.00 0.00 30 PHE A C 12
ATOM 10431 O O . PHE A 1 30 ? 3.264 -1.781 4.986 1.00 0.00 30 PHE A O 12
ATOM 10448 N N . LYS A 1 31 ? 2.105 -0.731 6.604 1.00 0.00 31 LYS A N 12
ATOM 10449 C CA . LYS A 1 31 ? 2.377 0.605 6.084 1.00 0.00 31 LYS A CA 12
ATOM 10450 C C . LYS A 1 31 ? 3.767 1.077 6.498 1.00 0.00 31 LYS A C 12
ATOM 10451 O O . LYS A 1 31 ? 4.078 1.159 7.687 1.00 0.00 31 LYS A O 12
ATOM 10470 N N . CYS A 1 32 ? 4.600 1.387 5.511 1.00 0.00 32 CYS A N 12
ATOM 10471 C CA . CYS A 1 32 ? 5.957 1.852 5.771 1.00 0.00 32 CYS A CA 12
ATOM 10472 C C . CYS A 1 32 ? 5.971 3.350 6.065 1.00 0.00 32 CYS A C 12
ATOM 10473 O O . CYS A 1 32 ? 5.008 4.060 5.777 1.00 0.00 32 CYS A O 12
ATOM 10480 N N . LYS A 1 33 ? 7.071 3.823 6.641 1.00 0.00 33 LYS A N 12
ATOM 10481 C CA . LYS A 1 33 ? 7.214 5.236 6.973 1.00 0.00 33 LYS A CA 12
ATOM 10482 C C . LYS A 1 33 ? 6.993 6.109 5.743 1.00 0.00 33 LYS A C 12
ATOM 10483 O O . LYS A 1 33 ? 6.469 7.219 5.842 1.00 0.00 33 LYS A O 12
ATOM 10502 N N . CYS A 1 34 ? 7.395 5.601 4.582 1.00 0.00 34 CYS A N 12
ATOM 10503 C CA . CYS A 1 34 ? 7.240 6.334 3.332 1.00 0.00 34 CYS A CA 12
ATOM 10504 C C . CYS A 1 34 ? 5.772 6.664 3.072 1.00 0.00 34 CYS A C 12
ATOM 10505 O O . CYS A 1 34 ? 5.455 7.626 2.375 1.00 0.00 3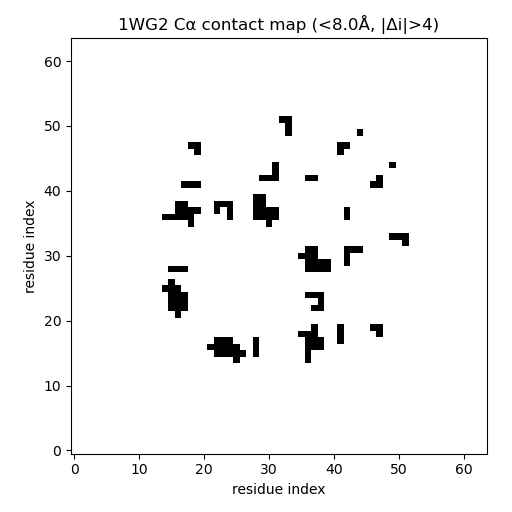4 CYS A O 12
ATOM 10512 N N . GLY A 1 35 ? 4.881 5.857 3.641 1.00 0.00 35 GLY A N 12
ATOM 10513 C CA . GLY A 1 35 ? 3.458 6.079 3.460 1.00 0.00 35 GLY A CA 12
ATOM 10514 C C . GLY A 1 35 ? 2.855 5.158 2.418 1.00 0.00 35 GLY A C 12
ATOM 10515 O O . GLY A 1 35 ? 1.917 5.534 1.716 1.00 0.00 35 GLY A O 12
ATOM 10519 N N . SER A 1 36 ? 3.397 3.948 2.316 1.00 0.00 36 SER A N 12
ATOM 10520 C CA . SER A 1 36 ? 2.910 2.972 1.348 1.00 0.00 36 SER A CA 12
ATOM 10521 C C . SER A 1 36 ? 2.482 1.684 2.044 1.00 0.00 36 SER A C 12
ATOM 10522 O O . SER A 1 36 ? 3.038 1.306 3.075 1.00 0.00 36 SER A O 12
ATOM 10530 N N . THR A 1 37 ? 1.487 1.012 1.472 1.00 0.00 37 THR A N 12
ATOM 10531 C CA . THR A 1 37 ? 0.982 -0.233 2.036 1.00 0.00 37 THR A CA 12
ATOM 10532 C C . THR A 1 37 ? 1.648 -1.441 1.388 1.00 0.00 37 THR A C 12
ATOM 10533 O O . THR A 1 37 ? 1.890 -1.456 0.181 1.00 0.00 37 THR A O 12
ATOM 10544 N N . PHE A 1 38 ? 1.944 -2.453 2.197 1.00 0.00 38 PHE A N 12
ATOM 10545 C CA . PHE A 1 38 ? 2.583 -3.666 1.702 1.00 0.00 38 PHE A CA 12
ATOM 10546 C C . PHE A 1 38 ? 1.989 -4.905 2.366 1.00 0.00 38 PHE A C 12
ATOM 10547 O O . PHE A 1 38 ? 1.285 -4.806 3.372 1.00 0.00 38 PHE A O 12
ATOM 10564 N N . CYS A 1 39 ? 2.276 -6.070 1.796 1.00 0.00 39 CYS A N 12
ATOM 10565 C CA . CYS A 1 39 ? 1.770 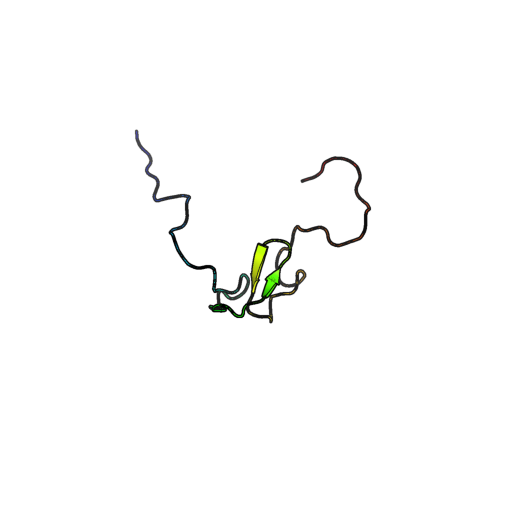-7.329 2.330 1.00 0.00 39 CYS A CA 12
ATOM 10566 C C . CYS A 1 39 ? 2.829 -8.022 3.183 1.00 0.00 39 CYS A C 12
ATOM 10567 O O . CYS A 1 39 ? 2.944 -9.247 3.173 1.00 0.00 39 CYS A O 12
ATOM 10574 N N . GLY A 1 40 ? 3.600 -7.229 3.920 1.00 0.00 40 GLY A N 12
ATOM 10575 C CA . GLY A 1 40 ? 4.639 -7.784 4.768 1.00 0.00 40 GLY A CA 12
ATOM 10576 C C . GLY A 1 40 ? 5.875 -8.181 3.986 1.00 0.00 40 GLY A C 12
ATOM 10577 O O . GLY A 1 40 ? 6.994 -7.835 4.364 1.00 0.00 40 GLY A O 12
ATOM 10581 N N . SER A 1 41 ? 5.673 -8.910 2.893 1.00 0.00 41 SER A N 12
ATOM 10582 C CA . SER A 1 41 ? 6.782 -9.359 2.059 1.00 0.00 41 SER A CA 12
ATOM 10583 C C . SER A 1 41 ? 7.451 -8.178 1.363 1.00 0.00 41 SER A C 12
ATOM 10584 O O . SER A 1 41 ? 8.595 -8.303 0.929 1.00 0.00 41 SER A O 12
ATOM 10592 N N . HIS A 1 42 ? 6.731 -7.070 1.272 1.00 0.00 42 HIS A N 12
ATOM 10593 C CA . HIS A 1 42 ? 7.265 -5.881 0.630 1.00 0.00 42 HIS A CA 12
ATOM 10594 C C . HIS A 1 42 ? 7.178 -4.694 1.592 1.00 0.00 42 HIS A C 12
ATOM 10595 O O . HIS A 1 42 ? 7.136 -3.531 1.191 1.00 0.00 42 HIS A O 12
ATOM 10609 N N . ARG A 1 43 ? 7.153 -5.017 2.881 1.00 0.00 43 ARG A N 12
ATOM 10610 C CA . ARG A 1 43 ? 7.070 -4.000 3.922 1.00 0.00 43 ARG A CA 12
ATOM 10611 C C . ARG A 1 43 ? 8.424 -3.332 4.138 1.00 0.00 43 ARG A C 12
ATOM 10612 O O . ARG A 1 43 ? 8.516 -2.281 4.774 1.00 0.00 43 ARG A O 12
ATOM 10633 N N . TYR A 1 44 ? 9.474 -3.948 3.605 1.00 0.00 44 TYR A N 12
ATOM 10634 C CA . TYR A 1 44 ? 10.824 -3.415 3.742 1.00 0.00 44 TYR A CA 12
ATOM 10635 C C . TYR A 1 44 ? 11.037 -2.225 2.811 1.00 0.00 44 TYR A C 12
ATOM 10636 O O . TYR A 1 44 ? 10.504 -2.168 1.703 1.00 0.00 44 TYR A O 12
ATOM 10654 N N . PRO A 1 45 ? 11.835 -1.250 3.271 1.00 0.00 45 PRO A N 12
ATOM 10655 C CA . PRO A 1 45 ? 12.139 -0.044 2.496 1.00 0.00 45 PRO A CA 12
ATOM 10656 C C . PRO A 1 45 ? 13.027 -0.337 1.292 1.00 0.00 45 PRO A C 12
ATOM 10657 O O . PRO A 1 45 ? 13.044 0.422 0.323 1.00 0.00 45 PRO A O 12
ATOM 10668 N N . GLU A 1 46 ? 13.763 -1.442 1.359 1.00 0.00 46 GLU A N 12
ATOM 10669 C CA . GLU A 1 46 ? 14.653 -1.834 0.273 1.00 0.00 46 GLU A CA 12
ATOM 10670 C C . GLU A 1 46 ? 13.870 -2.481 -0.866 1.00 0.00 46 GLU A C 12
ATOM 10671 O O . GLU A 1 46 ? 14.320 -2.503 -2.011 1.00 0.00 46 GLU A O 12
ATOM 10683 N N . LYS A 1 47 ? 12.694 -3.010 -0.542 1.00 0.00 47 LYS A N 12
ATOM 10684 C CA . LYS A 1 47 ? 11.846 -3.658 -1.535 1.00 0.00 47 LYS A CA 12
ATOM 10685 C C . LYS A 1 47 ? 10.790 -2.692 -2.062 1.00 0.00 47 LYS A C 12
ATOM 10686 O O . LYS A 1 47 ? 9.768 -3.141 -2.578 1.00 0.00 47 LYS A O 12
ATOM 10705 N N . HIS A 1 48 ? 11.056 -1.401 -1.924 1.00 0.00 48 HIS A N 12
ATOM 10706 C CA . HIS A 1 48 ? 10.122 -0.391 -2.391 1.00 0.00 48 HIS A CA 12
ATOM 10707 C C . HIS A 1 48 ? 10.739 0.999 -2.216 1.00 0.00 48 HIS A C 12
ATOM 10708 O O . HIS A 1 48 ? 11.536 1.248 -1.312 1.00 0.00 48 HIS A O 12
ATOM 10722 N N . GLU A 1 49 ? 10.349 1.903 -3.108 1.00 0.00 49 GLU A N 12
ATOM 10723 C CA . GLU A 1 49 ? 10.848 3.273 -3.075 1.00 0.00 49 GLU A CA 12
ATOM 10724 C C . GLU A 1 49 ? 10.395 3.986 -1.805 1.00 0.00 49 GLU A C 12
ATOM 10725 O O . GLU A 1 49 ? 9.525 4.856 -1.844 1.00 0.00 49 GLU A O 12
ATOM 10737 N N . CYS A 1 50 ? 10.992 3.612 -0.678 1.00 0.00 50 CYS A N 12
ATOM 10738 C CA . CYS A 1 50 ? 10.651 4.214 0.605 1.00 0.00 50 CYS A CA 12
ATOM 10739 C C . CYS A 1 50 ? 11.066 5.682 0.644 1.00 0.00 50 CYS A C 12
ATOM 10740 O O . CYS A 1 50 ? 10.375 6.517 1.229 1.00 0.00 50 CYS A O 12
ATOM 10747 N N . SER A 1 51 ? 12.197 5.989 0.018 1.00 0.00 51 SER A N 12
ATOM 10748 C CA . SER A 1 51 ? 12.706 7.355 -0.016 1.00 0.00 51 SER A CA 12
ATOM 10749 C C . SER A 1 51 ? 12.472 8.055 1.319 1.00 0.00 51 SER A C 12
ATOM 10750 O O . SER A 1 51 ? 12.219 9.259 1.366 1.00 0.00 51 SER A O 12
ATOM 10758 N N . PHE A 1 52 ? 12.559 7.292 2.404 1.00 0.00 52 PHE A N 12
ATOM 10759 C CA . PHE A 1 52 ? 12.356 7.837 3.741 1.00 0.00 52 PHE A CA 12
ATOM 10760 C C . PHE A 1 52 ? 13.671 7.885 4.514 1.00 0.00 52 PHE A C 12
ATOM 10761 O O . PHE A 1 52 ? 14.392 6.890 4.594 1.00 0.00 52 PHE A O 12
ATOM 10778 N N . ASP A 1 53 ? 13.975 9.047 5.080 1.00 0.00 53 ASP A N 12
ATOM 10779 C CA . ASP A 1 53 ? 15.203 9.226 5.847 1.00 0.00 53 ASP A CA 12
ATOM 10780 C C . ASP A 1 53 ? 15.036 8.698 7.269 1.00 0.00 53 ASP A C 12
ATOM 10781 O O . ASP A 1 53 ? 14.662 9.440 8.178 1.00 0.00 53 ASP A O 12
ATOM 10790 N N . PHE A 1 54 ? 15.316 7.412 7.454 1.00 0.00 54 PHE A N 12
ATOM 10791 C CA . PHE A 1 54 ? 15.196 6.785 8.765 1.00 0.00 54 PHE A CA 12
ATOM 10792 C C . PHE A 1 54 ? 16.174 7.406 9.757 1.00 0.00 54 PHE A C 12
ATOM 10793 O O . PHE A 1 54 ? 15.810 7.723 10.890 1.00 0.00 54 PHE A O 12
ATOM 10810 N N . LYS A 1 55 ? 17.419 7.576 9.324 1.00 0.00 55 LYS A N 12
ATOM 10811 C CA . LYS A 1 55 ? 18.451 8.159 10.172 1.00 0.00 55 LYS A CA 12
ATOM 10812 C C . LYS A 1 55 ? 18.055 9.560 10.627 1.00 0.00 55 LYS A C 12
ATOM 10813 O O . LYS A 1 55 ? 17.862 10.457 9.808 1.00 0.00 55 LYS A O 12
ATOM 10832 N N . GLU A 1 56 ? 17.936 9.739 11.939 1.00 0.00 56 GLU A N 12
ATOM 10833 C CA . GLU A 1 56 ? 17.563 11.032 12.502 1.00 0.00 56 GLU A CA 12
ATOM 10834 C C . GLU A 1 56 ? 18.780 11.742 13.087 1.00 0.00 56 GLU A C 12
ATOM 10835 O O . GLU A 1 56 ? 19.810 11.121 13.347 1.00 0.00 56 GLU A O 12
ATOM 10847 N N . VAL A 1 57 ? 18.653 13.050 13.291 1.00 0.00 57 VAL A N 12
ATOM 10848 C CA . VAL A 1 57 ? 19.741 13.846 13.845 1.00 0.00 57 VAL A CA 12
ATOM 10849 C C . VAL A 1 57 ? 19.562 14.053 15.345 1.00 0.00 57 VAL A C 12
ATOM 10850 O O . VAL A 1 57 ? 18.460 14.325 15.818 1.00 0.00 57 VAL A O 12
ATOM 10863 N N . GLY A 1 58 ? 20.656 13.922 16.090 1.00 0.00 58 GLY A N 12
ATOM 10864 C CA . GLY A 1 58 ? 20.599 14.098 17.529 1.00 0.00 58 GLY A CA 12
ATOM 10865 C C . GLY A 1 58 ? 21.254 15.388 17.982 1.00 0.00 58 GLY A C 12
ATOM 10866 O O . GLY A 1 58 ? 22.112 15.380 18.865 1.00 0.00 58 GLY A O 12
ATOM 10870 N N . SER A 1 59 ? 20.850 16.499 17.375 1.00 0.00 59 SER A N 12
ATOM 10871 C CA . SER A 1 59 ? 21.407 17.803 17.717 1.00 0.00 59 SER A CA 12
ATOM 10872 C C . SER A 1 59 ? 22.927 17.729 17.837 1.00 0.00 59 SER A C 12
ATOM 10873 O O . SER A 1 59 ? 23.517 18.306 18.750 1.00 0.00 59 SER A O 12
ATOM 10881 N N . GLY A 1 60 ? 23.554 17.014 16.908 1.00 0.00 60 GLY A N 12
ATOM 10882 C CA . GLY A 1 60 ? 24.998 16.878 16.926 1.00 0.00 60 GLY A CA 12
ATOM 10883 C C . GLY A 1 60 ? 25.597 16.853 15.534 1.00 0.00 60 GLY A C 12
ATOM 10884 O O . GLY A 1 60 ? 25.044 16.259 14.608 1.00 0.00 60 GLY A O 12
ATOM 10888 N N . PRO A 1 61 ? 26.753 17.513 15.371 1.00 0.00 61 PRO A N 12
ATOM 10889 C CA . PRO A 1 61 ? 27.451 17.580 14.084 1.00 0.00 61 PRO A CA 12
ATOM 10890 C C . PRO A 1 61 ? 28.047 16.237 13.676 1.00 0.00 61 PRO A C 12
ATOM 10891 O O . PRO A 1 61 ? 28.515 15.473 14.520 1.00 0.00 61 PRO A O 12
ATOM 10902 N N . SER A 1 62 ? 28.025 15.955 12.377 1.00 0.00 62 SER A N 12
ATOM 10903 C CA . SER A 1 62 ? 28.560 14.701 11.858 1.00 0.00 62 SER A CA 12
ATOM 10904 C C . SER A 1 62 ? 29.743 14.959 10.929 1.00 0.00 62 SER A C 12
ATOM 10905 O O . SER A 1 62 ? 29.609 15.630 9.907 1.00 0.00 62 SER A O 12
ATOM 10913 N N . SER A 1 63 ? 30.902 14.420 11.294 1.00 0.00 63 SER A N 12
ATOM 10914 C CA . SER A 1 63 ? 32.110 14.593 10.497 1.00 0.00 63 SER A CA 12
ATOM 10915 C C . SER A 1 63 ? 31.857 14.224 9.039 1.00 0.00 63 SER A C 12
ATOM 10916 O O . SER A 1 63 ? 32.072 15.031 8.136 1.00 0.00 63 SER A O 12
ATOM 10924 N N . GLY A 1 64 ? 31.398 12.996 8.817 1.00 0.00 64 GLY A N 12
ATOM 10925 C CA . GLY A 1 64 ? 31.123 12.539 7.467 1.00 0.00 64 GLY A CA 12
ATOM 10926 C C . GLY A 1 64 ? 32.386 12.217 6.695 1.00 0.00 64 GLY A C 12
ATOM 10927 O O . GLY A 1 64 ? 32.423 11.200 6.004 1.00 0.00 64 GLY A O 12
ATOM 10933 N N . GLY A 1 1 ? -8.384 33.081 -11.197 1.00 0.00 1 GLY A N 13
ATOM 10934 C CA . GLY A 1 1 ? -8.815 32.004 -12.068 1.00 0.00 1 GLY A CA 13
ATOM 10935 C C . GLY A 1 1 ? -7.815 30.866 -12.122 1.00 0.00 1 GLY A C 13
ATOM 10936 O O . GLY A 1 1 ? -6.607 31.096 -12.193 1.00 0.00 1 GLY A O 13
ATOM 10940 N N . SER A 1 2 ? -8.317 29.636 -12.087 1.00 0.00 2 SER A N 13
ATOM 10941 C CA . SER A 1 2 ? -7.458 28.458 -12.127 1.00 0.00 2 SER A CA 13
ATOM 10942 C C . SER A 1 2 ? -8.240 27.231 -12.583 1.00 0.00 2 SER A C 13
ATOM 10943 O O . SER A 1 2 ? -9.420 27.080 -12.268 1.00 0.00 2 SER A O 13
ATOM 10951 N N . SER A 1 3 ? -7.573 26.355 -13.328 1.00 0.00 3 SER A N 13
ATOM 10952 C CA . SER A 1 3 ? -8.205 25.141 -13.832 1.00 0.00 3 SER A CA 13
ATOM 10953 C C . SER A 1 3 ? -8.134 24.022 -12.798 1.00 0.00 3 SER A C 13
ATOM 10954 O O . SER A 1 3 ? -7.283 24.035 -11.910 1.00 0.00 3 SER A O 13
ATOM 10962 N N . GLY A 1 4 ? -9.037 23.053 -12.920 1.00 0.00 4 GLY A N 13
ATOM 10963 C CA . GLY A 1 4 ? -9.060 21.940 -11.990 1.00 0.00 4 GLY A CA 13
ATOM 10964 C C . GLY A 1 4 ? -9.955 22.201 -10.795 1.00 0.00 4 GLY A C 13
ATOM 10965 O O . GLY A 1 4 ? -10.227 23.353 -10.455 1.00 0.00 4 GLY A O 13
ATOM 10969 N N . SER A 1 5 ? -10.416 21.130 -10.157 1.00 0.00 5 SER A N 13
ATOM 10970 C CA . SER A 1 5 ? -11.290 21.249 -8.996 1.00 0.00 5 SER A CA 13
ATOM 10971 C C . SER A 1 5 ? -11.384 19.923 -8.248 1.00 0.00 5 SER A C 13
ATOM 10972 O O . SER A 1 5 ? -11.264 18.852 -8.844 1.00 0.00 5 SER A O 13
ATOM 10980 N N . SER A 1 6 ? -11.600 20.002 -6.939 1.00 0.00 6 SER A N 13
ATOM 10981 C CA . SER A 1 6 ? -11.707 18.809 -6.108 1.00 0.00 6 SER A CA 13
ATOM 10982 C C . SER A 1 6 ? -12.741 19.007 -5.004 1.00 0.00 6 SER A C 13
ATOM 10983 O O . SER A 1 6 ? -12.876 20.098 -4.452 1.00 0.00 6 SER A O 13
ATOM 10991 N N . GLY A 1 7 ? -13.470 17.941 -4.687 1.00 0.00 7 GLY A N 13
ATOM 10992 C CA . GLY A 1 7 ? -14.483 18.017 -3.651 1.00 0.00 7 GLY A CA 13
ATOM 10993 C C . GLY A 1 7 ? -13.892 18.281 -2.280 1.00 0.00 7 GLY A C 13
ATOM 10994 O O . GLY A 1 7 ? -12.873 18.957 -2.139 1.00 0.00 7 GLY A O 13
ATOM 10998 N N . PRO A 1 8 ? -14.541 17.740 -1.238 1.00 0.00 8 PRO A N 13
ATOM 10999 C CA . PRO A 1 8 ? -14.091 17.908 0.148 1.00 0.00 8 PRO A CA 13
ATOM 11000 C C . PRO A 1 8 ? -12.799 17.151 0.434 1.00 0.00 8 PRO A C 13
ATOM 11001 O O . PRO A 1 8 ? -11.842 17.716 0.963 1.00 0.00 8 PRO A O 13
ATOM 11012 N N . SER A 1 9 ? -12.778 15.870 0.080 1.00 0.00 9 SER A N 13
ATOM 11013 C CA . SER A 1 9 ? -11.603 15.035 0.302 1.00 0.00 9 SER A CA 13
ATOM 11014 C C . SER A 1 9 ? -11.778 13.666 -0.349 1.00 0.00 9 SER A C 13
ATOM 11015 O O . SER A 1 9 ? -12.901 13.208 -0.563 1.00 0.00 9 SER A O 13
ATOM 11023 N N . ARG A 1 10 ? -10.661 13.019 -0.662 1.00 0.00 10 ARG A N 13
ATOM 11024 C CA . ARG A 1 10 ? -10.690 11.704 -1.290 1.00 0.00 10 ARG A CA 13
ATOM 11025 C C . ARG A 1 10 ? -11.791 10.837 -0.686 1.00 0.00 10 ARG A C 13
ATOM 11026 O O . ARG A 1 10 ? -12.038 10.856 0.520 1.00 0.00 10 ARG A O 13
ATOM 11047 N N . PRO A 1 11 ? -12.469 10.060 -1.543 1.00 0.00 11 PRO A N 13
ATOM 11048 C CA . PRO A 1 11 ? -13.555 9.172 -1.117 1.00 0.00 11 PRO A CA 13
ATOM 11049 C C . PRO A 1 11 ? -13.049 7.992 -0.294 1.00 0.00 11 PRO A C 13
ATOM 11050 O O . PRO A 1 11 ? -11.936 8.020 0.231 1.00 0.00 11 PRO A O 13
ATOM 11061 N N . VAL A 1 12 ? -13.874 6.956 -0.184 1.00 0.00 12 VAL A N 13
ATOM 11062 C CA . VAL A 1 12 ? -13.510 5.765 0.574 1.00 0.00 12 VAL A CA 13
ATOM 11063 C C . VAL A 1 12 ? -12.492 4.921 -0.185 1.00 0.00 12 VAL A C 13
ATOM 11064 O O . VAL A 1 12 ? -12.635 3.703 -0.289 1.00 0.00 12 VAL A O 13
ATOM 11077 N N . ARG A 1 13 ? -11.463 5.577 -0.712 1.00 0.00 13 ARG A N 13
ATOM 11078 C CA . ARG A 1 13 ? -10.420 4.887 -1.462 1.00 0.00 13 ARG A CA 13
ATOM 11079 C C . ARG A 1 13 ? -9.778 3.790 -0.617 1.00 0.00 13 ARG A C 13
ATOM 11080 O O . ARG A 1 13 ? -9.195 4.046 0.437 1.00 0.00 13 ARG A O 13
ATOM 11101 N N . PRO A 1 14 ? -9.888 2.539 -1.088 1.00 0.00 14 PRO A N 13
ATOM 11102 C CA . PRO A 1 14 ? -9.324 1.379 -0.392 1.00 0.00 14 PRO A CA 13
ATOM 11103 C C . PRO A 1 14 ? -7.800 1.365 -0.429 1.00 0.00 14 PRO A C 13
ATOM 11104 O O . PRO A 1 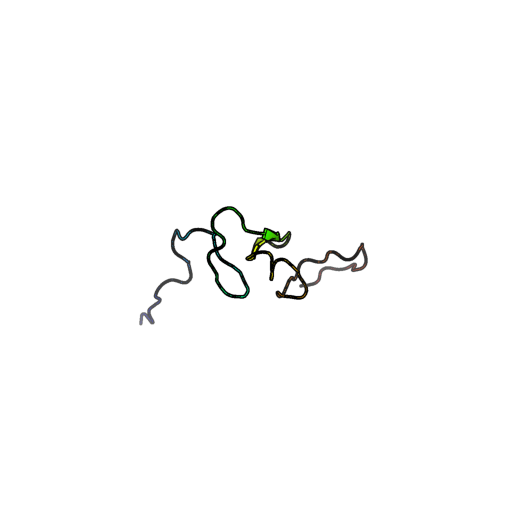14 ? -7.195 1.427 -1.499 1.00 0.00 14 PRO A O 13
ATOM 11115 N N . ASN A 1 15 ? -7.185 1.282 0.746 1.00 0.00 15 ASN A N 13
ATOM 11116 C CA . ASN A 1 15 ? -5.730 1.259 0.847 1.00 0.00 15 ASN A CA 13
ATOM 11117 C C . ASN A 1 15 ? -5.229 -0.143 1.180 1.00 0.00 15 ASN A C 13
ATOM 11118 O O . ASN A 1 15 ? -4.134 -0.312 1.715 1.00 0.00 15 ASN A O 13
ATOM 11129 N N . ASN A 1 16 ? -6.040 -1.147 0.860 1.00 0.00 16 ASN A N 13
ATOM 11130 C CA . ASN A 1 16 ? -5.680 -2.535 1.125 1.00 0.00 16 ASN A CA 13
ATOM 11131 C C . ASN A 1 16 ? -5.024 -3.170 -0.098 1.00 0.00 16 ASN A C 13
ATOM 11132 O O . ASN A 1 16 ? -5.685 -3.842 -0.889 1.00 0.00 16 ASN A O 13
ATOM 11143 N N . ARG A 1 17 ? -3.722 -2.951 -0.244 1.00 0.00 17 ARG A N 13
ATOM 11144 C CA . ARG A 1 17 ? -2.977 -3.501 -1.370 1.00 0.00 17 ARG A CA 13
ATOM 11145 C C . ARG A 1 17 ? -1.475 -3.318 -1.171 1.00 0.00 17 ARG A C 13
ATOM 11146 O O . ARG A 1 17 ? -1.036 -2.374 -0.512 1.00 0.00 17 ARG A O 13
ATOM 11167 N N . CYS A 1 18 ? -0.692 -4.226 -1.743 1.00 0.00 18 CYS A N 13
ATOM 11168 C CA . CYS A 1 18 ? 0.760 -4.166 -1.628 1.00 0.00 18 CYS A CA 13
ATOM 11169 C C . CYS A 1 18 ? 1.349 -3.210 -2.661 1.00 0.00 18 CYS A C 13
ATOM 11170 O O . CYS A 1 18 ? 0.974 -3.238 -3.833 1.00 0.00 18 CYS A O 13
ATOM 11177 N N . PHE A 1 19 ? 2.272 -2.363 -2.217 1.00 0.00 19 PHE A N 13
ATOM 11178 C CA . PHE A 1 19 ? 2.912 -1.397 -3.102 1.00 0.00 19 PHE A CA 13
ATOM 11179 C C . PHE A 1 19 ? 4.063 -2.042 -3.869 1.00 0.00 19 PHE A C 13
ATOM 11180 O O . PHE A 1 19 ? 4.994 -1.361 -4.299 1.00 0.00 19 PHE A O 13
ATOM 11197 N N . SER A 1 20 ? 3.992 -3.359 -4.035 1.00 0.00 20 SER A N 13
ATOM 11198 C CA . SER A 1 20 ? 5.029 -4.097 -4.745 1.00 0.00 20 SER A CA 13
ATOM 11199 C C . SER A 1 20 ? 4.414 -5.083 -5.733 1.00 0.00 20 SER A C 13
ATOM 11200 O O . SER A 1 20 ? 4.867 -5.204 -6.872 1.00 0.00 20 SER A O 13
ATOM 11208 N N . CYS A 1 21 ? 3.378 -5.787 -5.289 1.00 0.00 21 CYS A N 13
ATOM 11209 C CA . CYS A 1 21 ? 2.699 -6.764 -6.132 1.00 0.00 21 CYS A CA 13
ATOM 11210 C C . CYS A 1 21 ? 1.226 -6.404 -6.303 1.00 0.00 21 CYS A C 13
ATOM 11211 O O . CYS A 1 21 ? 0.524 -6.996 -7.121 1.00 0.00 21 CYS A O 13
ATOM 11218 N N . ASN A 1 22 ? 0.767 -5.429 -5.526 1.00 0.00 22 ASN A N 13
ATOM 11219 C CA . ASN A 1 22 ? -0.622 -4.990 -5.591 1.00 0.00 22 ASN A CA 13
ATOM 11220 C C . ASN A 1 22 ? -1.554 -6.040 -4.993 1.00 0.00 22 ASN A C 13
ATOM 11221 O O . ASN A 1 22 ? -2.735 -6.106 -5.335 1.00 0.00 22 ASN A O 13
ATOM 11232 N N . LYS A 1 23 ? -1.014 -6.860 -4.097 1.00 0.00 23 LYS A N 13
ATOM 11233 C CA . LYS A 1 23 ? -1.795 -7.906 -3.448 1.00 0.00 23 LYS A CA 13
ATOM 11234 C C . LYS A 1 23 ? -2.609 -7.339 -2.289 1.00 0.00 23 LYS A C 13
ATOM 11235 O O . LYS A 1 23 ? -2.063 -7.015 -1.234 1.00 0.00 23 LYS A O 13
ATOM 11254 N N . LYS A 1 24 ? -3.917 -7.222 -2.492 1.00 0.00 24 LYS A N 13
ATOM 11255 C CA . LYS A 1 24 ? -4.807 -6.696 -1.463 1.00 0.00 24 LYS A CA 13
ATOM 11256 C C . LYS A 1 24 ? -4.371 -7.161 -0.077 1.00 0.00 24 LYS A C 13
ATOM 11257 O O . LYS A 1 24 ? -4.363 -8.357 0.213 1.00 0.00 24 LYS A O 13
ATOM 11276 N N . VAL A 1 25 ? -4.011 -6.207 0.775 1.00 0.00 25 VAL A N 13
ATOM 11277 C CA . VAL A 1 25 ? -3.576 -6.519 2.132 1.00 0.00 25 VAL A CA 13
ATOM 11278 C C . VAL A 1 25 ? -4.669 -6.200 3.146 1.00 0.00 25 VAL A C 13
ATOM 11279 O O . VAL A 1 25 ? -4.390 -5.948 4.317 1.00 0.00 25 VAL A O 13
ATOM 11292 N N . GLY A 1 26 ? -5.917 -6.215 2.687 1.00 0.00 26 GLY A N 13
ATOM 11293 C CA . GLY A 1 26 ? -7.035 -5.926 3.567 1.00 0.00 26 GLY A CA 13
ATOM 11294 C C . GLY A 1 26 ? -6.681 -4.917 4.641 1.00 0.00 26 GLY A C 13
ATOM 11295 O O . GLY A 1 26 ? -5.954 -3.957 4.387 1.00 0.00 26 GLY A O 13
ATOM 11299 N N . VAL A 1 27 ? -7.198 -5.133 5.847 1.00 0.00 27 VAL A N 13
ATOM 11300 C CA . VAL A 1 27 ? -6.933 -4.235 6.964 1.00 0.00 27 VAL A CA 13
ATOM 11301 C C . VAL A 1 27 ? -5.857 -4.803 7.883 1.00 0.00 27 VAL A C 13
ATOM 11302 O O . VAL A 1 27 ? -5.844 -4.530 9.083 1.00 0.00 27 VAL A O 13
ATOM 11315 N N . MET A 1 28 ? -4.955 -5.593 7.310 1.00 0.00 28 MET A N 13
ATOM 11316 C CA . MET A 1 28 ? -3.873 -6.198 8.078 1.00 0.00 28 MET A CA 13
ATOM 11317 C C . MET A 1 28 ? -2.544 -6.069 7.340 1.00 0.00 28 MET A C 13
ATOM 11318 O O . MET A 1 28 ? -1.670 -6.925 7.461 1.00 0.00 28 MET A O 13
ATOM 11332 N N . GLY A 1 29 ? -2.400 -4.991 6.574 1.00 0.00 29 GLY A N 13
ATOM 11333 C CA . GLY A 1 29 ? -1.175 -4.770 5.828 1.00 0.00 29 GLY A CA 13
ATOM 11334 C C . GLY A 1 29 ? -0.106 -4.088 6.657 1.00 0.00 29 GLY A C 13
ATOM 11335 O O . GLY A 1 29 ? -0.362 -3.659 7.783 1.00 0.00 29 GLY A O 13
ATOM 11339 N N . PHE A 1 30 ? 1.097 -3.988 6.102 1.00 0.00 30 PHE A N 13
ATOM 11340 C CA . PHE A 1 30 ? 2.211 -3.355 6.800 1.00 0.00 30 PHE A CA 13
ATOM 11341 C C . PHE A 1 30 ? 2.481 -1.961 6.241 1.00 0.00 30 PHE A C 13
ATOM 11342 O O . PHE A 1 30 ? 3.123 -1.810 5.201 1.00 0.00 30 PHE A O 13
ATOM 11359 N N . LYS A 1 31 ? 1.986 -0.944 6.938 1.00 0.00 31 LYS A N 13
ATOM 11360 C CA . LYS A 1 31 ? 2.173 0.438 6.514 1.00 0.00 31 LYS A CA 13
ATOM 11361 C C . LYS A 1 31 ? 3.547 0.954 6.931 1.00 0.00 31 LYS A C 13
ATOM 11362 O O . LYS A 1 31 ? 3.898 0.933 8.111 1.00 0.00 31 LYS A O 13
ATOM 11381 N N . CYS A 1 32 ? 4.321 1.417 5.955 1.00 0.00 32 CYS A N 13
ATOM 11382 C CA . CYS A 1 32 ? 5.656 1.939 6.220 1.00 0.00 32 CYS A CA 13
ATOM 11383 C C . CYS A 1 32 ? 5.597 3.415 6.603 1.00 0.00 32 CYS A C 13
ATOM 11384 O O . CYS A 1 32 ? 4.630 4.111 6.293 1.00 0.00 32 CYS A O 13
ATOM 11391 N N . LYS A 1 33 ? 6.638 3.887 7.280 1.00 0.00 33 LYS A N 13
ATOM 11392 C CA . LYS A 1 33 ? 6.708 5.280 7.706 1.00 0.00 33 LYS A CA 13
ATOM 11393 C C . LYS A 1 33 ? 6.515 6.221 6.521 1.00 0.00 33 LYS A C 13
ATOM 11394 O O . LYS A 1 33 ? 5.958 7.310 6.664 1.00 0.00 33 LYS A O 13
ATOM 11413 N N . CYS A 1 34 ? 6.977 5.794 5.350 1.00 0.00 34 CYS A N 13
ATOM 11414 C CA . CYS A 1 34 ? 6.855 6.597 4.140 1.00 0.00 34 CYS A CA 13
ATOM 11415 C C . CYS A 1 34 ? 5.390 6.878 3.819 1.00 0.00 34 CYS A C 13
ATOM 11416 O O . CYS A 1 34 ? 5.039 7.969 3.373 1.00 0.00 34 CYS A O 13
ATOM 11423 N N . GLY A 1 35 ? 4.538 5.883 4.050 1.00 0.00 35 GLY A N 13
ATOM 11424 C CA . GLY A 1 35 ? 3.121 6.042 3.780 1.00 0.00 35 GLY A CA 13
ATOM 11425 C C . GLY A 1 35 ? 2.625 5.095 2.705 1.00 0.00 35 GLY A C 13
ATOM 11426 O O . GLY A 1 35 ? 1.683 5.409 1.978 1.00 0.00 35 GLY A O 13
ATOM 11430 N N . SER A 1 36 ? 3.263 3.933 2.603 1.00 0.00 36 SER A N 13
ATOM 11431 C CA . SER A 1 36 ? 2.885 2.939 1.605 1.00 0.00 36 SER A CA 13
ATOM 11432 C C . SER A 1 36 ? 2.410 1.652 2.273 1.00 0.00 36 SER A C 13
ATOM 11433 O O . SER A 1 36 ? 2.845 1.313 3.374 1.00 0.00 36 SER A O 13
ATOM 11441 N N . THR A 1 37 ? 1.515 0.938 1.598 1.00 0.00 37 THR A N 13
ATOM 11442 C CA . THR A 1 37 ? 0.980 -0.311 2.125 1.00 0.00 37 THR A CA 13
ATOM 11443 C C . THR A 1 37 ? 1.633 -1.515 1.455 1.00 0.00 37 THR A C 13
ATOM 11444 O O . THR A 1 37 ? 1.827 -1.532 0.239 1.00 0.00 37 THR A O 13
ATOM 11455 N N . PHE A 1 38 ? 1.970 -2.521 2.255 1.00 0.00 38 PHE A N 13
ATOM 11456 C CA . PHE A 1 38 ? 2.602 -3.729 1.739 1.00 0.00 38 PHE A CA 13
ATOM 11457 C C . PHE A 1 38 ? 1.966 -4.977 2.345 1.00 0.00 38 PHE A C 13
ATOM 11458 O O . PHE A 1 38 ? 1.258 -4.902 3.350 1.00 0.00 38 PHE A O 13
ATOM 11475 N N . CYS A 1 39 ? 2.222 -6.124 1.726 1.00 0.00 39 CYS A N 13
ATOM 11476 C CA . CYS A 1 39 ? 1.675 -7.389 2.201 1.00 0.00 39 CYS A CA 13
ATOM 11477 C C . CYS A 1 39 ? 2.664 -8.099 3.121 1.00 0.00 39 CYS A C 13
ATOM 11478 O O . CYS A 1 39 ? 2.734 -9.327 3.146 1.00 0.00 39 CYS A O 13
ATOM 11485 N N . GLY A 1 40 ? 3.427 -7.315 3.877 1.00 0.00 40 GLY A N 13
ATOM 11486 C CA . GLY A 1 40 ? 4.402 -7.886 4.789 1.00 0.00 40 GLY A CA 13
ATOM 11487 C C . GLY A 1 40 ? 5.666 -8.331 4.081 1.00 0.00 40 GLY A C 13
ATOM 11488 O O . GLY A 1 40 ? 6.772 -8.113 4.575 1.00 0.00 40 GLY A O 13
ATOM 11492 N N . SER A 1 41 ? 5.503 -8.958 2.920 1.00 0.00 41 SER A N 13
ATOM 11493 C CA . SER A 1 41 ? 6.640 -9.441 2.146 1.00 0.00 41 SER A CA 13
ATOM 11494 C C . SER A 1 41 ? 7.355 -8.285 1.453 1.00 0.00 41 SER A C 13
ATOM 11495 O O . SER A 1 41 ? 8.520 -8.430 1.087 1.00 0.00 41 SER A O 13
ATOM 11503 N N . HIS A 1 42 ? 6.650 -7.175 1.291 1.00 0.00 42 HIS A N 13
ATOM 11504 C CA . HIS A 1 42 ? 7.227 -6.010 0.644 1.00 0.00 42 HIS A CA 13
ATOM 11505 C C . HIS A 1 42 ? 7.114 -4.799 1.573 1.00 0.00 42 HIS A C 13
ATOM 11506 O O . HIS A 1 42 ? 7.093 -3.646 1.142 1.00 0.00 42 HIS A O 13
ATOM 11520 N N . ARG A 1 43 ? 7.042 -5.090 2.868 1.00 0.00 43 ARG A N 13
ATOM 11521 C CA . ARG A 1 43 ? 6.930 -4.046 3.880 1.00 0.00 43 ARG A CA 13
ATOM 11522 C C . ARG A 1 43 ? 8.278 -3.372 4.118 1.00 0.00 43 ARG A C 13
ATOM 11523 O O . ARG A 1 43 ? 8.348 -2.289 4.699 1.00 0.00 43 ARG A O 13
ATOM 11544 N N . TYR A 1 44 ? 9.346 -4.020 3.665 1.00 0.00 44 TYR A N 13
ATOM 11545 C CA . TYR A 1 44 ? 10.692 -3.486 3.831 1.00 0.00 44 TYR A CA 13
ATOM 11546 C C . TYR A 1 44 ? 10.941 -2.329 2.869 1.00 0.00 44 TYR A C 13
ATOM 11547 O O . TYR A 1 44 ? 10.380 -2.265 1.775 1.00 0.00 44 TYR A O 13
ATOM 11565 N N . PRO A 1 45 ? 11.805 -1.390 3.284 1.00 0.00 45 PRO A N 13
ATOM 11566 C CA . PRO A 1 45 ? 12.150 -0.218 2.475 1.00 0.00 45 PRO A CA 13
ATOM 11567 C C . PRO A 1 45 ? 12.984 -0.583 1.252 1.00 0.00 45 PRO A C 13
ATOM 11568 O O . PRO A 1 45 ? 12.853 0.031 0.194 1.00 0.00 45 PRO A O 13
ATOM 11579 N N . GLU A 1 46 ? 13.842 -1.587 1.405 1.00 0.00 46 GLU A N 13
ATOM 11580 C CA . GLU A 1 46 ? 14.698 -2.033 0.312 1.00 0.00 46 GLU A CA 13
ATOM 11581 C C . GLU A 1 46 ? 13.877 -2.721 -0.776 1.00 0.00 46 GLU A C 13
ATOM 11582 O O . GLU A 1 46 ? 14.318 -2.842 -1.919 1.00 0.00 46 GLU A O 13
ATOM 11594 N N . LYS A 1 47 ? 12.682 -3.171 -0.411 1.00 0.00 47 LYS A N 13
ATOM 11595 C CA . LYS A 1 47 ? 11.797 -3.846 -1.353 1.00 0.00 47 LYS A CA 13
ATOM 11596 C C . LYS A 1 47 ? 10.736 -2.888 -1.886 1.00 0.00 47 LYS A C 13
ATOM 11597 O O . LYS A 1 47 ? 9.715 -3.345 -2.396 1.00 0.00 47 LYS A O 13
ATOM 11616 N N . HIS A 1 48 ? 10.998 -1.595 -1.759 1.00 0.00 48 HIS A N 13
ATOM 11617 C CA . HIS A 1 48 ? 10.060 -0.592 -2.232 1.00 0.00 48 HIS A CA 13
ATOM 11618 C C . HIS A 1 48 ? 10.696 0.795 -2.128 1.00 0.00 48 HIS A C 13
ATOM 11619 O O . HIS A 1 48 ? 11.204 1.202 -1.084 1.00 0.00 48 HIS A O 13
ATOM 11633 N N . GLU A 1 49 ? 10.655 1.517 -3.243 1.00 0.00 49 GLU A N 13
ATOM 11634 C CA . GLU A 1 49 ? 11.220 2.860 -3.304 1.00 0.00 49 GLU A CA 13
ATOM 11635 C C . GLU A 1 49 ? 10.840 3.667 -2.067 1.00 0.00 49 GLU A C 13
ATOM 11636 O O . GLU A 1 49 ? 9.807 4.337 -2.041 1.00 0.00 49 GLU A O 13
ATOM 11648 N N . CYS A 1 50 ? 11.682 3.599 -1.041 1.00 0.00 50 CYS A N 13
ATOM 11649 C CA . CYS A 1 50 ? 11.435 4.321 0.201 1.00 0.00 50 CYS A CA 13
ATOM 11650 C C . CYS A 1 50 ? 12.299 5.576 0.281 1.00 0.00 50 CYS A C 13
ATOM 11651 O O . CYS A 1 50 ? 13.449 5.524 0.718 1.00 0.00 50 CYS A O 13
ATOM 11658 N N . SER A 1 51 ? 11.737 6.703 -0.144 1.00 0.00 51 SER A N 13
ATOM 11659 C CA . SER A 1 51 ? 12.457 7.971 -0.124 1.00 0.00 51 SER A CA 13
ATOM 11660 C C . SER A 1 51 ? 12.777 8.392 1.307 1.00 0.00 51 SER A C 13
ATOM 11661 O O . SER A 1 51 ? 13.852 8.925 1.584 1.00 0.00 51 SER A O 13
ATOM 11669 N N . PHE A 1 52 ? 11.837 8.147 2.214 1.00 0.00 52 PHE A N 13
ATOM 11670 C CA . PHE A 1 52 ? 12.018 8.501 3.617 1.00 0.00 52 PHE A CA 13
ATOM 11671 C C . PHE A 1 52 ? 13.476 8.341 4.035 1.00 0.00 52 PHE A C 13
ATOM 11672 O O . PHE A 1 52 ? 14.087 7.295 3.810 1.00 0.00 52 PHE A O 13
ATOM 11689 N N . ASP A 1 53 ? 14.029 9.385 4.642 1.00 0.00 53 ASP A N 13
ATOM 11690 C CA . ASP A 1 53 ? 15.416 9.362 5.093 1.00 0.00 53 ASP A CA 13
ATOM 11691 C C . ASP A 1 53 ? 15.519 8.798 6.506 1.00 0.00 53 ASP A C 13
ATOM 11692 O O . ASP A 1 53 ? 15.474 9.541 7.487 1.00 0.00 53 ASP A O 13
ATOM 11701 N N . PHE A 1 54 ? 15.657 7.480 6.604 1.00 0.00 54 PHE A N 13
ATOM 11702 C CA . PHE A 1 54 ? 15.764 6.816 7.898 1.00 0.00 54 PHE A CA 13
ATOM 11703 C C . PHE A 1 54 ? 17.036 7.244 8.625 1.00 0.00 54 PHE A C 13
ATOM 11704 O O . PHE A 1 54 ? 16.986 7.718 9.760 1.00 0.00 54 PHE A O 13
ATOM 11721 N N . LYS A 1 55 ? 18.175 7.073 7.962 1.00 0.00 55 LYS A N 13
ATOM 11722 C CA . LYS A 1 55 ? 19.461 7.441 8.543 1.00 0.00 55 LYS A CA 13
ATOM 11723 C C . LYS A 1 55 ? 20.208 8.415 7.637 1.00 0.00 55 LYS A C 13
ATOM 11724 O O . LYS A 1 55 ? 19.889 8.545 6.455 1.00 0.00 55 LYS A O 13
ATOM 11743 N N . GLU A 1 56 ? 21.203 9.094 8.198 1.00 0.00 56 GLU A N 13
ATOM 11744 C CA . GLU A 1 56 ? 21.995 10.055 7.439 1.00 0.00 56 GLU A CA 13
ATOM 11745 C C . GLU A 1 56 ? 22.608 9.400 6.205 1.00 0.00 56 GLU A C 13
ATOM 11746 O O . GLU A 1 56 ? 23.433 8.493 6.314 1.00 0.00 56 GLU A O 13
ATOM 11758 N N . VAL A 1 57 ? 22.198 9.866 5.029 1.00 0.00 57 VAL A N 13
ATOM 11759 C CA . VAL A 1 57 ? 22.706 9.328 3.774 1.00 0.00 57 VAL A CA 13
ATOM 11760 C C . VAL A 1 57 ? 23.903 10.130 3.276 1.00 0.00 57 VAL A C 13
ATOM 11761 O O . VAL A 1 57 ? 24.987 9.585 3.073 1.00 0.00 57 VAL A O 13
ATOM 11774 N N . GLY A 1 58 ? 23.699 11.429 3.081 1.00 0.00 58 GLY A N 13
ATOM 11775 C CA . GLY A 1 58 ? 24.771 12.286 2.609 1.00 0.00 58 GLY A CA 13
ATOM 11776 C C . GLY A 1 58 ? 24.266 13.628 2.117 1.00 0.00 58 GLY A C 13
ATOM 11777 O O . GLY A 1 58 ? 24.271 14.611 2.858 1.00 0.00 58 GLY A O 13
ATOM 11781 N N . SER A 1 59 ? 23.830 13.670 0.862 1.00 0.00 59 SER A N 13
ATOM 11782 C CA . SER A 1 59 ? 23.325 14.903 0.269 1.00 0.00 59 SER A CA 13
ATOM 11783 C C . SER A 1 59 ? 22.086 15.395 1.013 1.00 0.00 59 SER A C 13
ATOM 11784 O O . SER A 1 59 ? 20.972 14.944 0.752 1.00 0.00 59 SER A O 13
ATOM 11792 N N . GLY A 1 60 ? 22.291 16.325 1.940 1.00 0.00 60 GLY A N 13
ATOM 11793 C CA . GLY A 1 60 ? 21.184 16.864 2.708 1.00 0.00 60 GLY A CA 13
ATOM 11794 C C . GLY A 1 60 ? 20.992 18.351 2.483 1.00 0.00 60 GLY A C 13
ATOM 11795 O O . GLY A 1 60 ? 20.318 18.777 1.544 1.00 0.00 60 GLY A O 13
ATOM 11799 N N . PRO A 1 61 ? 21.592 19.169 3.361 1.00 0.00 61 PRO A N 13
ATOM 11800 C CA . PRO A 1 61 ? 21.497 20.629 3.275 1.00 0.00 61 PRO A CA 13
ATOM 11801 C C . PRO A 1 61 ? 22.261 21.190 2.080 1.00 0.00 61 PRO A C 13
ATOM 11802 O O . PRO A 1 61 ? 22.328 22.405 1.889 1.00 0.00 61 PRO A O 13
ATOM 11813 N N . SER A 1 62 ? 22.834 20.299 1.278 1.00 0.00 62 SER A N 13
ATOM 11814 C CA . SER A 1 62 ? 23.596 20.706 0.103 1.00 0.00 62 SER A CA 13
ATOM 11815 C C . SER A 1 62 ? 22.689 21.368 -0.930 1.00 0.00 62 SER A C 13
ATOM 11816 O O . SER A 1 62 ? 22.847 22.547 -1.246 1.00 0.00 62 SER A O 13
ATOM 11824 N N . SER A 1 63 ? 21.738 20.600 -1.452 1.00 0.00 63 SER A N 13
ATOM 11825 C CA . SER A 1 63 ? 20.807 21.110 -2.452 1.00 0.00 63 SER A CA 13
ATOM 11826 C C . SER A 1 63 ? 19.454 20.414 -2.340 1.00 0.00 63 SER A C 13
ATOM 11827 O O . SER A 1 63 ? 19.379 19.222 -2.044 1.00 0.00 63 SER A O 13
ATOM 11835 N N . GLY A 1 64 ? 18.386 21.168 -2.579 1.00 0.00 64 GLY A N 13
ATOM 11836 C CA . GLY A 1 64 ? 17.049 20.608 -2.499 1.00 0.00 64 GLY A CA 13
ATOM 11837 C C . GLY A 1 64 ? 16.190 20.987 -3.689 1.00 0.00 64 GLY A C 13
ATOM 11838 O O . GLY A 1 64 ? 15.134 21.588 -3.499 1.00 0.00 64 GLY A O 13
ATOM 11844 N N . GLY A 1 1 ? -26.171 20.837 -27.498 1.00 0.00 1 GLY A N 14
ATOM 11845 C CA . GLY A 1 1 ? -24.971 21.157 -26.747 1.00 0.00 1 GLY A CA 14
ATOM 11846 C C . GLY A 1 1 ? -24.536 20.023 -25.840 1.00 0.00 1 GLY A C 14
ATOM 11847 O O . GLY A 1 1 ? -25.370 19.338 -25.248 1.00 0.00 1 GLY A O 14
ATOM 11851 N N . SER A 1 2 ? -23.226 19.825 -25.730 1.00 0.00 2 SER A N 14
ATOM 11852 C CA . SER A 1 2 ? -22.682 18.762 -24.893 1.00 0.00 2 SER A CA 14
ATOM 11853 C C . SER A 1 2 ? -21.423 19.232 -24.169 1.00 0.00 2 SER A C 14
ATOM 11854 O O . SER A 1 2 ? -20.842 20.260 -24.516 1.00 0.00 2 SER A O 14
ATOM 11862 N N . SER A 1 3 ? -21.008 18.471 -23.162 1.00 0.00 3 SER A N 14
ATOM 11863 C CA . SER A 1 3 ? -19.821 18.810 -22.386 1.00 0.00 3 SER A CA 14
ATOM 11864 C C . SER A 1 3 ? -19.255 17.575 -21.691 1.00 0.00 3 SER A C 14
ATOM 11865 O O . SER A 1 3 ? -19.876 16.513 -21.686 1.00 0.00 3 SER A O 14
ATOM 11873 N N . GLY A 1 4 ? -18.071 17.724 -21.105 1.00 0.00 4 GLY A N 14
ATOM 11874 C CA . GLY A 1 4 ? -17.440 16.614 -20.415 1.00 0.00 4 GLY A CA 14
ATOM 11875 C C . GLY A 1 4 ? -15.943 16.562 -20.647 1.00 0.00 4 GLY A C 14
ATOM 11876 O O . GLY A 1 4 ? -15.490 16.420 -21.783 1.00 0.00 4 GLY A O 14
ATOM 11880 N N . SER A 1 5 ? -15.174 16.679 -19.570 1.00 0.00 5 SER A N 14
ATOM 11881 C CA . SER A 1 5 ? -13.719 16.650 -19.663 1.00 0.00 5 SER A CA 14
ATOM 11882 C C . SER A 1 5 ? -13.124 15.749 -18.585 1.00 0.00 5 SER A C 14
ATOM 11883 O O . SER A 1 5 ? -13.444 15.880 -17.404 1.00 0.00 5 SER A O 14
ATOM 11891 N N . SER A 1 6 ? -12.255 14.833 -19.002 1.00 0.00 6 SER A N 14
ATOM 11892 C CA . SER A 1 6 ? -11.617 13.907 -18.074 1.00 0.00 6 SER A CA 14
ATOM 11893 C C . SER A 1 6 ? -11.017 14.654 -16.887 1.00 0.00 6 SER A C 14
ATOM 11894 O O . SER A 1 6 ? -10.878 15.876 -16.914 1.00 0.00 6 SER A O 14
ATOM 11902 N N . GLY A 1 7 ? -10.663 13.909 -15.844 1.00 0.00 7 GLY A N 14
ATOM 11903 C CA . GLY A 1 7 ? -10.082 14.516 -14.661 1.00 0.00 7 GLY A CA 14
ATOM 11904 C C . GLY A 1 7 ? -8.854 13.774 -14.171 1.00 0.00 7 GLY A C 14
ATOM 11905 O O . GLY A 1 7 ? -8.815 12.544 -14.147 1.00 0.00 7 GLY A O 14
ATOM 11909 N N . PRO A 1 8 ? -7.821 14.530 -13.771 1.00 0.00 8 PRO A N 14
ATOM 11910 C CA . PRO A 1 8 ? -6.567 13.957 -13.273 1.00 0.00 8 PRO A CA 14
ATOM 11911 C C . PRO A 1 8 ? -6.734 13.291 -11.911 1.00 0.00 8 PRO A C 14
ATOM 11912 O O . PRO A 1 8 ? -5.772 12.783 -11.336 1.00 0.00 8 PRO A O 14
ATOM 11923 N N . SER A 1 9 ? -7.962 13.296 -11.402 1.00 0.00 9 SER A N 14
ATOM 11924 C CA . SER A 1 9 ? -8.254 12.695 -10.106 1.00 0.00 9 SER A CA 14
ATOM 11925 C C . SER A 1 9 ? -8.205 11.173 -10.189 1.00 0.00 9 SER A C 14
ATOM 11926 O O . SER A 1 9 ? -8.112 10.603 -11.276 1.00 0.00 9 SER A O 14
ATOM 11934 N N . ARG A 1 10 ? -8.267 10.521 -9.033 1.00 0.00 10 ARG A N 14
ATOM 11935 C CA . ARG A 1 10 ? -8.228 9.065 -8.974 1.00 0.00 10 ARG A CA 14
ATOM 11936 C C . ARG A 1 10 ? -9.591 8.499 -8.585 1.00 0.00 10 ARG A C 14
ATOM 11937 O O . ARG A 1 10 ? -10.396 9.155 -7.923 1.00 0.00 10 ARG A O 14
ATOM 11958 N N . PRO A 1 11 ? -9.857 7.254 -9.006 1.00 0.00 11 PRO A N 14
ATOM 11959 C CA . PRO A 1 11 ? -11.122 6.573 -8.713 1.00 0.00 11 PRO A CA 14
ATOM 11960 C C . PRO A 1 11 ? -11.257 6.209 -7.239 1.00 0.00 11 PRO A C 14
ATOM 11961 O O . PRO A 1 11 ? -10.467 6.652 -6.405 1.00 0.00 11 PRO A O 14
ATOM 11972 N N . VAL A 1 12 ? -12.262 5.398 -6.924 1.00 0.00 12 VAL A N 14
ATOM 11973 C CA . VAL A 1 12 ? -12.499 4.973 -5.549 1.00 0.00 12 VAL A CA 14
ATOM 11974 C C . VAL A 1 12 ? -11.625 3.778 -5.185 1.00 0.00 12 VAL A C 14
ATOM 11975 O O . VAL A 1 12 ? -12.105 2.791 -4.628 1.00 0.00 12 VAL A O 14
ATOM 11988 N N . ARG A 1 13 ? -10.338 3.875 -5.504 1.00 0.00 13 ARG A N 14
ATOM 11989 C CA . ARG A 1 13 ? -9.396 2.801 -5.211 1.00 0.00 13 ARG A CA 14
ATOM 11990 C C . ARG A 1 13 ? -9.053 2.770 -3.724 1.00 0.00 13 ARG A C 14
ATOM 11991 O O . ARG A 1 13 ? -8.626 3.765 -3.139 1.00 0.00 13 ARG A O 14
ATOM 12012 N N . PRO A 1 14 ? -9.244 1.599 -3.097 1.00 0.00 14 PRO A N 14
ATOM 12013 C CA . PRO A 1 14 ? -8.961 1.410 -1.672 1.00 0.00 14 PRO A CA 14
ATOM 12014 C C . PRO A 1 14 ? -7.467 1.440 -1.368 1.00 0.00 14 PRO A C 14
ATOM 12015 O O . PRO A 1 14 ? -6.648 1.673 -2.256 1.00 0.00 14 PRO A O 14
ATOM 12026 N N . ASN A 1 15 ? -7.119 1.204 -0.107 1.00 0.00 15 ASN A N 14
ATOM 12027 C CA . ASN A 1 15 ? -5.723 1.204 0.313 1.00 0.00 15 ASN A CA 14
ATOM 12028 C C . ASN A 1 15 ? -5.230 -0.217 0.566 1.00 0.00 15 ASN A C 14
ATOM 12029 O O . ASN A 1 15 ? -4.049 -0.516 0.389 1.00 0.00 15 ASN A O 14
ATOM 12040 N N . ASN A 1 16 ? -6.143 -1.090 0.980 1.00 0.00 16 ASN A N 14
ATOM 12041 C CA . ASN A 1 16 ? -5.801 -2.480 1.257 1.00 0.00 16 ASN A CA 14
ATOM 12042 C C . ASN A 1 16 ? -5.130 -3.126 0.049 1.00 0.00 16 ASN A C 14
ATOM 12043 O O . ASN A 1 16 ? -5.781 -3.802 -0.748 1.00 0.00 16 ASN A O 14
ATOM 12054 N N . ARG A 1 17 ? -3.825 -2.914 -0.080 1.00 0.00 17 ARG A N 14
ATOM 12055 C CA . ARG A 1 17 ? -3.065 -3.475 -1.191 1.00 0.00 17 ARG A CA 14
ATOM 12056 C C . ARG A 1 17 ? -1.565 -3.307 -0.963 1.00 0.00 17 ARG A C 14
ATOM 12057 O O . ARG A 1 17 ? -1.138 -2.508 -0.130 1.00 0.00 17 ARG A O 14
ATOM 12078 N N . CYS A 1 18 ? -0.771 -4.067 -1.710 1.00 0.00 18 CYS A N 14
ATOM 12079 C CA . CYS A 1 18 ? 0.681 -4.004 -1.590 1.00 0.00 18 CYS A CA 14
ATOM 12080 C C . CYS A 1 18 ? 1.271 -3.048 -2.623 1.00 0.00 18 CYS A C 14
ATOM 12081 O O . CYS A 1 18 ? 0.901 -3.079 -3.797 1.00 0.00 18 CYS A O 14
ATOM 12088 N N . PHE A 1 19 ? 2.191 -2.199 -2.177 1.00 0.00 19 PHE A N 14
ATOM 12089 C CA . PHE A 1 19 ? 2.833 -1.233 -3.061 1.00 0.00 19 PHE A CA 14
ATOM 12090 C C . PHE A 1 19 ? 3.979 -1.880 -3.833 1.00 0.00 19 PHE A C 14
ATOM 12091 O O . PHE A 1 19 ? 4.896 -1.198 -4.290 1.00 0.00 19 PHE A O 14
ATOM 12108 N N . SER A 1 20 ? 3.920 -3.200 -3.973 1.00 0.00 20 SER A N 14
ATOM 12109 C CA . SER A 1 20 ? 4.955 -3.941 -4.685 1.00 0.00 20 SER A CA 14
ATOM 12110 C C . SER A 1 20 ? 4.336 -4.949 -5.649 1.00 0.00 20 SER A C 14
ATOM 12111 O O . SER A 1 20 ? 4.797 -5.109 -6.779 1.00 0.00 20 SER A O 14
ATOM 12119 N N . CYS A 1 21 ? 3.287 -5.626 -5.194 1.00 0.00 21 CYS A N 14
ATOM 12120 C CA . CYS A 1 21 ? 2.603 -6.619 -6.013 1.00 0.00 21 CYS A CA 14
ATOM 12121 C C . CYS A 1 21 ? 1.129 -6.264 -6.182 1.00 0.00 21 CYS A C 14
ATOM 12122 O O . CYS A 1 21 ? 0.399 -6.931 -6.912 1.00 0.00 21 CYS A O 14
ATOM 12129 N N . ASN A 1 22 ? 0.699 -5.207 -5.500 1.00 0.00 22 ASN A N 14
ATOM 12130 C CA . ASN A 1 22 ? -0.688 -4.762 -5.573 1.00 0.00 22 ASN A CA 14
ATOM 12131 C C . ASN A 1 22 ? -1.628 -5.815 -4.995 1.00 0.00 22 ASN A C 14
ATOM 12132 O O . ASN A 1 22 ? -2.806 -5.874 -5.349 1.00 0.00 22 ASN A O 14
ATOM 12143 N N . LYS A 1 23 ? -1.100 -6.646 -4.102 1.00 0.00 23 LYS A N 14
ATOM 12144 C CA . LYS A 1 23 ? -1.891 -7.697 -3.473 1.00 0.00 23 LYS A CA 14
ATOM 12145 C C . LYS A 1 23 ? -2.713 -7.139 -2.315 1.00 0.00 23 LYS A C 14
ATOM 12146 O O . LYS A 1 23 ? -2.165 -6.726 -1.293 1.00 0.00 23 LYS A O 14
ATOM 12165 N N . LYS A 1 24 ? -4.031 -7.132 -2.481 1.00 0.00 24 LYS A N 14
ATOM 12166 C CA . LYS A 1 24 ? -4.930 -6.628 -1.450 1.00 0.00 24 LYS A CA 14
ATOM 12167 C C . LYS A 1 24 ? -4.526 -7.148 -0.074 1.00 0.00 24 LYS A C 14
ATOM 12168 O O . LYS A 1 24 ? -4.665 -8.336 0.217 1.00 0.00 24 LYS A O 14
ATOM 12187 N N . VAL A 1 25 ? -4.025 -6.251 0.770 1.00 0.00 25 VAL A N 14
ATOM 12188 C CA . VAL A 1 25 ? -3.603 -6.620 2.116 1.00 0.00 25 VAL A CA 14
ATOM 12189 C C . VAL A 1 25 ? -4.708 -6.351 3.131 1.00 0.00 25 VAL A C 14
ATOM 12190 O O . VAL A 1 25 ? -4.451 -6.239 4.329 1.00 0.00 25 VAL A O 14
ATOM 12203 N N . GLY A 1 26 ? -5.940 -6.249 2.643 1.00 0.00 26 GLY A N 14
ATOM 12204 C CA . GLY A 1 26 ? -7.067 -5.995 3.521 1.00 0.00 26 GLY A CA 14
ATOM 12205 C C . GLY A 1 26 ? -6.719 -5.044 4.650 1.00 0.00 26 GLY A C 14
ATOM 12206 O O . GLY A 1 26 ? -6.335 -3.899 4.412 1.00 0.00 26 GLY A O 14
ATOM 12210 N N . VAL A 1 27 ? -6.855 -5.519 5.884 1.00 0.00 27 VAL A N 14
ATOM 12211 C CA . VAL A 1 27 ? -6.553 -4.704 7.055 1.00 0.00 27 VAL A CA 14
ATOM 12212 C C . VAL A 1 27 ? -5.249 -5.145 7.710 1.00 0.00 27 VAL A C 14
ATOM 12213 O O . VAL A 1 27 ? -4.749 -4.489 8.623 1.00 0.00 27 VAL A O 14
ATOM 12226 N N . MET A 1 28 ? -4.703 -6.260 7.237 1.00 0.00 28 MET A N 14
ATOM 12227 C CA . MET A 1 28 ? -3.455 -6.788 7.776 1.00 0.00 28 MET A CA 14
ATOM 12228 C C . MET A 1 28 ? -2.267 -6.352 6.924 1.00 0.00 28 MET A C 14
ATOM 12229 O O . MET A 1 28 ? -1.339 -7.125 6.694 1.00 0.00 28 MET A O 14
ATOM 12243 N N . GLY A 1 29 ? -2.304 -5.107 6.457 1.00 0.00 29 GLY A N 14
ATOM 12244 C CA . GLY A 1 29 ? -1.225 -4.591 5.635 1.00 0.00 29 GLY A CA 14
ATOM 12245 C C . GLY A 1 29 ? -0.183 -3.848 6.447 1.00 0.00 29 GLY A C 14
ATOM 12246 O O . GLY A 1 29 ? -0.491 -3.277 7.493 1.00 0.00 29 GLY A O 14
ATOM 12250 N N . PHE A 1 30 ? 1.056 -3.857 5.966 1.00 0.00 30 PHE A N 14
ATOM 12251 C CA . PHE A 1 30 ? 2.149 -3.182 6.656 1.00 0.00 30 PHE A CA 14
ATOM 12252 C C . PHE A 1 30 ? 2.373 -1.785 6.084 1.00 0.00 30 PHE A C 14
ATOM 12253 O O . PHE A 1 30 ? 2.839 -1.632 4.955 1.00 0.00 30 PHE A O 14
ATOM 12270 N N . LYS A 1 31 ? 2.037 -0.769 6.871 1.00 0.00 31 LYS A N 14
ATOM 12271 C CA . LYS A 1 31 ? 2.201 0.616 6.445 1.00 0.00 31 LYS A CA 14
ATOM 12272 C C . LYS A 1 31 ? 3.566 1.155 6.860 1.00 0.00 31 LYS A C 14
ATOM 12273 O O . LYS A 1 31 ? 3.876 1.241 8.048 1.00 0.00 31 LYS A O 14
ATOM 12292 N N . CYS A 1 32 ? 4.378 1.518 5.873 1.00 0.00 32 CYS A N 14
ATOM 12293 C CA . CYS A 1 32 ? 5.710 2.049 6.135 1.00 0.00 32 CYS A CA 14
ATOM 12294 C C . CYS A 1 32 ? 5.639 3.516 6.550 1.00 0.00 32 CYS A C 14
ATOM 12295 O O . CYS A 1 32 ? 4.656 4.204 6.274 1.00 0.00 32 CYS A O 14
ATOM 12302 N N . LYS A 1 33 ? 6.687 3.989 7.215 1.00 0.00 33 LYS A N 14
ATOM 12303 C CA . LYS A 1 33 ? 6.746 5.373 7.668 1.00 0.00 33 LYS A CA 14
ATOM 12304 C C . LYS A 1 33 ? 6.488 6.335 6.512 1.00 0.00 33 LYS A C 14
ATOM 12305 O O . LYS A 1 33 ? 5.922 7.412 6.702 1.00 0.00 33 LYS A O 14
ATOM 12324 N N . CYS A 1 34 ? 6.905 5.939 5.314 1.00 0.00 34 CYS A N 14
ATOM 12325 C CA . CYS A 1 34 ? 6.719 6.764 4.127 1.00 0.00 34 CYS A CA 14
ATOM 12326 C C . CYS A 1 34 ? 5.235 6.997 3.855 1.00 0.00 34 CYS A C 14
ATOM 12327 O O . CYS A 1 34 ? 4.833 8.083 3.440 1.00 0.00 34 CYS A O 14
ATOM 12334 N N . GLY A 1 35 ? 4.427 5.969 4.091 1.00 0.00 35 GLY A N 14
ATOM 12335 C CA . GLY A 1 35 ? 2.998 6.081 3.865 1.00 0.00 35 GLY A CA 14
ATOM 12336 C C . GLY A 1 35 ? 2.504 5.132 2.792 1.00 0.00 35 GLY A C 14
ATOM 12337 O O . GLY A 1 35 ? 1.537 5.427 2.090 1.00 0.00 35 GLY A O 14
ATOM 12341 N N . SER A 1 36 ? 3.169 3.989 2.663 1.00 0.00 36 SER A N 14
ATOM 12342 C CA . SER A 1 36 ? 2.796 2.995 1.663 1.00 0.00 36 SER A CA 14
ATOM 12343 C C . SER A 1 36 ? 2.349 1.697 2.328 1.00 0.00 36 SER A C 14
ATOM 12344 O O . SER A 1 36 ? 2.827 1.340 3.406 1.00 0.00 36 SER A O 14
ATOM 12352 N N . THR A 1 37 ? 1.428 0.992 1.678 1.00 0.00 37 THR A N 14
ATOM 12353 C CA . THR A 1 37 ? 0.915 -0.266 2.205 1.00 0.00 37 THR A CA 14
ATOM 12354 C C . THR A 1 37 ? 1.571 -1.459 1.518 1.00 0.00 37 THR A C 14
ATOM 12355 O O . THR A 1 37 ? 1.769 -1.456 0.303 1.00 0.00 37 THR A O 14
ATOM 12366 N N . PHE A 1 38 ? 1.907 -2.477 2.303 1.00 0.00 38 PHE A N 14
ATOM 12367 C CA . PHE A 1 38 ? 2.541 -3.677 1.770 1.00 0.00 38 PHE A CA 14
ATOM 12368 C C . PHE A 1 38 ? 1.924 -4.934 2.376 1.00 0.00 38 PHE A C 14
ATOM 12369 O O . PHE A 1 38 ? 1.198 -4.866 3.368 1.00 0.00 38 PHE A O 14
ATOM 12386 N N . CYS A 1 39 ? 2.218 -6.080 1.772 1.00 0.00 39 CYS A N 14
ATOM 12387 C CA . CYS A 1 39 ? 1.692 -7.353 2.249 1.00 0.00 39 CYS A CA 14
ATOM 12388 C C . CYS A 1 39 ? 2.728 -8.086 3.098 1.00 0.00 39 CYS A C 14
ATOM 12389 O O . CYS A 1 39 ? 2.827 -9.311 3.055 1.00 0.00 39 CYS A O 14
ATOM 12396 N N . GLY A 1 40 ? 3.499 -7.324 3.869 1.00 0.00 40 GLY A N 14
ATOM 12397 C CA . GLY A 1 40 ? 4.516 -7.917 4.717 1.00 0.00 40 GLY A CA 14
ATOM 12398 C C . GLY A 1 40 ? 5.770 -8.282 3.948 1.00 0.00 40 GLY A C 14
ATOM 12399 O O . GLY A 1 40 ? 6.879 -7.930 4.351 1.00 0.00 40 GLY A O 14
ATOM 12403 N N . SER A 1 41 ? 5.596 -8.992 2.837 1.00 0.00 41 SER A N 14
ATOM 12404 C CA . SER A 1 41 ? 6.724 -9.410 2.013 1.00 0.00 41 SER A CA 14
ATOM 12405 C C . SER A 1 41 ? 7.409 -8.204 1.376 1.00 0.00 41 SER A C 14
ATOM 12406 O O . SER A 1 41 ? 8.578 -8.300 1.007 1.00 0.00 41 SER A O 14
ATOM 12414 N N . HIS A 1 42 ? 6.673 -7.108 1.263 1.00 0.00 42 HIS A N 14
ATOM 12415 C CA . HIS A 1 42 ? 7.219 -5.898 0.673 1.00 0.00 42 HIS A CA 14
ATOM 12416 C C . HIS A 1 42 ? 7.106 -4.744 1.671 1.00 0.00 42 HIS A C 14
ATOM 12417 O O . HIS A 1 42 ? 7.078 -3.568 1.308 1.00 0.00 42 HIS A O 14
ATOM 12431 N N . ARG A 1 43 ? 7.041 -5.109 2.947 1.00 0.00 43 ARG A N 14
ATOM 12432 C CA . ARG A 1 43 ? 6.929 -4.127 4.019 1.00 0.00 43 ARG A CA 14
ATOM 12433 C C . ARG A 1 43 ? 8.248 -3.383 4.214 1.00 0.00 43 ARG A C 14
ATOM 12434 O O . ARG A 1 43 ? 8.278 -2.291 4.781 1.00 0.00 43 ARG A O 14
ATOM 12455 N N . TYR A 1 44 ? 9.334 -3.983 3.741 1.00 0.00 44 TYR A N 14
ATOM 12456 C CA . TYR A 1 44 ? 10.656 -3.379 3.866 1.00 0.00 44 TYR A CA 14
ATOM 12457 C C . TYR A 1 44 ? 10.816 -2.212 2.896 1.00 0.00 44 TYR A C 14
ATOM 12458 O O . TYR A 1 44 ? 10.188 -2.160 1.838 1.00 0.00 44 TYR A O 14
ATOM 12476 N N . PRO A 1 45 ? 11.677 -1.252 3.265 1.00 0.00 45 PRO A N 14
ATOM 12477 C CA . PRO A 1 45 ? 11.942 -0.068 2.442 1.00 0.00 45 PRO A CA 14
ATOM 12478 C C . PRO A 1 45 ? 12.711 -0.406 1.169 1.00 0.00 45 PRO A C 14
ATOM 12479 O O . PRO A 1 45 ? 12.383 0.081 0.088 1.00 0.00 45 PRO A O 14
ATOM 12490 N N . GLU A 1 46 ? 13.734 -1.244 1.307 1.00 0.00 46 GLU A N 14
ATOM 12491 C CA . GLU A 1 46 ? 14.549 -1.646 0.167 1.00 0.00 46 GLU A CA 14
ATOM 12492 C C . GLU A 1 46 ? 13.708 -2.387 -0.869 1.00 0.00 46 GLU A C 14
ATOM 12493 O O . GLU A 1 46 ? 14.077 -2.471 -2.041 1.00 0.00 46 GLU A O 14
ATOM 12505 N N . LYS A 1 47 ? 12.575 -2.923 -0.429 1.00 0.00 47 LYS A N 14
ATOM 12506 C CA . LYS A 1 47 ? 11.680 -3.657 -1.315 1.00 0.00 47 LYS A CA 14
ATOM 12507 C C . LYS A 1 47 ? 10.871 -2.700 -2.185 1.00 0.00 47 LYS A C 14
ATOM 12508 O O . LYS A 1 47 ? 10.565 -3.037 -3.327 1.00 0.00 47 LYS A O 14
ATOM 12527 N N . HIS A 1 48 ? 10.546 -1.540 -1.633 1.00 0.00 48 HIS A N 14
ATOM 12528 C CA . HIS A 1 48 ? 9.778 -0.550 -2.369 1.00 0.00 48 HIS A CA 14
ATOM 12529 C C . HIS A 1 48 ? 10.593 0.738 -2.501 1.00 0.00 48 HIS A C 14
ATOM 12530 O O . HIS A 1 48 ? 10.061 1.847 -2.516 1.00 0.00 48 HIS A O 14
ATOM 12544 N N . GLU A 1 49 ? 11.908 0.563 -2.597 1.00 0.00 49 GLU A N 14
ATOM 12545 C CA . GLU A 1 49 ? 12.820 1.693 -2.728 1.00 0.00 49 GLU A CA 14
ATOM 12546 C C . GLU A 1 49 ? 12.306 2.901 -1.951 1.00 0.00 49 GLU A C 14
ATOM 12547 O O . GLU A 1 49 ? 12.305 4.024 -2.456 1.00 0.00 49 GLU A O 14
ATOM 12559 N N . CYS A 1 50 ? 11.867 2.662 -0.720 1.00 0.00 50 CYS A N 14
ATOM 12560 C CA . CYS A 1 50 ? 11.349 3.728 0.128 1.00 0.00 50 CYS A CA 14
ATOM 12561 C C . CYS A 1 50 ? 12.204 4.986 0.005 1.00 0.00 50 CYS A C 14
ATOM 12562 O O . CYS A 1 50 ? 13.429 4.929 0.104 1.00 0.00 50 CYS A O 14
ATOM 12569 N N . SER A 1 51 ? 11.548 6.122 -0.213 1.00 0.00 51 SER A N 14
ATOM 12570 C CA . SER A 1 51 ? 12.247 7.393 -0.354 1.00 0.00 51 SER A CA 14
ATOM 12571 C C . SER A 1 51 ? 12.630 7.957 1.011 1.00 0.00 51 SER A C 14
ATOM 12572 O O . SER A 1 51 ? 13.649 8.633 1.153 1.00 0.00 51 SER A O 14
ATOM 12580 N N . PHE A 1 52 ? 11.805 7.674 2.014 1.00 0.00 52 PHE A N 14
ATOM 12581 C CA . PHE A 1 52 ? 12.054 8.153 3.368 1.00 0.00 52 PHE A CA 14
ATOM 12582 C C . PHE A 1 52 ? 13.542 8.089 3.702 1.00 0.00 52 PHE A C 14
ATOM 12583 O O . PHE A 1 52 ? 14.264 7.226 3.203 1.00 0.00 52 PHE A O 14
ATOM 12600 N N . ASP A 1 53 ? 13.992 9.008 4.549 1.00 0.00 53 ASP A N 14
ATOM 12601 C CA . ASP A 1 53 ? 15.393 9.056 4.951 1.00 0.00 53 ASP A CA 14
ATOM 12602 C C . ASP A 1 53 ? 15.525 9.010 6.470 1.00 0.00 53 ASP A C 14
ATOM 12603 O O . ASP A 1 53 ? 15.692 10.041 7.121 1.00 0.00 53 ASP A O 14
ATOM 12612 N N . PHE A 1 54 ? 15.447 7.807 7.029 1.00 0.00 54 PHE A N 14
ATOM 12613 C CA . PHE A 1 54 ? 15.555 7.625 8.471 1.00 0.00 54 PHE A CA 14
ATOM 12614 C C . PHE A 1 54 ? 16.871 8.194 8.994 1.00 0.00 54 PHE A C 14
ATOM 12615 O O . PHE A 1 54 ? 16.914 8.820 10.053 1.00 0.00 54 PHE A O 14
ATOM 12632 N N . LYS A 1 55 ? 17.944 7.971 8.243 1.00 0.00 55 LYS A N 14
ATOM 12633 C CA . LYS A 1 55 ? 19.263 8.460 8.628 1.00 0.00 55 LYS A CA 14
ATOM 12634 C C . LYS A 1 55 ? 19.653 9.680 7.799 1.00 0.00 55 LYS A C 14
ATOM 12635 O O . LYS A 1 55 ? 20.355 9.560 6.796 1.00 0.00 55 LYS A O 14
ATOM 12654 N N . GLU A 1 56 ? 19.195 10.852 8.227 1.00 0.00 56 GLU A N 14
ATOM 12655 C CA . GLU A 1 56 ? 19.498 12.093 7.524 1.00 0.00 56 GLU A CA 14
ATOM 12656 C C . GLU A 1 56 ? 20.994 12.392 7.568 1.00 0.00 56 GLU A C 14
ATOM 12657 O O . GLU A 1 56 ? 21.672 12.083 8.548 1.00 0.00 56 GLU A O 14
ATOM 12669 N N . VAL A 1 57 ? 21.503 12.996 6.499 1.00 0.00 57 VAL A N 14
ATOM 12670 C CA . VAL A 1 57 ? 22.918 13.338 6.415 1.00 0.00 57 VAL A CA 14
ATOM 12671 C C . VAL A 1 57 ? 23.475 13.712 7.783 1.00 0.00 57 VAL A C 14
ATOM 12672 O O . VAL A 1 57 ? 22.768 14.270 8.622 1.00 0.00 57 VAL A O 14
ATOM 12685 N N . GLY A 1 58 ? 24.749 13.403 8.003 1.00 0.00 58 GLY A N 14
ATOM 12686 C CA . GLY A 1 58 ? 25.381 13.715 9.271 1.00 0.00 58 GLY A CA 14
ATOM 12687 C C . GLY A 1 58 ? 25.375 12.538 10.227 1.00 0.00 58 GLY A C 14
ATOM 12688 O O . GLY A 1 58 ? 24.454 12.386 11.030 1.00 0.00 58 GLY A O 14
ATOM 12692 N N . SER A 1 59 ? 26.405 11.702 10.139 1.00 0.00 59 SER A N 14
ATOM 12693 C CA . SER A 1 59 ? 26.512 10.529 10.999 1.00 0.00 59 SER A CA 14
ATOM 12694 C C . SER A 1 59 ? 27.969 10.246 11.352 1.00 0.00 59 SER A C 14
ATOM 12695 O O . SER A 1 59 ? 28.875 10.527 10.568 1.00 0.00 59 SER A O 14
ATOM 12703 N N . GLY A 1 60 ? 28.187 9.686 12.539 1.00 0.00 60 GLY A N 14
ATOM 12704 C CA . GLY A 1 60 ? 29.535 9.374 12.975 1.00 0.00 60 GLY A CA 14
ATOM 12705 C C . GLY A 1 60 ? 29.579 8.868 14.404 1.00 0.00 60 GLY A C 14
ATOM 12706 O O . GLY A 1 60 ? 29.224 9.576 15.347 1.00 0.00 60 GLY A O 14
ATOM 12710 N N . PRO A 1 61 ? 30.021 7.614 14.578 1.00 0.00 61 PRO A N 14
ATOM 12711 C CA . PRO A 1 61 ? 30.119 6.986 15.899 1.00 0.00 61 PRO A CA 14
ATOM 12712 C C . PRO A 1 61 ? 31.225 7.599 16.752 1.00 0.00 61 PRO A C 14
ATOM 12713 O O . PRO A 1 61 ? 32.075 8.334 16.249 1.00 0.00 61 PRO A O 14
ATOM 12724 N N . SER A 1 62 ? 31.208 7.292 18.045 1.00 0.00 62 SER A N 14
ATOM 12725 C CA . SER A 1 62 ? 32.207 7.816 18.968 1.00 0.00 62 SER A CA 14
ATOM 12726 C C . SER A 1 62 ? 33.617 7.498 18.481 1.00 0.00 62 SER A C 14
ATOM 12727 O O . SER A 1 62 ? 33.914 6.364 18.103 1.00 0.00 62 SER A O 14
ATOM 12735 N N . SER A 1 63 ? 34.483 8.507 18.491 1.00 0.00 63 SER A N 14
ATOM 12736 C CA . SER A 1 63 ? 35.861 8.336 18.047 1.00 0.00 63 SER A CA 14
ATOM 12737 C C . SER A 1 63 ? 36.733 7.796 19.176 1.00 0.00 63 SER A C 14
ATOM 12738 O O . SER A 1 63 ? 37.862 8.243 19.372 1.00 0.00 63 SER A O 14
ATOM 12746 N N . GLY A 1 64 ? 36.200 6.829 19.916 1.00 0.00 64 GLY A N 14
ATOM 12747 C CA . GLY A 1 64 ? 36.942 6.242 21.017 1.00 0.00 64 GLY A CA 14
ATOM 12748 C C . GLY A 1 64 ? 37.733 5.020 20.596 1.00 0.00 64 GLY A C 14
ATOM 12749 O O . GLY A 1 64 ? 38.163 4.952 19.446 1.00 0.00 64 GLY A O 14
ATOM 12755 N N . GLY A 1 1 ? -25.912 25.543 -13.603 1.00 0.00 1 GLY A N 15
ATOM 12756 C CA . GLY A 1 1 ? -26.268 24.557 -12.600 1.00 0.00 1 GLY A CA 15
ATOM 12757 C C . GLY A 1 1 ? -26.595 23.207 -13.205 1.00 0.00 1 GLY A C 15
ATOM 12758 O O . GLY A 1 1 ? -27.756 22.913 -13.493 1.00 0.00 1 GLY A O 15
ATOM 12762 N N . SER A 1 2 ? -25.571 22.383 -13.399 1.00 0.00 2 SER A N 15
ATOM 12763 C CA . SER A 1 2 ? -25.755 21.057 -13.979 1.00 0.00 2 SER A CA 15
ATOM 12764 C C . SER A 1 2 ? -25.816 19.991 -12.889 1.00 0.00 2 SER A C 15
ATOM 12765 O O . SER A 1 2 ? -24.895 19.857 -12.083 1.00 0.00 2 SER A O 15
ATOM 12773 N N . SER A 1 3 ? -26.910 19.235 -12.871 1.00 0.00 3 SER A N 15
ATOM 12774 C CA . SER A 1 3 ? -27.095 18.183 -11.878 1.00 0.00 3 SER A CA 15
ATOM 12775 C C . SER A 1 3 ? -26.525 16.859 -12.377 1.00 0.00 3 SER A C 15
ATOM 12776 O O . SER A 1 3 ? -26.424 16.628 -13.581 1.00 0.00 3 SER A O 15
ATOM 12784 N N . GLY A 1 4 ? -26.152 15.992 -11.440 1.00 0.00 4 GLY A N 15
ATOM 12785 C CA . GLY A 1 4 ? -25.596 14.701 -11.803 1.00 0.00 4 GLY A CA 15
ATOM 12786 C C . GLY A 1 4 ? -24.231 14.464 -11.188 1.00 0.00 4 GLY A C 15
ATOM 12787 O O . GLY A 1 4 ? -23.247 14.269 -11.901 1.00 0.00 4 GLY A O 15
ATOM 12791 N N . SER A 1 5 ? -24.172 14.482 -9.860 1.00 0.00 5 SER A N 15
ATOM 12792 C CA . SER A 1 5 ? -22.916 14.273 -9.149 1.00 0.00 5 SER A CA 15
ATOM 12793 C C . SER A 1 5 ? -22.132 13.115 -9.759 1.00 0.00 5 SER A C 15
ATOM 12794 O O . SER A 1 5 ? -22.691 12.057 -10.048 1.00 0.00 5 SER A O 15
ATOM 12802 N N . SER A 1 6 ? -20.834 13.324 -9.952 1.00 0.00 6 SER A N 15
ATOM 12803 C CA . SER A 1 6 ? -19.973 12.300 -10.532 1.00 0.00 6 SER A CA 15
ATOM 12804 C C . SER A 1 6 ? -19.371 11.417 -9.443 1.00 0.00 6 SER A C 15
ATOM 12805 O O . SER A 1 6 ? -18.788 11.911 -8.479 1.00 0.00 6 SER A O 15
ATOM 12813 N N . GLY A 1 7 ? -19.518 10.105 -9.605 1.00 0.00 7 GLY A N 15
ATOM 12814 C CA . GLY A 1 7 ? -18.984 9.173 -8.630 1.00 0.00 7 GLY A CA 15
ATOM 12815 C C . GLY A 1 7 ? -17.665 8.567 -9.067 1.00 0.00 7 GLY A C 15
ATOM 12816 O O . GLY A 1 7 ? -17.376 8.450 -10.258 1.00 0.00 7 GLY A O 15
ATOM 12820 N N . PRO A 1 8 ? -16.838 8.172 -8.088 1.00 0.00 8 PRO A N 15
ATOM 12821 C CA . PRO A 1 8 ? -15.528 7.570 -8.354 1.00 0.00 8 PRO A CA 15
ATOM 12822 C C . PRO A 1 8 ? -15.643 6.173 -8.955 1.00 0.00 8 PRO A C 15
ATOM 12823 O O . PRO A 1 8 ? -16.731 5.602 -9.018 1.00 0.00 8 PRO A O 15
ATOM 12834 N N . SER A 1 9 ? -14.513 5.628 -9.394 1.00 0.00 9 SER A N 15
ATOM 12835 C CA . SER A 1 9 ? -14.488 4.299 -9.993 1.00 0.00 9 SER A CA 15
ATOM 12836 C C . SER A 1 9 ? -14.231 3.231 -8.934 1.00 0.00 9 SER A C 15
ATOM 12837 O O . SER A 1 9 ? -14.922 2.213 -8.883 1.00 0.00 9 SER A O 15
ATOM 12845 N N . ARG A 1 10 ? -13.232 3.471 -8.091 1.00 0.00 10 ARG A N 15
ATOM 12846 C CA . ARG A 1 10 ? -12.882 2.530 -7.034 1.00 0.00 10 ARG A CA 15
ATOM 12847 C C . ARG A 1 10 ? -13.990 2.451 -5.987 1.00 0.00 10 ARG A C 15
ATOM 12848 O O . ARG A 1 10 ? -14.592 3.456 -5.608 1.00 0.00 10 ARG A O 15
ATOM 12869 N N . PRO A 1 11 ? -14.267 1.229 -5.509 1.00 0.00 11 PRO A N 15
ATOM 12870 C CA . PRO A 1 11 ? -15.303 0.990 -4.500 1.00 0.00 11 PRO A CA 15
ATOM 12871 C C . PRO A 1 11 ? -14.920 1.546 -3.133 1.00 0.00 11 PRO A C 15
ATOM 12872 O O . PRO A 1 11 ? -13.960 2.306 -3.007 1.00 0.00 11 PRO A O 15
ATOM 12883 N N . VAL A 1 12 ? -15.677 1.161 -2.110 1.00 0.00 12 VAL A N 15
ATOM 12884 C CA . VAL A 1 12 ? -15.416 1.620 -0.751 1.00 0.00 12 VAL A CA 15
ATOM 12885 C C . VAL A 1 12 ? -14.305 0.805 -0.099 1.00 0.00 12 VAL A C 15
ATOM 12886 O O . VAL A 1 12 ? -14.453 0.321 1.023 1.00 0.00 12 VAL A O 15
ATOM 12899 N N . ARG A 1 13 ? -13.193 0.656 -0.811 1.00 0.00 13 ARG A N 15
ATOM 12900 C CA . ARG A 1 13 ? -12.056 -0.102 -0.303 1.00 0.00 13 ARG A CA 15
ATOM 12901 C C . ARG A 1 13 ? -10.888 0.824 0.025 1.00 0.00 13 ARG A C 15
ATOM 12902 O O . ARG A 1 13 ? -10.431 1.606 -0.809 1.00 0.00 13 ARG A O 15
ATOM 12923 N N . PRO A 1 14 ? -10.393 0.736 1.268 1.00 0.00 14 PRO A N 15
ATOM 12924 C CA . PRO A 1 14 ? -9.272 1.558 1.734 1.00 0.00 14 PRO A CA 15
ATOM 12925 C C . PRO A 1 14 ? -7.953 1.167 1.076 1.00 0.00 14 PRO A C 15
ATOM 12926 O O . PRO A 1 14 ? -7.938 0.475 0.059 1.00 0.00 14 PRO A O 15
ATOM 12937 N N . ASN A 1 15 ? -6.848 1.616 1.663 1.00 0.00 15 ASN A N 15
ATOM 12938 C CA . ASN A 1 15 ? -5.524 1.313 1.132 1.00 0.00 15 ASN A CA 15
ATOM 12939 C C . ASN A 1 15 ? -5.113 -0.115 1.479 1.00 0.00 15 ASN A C 15
ATOM 12940 O O . ASN A 1 15 ? -4.043 -0.344 2.042 1.00 0.00 15 ASN A O 15
ATOM 12951 N N . ASN A 1 16 ? -5.970 -1.071 1.138 1.00 0.00 16 ASN A N 15
ATOM 12952 C CA . ASN A 1 16 ? -5.696 -2.477 1.413 1.00 0.00 16 ASN A CA 15
ATOM 12953 C C . ASN A 1 16 ? -5.071 -3.157 0.198 1.00 0.00 16 ASN A C 15
ATOM 12954 O O . ASN A 1 16 ? -5.747 -3.871 -0.542 1.00 0.00 16 ASN A O 15
ATOM 12965 N N . ARG A 1 17 ? -3.777 -2.930 0.001 1.00 0.00 17 ARG A N 15
ATOM 12966 C CA . ARG A 1 17 ? -3.060 -3.520 -1.123 1.00 0.00 17 ARG A CA 15
ATOM 12967 C C . ARG A 1 17 ? -1.553 -3.344 -0.961 1.00 0.00 17 ARG A C 15
ATOM 12968 O O . ARG A 1 17 ? -1.096 -2.490 -0.201 1.00 0.00 17 ARG A O 15
ATOM 12989 N N . CYS A 1 18 ? -0.787 -4.157 -1.680 1.00 0.00 18 CYS A N 15
ATOM 12990 C CA . CYS A 1 18 ? 0.668 -4.093 -1.615 1.00 0.00 18 CYS A CA 15
ATOM 12991 C C . CYS A 1 18 ? 1.218 -3.146 -2.678 1.00 0.00 18 CYS A C 15
ATOM 12992 O O . CYS A 1 18 ? 0.827 -3.209 -3.844 1.00 0.00 18 CYS A O 15
ATOM 12999 N N . PHE A 1 19 ? 2.129 -2.269 -2.268 1.00 0.00 19 PHE A N 15
ATOM 13000 C CA . PHE A 1 19 ? 2.732 -1.309 -3.184 1.00 0.00 19 PHE A CA 15
ATOM 13001 C C . PHE A 1 19 ? 3.877 -1.948 -3.965 1.00 0.00 19 PHE A C 15
ATOM 13002 O O . PHE A 1 19 ? 4.777 -1.258 -4.445 1.00 0.00 19 PHE A O 15
ATOM 13019 N N . SER A 1 20 ? 3.836 -3.270 -4.088 1.00 0.00 20 SER A N 15
ATOM 13020 C CA . SER A 1 20 ? 4.871 -4.004 -4.806 1.00 0.00 20 SER A CA 15
ATOM 13021 C C . SER A 1 20 ? 4.253 -5.018 -5.765 1.00 0.00 20 SER A C 15
ATOM 13022 O O . SER A 1 20 ? 4.716 -5.186 -6.893 1.00 0.00 20 SER A O 15
ATOM 13030 N N . CYS A 1 21 ? 3.203 -5.691 -5.307 1.00 0.00 21 CYS A N 15
ATOM 13031 C CA . CYS A 1 21 ? 2.520 -6.689 -6.121 1.00 0.00 21 CYS A CA 15
ATOM 13032 C C . CYS A 1 21 ? 1.047 -6.332 -6.297 1.00 0.00 21 CYS A C 15
ATOM 13033 O O . CYS A 1 21 ? 0.353 -6.910 -7.131 1.00 0.00 21 CYS A O 15
ATOM 13040 N N . ASN A 1 22 ? 0.577 -5.374 -5.504 1.00 0.00 22 ASN A N 15
ATOM 13041 C CA . ASN A 1 22 ? -0.813 -4.939 -5.571 1.00 0.00 22 ASN A CA 15
ATOM 13042 C C . ASN A 1 22 ? -1.739 -5.976 -4.942 1.00 0.00 22 ASN A C 15
ATOM 13043 O O . ASN A 1 22 ? -2.922 -6.052 -5.275 1.00 0.00 22 ASN A O 15
ATOM 13054 N N . LYS A 1 23 ? -1.192 -6.772 -4.030 1.00 0.00 23 LYS A N 15
ATOM 13055 C CA . LYS A 1 23 ? -1.968 -7.804 -3.351 1.00 0.00 23 LYS A CA 15
ATOM 13056 C C . LYS A 1 23 ? -2.755 -7.214 -2.185 1.00 0.00 23 LYS A C 15
ATOM 13057 O O . LYS A 1 23 ? -2.177 -6.772 -1.192 1.00 0.00 23 LYS A O 15
ATOM 13076 N N . LYS A 1 24 ? -4.078 -7.211 -2.313 1.00 0.00 24 LYS A N 15
ATOM 13077 C CA . LYS A 1 24 ? -4.946 -6.678 -1.269 1.00 0.00 24 LYS A CA 15
ATOM 13078 C C . LYS A 1 24 ? -4.509 -7.171 0.107 1.00 0.00 24 LYS A C 15
ATOM 13079 O O . LYS A 1 24 ? -4.622 -8.356 0.418 1.00 0.00 24 LYS A O 15
ATOM 13098 N N . VAL A 1 25 ? -4.010 -6.252 0.928 1.00 0.00 25 VAL A N 15
ATOM 13099 C CA . VAL A 1 25 ? -3.558 -6.592 2.272 1.00 0.00 25 VAL A CA 15
ATOM 13100 C C . VAL A 1 25 ? -4.645 -6.317 3.304 1.00 0.00 25 VAL A C 15
ATOM 13101 O O . VAL A 1 25 ? -4.369 -6.206 4.497 1.00 0.00 25 VAL A O 15
ATOM 13114 N N . GLY A 1 26 ? -5.885 -6.207 2.835 1.00 0.00 26 GLY A N 15
ATOM 13115 C CA . GLY A 1 26 ? -6.996 -5.946 3.730 1.00 0.00 26 GLY A CA 15
ATOM 13116 C C . GLY A 1 26 ? -6.639 -4.962 4.826 1.00 0.00 26 GLY A C 15
ATOM 13117 O O . GLY A 1 26 ? -6.010 -3.936 4.569 1.00 0.00 26 GLY A O 15
ATOM 13121 N N . VAL A 1 27 ? -7.042 -5.275 6.054 1.00 0.00 27 VAL A N 15
ATOM 13122 C CA . VAL A 1 27 ? -6.760 -4.410 7.194 1.00 0.00 27 VAL A CA 15
ATOM 13123 C C . VAL A 1 27 ? -5.621 -4.969 8.040 1.00 0.00 27 VAL A C 15
ATOM 13124 O O . VAL A 1 27 ? -5.545 -4.716 9.241 1.00 0.00 27 VAL A O 15
ATOM 13137 N N . MET A 1 28 ? -4.737 -5.730 7.403 1.00 0.00 28 MET A N 15
ATOM 13138 C CA . MET A 1 28 ? -3.600 -6.324 8.097 1.00 0.00 28 MET A CA 15
ATOM 13139 C C . MET A 1 28 ? -2.318 -6.147 7.290 1.00 0.00 28 MET A C 15
ATOM 13140 O O . MET A 1 28 ? -1.480 -7.045 7.232 1.00 0.00 28 MET A O 15
ATOM 13154 N N . GLY A 1 29 ? -2.172 -4.981 6.667 1.00 0.00 29 GLY A N 15
ATOM 13155 C CA . GLY A 1 29 ? -0.990 -4.708 5.872 1.00 0.00 29 GLY A CA 15
ATOM 13156 C C . GLY A 1 29 ? 0.084 -3.983 6.659 1.00 0.00 29 GLY A C 15
ATOM 13157 O O . GLY A 1 29 ? -0.143 -3.569 7.796 1.00 0.00 29 GLY A O 15
ATOM 13161 N N . PHE A 1 30 ? 1.257 -3.829 6.054 1.00 0.00 30 PHE A N 15
ATOM 13162 C CA . PHE A 1 30 ? 2.371 -3.151 6.707 1.00 0.00 30 PHE A CA 15
ATOM 13163 C C . PHE A 1 30 ? 2.601 -1.772 6.096 1.00 0.00 30 PHE A C 15
ATOM 13164 O O . PHE A 1 30 ? 3.200 -1.644 5.028 1.00 0.00 30 PHE A O 15
ATOM 13181 N N . LYS A 1 31 ? 2.121 -0.740 6.783 1.00 0.00 31 LYS A N 15
ATOM 13182 C CA . LYS A 1 31 ? 2.274 0.631 6.311 1.00 0.00 31 LYS A CA 15
ATOM 13183 C C . LYS A 1 31 ? 3.641 1.189 6.694 1.00 0.00 31 LYS A C 15
ATOM 13184 O O . LYS A 1 31 ? 3.969 1.299 7.876 1.00 0.00 31 LYS A O 15
ATOM 13203 N N . CYS A 1 32 ? 4.434 1.541 5.687 1.00 0.00 32 CYS A N 15
ATOM 13204 C CA . CYS A 1 32 ? 5.766 2.088 5.918 1.00 0.00 32 CYS A CA 15
ATOM 13205 C C . CYS A 1 32 ? 5.688 3.561 6.311 1.00 0.00 32 CYS A C 15
ATOM 13206 O O . CYS A 1 32 ? 4.715 4.248 5.999 1.00 0.00 32 CYS A O 15
ATOM 13213 N N . LYS A 1 33 ? 6.719 4.040 6.998 1.00 0.00 33 LYS A N 15
ATOM 13214 C CA . LYS A 1 33 ? 6.770 5.430 7.433 1.00 0.00 33 LYS A CA 15
ATOM 13215 C C . LYS A 1 33 ? 6.565 6.377 6.254 1.00 0.00 33 LYS A C 15
ATOM 13216 O O . LYS A 1 33 ? 6.071 7.493 6.420 1.00 0.00 33 LYS A O 15
ATOM 13235 N N . CYS A 1 34 ? 6.945 5.924 5.064 1.00 0.00 34 CYS A N 15
ATOM 13236 C CA . CYS A 1 34 ? 6.802 6.730 3.858 1.00 0.00 34 CYS A CA 15
ATOM 13237 C C . CYS A 1 34 ? 5.332 7.006 3.560 1.00 0.00 34 CYS A C 15
ATOM 13238 O O . CYS A 1 34 ? 4.974 8.088 3.096 1.00 0.00 34 CYS A O 15
ATOM 13245 N N . GLY A 1 35 ? 4.483 6.019 3.830 1.00 0.00 35 GLY A N 15
ATOM 13246 C CA . GLY A 1 35 ? 3.061 6.175 3.585 1.00 0.00 35 GLY A CA 15
ATOM 13247 C C . GLY A 1 35 ? 2.545 5.215 2.531 1.00 0.00 35 GLY A C 15
ATOM 13248 O O . GLY A 1 35 ? 1.612 5.534 1.794 1.00 0.00 35 GLY A O 15
ATOM 13252 N N . SER A 1 36 ? 3.155 4.036 2.458 1.00 0.00 36 SER A N 15
ATOM 13253 C CA . SER A 1 36 ? 2.756 3.029 1.483 1.00 0.00 36 SER A CA 15
ATOM 13254 C C . SER A 1 36 ? 2.333 1.738 2.177 1.00 0.00 36 SER A C 15
ATOM 13255 O O . SER A 1 36 ? 2.816 1.416 3.264 1.00 0.00 36 SER A O 15
ATOM 13263 N N . THR A 1 37 ? 1.428 1.000 1.542 1.00 0.00 37 THR A N 15
ATOM 13264 C CA . THR A 1 37 ? 0.938 -0.255 2.098 1.00 0.00 37 THR A CA 15
ATOM 13265 C C . THR A 1 37 ? 1.602 -1.451 1.424 1.00 0.00 37 THR A C 15
ATOM 13266 O O . THR A 1 37 ? 1.793 -1.463 0.208 1.00 0.00 37 THR A O 15
ATOM 13277 N N . PHE A 1 38 ? 1.951 -2.455 2.222 1.00 0.00 38 PHE A N 15
ATOM 13278 C CA . PHE A 1 38 ? 2.593 -3.656 1.702 1.00 0.00 38 PHE A CA 15
ATOM 13279 C C . PHE A 1 38 ? 2.001 -4.909 2.339 1.00 0.00 38 PHE A C 15
ATOM 13280 O O . PHE A 1 38 ? 1.315 -4.836 3.360 1.00 0.00 38 PHE A O 15
ATOM 13297 N N . CYS A 1 39 ? 2.270 -6.059 1.730 1.00 0.00 39 CYS A N 15
ATOM 13298 C CA . CYS A 1 39 ? 1.764 -7.330 2.236 1.00 0.00 39 CYS A CA 15
ATOM 13299 C C . CYS A 1 39 ? 2.829 -8.052 3.055 1.00 0.00 39 CYS A C 15
ATOM 13300 O O . CYS A 1 39 ? 2.977 -9.270 2.965 1.00 0.00 39 CYS A O 15
ATOM 13307 N N . GLY A 1 40 ? 3.569 -7.291 3.855 1.00 0.00 40 GLY A N 15
ATOM 13308 C CA . GLY A 1 40 ? 4.611 -7.876 4.679 1.00 0.00 40 GLY A CA 15
ATOM 13309 C C . GLY A 1 40 ? 5.846 -8.241 3.880 1.00 0.00 40 GLY A C 15
ATOM 13310 O O . GLY A 1 40 ? 6.962 -7.872 4.246 1.00 0.00 40 GLY A O 15
ATOM 13314 N N . SER A 1 41 ? 5.647 -8.968 2.785 1.00 0.00 41 SER A N 15
ATOM 13315 C CA . SER A 1 41 ? 6.755 -9.388 1.935 1.00 0.00 41 SER A CA 15
ATOM 13316 C C . SER A 1 41 ? 7.418 -8.184 1.272 1.00 0.00 41 SER A C 15
ATOM 13317 O O . SER A 1 41 ? 8.579 -8.277 0.877 1.00 0.00 41 SER A O 15
ATOM 13325 N N . HIS A 1 42 ? 6.673 -7.093 1.166 1.00 0.00 42 HIS A N 15
ATOM 13326 C CA . HIS A 1 42 ? 7.199 -5.886 0.553 1.00 0.00 42 HIS A CA 15
ATOM 13327 C C . HIS A 1 42 ? 7.119 -4.727 1.549 1.00 0.00 42 HIS A C 15
ATOM 13328 O O . HIS A 1 42 ? 7.080 -3.553 1.182 1.00 0.00 42 HIS A O 15
ATOM 13342 N N . ARG A 1 43 ? 7.096 -5.087 2.828 1.00 0.00 43 ARG A N 15
ATOM 13343 C CA . ARG A 1 43 ? 7.020 -4.100 3.898 1.00 0.00 43 ARG A CA 15
ATOM 13344 C C . ARG A 1 43 ? 8.352 -3.373 4.063 1.00 0.00 43 ARG A C 15
ATOM 13345 O O . ARG A 1 43 ? 8.407 -2.276 4.619 1.00 0.00 43 ARG A O 15
ATOM 13366 N N . TYR A 1 44 ? 9.421 -3.992 3.576 1.00 0.00 44 TYR A N 15
ATOM 13367 C CA . TYR A 1 44 ? 10.753 -3.406 3.672 1.00 0.00 44 TYR A CA 15
ATOM 13368 C C . TYR A 1 44 ? 10.910 -2.248 2.691 1.00 0.00 44 TYR A C 15
ATOM 13369 O O . TYR A 1 44 ? 10.266 -2.196 1.643 1.00 0.00 44 TYR A O 15
ATOM 13387 N N . PRO A 1 45 ? 11.788 -1.295 3.038 1.00 0.00 45 PRO A N 15
ATOM 13388 C CA . PRO A 1 45 ? 12.053 -0.120 2.202 1.00 0.00 45 PRO A CA 15
ATOM 13389 C C . PRO A 1 45 ? 12.797 -0.477 0.920 1.00 0.00 45 PRO A C 15
ATOM 13390 O O . PRO A 1 45 ? 12.454 0.002 -0.161 1.00 0.00 45 PRO A O 15
ATOM 13401 N N . GLU A 1 46 ? 13.817 -1.320 1.048 1.00 0.00 46 GLU A N 15
ATOM 13402 C CA . GLU A 1 46 ? 14.609 -1.739 -0.102 1.00 0.00 46 GLU A CA 15
ATOM 13403 C C . GLU A 1 46 ? 13.740 -2.464 -1.126 1.00 0.00 46 GLU A C 15
ATOM 13404 O O . GLU A 1 46 ? 14.074 -2.523 -2.310 1.00 0.00 46 GLU A O 15
ATOM 13416 N N . LYS A 1 47 ? 12.623 -3.014 -0.663 1.00 0.00 47 LYS A N 15
ATOM 13417 C CA . LYS A 1 47 ? 11.705 -3.734 -1.536 1.00 0.00 47 LYS A CA 15
ATOM 13418 C C . LYS A 1 47 ? 10.893 -2.765 -2.389 1.00 0.00 47 LYS A C 15
ATOM 13419 O O . LYS A 1 47 ? 10.543 -3.105 -3.519 1.00 0.00 47 LYS A O 15
ATOM 13438 N N . HIS A 1 48 ? 10.615 -1.592 -1.839 1.00 0.00 48 HIS A N 15
ATOM 13439 C CA . HIS A 1 48 ? 9.849 -0.590 -2.561 1.00 0.00 48 HIS A CA 15
ATOM 13440 C C . HIS A 1 48 ? 10.667 0.697 -2.674 1.00 0.00 48 HIS A C 15
ATOM 13441 O O . HIS A 1 48 ? 10.143 1.809 -2.618 1.00 0.00 48 HIS A O 15
ATOM 13455 N N . GLU A 1 49 ? 11.974 0.520 -2.837 1.00 0.00 49 GLU A N 15
ATOM 13456 C CA . GLU A 1 49 ? 12.888 1.649 -2.960 1.00 0.00 49 GLU A CA 15
ATOM 13457 C C . GLU A 1 49 ? 12.374 2.854 -2.177 1.00 0.00 49 GLU A C 15
ATOM 13458 O O . GLU A 1 49 ? 12.253 3.954 -2.717 1.00 0.00 49 GLU A O 15
ATOM 13470 N N . CYS A 1 50 ? 12.072 2.637 -0.901 1.00 0.00 50 CYS A N 15
ATOM 13471 C CA . CYS A 1 50 ? 11.569 3.703 -0.043 1.00 0.00 50 CYS A CA 15
ATOM 13472 C C . CYS A 1 50 ? 12.502 4.911 -0.073 1.00 0.00 50 CYS A C 15
ATOM 13473 O O . CYS A 1 50 ? 13.717 4.767 -0.201 1.00 0.00 50 CYS A O 15
ATOM 13480 N N . SER A 1 51 ? 11.922 6.101 0.045 1.00 0.00 51 SER A N 15
ATOM 13481 C CA . SER A 1 51 ? 12.700 7.335 0.028 1.00 0.00 51 SER A CA 15
ATOM 13482 C C . SER A 1 51 ? 12.503 8.119 1.322 1.00 0.00 51 SER A C 15
ATOM 13483 O O . SER A 1 51 ? 12.555 9.349 1.330 1.00 0.00 51 SER A O 15
ATOM 13491 N N . PHE A 1 52 ? 12.278 7.397 2.415 1.00 0.00 52 PHE A N 15
ATOM 13492 C CA . PHE A 1 52 ? 12.073 8.024 3.716 1.00 0.00 52 PHE A CA 15
ATOM 13493 C C . PHE A 1 52 ? 13.405 8.418 4.346 1.00 0.00 52 PHE A C 15
ATOM 13494 O O . PHE A 1 52 ? 14.462 7.933 3.943 1.00 0.00 52 PHE A O 15
ATOM 13511 N N . ASP A 1 53 ? 13.346 9.302 5.336 1.00 0.00 53 ASP A N 15
ATOM 13512 C CA . ASP A 1 53 ? 14.547 9.762 6.024 1.00 0.00 53 ASP A CA 15
ATOM 13513 C C . ASP A 1 53 ? 14.665 9.118 7.402 1.00 0.00 53 ASP A C 15
ATOM 13514 O O . ASP A 1 53 ? 14.657 9.807 8.423 1.00 0.00 53 ASP A O 15
ATOM 13523 N N . PHE A 1 54 ? 14.773 7.794 7.423 1.00 0.00 54 PHE A N 15
ATOM 13524 C CA . PHE A 1 54 ? 14.891 7.057 8.676 1.00 0.00 54 PHE A CA 15
ATOM 13525 C C . PHE A 1 54 ? 16.093 7.541 9.481 1.00 0.00 54 PHE A C 15
ATOM 13526 O O . PHE A 1 54 ? 16.036 7.637 10.708 1.00 0.00 54 PHE A O 15
ATOM 13543 N N . LYS A 1 55 ? 17.181 7.846 8.783 1.00 0.00 55 LYS A N 15
ATOM 13544 C CA . LYS A 1 55 ? 18.398 8.322 9.431 1.00 0.00 55 LYS A CA 15
ATOM 13545 C C . LYS A 1 55 ? 18.526 9.836 9.303 1.00 0.00 55 LYS A C 15
ATOM 13546 O O . LYS A 1 55 ? 19.625 10.362 9.131 1.00 0.00 55 LYS A O 15
ATOM 13565 N N . GLU A 1 56 ? 17.396 10.531 9.390 1.00 0.00 56 GLU A N 15
ATOM 13566 C CA . GLU A 1 56 ? 17.384 11.985 9.285 1.00 0.00 56 GLU A CA 15
ATOM 13567 C C . GLU A 1 56 ? 18.461 12.470 8.319 1.00 0.00 56 GLU A C 15
ATOM 13568 O O . GLU A 1 56 ? 19.152 13.453 8.585 1.00 0.00 56 GLU A O 15
ATOM 13580 N N . VAL A 1 57 ? 18.600 11.771 7.197 1.00 0.00 57 VAL A N 15
ATOM 13581 C CA . VAL A 1 57 ? 19.592 12.129 6.191 1.00 0.00 57 VAL A CA 15
ATOM 13582 C C . VAL A 1 57 ? 19.328 13.522 5.630 1.00 0.00 57 VAL A C 15
ATOM 13583 O O . VAL A 1 57 ? 18.482 13.700 4.754 1.00 0.00 57 VAL A O 15
ATOM 13596 N N . GLY A 1 58 ? 20.059 14.508 6.140 1.00 0.00 58 GLY A N 15
ATOM 13597 C CA . GLY A 1 58 ? 19.890 15.873 5.678 1.00 0.00 58 GLY A CA 15
ATOM 13598 C C . GLY A 1 58 ? 19.657 16.846 6.816 1.00 0.00 58 GLY A C 15
ATOM 13599 O O . GLY A 1 58 ? 19.823 16.497 7.985 1.00 0.00 58 GLY A O 15
ATOM 13603 N N . SER A 1 59 ? 19.272 18.072 6.476 1.00 0.00 59 SER A N 15
ATOM 13604 C CA . SER A 1 59 ? 19.022 19.101 7.479 1.00 0.00 59 SER A CA 15
ATOM 13605 C C . SER A 1 59 ? 17.529 19.393 7.597 1.00 0.00 59 SER A C 15
ATOM 13606 O O . SER A 1 59 ? 16.773 19.217 6.642 1.00 0.00 59 SER A O 15
ATOM 13614 N N . GLY A 1 60 ? 17.111 19.840 8.777 1.00 0.00 60 GLY A N 15
ATOM 13615 C CA . GLY A 1 60 ? 15.710 20.149 8.999 1.00 0.00 60 GLY A CA 15
ATOM 13616 C C . GLY A 1 60 ? 15.387 20.349 10.467 1.00 0.00 60 GLY A C 15
ATOM 13617 O O . GLY A 1 60 ? 16.079 19.845 11.351 1.00 0.00 60 GLY A O 15
ATOM 13621 N N . PRO A 1 61 ? 14.313 21.104 10.742 1.00 0.00 61 PRO A N 15
ATOM 13622 C CA . PRO A 1 61 ? 13.875 21.388 12.112 1.00 0.00 61 PRO A CA 15
ATOM 13623 C C . PRO A 1 61 ? 13.309 20.155 12.808 1.00 0.00 61 PRO A C 15
ATOM 13624 O O . PRO A 1 61 ? 12.876 20.224 13.958 1.00 0.00 61 PRO A O 15
ATOM 13635 N N . SER A 1 62 ? 13.317 19.028 12.104 1.00 0.00 62 SER A N 15
ATOM 13636 C CA . SER A 1 62 ? 12.802 17.780 12.653 1.00 0.00 62 SER A CA 15
ATOM 13637 C C . SER A 1 62 ? 13.440 17.477 14.005 1.00 0.00 62 SER A C 15
ATOM 13638 O O . SER A 1 62 ? 14.438 16.761 14.086 1.00 0.00 62 SER A O 15
ATOM 13646 N N . SER A 1 63 ? 12.856 18.027 15.065 1.00 0.00 63 SER A N 15
ATOM 13647 C CA . SER A 1 63 ? 13.369 17.820 16.414 1.00 0.00 63 SER A CA 15
ATOM 13648 C C . SER A 1 63 ? 12.326 17.136 17.292 1.00 0.00 63 SER A C 15
ATOM 13649 O O . SER A 1 63 ? 11.231 17.659 17.496 1.00 0.00 63 SER A O 15
ATOM 13657 N N . GLY A 1 64 ? 12.675 15.963 17.811 1.00 0.00 64 GLY A N 15
ATOM 13658 C CA . GLY A 1 64 ? 11.759 15.225 18.661 1.00 0.00 64 GLY A CA 15
ATOM 13659 C C . GLY A 1 64 ? 10.336 15.249 18.138 1.00 0.00 64 GLY A C 15
ATOM 13660 O O . GLY A 1 64 ? 10.135 15.546 16.962 1.00 0.00 64 GLY A O 15
ATOM 13666 N N . GLY A 1 1 ? -17.730 23.140 -24.180 1.00 0.00 1 GLY A N 16
ATOM 13667 C CA . GLY A 1 1 ? -17.729 21.726 -23.855 1.00 0.00 1 GLY A CA 16
ATOM 13668 C C . GLY A 1 1 ? -18.481 21.425 -22.574 1.00 0.00 1 GLY A C 16
ATOM 13669 O O . GLY A 1 1 ? -19.354 22.189 -22.164 1.00 0.00 1 GLY A O 16
ATOM 13673 N N . SER A 1 2 ? -18.142 20.306 -21.940 1.00 0.00 2 SER A N 16
ATOM 13674 C CA . SER A 1 2 ? -18.795 19.903 -20.700 1.00 0.00 2 SER A CA 16
ATOM 13675 C C . SER A 1 2 ? -17.823 19.975 -19.526 1.00 0.00 2 SER A C 16
ATOM 13676 O O . SER A 1 2 ? -18.046 20.711 -18.565 1.00 0.00 2 SER A O 16
ATOM 13684 N N . SER A 1 3 ? -16.743 19.204 -19.612 1.00 0.00 3 SER A N 16
ATOM 13685 C CA . SER A 1 3 ? -15.738 19.176 -18.556 1.00 0.00 3 SER A CA 16
ATOM 13686 C C . SER A 1 3 ? -16.395 19.053 -17.184 1.00 0.00 3 SER A C 16
ATOM 13687 O O . SER A 1 3 ? -15.995 19.719 -16.230 1.00 0.00 3 SER A O 16
ATOM 13695 N N . GLY A 1 4 ? -17.406 18.194 -17.094 1.00 0.00 4 GLY A N 16
ATOM 13696 C CA . GLY A 1 4 ? -18.103 17.998 -15.836 1.00 0.00 4 GLY A CA 16
ATOM 13697 C C . GLY A 1 4 ? -17.574 16.808 -15.060 1.00 0.00 4 GLY A C 16
ATOM 13698 O O . GLY A 1 4 ? -17.318 16.906 -13.860 1.00 0.00 4 GLY A O 16
ATOM 13702 N N . SER A 1 5 ? -17.413 15.681 -15.745 1.00 0.00 5 SER A N 16
ATOM 13703 C CA . SER A 1 5 ? -16.917 14.465 -15.111 1.00 0.00 5 SER A CA 16
ATOM 13704 C C . SER A 1 5 ? -15.590 14.034 -15.727 1.00 0.00 5 SER A C 16
ATOM 13705 O O . SER A 1 5 ? -15.417 14.070 -16.946 1.00 0.00 5 SER A O 16
ATOM 13713 N N . SER A 1 6 ? -14.654 13.625 -14.876 1.00 0.00 6 SER A N 16
ATOM 13714 C CA . SER A 1 6 ? -13.340 13.190 -15.335 1.00 0.00 6 SER A CA 16
ATOM 13715 C C . SER A 1 6 ? -13.066 11.750 -14.911 1.00 0.00 6 SER A C 16
ATOM 13716 O O . SER A 1 6 ? -11.966 11.419 -14.472 1.00 0.00 6 SER A O 16
ATOM 13724 N N . GLY A 1 7 ? -14.077 10.897 -15.045 1.00 0.00 7 GLY A N 16
ATOM 13725 C CA . GLY A 1 7 ? -13.927 9.503 -14.672 1.00 0.00 7 GLY A CA 16
ATOM 13726 C C . GLY A 1 7 ? -13.839 9.311 -13.171 1.00 0.00 7 GLY A C 16
ATOM 13727 O O . GLY A 1 7 ? -12.894 9.757 -12.521 1.00 0.00 7 GLY A O 16
ATOM 13731 N N . PRO A 1 8 ? -14.845 8.633 -12.598 1.00 0.00 8 PRO A N 16
ATOM 13732 C CA . PRO A 1 8 ? -14.901 8.369 -11.157 1.00 0.00 8 PRO A CA 16
ATOM 13733 C C . PRO A 1 8 ? -13.841 7.368 -10.710 1.00 0.00 8 PRO A C 16
ATOM 13734 O O . PRO A 1 8 ? -13.291 6.626 -11.524 1.00 0.00 8 PRO A O 16
ATOM 13745 N N . SER A 1 9 ? -13.560 7.352 -9.411 1.00 0.00 9 SER A N 16
ATOM 13746 C CA . SER A 1 9 ? -12.563 6.443 -8.856 1.00 0.00 9 SER A CA 16
ATOM 13747 C C . SER A 1 9 ? -12.559 6.508 -7.331 1.00 0.00 9 SER A C 16
ATOM 13748 O O . SER A 1 9 ? -12.790 7.564 -6.743 1.00 0.00 9 SER A O 16
ATOM 13756 N N . ARG A 1 10 ? -12.294 5.370 -6.698 1.00 0.00 10 ARG A N 16
ATOM 13757 C CA . ARG A 1 10 ? -12.261 5.295 -5.243 1.00 0.00 10 ARG A CA 16
ATOM 13758 C C . ARG A 1 10 ? -10.958 5.873 -4.698 1.00 0.00 10 ARG A C 16
ATOM 13759 O O . ARG A 1 10 ? -9.864 5.537 -5.152 1.00 0.00 10 ARG A O 16
ATOM 13780 N N . PRO A 1 11 ? -11.076 6.765 -3.703 1.00 0.00 11 PRO A N 16
ATOM 13781 C CA . PRO A 1 11 ? -9.917 7.408 -3.076 1.00 0.00 11 PRO A CA 16
ATOM 13782 C C . PRO A 1 11 ? -9.096 6.434 -2.238 1.00 0.00 11 PRO A C 16
ATOM 13783 O O . PRO A 1 11 ? -9.242 5.218 -2.360 1.00 0.00 11 PRO A O 16
ATOM 13794 N N . VAL A 1 12 ? -8.232 6.977 -1.385 1.00 0.00 12 VAL A N 16
ATOM 13795 C CA . VAL A 1 12 ? -7.389 6.155 -0.525 1.00 0.00 12 VAL A CA 16
ATOM 13796 C C . VAL A 1 12 ? -8.143 5.712 0.723 1.00 0.00 12 VAL A C 16
ATOM 13797 O O . VAL A 1 12 ? -7.599 5.725 1.827 1.00 0.00 12 VAL A O 16
ATOM 13810 N N . ARG A 1 13 ? -9.400 5.320 0.540 1.00 0.00 13 ARG A N 16
ATOM 13811 C CA . ARG A 1 13 ? -10.230 4.873 1.652 1.00 0.00 13 ARG A CA 16
ATOM 13812 C C . ARG A 1 13 ? -9.776 3.505 2.154 1.00 0.00 13 ARG A C 16
ATOM 13813 O O . ARG A 1 13 ? -9.402 3.336 3.315 1.00 0.00 13 ARG A O 16
ATOM 13834 N N . PRO A 1 14 ? -9.810 2.506 1.261 1.00 0.00 14 PRO A N 16
ATOM 13835 C CA . PRO A 1 14 ? -9.405 1.136 1.590 1.00 0.00 14 PRO A CA 16
ATOM 13836 C C . PRO A 1 14 ? -7.902 1.014 1.817 1.00 0.00 14 PRO A C 16
ATOM 13837 O O . PRO A 1 14 ? -7.460 0.488 2.837 1.00 0.00 14 PRO A O 16
ATOM 13848 N N . ASN A 1 15 ? -7.122 1.504 0.859 1.00 0.00 15 ASN A N 16
ATOM 13849 C CA . ASN A 1 15 ? -5.668 1.450 0.955 1.00 0.00 15 ASN A CA 16
ATOM 13850 C C . ASN A 1 15 ? -5.197 0.038 1.293 1.00 0.00 15 ASN A C 16
ATOM 13851 O O . ASN A 1 15 ? -4.120 -0.149 1.857 1.00 0.00 15 ASN A O 16
ATOM 13862 N N . ASN A 1 16 ? -6.013 -0.951 0.944 1.00 0.00 16 ASN A N 16
ATOM 13863 C CA . ASN A 1 16 ? -5.681 -2.346 1.211 1.00 0.00 16 ASN A CA 16
ATOM 13864 C C . ASN A 1 16 ? -5.049 -2.998 -0.015 1.00 0.00 16 ASN A C 16
ATOM 13865 O O . ASN A 1 16 ? -5.734 -3.640 -0.812 1.00 0.00 16 ASN A O 16
ATOM 13876 N N . ARG A 1 17 ? -3.738 -2.830 -0.159 1.00 0.00 17 ARG A N 16
ATOM 13877 C CA . ARG A 1 17 ? -3.014 -3.402 -1.287 1.00 0.00 17 ARG A CA 16
ATOM 13878 C C . ARG A 1 17 ? -1.507 -3.256 -1.096 1.00 0.00 17 ARG A C 16
ATOM 13879 O O . ARG A 1 17 ? -1.044 -2.361 -0.389 1.00 0.00 17 ARG A O 16
ATOM 13900 N N . CYS A 1 18 ? -0.747 -4.143 -1.730 1.00 0.00 18 CYS A N 16
ATOM 13901 C CA . CYS A 1 18 ? 0.707 -4.115 -1.630 1.00 0.00 18 CYS A CA 16
ATOM 13902 C C . CYS A 1 18 ? 1.308 -3.194 -2.689 1.00 0.00 18 CYS A C 16
ATOM 13903 O O . CYS A 1 18 ? 0.938 -3.254 -3.861 1.00 0.00 18 CYS A O 16
ATOM 13910 N N . PHE A 1 19 ? 2.236 -2.342 -2.266 1.00 0.00 19 PHE A N 16
ATOM 13911 C CA . PHE A 1 19 ? 2.888 -1.408 -3.177 1.00 0.00 19 PHE A CA 16
ATOM 13912 C C . PHE A 1 19 ? 4.019 -2.092 -3.940 1.00 0.00 19 PHE A C 16
ATOM 13913 O O . PHE A 1 19 ? 4.946 -1.437 -4.416 1.00 0.00 19 PHE A O 16
ATOM 13930 N N . SER A 1 20 ? 3.934 -3.414 -4.052 1.00 0.00 20 SER A N 16
ATOM 13931 C CA . SER A 1 20 ? 4.952 -4.188 -4.753 1.00 0.00 20 SER A CA 16
ATOM 13932 C C . SER A 1 20 ? 4.310 -5.211 -5.685 1.00 0.00 20 SER A C 16
ATOM 13933 O O . SER A 1 20 ? 4.790 -5.445 -6.795 1.00 0.00 20 SER A O 16
ATOM 13941 N N . CYS A 1 21 ? 3.221 -5.819 -5.226 1.00 0.00 21 CYS A N 16
ATOM 13942 C CA . CYS A 1 21 ? 2.511 -6.818 -6.016 1.00 0.00 21 CYS A CA 16
ATOM 13943 C C . CYS A 1 21 ? 1.042 -6.438 -6.181 1.00 0.00 21 CYS A C 16
ATOM 13944 O O . CYS A 1 21 ? 0.295 -7.104 -6.895 1.00 0.00 21 CYS A O 16
ATOM 13951 N N . ASN A 1 22 ? 0.637 -5.361 -5.515 1.00 0.00 22 ASN A N 16
ATOM 13952 C CA . ASN A 1 22 ? -0.742 -4.892 -5.586 1.00 0.00 22 ASN A CA 16
ATOM 13953 C C . ASN A 1 22 ? -1.697 -5.916 -4.980 1.00 0.00 22 ASN A C 16
ATOM 13954 O O . ASN A 1 22 ? -2.879 -5.959 -5.324 1.00 0.00 22 ASN A O 16
ATOM 13965 N N . LYS A 1 23 ? -1.177 -6.739 -4.075 1.00 0.00 23 LYS A N 16
ATOM 13966 C CA . LYS A 1 23 ? -1.982 -7.761 -3.418 1.00 0.00 23 LYS A CA 16
ATOM 13967 C C . LYS A 1 23 ? -2.773 -7.168 -2.256 1.00 0.00 23 LYS A C 16
ATOM 13968 O O . LYS A 1 23 ? -2.203 -6.800 -1.228 1.00 0.00 23 LYS A O 16
ATOM 13987 N N . LYS A 1 24 ? -4.087 -7.080 -2.425 1.00 0.00 24 LYS A N 16
ATOM 13988 C CA . LYS A 1 24 ? -4.957 -6.534 -1.389 1.00 0.00 24 LYS A CA 16
ATOM 13989 C C . LYS A 1 24 ? -4.556 -7.054 -0.013 1.00 0.00 24 LYS A C 16
ATOM 13990 O O . LYS A 1 24 ? -4.675 -8.246 0.270 1.00 0.00 24 LYS A O 16
ATOM 14009 N N . VAL A 1 25 ? -4.083 -6.152 0.841 1.00 0.00 25 VAL A N 16
ATOM 14010 C CA . VAL A 1 25 ? -3.667 -6.519 2.189 1.00 0.00 25 VAL A CA 16
ATOM 14011 C C . VAL A 1 25 ? -4.779 -6.255 3.198 1.00 0.00 25 VAL A C 16
ATOM 14012 O O . VAL A 1 25 ? -4.524 -6.100 4.392 1.00 0.00 25 VAL A O 16
ATOM 14025 N N . GLY A 1 26 ? -6.015 -6.205 2.710 1.00 0.00 26 GLY A N 16
ATOM 14026 C CA . GLY A 1 26 ? -7.148 -5.960 3.583 1.00 0.00 26 GLY A CA 16
ATOM 14027 C C . GLY A 1 26 ? -6.805 -5.033 4.732 1.00 0.00 26 GLY A C 16
ATOM 14028 O O . GLY A 1 26 ? -6.243 -3.957 4.524 1.00 0.00 26 GLY A O 16
ATOM 14032 N N . VAL A 1 27 ? -7.145 -5.448 5.947 1.00 0.00 27 VAL A N 16
ATOM 14033 C CA . VAL A 1 27 ? -6.870 -4.647 7.134 1.00 0.00 27 VAL A CA 16
ATOM 14034 C C . VAL A 1 27 ? -5.668 -5.190 7.898 1.00 0.00 27 VAL A C 16
ATOM 14035 O O . VAL A 1 27 ? -5.536 -4.973 9.102 1.00 0.00 27 VAL A O 16
ATOM 14048 N N . MET A 1 28 ? -4.794 -5.897 7.189 1.00 0.00 28 MET A N 16
ATOM 14049 C CA . MET A 1 28 ? -3.601 -6.470 7.801 1.00 0.00 28 MET A CA 16
ATOM 14050 C C . MET A 1 28 ? -2.360 -6.153 6.972 1.00 0.00 28 MET A C 16
ATOM 14051 O O . MET A 1 28 ? -1.520 -7.021 6.738 1.00 0.00 28 MET A O 16
ATOM 14065 N N . GLY A 1 29 ? -2.251 -4.904 6.532 1.00 0.00 29 GLY A N 16
ATOM 14066 C CA . GLY A 1 29 ? -1.109 -4.495 5.734 1.00 0.00 29 GLY A CA 16
ATOM 14067 C C . GLY A 1 29 ? -0.035 -3.820 6.563 1.00 0.00 29 GLY A C 16
ATOM 14068 O O . GLY A 1 29 ? -0.304 -3.327 7.659 1.00 0.00 29 GLY A O 16
ATOM 14072 N N . PHE A 1 30 ? 1.187 -3.797 6.040 1.00 0.00 30 PHE A N 16
ATOM 14073 C CA . PHE A 1 30 ? 2.307 -3.179 6.741 1.00 0.00 30 PHE A CA 16
ATOM 14074 C C . PHE A 1 30 ? 2.621 -1.804 6.158 1.00 0.00 30 PHE A C 16
ATOM 14075 O O . PHE A 1 30 ? 3.281 -1.691 5.125 1.00 0.00 30 PHE A O 16
ATOM 14092 N N . LYS A 1 31 ? 2.142 -0.762 6.829 1.00 0.00 31 LYS A N 16
ATOM 14093 C CA . LYS A 1 31 ? 2.371 0.607 6.380 1.00 0.00 31 LYS A CA 16
ATOM 14094 C C . LYS A 1 31 ? 3.753 1.094 6.802 1.00 0.00 31 LYS A C 16
ATOM 14095 O O . LYS A 1 31 ? 4.067 1.150 7.992 1.00 0.00 31 LYS A O 16
ATOM 14114 N N . CYS A 1 32 ? 4.577 1.446 5.821 1.00 0.00 32 CYS A N 16
ATOM 14115 C CA . CYS A 1 32 ? 5.925 1.930 6.090 1.00 0.00 32 CYS A CA 16
ATOM 14116 C C . CYS A 1 32 ? 5.911 3.415 6.440 1.00 0.00 32 CYS A C 16
ATOM 14117 O O . CYS A 1 32 ? 4.960 4.130 6.124 1.00 0.00 32 CYS A O 16
ATOM 14124 N N . LYS A 1 33 ? 6.972 3.873 7.095 1.00 0.00 33 LYS A N 16
ATOM 14125 C CA . LYS A 1 33 ? 7.084 5.273 7.488 1.00 0.00 33 LYS A CA 16
ATOM 14126 C C . LYS A 1 33 ? 6.893 6.192 6.286 1.00 0.00 33 LYS A C 16
ATOM 14127 O O . LYS A 1 33 ? 6.449 7.332 6.428 1.00 0.00 33 LYS A O 16
ATOM 14146 N N . CYS A 1 34 ? 7.229 5.690 5.103 1.00 0.00 34 CYS A N 16
ATOM 14147 C CA . CYS A 1 34 ? 7.093 6.465 3.876 1.00 0.00 34 CYS A CA 16
ATOM 14148 C C . CYS A 1 34 ? 5.628 6.786 3.595 1.00 0.00 34 CYS A C 16
ATOM 14149 O O . CYS A 1 34 ? 5.301 7.869 3.112 1.00 0.00 34 CYS A O 16
ATOM 14156 N N . GLY A 1 35 ? 4.750 5.836 3.901 1.00 0.00 35 GLY A N 16
ATOM 14157 C CA . GLY A 1 35 ? 3.331 6.036 3.675 1.00 0.00 35 GLY A CA 16
ATOM 14158 C C . GLY A 1 35 ? 2.769 5.088 2.635 1.00 0.00 35 GLY A C 16
ATOM 14159 O O . GLY A 1 35 ? 1.774 5.394 1.978 1.00 0.00 35 GLY A O 16
ATOM 14163 N N . SER A 1 36 ? 3.410 3.933 2.483 1.00 0.00 36 SER A N 16
ATOM 14164 C CA . SER A 1 36 ? 2.972 2.938 1.511 1.00 0.00 36 SER A CA 16
ATOM 14165 C C . SER A 1 36 ? 2.501 1.666 2.210 1.00 0.00 36 SER A C 16
ATOM 14166 O O . SER A 1 36 ? 2.957 1.340 3.306 1.00 0.00 36 SER A O 16
ATOM 14174 N N . THR A 1 37 ? 1.584 0.949 1.566 1.00 0.00 37 THR A N 16
ATOM 14175 C CA . THR A 1 37 ? 1.050 -0.286 2.125 1.00 0.00 37 THR A CA 16
ATOM 14176 C C . THR A 1 37 ? 1.672 -1.506 1.456 1.00 0.00 37 THR A C 16
ATOM 14177 O O . THR A 1 37 ? 1.858 -1.532 0.239 1.00 0.00 37 THR A O 16
ATOM 14188 N N . PHE A 1 38 ? 1.992 -2.517 2.258 1.00 0.00 38 PHE A N 16
ATOM 14189 C CA . PHE A 1 38 ? 2.594 -3.741 1.742 1.00 0.00 38 PHE A CA 16
ATOM 14190 C C . PHE A 1 38 ? 1.952 -4.971 2.376 1.00 0.00 38 PHE A C 16
ATOM 14191 O O . PHE A 1 38 ? 1.260 -4.872 3.390 1.00 0.00 38 PHE A O 16
ATOM 14208 N N . CYS A 1 39 ? 2.186 -6.131 1.772 1.00 0.00 39 CYS A N 16
ATOM 14209 C CA . CYS A 1 39 ? 1.631 -7.382 2.274 1.00 0.00 39 CYS A CA 16
ATOM 14210 C C . CYS A 1 39 ? 2.648 -8.119 3.140 1.00 0.00 39 CYS A C 16
ATOM 14211 O O . CYS A 1 39 ? 2.707 -9.348 3.137 1.00 0.00 39 CYS A O 16
ATOM 14218 N N . GLY A 1 40 ? 3.448 -7.359 3.882 1.00 0.00 40 GLY A N 16
ATOM 14219 C CA . GLY A 1 40 ? 4.452 -7.957 4.742 1.00 0.00 40 GLY A CA 16
ATOM 14220 C C . GLY A 1 40 ? 5.702 -8.357 3.984 1.00 0.00 40 GLY A C 16
ATOM 14221 O O . GLY A 1 40 ? 6.814 -8.007 4.378 1.00 0.00 40 GLY A O 16
ATOM 14225 N N . SER A 1 41 ? 5.520 -9.095 2.893 1.00 0.00 41 SER A N 16
ATOM 14226 C CA . SER A 1 41 ? 6.642 -9.548 2.081 1.00 0.00 41 SER A CA 16
ATOM 14227 C C . SER A 1 41 ? 7.346 -8.367 1.420 1.00 0.00 41 SER A C 16
ATOM 14228 O O . SER A 1 41 ? 8.522 -8.481 1.078 1.00 0.00 41 SER A O 16
ATOM 14236 N N . HIS A 1 42 ? 6.619 -7.272 1.256 1.00 0.00 42 HIS A N 16
ATOM 14237 C CA . HIS A 1 42 ? 7.184 -6.084 0.638 1.00 0.00 42 HIS A CA 16
ATOM 14238 C C . HIS A 1 42 ? 7.090 -4.906 1.609 1.00 0.00 42 HIS A C 16
ATOM 14239 O O . HIS A 1 42 ? 7.063 -3.739 1.218 1.00 0.00 42 HIS A O 16
ATOM 14253 N N . ARG A 1 43 ? 7.041 -5.240 2.894 1.00 0.00 43 ARG A N 16
ATOM 14254 C CA . ARG A 1 43 ? 6.949 -4.232 3.943 1.00 0.00 43 ARG A CA 16
ATOM 14255 C C . ARG A 1 43 ? 8.296 -3.550 4.161 1.00 0.00 43 ARG A C 16
ATOM 14256 O O . ARG A 1 43 ? 8.368 -2.463 4.735 1.00 0.00 43 ARG A O 16
ATOM 14277 N N . TYR A 1 44 ? 9.362 -4.195 3.700 1.00 0.00 44 TYR A N 16
ATOM 14278 C CA . TYR A 1 44 ? 10.707 -3.652 3.847 1.00 0.00 44 TYR A CA 16
ATOM 14279 C C . TYR A 1 44 ? 10.936 -2.495 2.880 1.00 0.00 44 TYR A C 16
ATOM 14280 O O . TYR A 1 44 ? 10.381 -2.450 1.782 1.00 0.00 44 TYR A O 16
ATOM 14298 N N . PRO A 1 45 ? 11.775 -1.535 3.297 1.00 0.00 45 PRO A N 16
ATOM 14299 C CA . PRO A 1 45 ? 12.100 -0.359 2.483 1.00 0.00 45 PRO A CA 16
ATOM 14300 C C . PRO A 1 45 ? 12.950 -0.712 1.268 1.00 0.00 45 PRO A C 16
ATOM 14301 O O . PRO A 1 45 ? 12.827 -0.092 0.212 1.00 0.00 45 PRO A O 16
ATOM 14312 N N . GLU A 1 46 ? 13.813 -1.711 1.425 1.00 0.00 46 GLU A N 16
ATOM 14313 C CA . GLU A 1 46 ? 14.684 -2.145 0.339 1.00 0.00 46 GLU A CA 16
ATOM 14314 C C . GLU A 1 46 ? 13.880 -2.832 -0.762 1.00 0.00 46 GLU A C 16
ATOM 14315 O O . GLU A 1 46 ? 14.344 -2.963 -1.895 1.00 0.00 46 GLU A O 16
ATOM 14327 N N . LYS A 1 47 ? 12.673 -3.268 -0.420 1.00 0.00 47 LYS A N 16
ATOM 14328 C CA . LYS A 1 47 ? 11.803 -3.941 -1.377 1.00 0.00 47 LYS A CA 16
ATOM 14329 C C . LYS A 1 47 ? 10.749 -2.983 -1.922 1.00 0.00 47 LYS A C 16
ATOM 14330 O O . LYS A 1 47 ? 9.735 -3.439 -2.447 1.00 0.00 47 LYS A O 16
ATOM 14349 N N . HIS A 1 48 ? 11.009 -1.690 -1.789 1.00 0.00 48 HIS A N 16
ATOM 14350 C CA . HIS A 1 48 ? 10.077 -0.686 -2.273 1.00 0.00 48 HIS A CA 16
ATOM 14351 C C . HIS A 1 48 ? 10.721 0.699 -2.179 1.00 0.00 48 HIS A C 16
ATOM 14352 O O . HIS A 1 48 ? 11.258 1.099 -1.148 1.00 0.00 48 HIS A O 16
ATOM 14366 N N . GLU A 1 49 ? 10.652 1.426 -3.290 1.00 0.00 49 GLU A N 16
ATOM 14367 C CA . GLU A 1 49 ? 11.220 2.768 -3.360 1.00 0.00 49 GLU A CA 16
ATOM 14368 C C . GLU A 1 49 ? 10.858 3.577 -2.118 1.00 0.00 49 GLU A C 16
ATOM 14369 O O . GLU A 1 49 ? 9.829 4.252 -2.082 1.00 0.00 49 GLU A O 16
ATOM 14381 N N . CYS A 1 50 ? 11.711 3.504 -1.102 1.00 0.00 50 CYS A N 16
ATOM 14382 C CA . CYS A 1 50 ? 11.483 4.229 0.142 1.00 0.00 50 CYS A CA 16
ATOM 14383 C C . CYS A 1 50 ? 12.372 5.466 0.222 1.00 0.00 50 CYS A C 16
ATOM 14384 O O . CYS A 1 50 ? 13.534 5.384 0.620 1.00 0.00 50 CYS A O 16
ATOM 14391 N N . SER A 1 51 ? 11.816 6.613 -0.157 1.00 0.00 51 SER A N 16
ATOM 14392 C CA . SER A 1 51 ? 12.559 7.867 -0.132 1.00 0.00 51 SER A CA 16
ATOM 14393 C C . SER A 1 51 ? 12.343 8.600 1.189 1.00 0.00 51 SER A C 16
ATOM 14394 O O . SER A 1 51 ? 12.212 9.824 1.219 1.00 0.00 51 SER A O 16
ATOM 14402 N N . PHE A 1 52 ? 12.305 7.842 2.279 1.00 0.00 52 PHE A N 16
ATOM 14403 C CA . PHE A 1 52 ? 12.104 8.418 3.604 1.00 0.00 52 PHE A CA 16
ATOM 14404 C C . PHE A 1 52 ? 13.434 8.584 4.333 1.00 0.00 52 PHE A C 16
ATOM 14405 O O . PHE A 1 52 ? 14.279 7.689 4.316 1.00 0.00 52 PHE A O 16
ATOM 14422 N N . ASP A 1 53 ? 13.612 9.735 4.971 1.00 0.00 53 ASP A N 16
ATOM 14423 C CA . ASP A 1 53 ? 14.838 10.020 5.707 1.00 0.00 53 ASP A CA 16
ATOM 14424 C C . ASP A 1 53 ? 14.865 9.265 7.032 1.00 0.00 53 ASP A C 16
ATOM 14425 O O . ASP A 1 53 ? 14.515 9.812 8.078 1.00 0.00 53 ASP A O 16
ATOM 14434 N N . PHE A 1 54 ? 15.282 8.004 6.980 1.00 0.00 54 PHE A N 16
ATOM 14435 C CA . PHE A 1 54 ? 15.352 7.173 8.176 1.00 0.00 54 PHE A CA 16
ATOM 14436 C C . PHE A 1 54 ? 16.463 7.651 9.106 1.00 0.00 54 PHE A C 16
ATOM 14437 O O . PHE A 1 54 ? 16.259 7.800 10.311 1.00 0.00 54 PHE A O 16
ATOM 14454 N N . LYS A 1 55 ? 17.640 7.889 8.538 1.00 0.00 55 LYS A N 16
ATOM 14455 C CA . LYS A 1 55 ? 18.785 8.351 9.314 1.00 0.00 55 LYS A CA 16
ATOM 14456 C C . LYS A 1 55 ? 18.816 7.686 10.687 1.00 0.00 55 LYS A C 16
ATOM 14457 O O . LYS A 1 55 ? 18.917 8.362 11.710 1.00 0.00 55 LYS A O 16
ATOM 14476 N N . GLU A 1 56 ? 18.729 6.360 10.700 1.00 0.00 56 GLU A N 16
ATOM 14477 C CA . GLU A 1 56 ? 18.748 5.606 11.948 1.00 0.00 56 GLU A CA 16
ATOM 14478 C C . GLU A 1 56 ? 20.003 4.744 12.044 1.00 0.00 56 GLU A C 16
ATOM 14479 O O . GLU A 1 56 ? 19.964 3.539 11.792 1.00 0.00 56 GLU A O 16
ATOM 14491 N N . VAL A 1 57 ? 21.117 5.370 12.410 1.00 0.00 57 VAL A N 16
ATOM 14492 C CA . VAL A 1 57 ? 22.385 4.662 12.540 1.00 0.00 57 VAL A CA 16
ATOM 14493 C C . VAL A 1 57 ? 22.504 3.995 13.906 1.00 0.00 57 VAL A C 16
ATOM 14494 O O . VAL A 1 57 ? 23.561 4.026 14.534 1.00 0.00 57 VAL A O 16
ATOM 14507 N N . GLY A 1 58 ? 21.410 3.390 14.361 1.00 0.00 58 GLY A N 16
ATOM 14508 C CA . GLY A 1 58 ? 21.413 2.723 15.650 1.00 0.00 58 GLY A CA 16
ATOM 14509 C C . GLY A 1 58 ? 21.314 3.698 16.807 1.00 0.00 58 GLY A C 16
ATOM 14510 O O . GLY A 1 58 ? 20.642 4.724 16.707 1.00 0.00 58 GLY A O 16
ATOM 14514 N N . SER A 1 59 ? 21.984 3.376 17.908 1.00 0.00 59 SER A N 16
ATOM 14515 C CA . SER A 1 59 ? 21.964 4.227 19.092 1.00 0.00 59 SER A CA 16
ATOM 14516 C C . SER A 1 59 ? 23.382 4.554 19.550 1.00 0.00 59 SER A C 16
ATOM 14517 O O . SER A 1 59 ? 24.042 3.738 20.193 1.00 0.00 59 SER A O 16
ATOM 14525 N N . GLY A 1 60 ? 23.845 5.754 19.213 1.00 0.00 60 GLY A N 16
ATOM 14526 C CA . GLY A 1 60 ? 25.182 6.168 19.598 1.00 0.00 60 GLY A CA 16
ATOM 14527 C C . GLY A 1 60 ? 26.068 6.450 18.401 1.00 0.00 60 GLY A C 16
ATOM 14528 O O . GLY A 1 60 ? 25.617 6.456 17.255 1.00 0.00 60 GLY A O 16
ATOM 14532 N N . PRO A 1 61 ? 27.361 6.694 18.661 1.00 0.00 61 PRO A N 16
ATOM 14533 C CA . PRO A 1 61 ? 28.339 6.985 17.609 1.00 0.00 61 PRO A CA 16
ATOM 14534 C C . PRO A 1 61 ? 28.642 5.765 16.746 1.00 0.00 61 PRO A C 16
ATOM 14535 O O . PRO A 1 61 ? 28.822 4.660 17.257 1.00 0.00 61 PRO A O 16
ATOM 14546 N N . SER A 1 62 ? 28.697 5.972 15.434 1.00 0.00 62 SER A N 16
ATOM 14547 C CA . SER A 1 62 ? 28.974 4.888 14.499 1.00 0.00 62 SER A CA 16
ATOM 14548 C C . SER A 1 62 ? 29.217 5.431 13.094 1.00 0.00 62 SER A C 16
ATOM 14549 O O . SER A 1 62 ? 28.445 6.247 12.590 1.00 0.00 62 SER A O 16
ATOM 14557 N N . SER A 1 63 ? 30.295 4.972 12.467 1.00 0.00 63 SER A N 16
ATOM 14558 C CA . SER A 1 63 ? 30.643 5.413 11.122 1.00 0.00 63 SER A CA 16
ATOM 14559 C C . SER A 1 63 ? 29.392 5.580 10.264 1.00 0.00 63 SER A C 16
ATOM 14560 O O . SER A 1 63 ? 28.494 4.740 10.286 1.00 0.00 63 SER A O 16
ATOM 14568 N N . GLY A 1 64 ? 29.342 6.673 9.508 1.00 0.00 64 GLY A N 16
ATOM 14569 C CA . GLY A 1 64 ? 28.198 6.932 8.654 1.00 0.00 64 GLY A CA 16
ATOM 14570 C C . GLY A 1 64 ? 28.408 6.437 7.237 1.00 0.00 64 GLY A C 16
ATOM 14571 O O . GLY A 1 64 ? 29.076 5.421 7.051 1.00 0.00 64 GLY A O 16
ATOM 14577 N N . GLY A 1 1 ? -21.097 31.929 7.797 1.00 0.00 1 GLY A N 17
ATOM 14578 C CA . GLY A 1 1 ? -20.697 31.306 6.549 1.00 0.00 1 GLY A CA 17
ATOM 14579 C C . GLY A 1 1 ? -21.810 31.302 5.520 1.00 0.00 1 GLY A C 17
ATOM 14580 O O . GLY A 1 1 ? -22.667 32.185 5.519 1.00 0.00 1 GLY A O 17
ATOM 14584 N N . SER A 1 2 ? -21.797 30.305 4.641 1.00 0.00 2 SER A N 17
ATOM 14585 C CA . SER A 1 2 ? -22.810 30.192 3.598 1.00 0.00 2 SER A CA 17
ATOM 14586 C C . SER A 1 2 ? -23.441 28.804 3.601 1.00 0.00 2 SER A C 17
ATOM 14587 O O . SER A 1 2 ? -22.912 27.871 4.205 1.00 0.00 2 SER A O 17
ATOM 14595 N N . SER A 1 3 ? -24.577 28.675 2.923 1.00 0.00 3 SER A N 17
ATOM 14596 C CA . SER A 1 3 ? -25.284 27.402 2.850 1.00 0.00 3 SER A CA 17
ATOM 14597 C C . SER A 1 3 ? -24.566 26.435 1.912 1.00 0.00 3 SER A C 17
ATOM 14598 O O . SER A 1 3 ? -24.386 26.719 0.729 1.00 0.00 3 SER A O 17
ATOM 14606 N N . GLY A 1 4 ? -24.159 25.290 2.451 1.00 0.00 4 GLY A N 17
ATOM 14607 C CA . GLY A 1 4 ? -23.466 24.298 1.650 1.00 0.00 4 GLY A CA 17
ATOM 14608 C C . GLY A 1 4 ? -22.132 23.898 2.249 1.00 0.00 4 GLY A C 17
ATOM 14609 O O . GLY A 1 4 ? -21.116 24.550 2.008 1.00 0.00 4 GLY A O 17
ATOM 14613 N N . SER A 1 5 ? -22.135 22.824 3.032 1.00 0.00 5 SER A N 17
ATOM 14614 C CA . SER A 1 5 ? -20.916 22.342 3.672 1.00 0.00 5 SER A CA 17
ATOM 14615 C C . SER A 1 5 ? -20.313 21.182 2.886 1.00 0.00 5 SER A C 17
ATOM 14616 O O . SER A 1 5 ? -20.828 20.064 2.915 1.00 0.00 5 SER A O 17
ATOM 14624 N N . SER A 1 6 ? -19.218 21.456 2.185 1.00 0.00 6 SER A N 17
ATOM 14625 C CA . SER A 1 6 ? -18.545 20.437 1.387 1.00 0.00 6 SER A CA 17
ATOM 14626 C C . SER A 1 6 ? -17.277 19.951 2.084 1.00 0.00 6 SER A C 17
ATOM 14627 O O . SER A 1 6 ? -16.357 20.728 2.335 1.00 0.00 6 SER A O 17
ATOM 14635 N N . GLY A 1 7 ? -17.238 18.659 2.393 1.00 0.00 7 GLY A N 17
ATOM 14636 C CA . GLY A 1 7 ? -16.079 18.091 3.057 1.00 0.00 7 GLY A CA 17
ATOM 14637 C C . GLY A 1 7 ? -15.274 17.186 2.146 1.00 0.00 7 GLY A C 17
ATOM 14638 O O . GLY A 1 7 ? -15.793 16.233 1.565 1.00 0.00 7 GLY A O 17
ATOM 14642 N N . PRO A 1 8 ? -13.973 17.484 2.010 1.00 0.00 8 PRO A N 17
ATOM 14643 C CA . PRO A 1 8 ? -13.067 16.703 1.162 1.00 0.00 8 PRO A CA 17
ATOM 14644 C C . PRO A 1 8 ? -12.790 15.316 1.733 1.00 0.00 8 PRO A C 17
ATOM 14645 O O . PRO A 1 8 ? -11.940 15.153 2.608 1.00 0.00 8 PRO A O 17
ATOM 14656 N N . SER A 1 9 ? -13.514 14.320 1.233 1.00 0.00 9 SER A N 17
ATOM 14657 C CA . SER A 1 9 ? -13.349 12.947 1.696 1.00 0.00 9 SER A CA 17
ATOM 14658 C C . SER A 1 9 ? -12.842 12.051 0.570 1.00 0.00 9 SER A C 17
ATOM 14659 O O . SER A 1 9 ? -13.251 12.193 -0.583 1.00 0.00 9 SER A O 17
ATOM 14667 N N . ARG A 1 10 ? -11.948 11.129 0.912 1.00 0.00 10 ARG A N 17
ATOM 14668 C CA . ARG A 1 10 ? -11.384 10.210 -0.069 1.00 0.00 10 ARG A CA 17
ATOM 14669 C C . ARG A 1 10 ? -12.481 9.388 -0.738 1.00 0.00 10 ARG A C 17
ATOM 14670 O O . ARG A 1 10 ? -13.468 8.999 -0.112 1.00 0.00 10 ARG A O 17
ATOM 14691 N N . PRO A 1 11 ? -12.307 9.116 -2.039 1.00 0.00 11 PRO A N 17
ATOM 14692 C CA . PRO A 1 11 ? -13.272 8.337 -2.821 1.00 0.00 11 PRO A CA 17
ATOM 14693 C C . PRO A 1 11 ? -13.294 6.867 -2.417 1.00 0.00 11 PRO A C 17
ATOM 14694 O O . PRO A 1 11 ? -12.796 6.498 -1.353 1.00 0.00 11 PRO A O 17
ATOM 14705 N N . VAL A 1 12 ? -13.874 6.031 -3.272 1.00 0.00 12 VAL A N 17
ATOM 14706 C CA . VAL A 1 12 ? -13.959 4.600 -3.004 1.00 0.00 12 VAL A CA 17
ATOM 14707 C C . VAL A 1 12 ? -12.677 3.886 -3.418 1.00 0.00 12 VAL A C 17
ATOM 14708 O O . VAL A 1 12 ? -12.718 2.833 -4.054 1.00 0.00 12 VAL A O 17
ATOM 14721 N N . ARG A 1 13 ? -11.538 4.467 -3.053 1.00 0.00 13 ARG A N 17
ATOM 14722 C CA . ARG A 1 13 ? -10.243 3.886 -3.387 1.00 0.00 13 ARG A CA 17
ATOM 14723 C C . ARG A 1 13 ? -9.719 3.030 -2.238 1.00 0.00 13 ARG A C 17
ATOM 14724 O O . ARG A 1 13 ? -9.311 3.534 -1.191 1.00 0.00 13 ARG A O 17
ATOM 14745 N N . PRO A 1 14 ? -9.731 1.703 -2.436 1.00 0.00 14 PRO A N 17
ATOM 14746 C CA . PRO A 1 14 ? -9.260 0.748 -1.428 1.00 0.00 14 PRO A CA 17
ATOM 14747 C C . PRO A 1 14 ? -7.748 0.805 -1.237 1.00 0.00 14 PRO A C 17
ATOM 14748 O O . PRO A 1 14 ? -6.987 0.700 -2.198 1.00 0.00 14 PRO A O 17
ATOM 14759 N N . ASN A 1 15 ? -7.320 0.973 0.011 1.00 0.00 15 ASN A N 17
ATOM 14760 C CA . ASN A 1 15 ? -5.898 1.044 0.327 1.00 0.00 15 ASN A CA 17
ATOM 14761 C C . ASN A 1 15 ? -5.340 -0.342 0.639 1.00 0.00 15 ASN A C 17
ATOM 14762 O O . ASN A 1 15 ? -4.146 -0.591 0.482 1.00 0.00 15 ASN A O 17
ATOM 14773 N N . ASN A 1 16 ? -6.214 -1.240 1.081 1.00 0.00 16 ASN A N 17
ATOM 14774 C CA . ASN A 1 16 ? -5.810 -2.601 1.415 1.00 0.00 16 ASN A CA 17
ATOM 14775 C C . ASN A 1 16 ? -5.166 -3.287 0.215 1.00 0.00 16 ASN A C 17
ATOM 14776 O O . ASN A 1 16 ? -5.816 -4.051 -0.499 1.00 0.00 16 ASN A O 17
ATOM 14787 N N . ARG A 1 17 ? -3.884 -3.009 -0.002 1.00 0.00 17 ARG A N 17
ATOM 14788 C CA . ARG A 1 17 ? -3.152 -3.598 -1.116 1.00 0.00 17 ARG A CA 17
ATOM 14789 C C . ARG A 1 17 ? -1.649 -3.397 -0.947 1.00 0.00 17 ARG A C 17
ATOM 14790 O O . ARG A 1 17 ? -1.209 -2.563 -0.155 1.00 0.00 17 ARG A O 17
ATOM 14811 N N . CYS A 1 18 ? -0.866 -4.166 -1.696 1.00 0.00 18 CYS A N 17
ATOM 14812 C CA . CYS A 1 18 ? 0.587 -4.074 -1.629 1.00 0.00 18 CYS A CA 17
ATOM 14813 C C . CYS A 1 18 ? 1.120 -3.106 -2.681 1.00 0.00 18 CYS A C 17
ATOM 14814 O O . CYS A 1 18 ? 0.705 -3.141 -3.839 1.00 0.00 18 CYS A O 17
ATOM 14821 N N . PHE A 1 19 ? 2.042 -2.242 -2.269 1.00 0.00 19 PHE A N 17
ATOM 14822 C CA . PHE A 1 19 ? 2.631 -1.263 -3.175 1.00 0.00 19 PHE A CA 17
ATOM 14823 C C . PHE A 1 19 ? 3.771 -1.883 -3.979 1.00 0.00 19 PHE A C 17
ATOM 14824 O O . PHE A 1 19 ? 4.656 -1.179 -4.465 1.00 0.00 19 PHE A O 17
ATOM 14841 N N . SER A 1 20 ? 3.741 -3.205 -4.113 1.00 0.00 20 SER A N 17
ATOM 14842 C CA . SER A 1 20 ? 4.773 -3.921 -4.854 1.00 0.00 20 SER A CA 17
ATOM 14843 C C . SER A 1 20 ? 4.153 -4.962 -5.780 1.00 0.00 20 SER A C 17
ATOM 14844 O O . SER A 1 20 ? 4.574 -5.120 -6.927 1.00 0.00 20 SER A O 17
ATOM 14852 N N . CYS A 1 21 ? 3.149 -5.672 -5.275 1.00 0.00 21 CYS A N 17
ATOM 14853 C CA . CYS A 1 21 ? 2.470 -6.699 -6.055 1.00 0.00 21 CYS A CA 17
ATOM 14854 C C . CYS A 1 21 ? 0.983 -6.382 -6.194 1.00 0.00 21 CYS A C 17
ATOM 14855 O O . CYS A 1 21 ? 0.251 -7.084 -6.890 1.00 0.00 21 CYS A O 17
ATOM 14862 N N . ASN A 1 22 ? 0.546 -5.319 -5.527 1.00 0.00 22 ASN A N 17
ATOM 14863 C CA . ASN A 1 22 ? -0.853 -4.909 -5.575 1.00 0.00 22 ASN A CA 17
ATOM 14864 C C . ASN A 1 22 ? -1.755 -5.976 -4.963 1.00 0.00 22 ASN A C 17
ATOM 14865 O O . ASN A 1 22 ? -2.938 -6.068 -5.290 1.00 0.00 22 ASN A O 17
ATOM 14876 N N . LYS A 1 23 ? -1.187 -6.782 -4.071 1.00 0.00 23 LYS A N 17
ATOM 14877 C CA . LYS A 1 23 ? -1.939 -7.842 -3.410 1.00 0.00 23 LYS A CA 17
ATOM 14878 C C . LYS A 1 23 ? -2.747 -7.289 -2.241 1.00 0.00 23 LYS A C 17
ATOM 14879 O O . LYS A 1 23 ? -2.187 -6.891 -1.219 1.00 0.00 23 LYS A O 17
ATOM 14898 N N . LYS A 1 24 ? -4.066 -7.267 -2.397 1.00 0.00 24 LYS A N 17
ATOM 14899 C CA . LYS A 1 24 ? -4.953 -6.765 -1.354 1.00 0.00 24 LYS A CA 17
ATOM 14900 C C . LYS A 1 24 ? -4.500 -7.245 0.021 1.00 0.00 24 LYS A C 17
ATOM 14901 O O . LYS A 1 24 ? -4.573 -8.434 0.331 1.00 0.00 24 LYS A O 17
ATOM 14920 N N . VAL A 1 25 ? -4.033 -6.311 0.845 1.00 0.00 25 VAL A N 17
ATOM 14921 C CA . VAL A 1 25 ? -3.572 -6.638 2.188 1.00 0.00 25 VAL A CA 17
ATOM 14922 C C . VAL A 1 25 ? -4.655 -6.360 3.224 1.00 0.00 25 VAL A C 17
ATOM 14923 O O . VAL A 1 25 ? -4.366 -6.182 4.407 1.00 0.00 25 VAL A O 17
ATOM 14936 N N . GLY A 1 26 ? -5.904 -6.324 2.771 1.00 0.00 26 GLY A N 17
ATOM 14937 C CA . GLY A 1 26 ? -7.013 -6.068 3.672 1.00 0.00 26 GLY A CA 17
ATOM 14938 C C . GLY A 1 26 ? -6.644 -5.110 4.788 1.00 0.00 26 GLY A C 17
ATOM 14939 O O . GLY A 1 26 ? -5.946 -4.121 4.562 1.00 0.00 26 GLY A O 17
ATOM 14943 N N . VAL A 1 27 ? -7.115 -5.402 5.996 1.00 0.00 27 VAL A N 17
ATOM 14944 C CA . VAL A 1 27 ? -6.830 -4.558 7.151 1.00 0.00 27 VAL A CA 17
ATOM 14945 C C . VAL A 1 27 ? -5.664 -5.112 7.962 1.00 0.00 27 VAL A C 17
ATOM 14946 O O . VAL A 1 27 ? -5.534 -4.831 9.153 1.00 0.00 27 VAL A O 17
ATOM 14959 N N . MET A 1 28 ? -4.817 -5.899 7.307 1.00 0.00 28 MET A N 17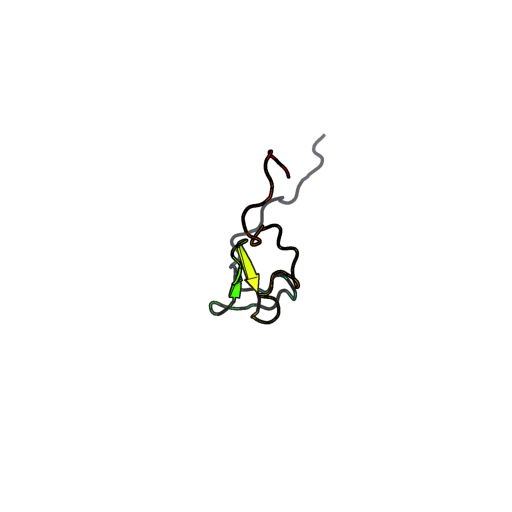
ATOM 14960 C CA . MET A 1 28 ? -3.659 -6.491 7.968 1.00 0.00 28 MET A CA 17
ATOM 14961 C C . MET A 1 28 ? -2.385 -6.226 7.171 1.00 0.00 28 MET A C 17
ATOM 14962 O O . MET A 1 28 ? -1.480 -7.058 7.135 1.00 0.00 28 MET A O 17
ATOM 14976 N N . GLY A 1 29 ? -2.322 -5.061 6.534 1.00 0.00 29 GLY A N 17
ATOM 14977 C CA . GLY A 1 29 ? -1.155 -4.708 5.747 1.00 0.00 29 GLY A CA 17
ATOM 14978 C C . GLY A 1 29 ? -0.092 -4.005 6.568 1.00 0.00 29 GLY A C 17
ATOM 14979 O O . GLY A 1 29 ? -0.345 -3.589 7.699 1.00 0.00 29 GLY A O 17
ATOM 14983 N N . PHE A 1 30 ? 1.102 -3.873 6.000 1.00 0.00 30 PHE A N 17
ATOM 14984 C CA . PHE A 1 30 ? 2.208 -3.218 6.688 1.00 0.00 30 PHE A CA 17
ATOM 14985 C C . PHE A 1 30 ? 2.477 -1.838 6.095 1.00 0.00 30 PHE A C 17
ATOM 14986 O O . PHE A 1 30 ? 3.072 -1.715 5.025 1.00 0.00 30 PHE A O 17
ATOM 15003 N N . LYS A 1 31 ? 2.033 -0.802 6.799 1.00 0.00 31 LYS A N 17
ATOM 15004 C CA . LYS A 1 31 ? 2.225 0.570 6.345 1.00 0.00 31 LYS A CA 17
ATOM 15005 C C . LYS A 1 31 ? 3.617 1.075 6.711 1.00 0.00 31 LYS A C 17
ATOM 15006 O O . LYS A 1 31 ? 4.007 1.060 7.879 1.00 0.00 31 LYS A O 17
ATOM 15025 N N . CYS A 1 32 ? 4.363 1.522 5.706 1.00 0.00 32 CYS A N 17
ATOM 15026 C CA . CYS A 1 32 ? 5.712 2.032 5.922 1.00 0.00 32 CYS A CA 17
ATOM 15027 C C . CYS A 1 32 ? 5.677 3.494 6.358 1.00 0.00 32 CYS A C 17
ATOM 15028 O O . CYS A 1 32 ? 4.707 4.207 6.100 1.00 0.00 32 CYS A O 17
ATOM 15035 N N . LYS A 1 33 ? 6.741 3.934 7.020 1.00 0.00 33 LYS A N 17
ATOM 15036 C CA . LYS A 1 33 ? 6.835 5.310 7.491 1.00 0.00 33 LYS A CA 17
ATOM 15037 C C . LYS A 1 33 ? 6.563 6.293 6.357 1.00 0.00 33 LYS A C 17
ATOM 15038 O O . LYS A 1 33 ? 6.007 7.370 6.576 1.00 0.00 33 LYS A O 17
ATOM 15057 N N . CYS A 1 34 ? 6.957 5.915 5.146 1.00 0.00 34 CYS A N 17
ATOM 15058 C CA . CYS A 1 34 ? 6.755 6.763 3.977 1.00 0.00 34 CYS A CA 17
ATOM 15059 C C . CYS A 1 34 ? 5.268 7.010 3.735 1.00 0.00 34 CYS A C 17
ATOM 15060 O O . CYS A 1 34 ? 4.868 8.101 3.330 1.00 0.00 34 CYS A O 17
ATOM 15067 N N . GLY A 1 35 ? 4.455 5.989 3.987 1.00 0.00 35 GLY A N 17
ATOM 15068 C CA . GLY A 1 35 ? 3.023 6.116 3.791 1.00 0.00 35 GLY A CA 17
ATOM 15069 C C . GLY A 1 35 ? 2.498 5.173 2.726 1.00 0.00 35 GLY A C 17
ATOM 15070 O O . GLY A 1 35 ? 1.507 5.470 2.059 1.00 0.00 35 GLY A O 17
ATOM 15074 N N . SER A 1 36 ? 3.164 4.035 2.565 1.00 0.00 36 SER A N 17
ATOM 15075 C CA . SER A 1 36 ? 2.762 3.048 1.569 1.00 0.00 36 SER A CA 17
ATOM 15076 C C . SER A 1 36 ? 2.332 1.746 2.238 1.00 0.00 36 SER A C 17
ATOM 15077 O O . SER A 1 36 ? 2.830 1.388 3.306 1.00 0.00 36 SER A O 17
ATOM 15085 N N . THR A 1 37 ? 1.403 1.039 1.601 1.00 0.00 37 THR A N 17
ATOM 15086 C CA . THR A 1 37 ? 0.904 -0.223 2.133 1.00 0.00 37 THR A CA 17
ATOM 15087 C C . THR A 1 37 ? 1.570 -1.410 1.447 1.00 0.00 37 THR A C 17
ATOM 15088 O O . THR A 1 37 ? 1.805 -1.390 0.239 1.00 0.00 37 THR A O 17
ATOM 15099 N N . PHE A 1 38 ? 1.871 -2.444 2.225 1.00 0.00 38 PHE A N 17
ATOM 15100 C CA . PHE A 1 38 ? 2.510 -3.642 1.692 1.00 0.00 38 PHE A CA 17
ATOM 15101 C C . PHE A 1 38 ? 1.920 -4.900 2.322 1.00 0.00 38 PHE A C 17
ATOM 15102 O O . PHE A 1 38 ? 1.215 -4.832 3.329 1.00 0.00 38 PHE A O 17
ATOM 15119 N N . CYS A 1 39 ? 2.213 -6.048 1.721 1.00 0.00 39 CYS A N 17
ATOM 15120 C CA . CYS A 1 39 ? 1.711 -7.323 2.220 1.00 0.00 39 CYS A CA 17
ATOM 15121 C C . CYS A 1 39 ? 2.753 -8.010 3.099 1.00 0.00 39 CYS A C 17
ATOM 15122 O O . CYS A 1 39 ? 2.863 -9.235 3.106 1.00 0.00 39 CYS A O 17
ATOM 15129 N N . GLY A 1 40 ? 3.516 -7.211 3.839 1.00 0.00 40 GLY A N 17
ATOM 15130 C CA . GLY A 1 40 ? 4.538 -7.760 4.710 1.00 0.00 40 GLY A CA 17
ATOM 15131 C C . GLY A 1 40 ? 5.783 -8.178 3.953 1.00 0.00 40 GLY A C 17
ATOM 15132 O O . GLY A 1 40 ? 6.902 -7.929 4.400 1.00 0.00 40 GLY A O 17
ATOM 15136 N N . SER A 1 41 ? 5.588 -8.815 2.803 1.00 0.00 41 SER A N 17
ATOM 15137 C CA . SER A 1 41 ? 6.704 -9.274 1.984 1.00 0.00 41 SER A CA 17
ATOM 15138 C C . SER A 1 41 ? 7.387 -8.099 1.290 1.00 0.00 41 SER A C 17
ATOM 15139 O O . SER A 1 41 ? 8.550 -8.218 0.908 1.00 0.00 41 SER A O 17
ATOM 15147 N N . HIS A 1 42 ? 6.657 -7.003 1.144 1.00 0.00 42 HIS A N 17
ATOM 15148 C CA . HIS A 1 42 ? 7.203 -5.822 0.498 1.00 0.00 42 HIS A CA 17
ATOM 15149 C C . HIS A 1 42 ? 7.087 -4.622 1.440 1.00 0.00 42 HIS A C 17
ATOM 15150 O O . HIS A 1 42 ? 7.071 -3.464 1.022 1.00 0.00 42 HIS A O 17
ATOM 15164 N N . ARG A 1 43 ? 7.005 -4.927 2.730 1.00 0.00 43 ARG A N 17
ATOM 15165 C CA . ARG A 1 43 ? 6.888 -3.895 3.754 1.00 0.00 43 ARG A CA 17
ATOM 15166 C C . ARG A 1 43 ? 8.228 -3.201 3.981 1.00 0.00 43 ARG A C 17
ATOM 15167 O O . ARG A 1 43 ? 8.284 -2.103 4.536 1.00 0.00 43 ARG A O 17
ATOM 15188 N N . TYR A 1 44 ? 9.305 -3.849 3.550 1.00 0.00 44 TYR A N 17
ATOM 15189 C CA . TYR A 1 44 ? 10.644 -3.296 3.709 1.00 0.00 44 TYR A CA 17
ATOM 15190 C C . TYR A 1 44 ? 10.883 -2.154 2.725 1.00 0.00 44 TYR A C 17
ATOM 15191 O O . TYR A 1 44 ? 10.297 -2.099 1.644 1.00 0.00 44 TYR A O 17
ATOM 15209 N N . PRO A 1 45 ? 11.766 -1.220 3.108 1.00 0.00 45 PRO A N 17
ATOM 15210 C CA . PRO A 1 45 ? 12.104 -0.062 2.275 1.00 0.00 45 PRO A CA 17
ATOM 15211 C C . PRO A 1 45 ? 12.906 -0.453 1.038 1.00 0.00 45 PRO A C 17
ATOM 15212 O O . PRO A 1 45 ? 12.628 0.015 -0.065 1.00 0.00 45 PRO A O 17
ATOM 15223 N N . GLU A 1 46 ? 13.901 -1.313 1.231 1.00 0.00 46 GLU A N 17
ATOM 15224 C CA . GLU A 1 46 ? 14.743 -1.765 0.129 1.00 0.00 46 GLU A CA 17
ATOM 15225 C C . GLU A 1 46 ? 13.921 -2.530 -0.904 1.00 0.00 46 GLU A C 17
ATOM 15226 O O . GLU A 1 46 ? 14.338 -2.689 -2.052 1.00 0.00 46 GLU A O 17
ATOM 15238 N N . LYS A 1 47 ? 12.751 -3.004 -0.489 1.00 0.00 47 LYS A N 17
ATOM 15239 C CA . LYS A 1 47 ? 11.869 -3.752 -1.377 1.00 0.00 47 LYS A CA 17
ATOM 15240 C C . LYS A 1 47 ? 11.087 -2.810 -2.286 1.00 0.00 47 LYS A C 17
ATOM 15241 O O . LYS A 1 47 ? 10.835 -3.158 -3.439 1.00 0.00 47 LYS A O 17
ATOM 15260 N N . HIS A 1 48 ? 10.724 -1.652 -1.756 1.00 0.00 48 HIS A N 17
ATOM 15261 C CA . HIS A 1 48 ? 9.976 -0.676 -2.530 1.00 0.00 48 HIS A CA 17
ATOM 15262 C C . HIS A 1 48 ? 10.789 0.615 -2.652 1.00 0.00 48 HIS A C 17
ATOM 15263 O O . HIS A 1 48 ? 10.254 1.723 -2.655 1.00 0.00 48 HIS A O 17
ATOM 15277 N N . GLU A 1 49 ? 12.103 0.443 -2.754 1.00 0.00 49 GLU A N 17
ATOM 15278 C CA . GLU A 1 49 ? 13.013 1.576 -2.876 1.00 0.00 49 GLU A CA 17
ATOM 15279 C C . GLU A 1 49 ? 12.465 2.796 -2.141 1.00 0.00 49 GLU A C 17
ATOM 15280 O O . GLU A 1 49 ? 12.349 3.880 -2.714 1.00 0.00 49 GLU A O 17
ATOM 15292 N N . CYS A 1 50 ? 12.129 2.611 -0.869 1.00 0.00 50 CYS A N 17
ATOM 15293 C CA . CYS A 1 50 ? 11.593 3.695 -0.054 1.00 0.00 50 CYS A CA 17
ATOM 15294 C C . CYS A 1 50 ? 12.534 4.896 -0.057 1.00 0.00 50 CYS A C 17
ATOM 15295 O O . CYS A 1 50 ? 13.726 4.762 -0.335 1.00 0.00 50 CYS A O 17
ATOM 15302 N N . SER A 1 51 ? 11.990 6.068 0.254 1.00 0.00 51 SER A N 17
ATOM 15303 C CA . SER A 1 51 ? 12.780 7.293 0.283 1.00 0.00 51 SER A CA 17
ATOM 15304 C C . SER A 1 51 ? 12.545 8.060 1.581 1.00 0.00 51 SER A C 17
ATOM 15305 O O . SER A 1 51 ? 12.603 9.289 1.609 1.00 0.00 51 SER A O 17
ATOM 15313 N N . PHE A 1 52 ? 12.278 7.324 2.655 1.00 0.00 52 PHE A N 17
ATOM 15314 C CA . PHE A 1 52 ? 12.033 7.933 3.957 1.00 0.00 52 PHE A CA 17
ATOM 15315 C C . PHE A 1 52 ? 13.345 8.209 4.685 1.00 0.00 52 PHE A C 17
ATOM 15316 O O . PHE A 1 52 ? 14.002 7.288 5.173 1.00 0.00 52 PHE A O 17
ATOM 15333 N N . ASP A 1 53 ? 13.722 9.481 4.753 1.00 0.00 53 ASP A N 17
ATOM 15334 C CA . ASP A 1 53 ? 14.955 9.879 5.421 1.00 0.00 53 ASP A CA 17
ATOM 15335 C C . ASP A 1 53 ? 14.999 9.340 6.848 1.00 0.00 53 ASP A C 17
ATOM 15336 O O . ASP A 1 53 ? 14.562 10.005 7.787 1.00 0.00 53 ASP A O 17
ATOM 15345 N N . PHE A 1 54 ? 15.527 8.131 7.002 1.00 0.00 54 PHE A N 17
ATOM 15346 C CA . PHE A 1 54 ? 15.626 7.501 8.314 1.00 0.00 54 PHE A CA 17
ATOM 15347 C C . PHE A 1 54 ? 16.668 8.206 9.178 1.00 0.00 54 PHE A C 17
ATOM 15348 O O . PHE A 1 54 ? 16.413 8.530 10.339 1.00 0.00 54 PHE A O 17
ATOM 15365 N N . LYS A 1 55 ? 17.843 8.439 8.605 1.00 0.00 55 LYS A N 17
ATOM 15366 C CA . LYS A 1 55 ? 18.925 9.105 9.320 1.00 0.00 55 LYS A CA 17
ATOM 15367 C C . LYS A 1 55 ? 18.933 10.601 9.024 1.00 0.00 55 LYS A C 17
ATOM 15368 O O . LYS A 1 55 ? 18.229 11.070 8.130 1.00 0.00 55 LYS A O 17
ATOM 15387 N N . GLU A 1 56 ? 19.735 11.346 9.779 1.00 0.00 56 GLU A N 17
ATOM 15388 C CA . GLU A 1 56 ? 19.834 12.789 9.595 1.00 0.00 56 GLU A CA 17
ATOM 15389 C C . GLU A 1 56 ? 21.194 13.304 10.058 1.00 0.00 56 GLU A C 17
ATOM 15390 O O . GLU A 1 56 ? 21.523 13.244 11.243 1.00 0.00 56 GLU A O 17
ATOM 15402 N N . VAL A 1 57 ? 21.981 13.811 9.114 1.00 0.00 57 VAL A N 17
ATOM 15403 C CA . VAL A 1 57 ? 23.304 14.338 9.423 1.00 0.00 57 VAL A CA 17
ATOM 15404 C C . VAL A 1 57 ? 23.266 15.851 9.599 1.00 0.00 57 VAL A C 17
ATOM 15405 O O . VAL A 1 57 ? 22.548 16.552 8.887 1.00 0.00 57 VAL A O 17
ATOM 15418 N N . GLY A 1 58 ? 24.046 16.351 10.553 1.00 0.00 58 GLY A N 17
ATOM 15419 C CA . GLY A 1 58 ? 24.087 17.779 10.806 1.00 0.00 58 GLY A CA 17
ATOM 15420 C C . GLY A 1 58 ? 25.205 18.169 11.753 1.00 0.00 58 GLY A C 17
ATOM 15421 O O . GLY A 1 58 ? 25.952 17.313 12.227 1.00 0.00 58 GLY A O 17
ATOM 15425 N N . SER A 1 59 ? 25.320 19.464 12.029 1.00 0.00 59 SER A N 17
ATOM 15426 C CA . SER A 1 59 ? 26.358 19.966 12.922 1.00 0.00 59 SER A CA 17
ATOM 15427 C C . SER A 1 59 ? 26.186 19.398 14.327 1.00 0.00 59 SER A C 17
ATOM 15428 O O . SER A 1 59 ? 25.256 19.761 15.046 1.00 0.00 59 SER A O 17
ATOM 15436 N N . GLY A 1 60 ? 27.092 18.504 14.713 1.00 0.00 60 GLY A N 17
ATOM 15437 C CA . GLY A 1 60 ? 27.024 17.900 16.030 1.00 0.00 60 GLY A CA 17
ATOM 15438 C C . GLY A 1 60 ? 28.193 16.975 16.305 1.00 0.00 60 GLY A C 17
ATOM 15439 O O . GLY A 1 60 ? 28.906 16.553 15.394 1.00 0.00 60 GLY A O 17
ATOM 15443 N N . PRO A 1 61 ? 28.405 16.647 17.588 1.00 0.00 61 PRO A N 17
ATOM 15444 C CA . PRO A 1 61 ? 29.496 15.763 18.010 1.00 0.00 61 PRO A CA 17
ATOM 15445 C C . PRO A 1 61 ? 29.272 14.318 17.576 1.00 0.00 61 PRO A C 17
ATOM 15446 O O . PRO A 1 61 ? 28.746 13.506 18.336 1.00 0.00 61 PRO A O 17
ATOM 15457 N N . SER A 1 62 ? 29.677 14.005 16.349 1.00 0.00 62 SER A N 17
ATOM 15458 C CA . SER A 1 62 ? 29.518 12.658 15.812 1.00 0.00 62 SER A CA 17
ATOM 15459 C C . SER A 1 62 ? 30.853 12.109 15.318 1.00 0.00 62 SER A C 17
ATOM 15460 O O . SER A 1 62 ? 31.143 12.136 14.122 1.00 0.00 62 SER A O 17
ATOM 15468 N N . SER A 1 63 ? 31.661 11.611 16.248 1.00 0.00 63 SER A N 17
ATOM 15469 C CA . SER A 1 63 ? 32.967 11.058 15.909 1.00 0.00 63 SER A CA 17
ATOM 15470 C C . SER A 1 63 ? 33.589 10.356 17.112 1.00 0.00 63 SER A C 17
ATOM 15471 O O . SER A 1 63 ? 33.166 10.557 18.250 1.00 0.00 63 SER A O 17
ATOM 15479 N N . GLY A 1 64 ? 34.596 9.528 16.851 1.00 0.00 64 GLY A N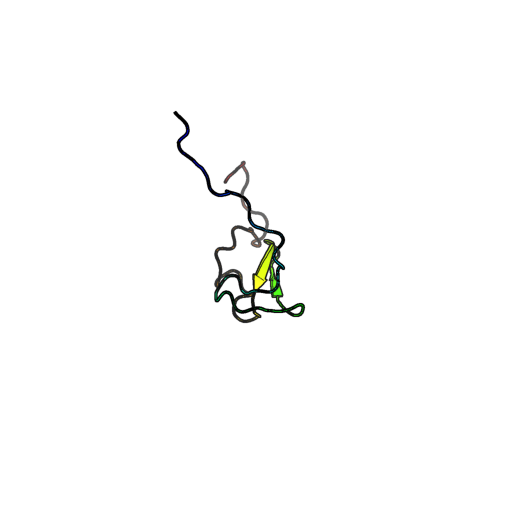 17
ATOM 15480 C CA . GLY A 1 64 ? 35.261 8.807 17.921 1.00 0.00 64 GLY A CA 17
ATOM 15481 C C . GLY A 1 64 ? 36.704 8.482 17.592 1.00 0.00 64 GLY A C 17
ATOM 15482 O O . GLY A 1 64 ? 37.240 9.037 16.634 1.00 0.00 64 GLY A O 17
ATOM 15488 N N . GLY A 1 1 ? -29.333 11.576 -25.307 1.00 0.00 1 GLY A N 18
ATOM 15489 C CA . GLY A 1 1 ? -29.446 11.847 -23.886 1.00 0.00 1 GLY A CA 18
ATOM 15490 C C . GLY A 1 1 ? -28.163 11.553 -23.135 1.00 0.00 1 GLY A C 18
ATOM 15491 O O . GLY A 1 1 ? -27.296 10.834 -23.632 1.00 0.00 1 GLY A O 18
ATOM 15495 N N . SER A 1 2 ? -28.039 12.113 -21.936 1.00 0.00 2 SER A N 18
ATOM 15496 C CA . SER A 1 2 ? -26.849 11.912 -21.118 1.00 0.00 2 SER A CA 18
ATOM 15497 C C . SER A 1 2 ? -27.214 11.293 -19.772 1.00 0.00 2 SER A C 18
ATOM 15498 O O . SER A 1 2 ? -28.284 11.557 -19.224 1.00 0.00 2 SER A O 18
ATOM 15506 N N . SER A 1 3 ? -26.315 10.468 -19.244 1.00 0.00 3 SER A N 18
ATOM 15507 C CA . SER A 1 3 ? -26.543 9.807 -17.964 1.00 0.00 3 SER A CA 18
ATOM 15508 C C . SER A 1 3 ? -25.262 9.151 -17.457 1.00 0.00 3 SER A C 18
ATOM 15509 O O . SER A 1 3 ? -24.564 8.466 -18.203 1.00 0.00 3 SER A O 18
ATOM 15517 N N . GLY A 1 4 ? -24.960 9.367 -16.180 1.00 0.00 4 GLY A N 18
ATOM 15518 C CA . GLY A 1 4 ? -23.765 8.790 -15.593 1.00 0.00 4 GLY A CA 18
ATOM 15519 C C . GLY A 1 4 ? -24.055 8.034 -14.311 1.00 0.00 4 GLY A C 18
ATOM 15520 O O . GLY A 1 4 ? -24.014 8.607 -13.222 1.00 0.00 4 GLY A O 18
ATOM 15524 N N . SER A 1 5 ? -24.350 6.745 -14.440 1.00 0.00 5 SER A N 18
ATOM 15525 C CA . SER A 1 5 ? -24.654 5.911 -13.284 1.00 0.00 5 SER A CA 18
ATOM 15526 C C . SER A 1 5 ? -23.643 4.775 -13.152 1.00 0.00 5 SER A C 18
ATOM 15527 O O . SER A 1 5 ? -23.150 4.491 -12.061 1.00 0.00 5 SER A O 18
ATOM 15535 N N . SER A 1 6 ? -23.339 4.130 -14.274 1.00 0.00 6 SER A N 18
ATOM 15536 C CA . SER A 1 6 ? -22.390 3.022 -14.285 1.00 0.00 6 SER A CA 18
ATOM 15537 C C . SER A 1 6 ? -21.043 3.467 -14.847 1.00 0.00 6 SER A C 18
ATOM 15538 O O . SER A 1 6 ? -20.948 3.900 -15.994 1.00 0.00 6 SER A O 18
ATOM 15546 N N . GLY A 1 7 ? -20.002 3.357 -14.027 1.00 0.00 7 GLY A N 18
ATOM 15547 C CA . GLY A 1 7 ? -18.673 3.752 -14.458 1.00 0.00 7 GLY A CA 18
ATOM 15548 C C . GLY A 1 7 ? -17.631 2.690 -14.169 1.00 0.00 7 GLY A C 18
ATOM 15549 O O . GLY A 1 7 ? -17.920 1.493 -14.154 1.00 0.00 7 GLY A O 18
ATOM 15553 N N . PRO A 1 8 ? -16.385 3.127 -13.934 1.00 0.00 8 PRO A N 18
ATOM 15554 C CA . PRO A 1 8 ? -15.270 2.221 -13.641 1.00 0.00 8 PRO A CA 18
ATOM 15555 C C . PRO A 1 8 ? -15.403 1.563 -12.272 1.00 0.00 8 PRO A C 18
ATOM 15556 O O . PRO A 1 8 ? -16.138 2.044 -11.409 1.00 0.00 8 PRO A O 18
ATOM 15567 N N . SER A 1 9 ? -14.686 0.460 -12.079 1.00 0.00 9 SER A N 18
ATOM 15568 C CA . SER A 1 9 ? -14.727 -0.266 -10.815 1.00 0.00 9 SER A CA 18
ATOM 15569 C C . SER A 1 9 ? -14.394 0.657 -9.647 1.00 0.00 9 SER A C 18
ATOM 15570 O O . SER A 1 9 ? -14.035 1.818 -9.842 1.00 0.00 9 SER A O 18
ATOM 15578 N N . ARG A 1 10 ? -14.518 0.132 -8.432 1.00 0.00 10 ARG A N 18
ATOM 15579 C CA . ARG A 1 10 ? -14.232 0.909 -7.232 1.00 0.00 10 ARG A CA 18
ATOM 15580 C C . ARG A 1 10 ? -12.914 1.665 -7.374 1.00 0.00 10 ARG A C 18
ATOM 15581 O O . ARG A 1 10 ? -11.905 1.123 -7.826 1.00 0.00 10 ARG A O 18
ATOM 15602 N N . PRO A 1 11 ? -12.921 2.947 -6.980 1.00 0.00 11 PRO A N 18
ATOM 15603 C CA . PRO A 1 11 ? -11.735 3.804 -7.054 1.00 0.00 11 PRO A CA 18
ATOM 15604 C C . PRO A 1 11 ? -10.663 3.399 -6.048 1.00 0.00 11 PRO A C 18
ATOM 15605 O O . PRO A 1 11 ? -10.760 2.351 -5.410 1.00 0.00 11 PRO A O 18
ATOM 15616 N N . VAL A 1 12 ? -9.640 4.237 -5.910 1.00 0.00 12 VAL A N 18
ATOM 15617 C CA . VAL A 1 12 ? -8.550 3.966 -4.981 1.00 0.00 12 VAL A CA 18
ATOM 15618 C C . VAL A 1 12 ? -8.931 4.358 -3.558 1.00 0.00 12 VAL A C 18
ATOM 15619 O O . VAL A 1 12 ? -8.123 4.923 -2.821 1.00 0.00 12 VAL A O 18
ATOM 15632 N N . ARG A 1 13 ? -10.168 4.054 -3.177 1.00 0.00 13 ARG A N 18
ATOM 15633 C CA . ARG A 1 13 ? -10.658 4.375 -1.842 1.00 0.00 13 ARG A CA 18
ATOM 15634 C C . ARG A 1 13 ? -9.962 3.519 -0.788 1.00 0.00 13 ARG A C 18
ATOM 15635 O O . ARG A 1 13 ? -9.337 4.025 0.145 1.00 0.00 13 ARG A O 18
ATOM 15656 N N . PRO A 1 14 ? -10.072 2.190 -0.937 1.00 0.00 14 PRO A N 18
ATOM 15657 C CA . PRO A 1 14 ? -9.461 1.236 -0.007 1.00 0.00 14 PRO A CA 18
ATOM 15658 C C . PRO A 1 14 ? -7.939 1.220 -0.110 1.00 0.00 14 PRO A C 18
ATOM 15659 O O . PRO A 1 14 ? -7.383 1.158 -1.205 1.00 0.00 14 PRO A O 18
ATOM 15670 N N . ASN A 1 15 ? -7.272 1.276 1.038 1.00 0.00 15 ASN A N 18
ATOM 15671 C CA . ASN A 1 15 ? -5.814 1.268 1.076 1.00 0.00 15 ASN A CA 18
ATOM 15672 C C . ASN A 1 15 ? -5.286 -0.133 1.372 1.00 0.00 15 ASN A C 18
ATOM 15673 O O . ASN A 1 15 ? -4.185 -0.294 1.897 1.00 0.00 15 ASN A O 18
ATOM 15684 N N . ASN A 1 16 ? -6.079 -1.143 1.029 1.00 0.00 16 ASN A N 18
ATOM 15685 C CA . ASN A 1 16 ? -5.691 -2.530 1.257 1.00 0.00 16 ASN A CA 18
ATOM 15686 C C . ASN A 1 16 ? -5.057 -3.131 0.006 1.00 0.00 16 ASN A C 18
ATOM 15687 O O . ASN A 1 16 ? -5.734 -3.769 -0.800 1.00 0.00 16 ASN A O 18
ATOM 15698 N N . ARG A 1 17 ? -3.754 -2.921 -0.149 1.00 0.00 17 ARG A N 18
ATOM 15699 C CA . ARG A 1 17 ? -3.028 -3.441 -1.302 1.00 0.00 17 ARG A CA 18
ATOM 15700 C C . ARG A 1 17 ? -1.522 -3.288 -1.110 1.00 0.00 17 ARG A C 18
ATOM 15701 O O . ARG A 1 17 ? -1.062 -2.381 -0.416 1.00 0.00 17 ARG A O 18
ATOM 15722 N N . CYS A 1 18 ? -0.759 -4.182 -1.730 1.00 0.00 18 CYS A N 18
ATOM 15723 C CA . CYS A 1 18 ? 0.695 -4.149 -1.628 1.00 0.00 18 CYS A CA 18
ATOM 15724 C C . CYS A 1 18 ? 1.295 -3.239 -2.696 1.00 0.00 18 CYS A C 18
ATOM 15725 O O . CYS A 1 18 ? 0.952 -3.337 -3.875 1.00 0.00 18 CYS A O 18
ATOM 15732 N N . PHE A 1 19 ? 2.192 -2.353 -2.276 1.00 0.00 19 PHE A N 18
ATOM 15733 C CA . PHE A 1 19 ? 2.840 -1.425 -3.195 1.00 0.00 19 PHE A CA 18
ATOM 15734 C C . PHE A 1 19 ? 3.990 -2.103 -3.932 1.00 0.00 19 PHE A C 18
ATOM 15735 O O . PHE A 1 19 ? 4.925 -1.444 -4.386 1.00 0.00 19 PHE A O 18
ATOM 15752 N N . SER A 1 20 ? 3.915 -3.426 -4.046 1.00 0.00 20 SER A N 18
ATOM 15753 C CA . SER A 1 20 ? 4.952 -4.195 -4.724 1.00 0.00 20 SER A CA 18
ATOM 15754 C C . SER A 1 20 ? 4.336 -5.215 -5.677 1.00 0.00 20 SER A C 18
ATOM 15755 O O . SER A 1 20 ? 4.849 -5.447 -6.772 1.00 0.00 20 SER A O 18
ATOM 15763 N N . CYS A 1 21 ? 3.233 -5.821 -5.252 1.00 0.00 21 CYS A N 18
ATOM 15764 C CA . CYS A 1 21 ? 2.545 -6.817 -6.066 1.00 0.00 21 CYS A CA 18
ATOM 15765 C C . CYS A 1 21 ? 1.075 -6.451 -6.245 1.00 0.00 21 CYS A C 18
ATOM 15766 O O . CYS A 1 21 ? 0.380 -7.024 -7.084 1.00 0.00 21 CYS A O 18
ATOM 15773 N N . ASN A 1 22 ? 0.607 -5.494 -5.451 1.00 0.00 22 ASN A N 18
ATOM 15774 C CA . ASN A 1 22 ? -0.781 -5.052 -5.521 1.00 0.00 22 ASN A CA 18
ATOM 15775 C C . ASN A 1 22 ? -1.712 -6.079 -4.884 1.00 0.00 22 ASN A C 18
ATOM 15776 O O . ASN A 1 22 ? -2.895 -6.152 -5.217 1.00 0.00 22 ASN A O 18
ATOM 15787 N N . LYS A 1 23 ? -1.170 -6.872 -3.966 1.00 0.00 23 LYS A N 18
ATOM 15788 C CA . LYS A 1 23 ? -1.951 -7.894 -3.280 1.00 0.00 23 LYS A CA 18
ATOM 15789 C C . LYS A 1 23 ? -2.744 -7.289 -2.126 1.00 0.00 23 LYS A C 18
ATOM 15790 O O . LYS A 1 23 ? -2.177 -6.902 -1.104 1.00 0.00 23 LYS A O 18
ATOM 15809 N N . LYS A 1 24 ? -4.060 -7.213 -2.295 1.00 0.00 24 LYS A N 18
ATOM 15810 C CA . LYS A 1 24 ? -4.933 -6.658 -1.267 1.00 0.00 24 LYS A CA 18
ATOM 15811 C C . LYS A 1 24 ? -4.506 -7.128 0.121 1.00 0.00 24 LYS A C 18
ATOM 15812 O O . LYS A 1 24 ? -4.633 -8.307 0.454 1.00 0.00 24 LYS A O 18
ATOM 15831 N N . VAL A 1 25 ? -4.002 -6.199 0.926 1.00 0.00 25 VAL A N 18
ATOM 15832 C CA . VAL A 1 25 ? -3.560 -6.518 2.279 1.00 0.00 25 VAL A CA 18
ATOM 15833 C C . VAL A 1 25 ? -4.647 -6.205 3.301 1.00 0.00 25 VAL A C 18
ATOM 15834 O O . VAL A 1 25 ? -4.365 -6.005 4.481 1.00 0.00 25 VAL A O 18
ATOM 15847 N N . GLY A 1 26 ? -5.893 -6.165 2.838 1.00 0.00 26 GLY A N 18
ATOM 15848 C CA . GLY A 1 26 ? -7.005 -5.876 3.725 1.00 0.00 26 GLY A CA 18
ATOM 15849 C C . GLY A 1 26 ? -6.629 -4.911 4.831 1.00 0.00 26 GLY A C 18
ATOM 15850 O O . GLY A 1 26 ? -5.966 -3.903 4.587 1.00 0.00 26 GLY A O 18
ATOM 15854 N N . VAL A 1 27 ? -7.054 -5.218 6.052 1.00 0.00 27 VAL A N 18
ATOM 15855 C CA . VAL A 1 27 ? -6.759 -4.370 7.201 1.00 0.00 27 VAL A CA 18
ATOM 15856 C C . VAL A 1 27 ? -5.608 -4.940 8.023 1.00 0.00 27 VAL A C 18
ATOM 15857 O O . VAL A 1 27 ? -5.494 -4.671 9.219 1.00 0.00 27 VAL A O 18
ATOM 15870 N N . MET A 1 28 ? -4.757 -5.727 7.374 1.00 0.00 28 MET A N 18
ATOM 15871 C CA . MET A 1 28 ? -3.614 -6.334 8.045 1.00 0.00 28 MET A CA 18
ATOM 15872 C C . MET A 1 28 ? -2.336 -6.127 7.237 1.00 0.00 28 MET A C 18
ATOM 15873 O O . MET A 1 28 ? -1.488 -7.015 7.161 1.00 0.00 28 MET A O 18
ATOM 15887 N N . GLY A 1 29 ? -2.206 -4.949 6.634 1.00 0.00 29 GLY A N 18
ATOM 15888 C CA . GLY A 1 29 ? -1.030 -4.648 5.840 1.00 0.00 29 GLY A CA 18
ATOM 15889 C C . GLY A 1 29 ? 0.046 -3.942 6.641 1.00 0.00 29 GLY A C 18
ATOM 15890 O O . GLY A 1 29 ? -0.200 -3.489 7.759 1.00 0.00 29 GLY A O 18
ATOM 15894 N N . PHE A 1 30 ? 1.242 -3.848 6.069 1.00 0.00 30 PHE A N 18
ATOM 15895 C CA . PHE A 1 30 ? 2.360 -3.194 6.739 1.00 0.00 30 PHE A CA 18
ATOM 15896 C C . PHE A 1 30 ? 2.651 -1.835 6.109 1.00 0.00 30 PHE A C 18
ATOM 15897 O O . PHE A 1 30 ? 3.300 -1.747 5.066 1.00 0.00 30 PHE A O 18
ATOM 15914 N N . LYS A 1 31 ? 2.166 -0.777 6.749 1.00 0.00 31 LYS A N 18
ATOM 15915 C CA . LYS A 1 31 ? 2.373 0.579 6.255 1.00 0.00 31 LYS A CA 18
ATOM 15916 C C . LYS A 1 31 ? 3.765 1.084 6.619 1.00 0.00 31 LYS A C 18
ATOM 15917 O O . LYS A 1 31 ? 4.196 0.973 7.768 1.00 0.00 31 LYS A O 18
ATOM 15936 N N . CYS A 1 32 ? 4.464 1.640 5.636 1.00 0.00 32 CYS A N 18
ATOM 15937 C CA . CYS A 1 32 ? 5.808 2.164 5.853 1.00 0.00 32 CYS A CA 18
ATOM 15938 C C . CYS A 1 32 ? 5.761 3.644 6.221 1.00 0.00 32 CYS A C 18
ATOM 15939 O O . CYS A 1 32 ? 4.762 4.324 5.984 1.00 0.00 32 CYS A O 18
ATOM 15946 N N . LYS A 1 33 ? 6.850 4.138 6.801 1.00 0.00 33 LYS A N 18
ATOM 15947 C CA . LYS A 1 33 ? 6.936 5.538 7.201 1.00 0.00 33 LYS A CA 18
ATOM 15948 C C . LYS A 1 33 ? 6.667 6.460 6.017 1.00 0.00 33 LYS A C 18
ATOM 15949 O O . LYS A 1 33 ? 6.152 7.566 6.182 1.00 0.00 33 LYS A O 18
ATOM 15968 N N . CYS A 1 34 ? 7.016 5.997 4.821 1.00 0.00 34 CYS A N 18
ATOM 15969 C CA . CYS A 1 34 ? 6.811 6.779 3.608 1.00 0.00 34 CYS A CA 18
ATOM 15970 C C . CYS A 1 34 ? 5.324 7.015 3.357 1.00 0.00 34 CYS A C 18
ATOM 15971 O O . CYS A 1 34 ? 4.927 8.068 2.862 1.00 0.00 34 CYS A O 18
ATOM 15978 N N . GLY A 1 35 ? 4.507 6.024 3.703 1.00 0.00 35 GLY A N 18
ATOM 15979 C CA . GLY A 1 35 ? 3.074 6.143 3.509 1.00 0.00 35 GLY A CA 18
ATOM 15980 C C . GLY A 1 35 ? 2.544 5.158 2.486 1.00 0.00 35 GLY A C 18
ATOM 15981 O O . GLY A 1 35 ? 1.540 5.420 1.824 1.00 0.00 35 GLY A O 18
ATOM 15985 N N . SER A 1 36 ? 3.222 4.022 2.354 1.00 0.00 36 SER A N 18
ATOM 15986 C CA . SER A 1 36 ? 2.816 2.997 1.400 1.00 0.00 36 SER A CA 18
ATOM 15987 C C . SER A 1 36 ? 2.364 1.731 2.122 1.00 0.00 36 SER A C 18
ATOM 15988 O O . SER A 1 36 ? 2.818 1.437 3.228 1.00 0.00 36 SER A O 18
ATOM 15996 N N . THR A 1 37 ? 1.466 0.984 1.488 1.00 0.00 37 THR A N 18
ATOM 15997 C CA . THR A 1 37 ? 0.950 -0.249 2.069 1.00 0.00 37 THR A CA 18
ATOM 15998 C C . THR A 1 37 ? 1.579 -1.472 1.410 1.00 0.00 37 THR A C 18
ATOM 15999 O O . THR A 1 37 ? 1.699 -1.537 0.187 1.00 0.00 37 THR A O 18
ATOM 16010 N N . PHE A 1 38 ? 1.978 -2.439 2.229 1.00 0.00 38 PHE A N 18
ATOM 16011 C CA . PHE A 1 38 ? 2.595 -3.661 1.725 1.00 0.00 38 PHE A CA 18
ATOM 16012 C C . PHE A 1 38 ? 1.980 -4.892 2.383 1.00 0.00 38 PHE A C 18
ATOM 16013 O O . PHE A 1 38 ? 1.285 -4.788 3.395 1.00 0.00 38 PHE A O 18
ATOM 16030 N N . CYS A 1 39 ? 2.239 -6.059 1.801 1.00 0.00 39 CYS A N 18
ATOM 16031 C CA . CYS A 1 39 ? 1.711 -7.311 2.329 1.00 0.00 39 CYS A CA 18
ATOM 16032 C C . CYS A 1 39 ? 2.744 -8.009 3.209 1.00 0.00 39 CYS A C 18
ATOM 16033 O O . CYS A 1 39 ? 2.832 -9.236 3.226 1.00 0.00 39 CYS A O 18
ATOM 16040 N N . GLY A 1 40 ? 3.524 -7.217 3.938 1.00 0.00 40 GLY A N 18
ATOM 16041 C CA . GLY A 1 40 ? 4.540 -7.777 4.810 1.00 0.00 40 GLY A CA 18
ATOM 16042 C C . GLY A 1 40 ? 5.770 -8.233 4.050 1.00 0.00 40 GLY A C 18
ATOM 16043 O O . GLY A 1 40 ? 6.896 -7.910 4.427 1.00 0.00 40 GLY A O 18
ATOM 16047 N N . SER A 1 41 ? 5.554 -8.986 2.977 1.00 0.00 41 SER A N 18
ATOM 16048 C CA . SER A 1 41 ? 6.654 -9.492 2.164 1.00 0.00 41 SER A CA 18
ATOM 16049 C C . SER A 1 41 ? 7.351 -8.355 1.424 1.00 0.00 41 SER A C 18
ATOM 16050 O O . SER A 1 41 ? 8.493 -8.522 0.999 1.00 0.00 41 SER A O 18
ATOM 16058 N N . HIS A 1 42 ? 6.657 -7.234 1.289 1.00 0.00 42 HIS A N 18
ATOM 16059 C CA . HIS A 1 42 ? 7.219 -6.084 0.603 1.00 0.00 42 HIS A CA 18
ATOM 16060 C C . HIS A 1 42 ? 7.148 -4.857 1.514 1.00 0.00 42 HIS A C 18
ATOM 16061 O O . HIS A 1 42 ? 7.115 -3.711 1.065 1.00 0.00 42 HIS A O 18
ATOM 16075 N N . ARG A 1 43 ? 7.126 -5.125 2.816 1.00 0.00 43 ARG A N 18
ATOM 16076 C CA . ARG A 1 43 ? 7.059 -4.065 3.813 1.00 0.00 43 ARG A CA 18
ATOM 16077 C C . ARG A 1 43 ? 8.431 -3.431 4.027 1.00 0.00 43 ARG A C 18
ATOM 16078 O O . ARG A 1 43 ? 8.551 -2.389 4.672 1.00 0.00 43 ARG A O 18
ATOM 16099 N N . TYR A 1 44 ? 9.461 -4.066 3.480 1.00 0.00 44 TYR A N 18
ATOM 16100 C CA . TYR A 1 44 ? 10.825 -3.567 3.613 1.00 0.00 44 TYR A CA 18
ATOM 16101 C C . TYR A 1 44 ? 11.074 -2.403 2.659 1.00 0.00 44 TYR A C 18
ATOM 16102 O O . TYR A 1 44 ? 10.514 -2.333 1.564 1.00 0.00 44 TYR A O 18
ATOM 16120 N N . PRO A 1 45 ? 11.935 -1.466 3.082 1.00 0.00 45 PRO A N 18
ATOM 16121 C CA . PRO A 1 45 ? 12.281 -0.288 2.280 1.00 0.00 45 PRO A CA 18
ATOM 16122 C C . PRO A 1 45 ? 13.117 -0.645 1.056 1.00 0.00 45 PRO A C 18
ATOM 16123 O O . PRO A 1 45 ? 13.068 0.045 0.038 1.00 0.00 45 PRO A O 18
ATOM 16134 N N . GLU A 1 46 ? 13.883 -1.726 1.163 1.00 0.00 46 GLU A N 18
ATOM 16135 C CA . GLU A 1 46 ? 14.731 -2.172 0.063 1.00 0.00 46 GLU A CA 18
ATOM 16136 C C . GLU A 1 46 ? 13.899 -2.843 -1.026 1.00 0.00 46 GLU A C 18
ATOM 16137 O O . GLU A 1 46 ? 14.333 -2.958 -2.173 1.00 0.00 46 GLU A O 18
ATOM 16149 N N . LYS A 1 47 ? 12.701 -3.285 -0.660 1.00 0.00 47 LYS A N 18
ATOM 16150 C CA . LYS A 1 47 ? 11.807 -3.944 -1.604 1.00 0.00 47 LYS A CA 18
ATOM 16151 C C . LYS A 1 47 ? 10.781 -2.961 -2.160 1.00 0.00 47 LYS A C 18
ATOM 16152 O O . LYS A 1 47 ? 9.785 -3.393 -2.737 1.00 0.00 47 LYS A O 18
ATOM 16171 N N . HIS A 1 48 ? 11.045 -1.675 -1.977 1.00 0.00 48 HIS A N 18
ATOM 16172 C CA . HIS A 1 48 ? 10.139 -0.649 -2.466 1.00 0.00 48 HIS A CA 18
ATOM 16173 C C . HIS A 1 48 ? 10.820 0.718 -2.383 1.00 0.00 48 HIS A C 18
ATOM 16174 O O . HIS A 1 48 ? 11.450 1.073 -1.387 1.00 0.00 48 HIS A O 18
ATOM 16188 N N . GLU A 1 49 ? 10.679 1.483 -3.461 1.00 0.00 49 GLU A N 18
ATOM 16189 C CA . GLU A 1 49 ? 11.270 2.814 -3.536 1.00 0.00 49 GLU A CA 18
ATOM 16190 C C . GLU A 1 49 ? 10.918 3.636 -2.299 1.00 0.00 49 GLU A C 18
ATOM 16191 O O . GLU A 1 49 ? 9.943 4.389 -2.297 1.00 0.00 49 GLU A O 18
ATOM 16203 N N . CYS A 1 50 ? 11.718 3.486 -1.249 1.00 0.00 50 CYS A N 18
ATOM 16204 C CA . CYS A 1 50 ? 11.492 4.213 -0.005 1.00 0.00 50 CYS A CA 18
ATOM 16205 C C . CYS A 1 50 ? 12.366 5.461 0.062 1.00 0.00 50 CYS A C 18
ATOM 16206 O O . CYS A 1 50 ? 13.591 5.370 0.144 1.00 0.00 50 CYS A O 18
ATOM 16213 N N . SER A 1 51 ? 11.728 6.627 0.026 1.00 0.00 51 SER A N 18
ATOM 16214 C CA . SER A 1 51 ? 12.448 7.894 0.080 1.00 0.00 51 SER A CA 18
ATOM 16215 C C . SER A 1 51 ? 12.335 8.525 1.464 1.00 0.00 51 SER A C 18
ATOM 16216 O O . SER A 1 51 ? 12.273 9.747 1.599 1.00 0.00 51 SER A O 18
ATOM 16224 N N . PHE A 1 52 ? 12.309 7.682 2.491 1.00 0.00 52 PHE A N 18
ATOM 16225 C CA . PHE A 1 52 ? 12.202 8.156 3.866 1.00 0.00 52 PHE A CA 18
ATOM 16226 C C . PHE A 1 52 ? 13.568 8.166 4.546 1.00 0.00 52 PHE A C 18
ATOM 16227 O O . PHE A 1 52 ? 14.407 7.302 4.289 1.00 0.00 52 PHE A O 18
ATOM 16244 N N . ASP A 1 53 ? 13.784 9.149 5.413 1.00 0.00 53 ASP A N 18
ATOM 16245 C CA . ASP A 1 53 ? 15.048 9.272 6.130 1.00 0.00 53 ASP A CA 18
ATOM 16246 C C . ASP A 1 53 ? 14.920 8.733 7.552 1.00 0.00 53 ASP A C 18
ATOM 16247 O O . ASP A 1 53 ? 14.690 9.490 8.495 1.00 0.00 53 ASP A O 18
ATOM 16256 N N . PHE A 1 54 ? 15.070 7.421 7.697 1.00 0.00 54 PHE A N 18
ATOM 16257 C CA . PHE A 1 54 ? 14.969 6.780 9.004 1.00 0.00 54 PHE A CA 18
ATOM 16258 C C . PHE A 1 54 ? 16.054 7.294 9.946 1.00 0.00 54 PHE A C 18
ATOM 16259 O O . PHE A 1 54 ? 15.786 7.613 11.105 1.00 0.00 54 PHE A O 18
ATOM 16276 N N . LYS A 1 55 ? 17.280 7.370 9.441 1.00 0.00 55 LYS A N 18
ATOM 16277 C CA . LYS A 1 55 ? 18.407 7.845 10.235 1.00 0.00 55 LYS A CA 18
ATOM 16278 C C . LYS A 1 55 ? 18.107 9.212 10.842 1.00 0.00 55 LYS A C 18
ATOM 16279 O O . LYS A 1 55 ? 17.732 10.146 10.134 1.00 0.00 55 LYS A O 18
ATOM 16298 N N . GLU A 1 56 ? 18.278 9.322 12.156 1.00 0.00 56 GLU A N 18
ATOM 16299 C CA . GLU A 1 56 ? 18.025 10.575 12.856 1.00 0.00 56 GLU A CA 18
ATOM 16300 C C . GLU A 1 56 ? 19.332 11.212 13.320 1.00 0.00 56 GLU A C 18
ATOM 16301 O O . GLU A 1 56 ? 20.149 10.569 13.980 1.00 0.00 56 GLU A O 18
ATOM 16313 N N . VAL A 1 57 ? 19.524 12.480 12.969 1.00 0.00 57 VAL A N 18
ATOM 16314 C CA . VAL A 1 57 ? 20.730 13.205 13.349 1.00 0.00 57 VAL A CA 18
ATOM 16315 C C . VAL A 1 57 ? 20.433 14.237 14.431 1.00 0.00 57 VAL A C 18
ATOM 16316 O O . VAL A 1 57 ? 19.479 15.007 14.324 1.00 0.00 57 VAL A O 18
ATOM 16329 N N . GLY A 1 58 ? 21.259 14.249 15.473 1.00 0.00 58 GLY A N 18
ATOM 16330 C CA . GLY A 1 58 ? 21.068 15.192 16.560 1.00 0.00 58 GLY A CA 18
ATOM 16331 C C . GLY A 1 58 ? 21.705 14.723 17.853 1.00 0.00 58 GLY A C 18
ATOM 16332 O O . GLY A 1 58 ? 22.853 15.057 18.144 1.00 0.00 58 GLY A O 18
ATOM 16336 N N . SER A 1 59 ? 20.957 13.947 18.631 1.00 0.00 59 SER A N 18
ATOM 16337 C CA . SER A 1 59 ? 21.453 13.436 19.904 1.00 0.00 59 SER A CA 18
ATOM 16338 C C . SER A 1 59 ? 20.731 12.149 20.291 1.00 0.00 59 SER A C 18
ATOM 16339 O O . SER A 1 59 ? 19.512 12.045 20.162 1.00 0.00 59 SER A O 18
ATOM 16347 N N . GLY A 1 60 ? 21.495 11.169 20.766 1.00 0.00 60 GLY A N 18
ATOM 16348 C CA . GLY A 1 60 ? 20.912 9.901 21.164 1.00 0.00 60 GLY A CA 18
ATOM 16349 C C . GLY A 1 60 ? 21.952 8.809 21.320 1.00 0.00 60 GLY A C 18
ATOM 16350 O O . GLY A 1 60 ? 22.950 8.765 20.601 1.00 0.00 60 GLY A O 18
ATOM 16354 N N . PRO A 1 61 ? 21.722 7.902 22.281 1.00 0.00 61 PRO A N 18
ATOM 16355 C CA . PRO A 1 61 ? 22.637 6.788 22.553 1.00 0.00 61 PRO A CA 18
ATOM 16356 C C . PRO A 1 61 ? 22.634 5.750 21.436 1.00 0.00 61 PRO A C 18
ATOM 16357 O O . PRO A 1 61 ? 21.722 4.929 21.341 1.00 0.00 61 PRO A O 18
ATOM 16368 N N . SER A 1 62 ? 23.660 5.793 20.592 1.00 0.00 62 SER A N 18
ATOM 16369 C CA . SER A 1 62 ? 23.774 4.858 19.479 1.00 0.00 62 SER A CA 18
ATOM 16370 C C . SER A 1 62 ? 24.268 3.497 19.961 1.00 0.00 62 SER A C 18
ATOM 16371 O O . SER A 1 62 ? 23.638 2.470 19.709 1.00 0.00 62 SER A O 18
ATOM 16379 N N . SER A 1 63 ? 25.400 3.498 20.657 1.00 0.00 63 SER A N 18
ATOM 16380 C CA . SER A 1 63 ? 25.983 2.265 21.172 1.00 0.00 63 SER A CA 18
ATOM 16381 C C . SER A 1 63 ? 26.817 2.537 22.420 1.00 0.00 63 SER A C 18
ATOM 16382 O O . SER A 1 63 ? 27.265 3.660 22.648 1.00 0.00 63 SER A O 18
ATOM 16390 N N . GLY A 1 64 ? 27.021 1.499 23.226 1.00 0.00 64 GLY A N 18
ATOM 16391 C CA . GLY A 1 64 ? 27.800 1.646 24.441 1.00 0.00 64 GLY A CA 18
ATOM 16392 C C . GLY A 1 64 ? 27.742 0.412 25.320 1.00 0.00 64 GLY A C 18
ATOM 16393 O O . GLY A 1 64 ? 26.645 -0.049 25.632 1.00 0.00 64 GLY A O 18
ATOM 16399 N N . GLY A 1 1 ? -8.271 33.436 -26.105 1.00 0.00 1 GLY A N 19
ATOM 16400 C CA . GLY A 1 1 ? -7.892 33.177 -24.729 1.00 0.00 1 GLY A CA 19
ATOM 16401 C C . GLY A 1 1 ? -8.248 31.772 -24.284 1.00 0.00 1 GLY A C 19
ATOM 16402 O O . GLY A 1 1 ? -9.283 31.233 -24.675 1.00 0.00 1 GLY A O 19
ATOM 16406 N N . SER A 1 2 ? -7.387 31.176 -23.465 1.00 0.00 2 SER A N 19
ATOM 16407 C CA . SER A 1 2 ? -7.613 29.823 -22.971 1.00 0.00 2 SER A CA 19
ATOM 16408 C C . SER A 1 2 ? -6.679 29.507 -21.807 1.00 0.00 2 SER A C 19
ATOM 16409 O O . SER A 1 2 ? -5.818 30.312 -21.450 1.00 0.00 2 SER A O 19
ATOM 16417 N N . SER A 1 3 ? -6.855 28.328 -21.218 1.00 0.00 3 SER A N 19
ATOM 16418 C CA . SER A 1 3 ? -6.032 27.905 -20.091 1.00 0.00 3 SER A CA 19
ATOM 16419 C C . SER A 1 3 ? -6.267 26.433 -19.769 1.00 0.00 3 SER A C 19
ATOM 16420 O O . SER A 1 3 ? -7.348 25.898 -20.009 1.00 0.00 3 SER A O 19
ATOM 16428 N N . GLY A 1 4 ? -5.243 25.782 -19.224 1.00 0.00 4 GLY A N 19
ATOM 16429 C CA . GLY A 1 4 ? -5.357 24.377 -18.878 1.00 0.00 4 GLY A CA 19
ATOM 16430 C C . GLY A 1 4 ? -5.227 24.135 -17.387 1.00 0.00 4 GLY A C 19
ATOM 16431 O O . GLY A 1 4 ? -4.817 25.024 -16.640 1.00 0.00 4 GLY A O 19
ATOM 16435 N N . SER A 1 5 ? -5.578 22.929 -16.952 1.00 0.00 5 SER A N 19
ATOM 16436 C CA . SER A 1 5 ? -5.504 22.575 -15.539 1.00 0.00 5 SER A CA 19
ATOM 16437 C C . SER A 1 5 ? -5.683 21.072 -15.346 1.00 0.00 5 SER A C 19
ATOM 16438 O O . SER A 1 5 ? -6.695 20.499 -15.751 1.00 0.00 5 SER A O 19
ATOM 16446 N N . SER A 1 6 ? -4.693 20.439 -14.725 1.00 0.00 6 SER A N 19
ATOM 16447 C CA . SER A 1 6 ? -4.738 19.002 -14.481 1.00 0.00 6 SER A CA 19
ATOM 16448 C C . SER A 1 6 ? -4.358 18.684 -13.038 1.00 0.00 6 SER A C 19
ATOM 16449 O O . SER A 1 6 ? -3.817 19.529 -12.326 1.00 0.00 6 SER A O 19
ATOM 16457 N N . GLY A 1 7 ? -4.646 17.457 -12.613 1.00 0.00 7 GLY A N 19
ATOM 16458 C CA . GLY A 1 7 ? -4.328 17.048 -11.258 1.00 0.00 7 GLY A CA 19
ATOM 16459 C C . GLY A 1 7 ? -4.785 15.634 -10.957 1.00 0.00 7 GLY A C 19
ATOM 16460 O O . GLY A 1 7 ? -5.969 15.375 -10.739 1.00 0.00 7 GLY A O 19
ATOM 16464 N N . PRO A 1 8 ? -3.833 14.690 -10.944 1.00 0.00 8 PRO A N 19
ATOM 16465 C CA . PRO A 1 8 ? -4.120 13.279 -10.670 1.00 0.00 8 PRO A CA 19
ATOM 16466 C C . PRO A 1 8 ? -4.515 13.040 -9.216 1.00 0.00 8 PRO A C 19
ATOM 16467 O O . PRO A 1 8 ? -3.672 12.716 -8.380 1.00 0.00 8 PRO A O 19
ATOM 16478 N N . SER A 1 9 ? -5.802 13.200 -8.924 1.00 0.00 9 SER A N 19
ATOM 16479 C CA . SER A 1 9 ? -6.308 13.004 -7.570 1.00 0.00 9 SER A CA 19
ATOM 16480 C C . SER A 1 9 ? -6.964 11.634 -7.428 1.00 0.00 9 SER A C 19
ATOM 16481 O O . SER A 1 9 ? -7.919 11.315 -8.137 1.00 0.00 9 SER A O 19
ATOM 16489 N N . ARG A 1 10 ? -6.444 10.829 -6.508 1.00 0.00 10 ARG A N 19
ATOM 16490 C CA . ARG A 1 10 ? -6.978 9.492 -6.273 1.00 0.00 10 ARG A CA 19
ATOM 16491 C C . ARG A 1 10 ? -8.274 9.558 -5.471 1.00 0.00 10 ARG A C 19
ATOM 16492 O O . ARG A 1 10 ? -8.390 10.294 -4.490 1.00 0.00 10 ARG A O 19
ATOM 16513 N N . PRO A 1 11 ? -9.274 8.771 -5.895 1.00 0.00 11 PRO A N 19
ATOM 16514 C CA . PRO A 1 11 ? -10.579 8.721 -5.230 1.00 0.00 11 PRO A CA 19
ATOM 16515 C C . PRO A 1 11 ? -10.507 8.057 -3.860 1.00 0.00 11 PRO A C 19
ATOM 16516 O O . PRO A 1 11 ? -9.422 7.775 -3.352 1.00 0.00 11 PRO A O 19
ATOM 16527 N N . VAL A 1 12 ? -11.670 7.809 -3.266 1.00 0.00 12 VAL A N 19
ATOM 16528 C CA . VAL A 1 12 ? -11.739 7.176 -1.954 1.00 0.00 12 VAL A CA 19
ATOM 16529 C C . VAL A 1 12 ? -11.568 5.665 -2.063 1.00 0.00 12 VAL A C 19
ATOM 16530 O O . VAL A 1 12 ? -12.309 4.900 -1.446 1.00 0.00 12 VAL A O 19
ATOM 16543 N N . ARG A 1 13 ? -10.586 5.242 -2.853 1.00 0.00 13 ARG A N 19
ATOM 16544 C CA . ARG A 1 13 ? -10.318 3.821 -3.044 1.00 0.00 13 ARG A CA 19
ATOM 16545 C C . ARG A 1 13 ? -9.699 3.211 -1.790 1.00 0.00 13 ARG A C 19
ATOM 16546 O O . ARG A 1 13 ? -9.122 3.905 -0.952 1.00 0.00 13 ARG A O 19
ATOM 16567 N N . PRO A 1 14 ? -9.821 1.882 -1.656 1.00 0.00 14 PRO A N 19
ATOM 16568 C CA . PRO A 1 14 ? -9.280 1.150 -0.507 1.00 0.00 14 PRO A CA 19
ATOM 16569 C C . PRO A 1 14 ? -7.756 1.108 -0.512 1.00 0.00 14 PRO A C 19
ATOM 16570 O O . PRO A 1 14 ? -7.136 0.846 -1.542 1.00 0.00 14 PRO A O 19
ATOM 16581 N N . ASN A 1 15 ? -7.157 1.367 0.646 1.00 0.00 15 ASN A N 19
ATOM 16582 C CA . ASN A 1 15 ? -5.705 1.359 0.775 1.00 0.00 15 ASN A CA 19
ATOM 16583 C C . ASN A 1 15 ? -5.210 0.002 1.267 1.00 0.00 15 ASN A C 19
ATOM 16584 O O . ASN A 1 15 ? -4.164 -0.093 1.907 1.00 0.00 15 ASN A O 19
ATOM 16595 N N . ASN A 1 16 ? -5.970 -1.045 0.962 1.00 0.00 16 ASN A N 19
ATOM 16596 C CA . ASN A 1 16 ? -5.609 -2.397 1.373 1.00 0.00 16 ASN A CA 19
ATOM 16597 C C . ASN A 1 16 ? -4.981 -3.168 0.216 1.00 0.00 16 ASN A C 19
ATOM 16598 O O . ASN A 1 16 ? -5.641 -3.977 -0.435 1.00 0.00 16 ASN A O 19
ATOM 16609 N N . ARG A 1 17 ? -3.701 -2.911 -0.034 1.00 0.00 17 ARG A N 19
ATOM 16610 C CA . ARG A 1 17 ? -2.983 -3.580 -1.112 1.00 0.00 17 ARG A CA 19
ATOM 16611 C C . ARG A 1 17 ? -1.475 -3.420 -0.944 1.00 0.00 17 ARG A C 19
ATOM 16612 O O . ARG A 1 17 ? -1.011 -2.562 -0.191 1.00 0.00 17 ARG A O 19
ATOM 16633 N N . CYS A 1 18 ? -0.715 -4.251 -1.648 1.00 0.00 18 CYS A N 19
ATOM 16634 C CA . CYS A 1 18 ? 0.741 -4.203 -1.577 1.00 0.00 18 CYS A CA 19
ATOM 16635 C C . CYS A 1 18 ? 1.306 -3.255 -2.630 1.00 0.00 18 CYS A C 19
ATOM 16636 O O . CYS A 1 18 ? 0.913 -3.298 -3.796 1.00 0.00 18 CYS A O 19
ATOM 16643 N N . PHE A 1 19 ? 2.232 -2.398 -2.211 1.00 0.00 19 PHE A N 19
ATOM 16644 C CA . PHE A 1 19 ? 2.852 -1.439 -3.117 1.00 0.00 19 PHE A CA 19
ATOM 16645 C C . PHE A 1 19 ? 4.000 -2.082 -3.888 1.00 0.00 19 PHE A C 19
ATOM 16646 O O . PHE A 1 19 ? 4.917 -1.398 -4.343 1.00 0.00 19 PHE A O 19
ATOM 16663 N N . SER A 1 20 ? 3.942 -3.402 -4.032 1.00 0.00 20 SER A N 19
ATOM 16664 C CA . SER A 1 20 ? 4.979 -4.140 -4.744 1.00 0.00 20 SER A CA 19
ATOM 16665 C C . SER A 1 20 ? 4.363 -5.155 -5.702 1.00 0.00 20 SER A C 19
ATOM 16666 O O . SER A 1 20 ? 4.796 -5.288 -6.847 1.00 0.00 20 SER A O 19
ATOM 16674 N N . CYS A 1 21 ? 3.349 -5.869 -5.225 1.00 0.00 21 CYS A N 19
ATOM 16675 C CA . CYS A 1 21 ? 2.671 -6.873 -6.037 1.00 0.00 21 CYS A CA 19
ATOM 16676 C C . CYS A 1 21 ? 1.210 -6.496 -6.260 1.00 0.00 21 CYS A C 19
ATOM 16677 O O . CYS A 1 21 ? 0.533 -7.070 -7.113 1.00 0.00 21 CYS A O 19
ATOM 16684 N N . ASN A 1 22 ? 0.730 -5.527 -5.487 1.00 0.00 22 ASN A N 19
ATOM 16685 C CA . ASN A 1 22 ? -0.652 -5.073 -5.600 1.00 0.00 22 ASN A CA 19
ATOM 16686 C C . ASN A 1 22 ? -1.609 -6.084 -4.977 1.00 0.00 22 ASN A C 19
ATOM 16687 O O . ASN A 1 22 ? -2.784 -6.150 -5.340 1.00 0.00 22 ASN A O 19
ATOM 16698 N N . LYS A 1 23 ? -1.100 -6.871 -4.036 1.00 0.00 23 LYS A N 19
ATOM 16699 C CA . LYS A 1 23 ? -1.908 -7.878 -3.359 1.00 0.00 23 LYS A CA 19
ATOM 16700 C C . LYS A 1 23 ? -2.703 -7.259 -2.214 1.00 0.00 23 LYS A C 19
ATOM 16701 O O . LYS A 1 23 ? -2.133 -6.823 -1.213 1.00 0.00 23 LYS A O 19
ATOM 16720 N N . LYS A 1 24 ? -4.022 -7.223 -2.367 1.00 0.00 24 LYS A N 19
ATOM 16721 C CA . LYS A 1 24 ? -4.897 -6.660 -1.345 1.00 0.00 24 LYS A CA 19
ATOM 16722 C C . LYS A 1 24 ? -4.477 -7.124 0.046 1.00 0.00 24 LYS A C 19
ATOM 16723 O O . LYS A 1 24 ? -4.565 -8.309 0.369 1.00 0.00 24 LYS A O 19
ATOM 16742 N N . VAL A 1 25 ? -4.022 -6.182 0.867 1.00 0.00 25 VAL A N 19
ATOM 16743 C CA . VAL A 1 25 ? -3.591 -6.494 2.224 1.00 0.00 25 VAL A CA 19
ATOM 16744 C C . VAL A 1 25 ? -4.684 -6.170 3.236 1.00 0.00 25 VAL A C 19
ATOM 16745 O O . VAL A 1 25 ? -4.412 -5.982 4.421 1.00 0.00 25 VAL A O 19
ATOM 16758 N N . GLY A 1 26 ? -5.924 -6.107 2.760 1.00 0.00 26 GLY A N 19
ATOM 16759 C CA . GLY A 1 26 ? -7.041 -5.806 3.636 1.00 0.00 26 GLY A CA 19
ATOM 16760 C C . GLY A 1 26 ? -6.652 -4.885 4.776 1.00 0.00 26 GLY A C 19
ATOM 16761 O O . GLY A 1 26 ? -5.908 -3.924 4.581 1.00 0.00 26 GLY A O 19
ATOM 16765 N N . VAL A 1 27 ? -7.157 -5.179 5.970 1.00 0.00 27 VAL A N 19
ATOM 16766 C CA . VAL A 1 27 ? -6.858 -4.370 7.146 1.00 0.00 27 VAL A CA 19
ATOM 16767 C C . VAL A 1 27 ? -5.718 -4.977 7.955 1.00 0.00 27 VAL A C 19
ATOM 16768 O O . VAL A 1 27 ? -5.635 -4.786 9.168 1.00 0.00 27 VAL A O 19
ATOM 16781 N N . MET A 1 28 ? -4.842 -5.709 7.276 1.00 0.00 28 MET A N 19
ATOM 16782 C CA . MET A 1 28 ? -3.705 -6.343 7.932 1.00 0.00 28 MET A CA 19
ATOM 16783 C C . MET A 1 28 ? -2.427 -6.139 7.125 1.00 0.00 28 MET A C 19
ATOM 16784 O O . MET A 1 28 ? -1.608 -7.048 6.999 1.00 0.00 28 MET A O 19
ATOM 16798 N N . GLY A 1 29 ? -2.263 -4.938 6.578 1.00 0.00 29 GLY A N 19
ATOM 16799 C CA . GLY A 1 29 ? -1.083 -4.637 5.789 1.00 0.00 29 GLY A CA 19
ATOM 16800 C C . GLY A 1 29 ? -0.011 -3.932 6.595 1.00 0.00 29 GLY A C 19
ATOM 16801 O O . GLY A 1 29 ? -0.272 -3.440 7.694 1.00 0.00 29 GLY A O 19
ATOM 16805 N N . PHE A 1 30 ? 1.201 -3.883 6.051 1.00 0.00 30 PHE A N 19
ATOM 16806 C CA . PHE A 1 30 ? 2.318 -3.236 6.729 1.00 0.00 30 PHE A CA 19
ATOM 16807 C C . PHE A 1 30 ? 2.624 -1.880 6.099 1.00 0.00 30 PHE A C 19
ATOM 16808 O O . PHE A 1 30 ? 3.270 -1.799 5.054 1.00 0.00 30 PHE A O 19
ATOM 16825 N N . LYS A 1 31 ? 2.155 -0.816 6.742 1.00 0.00 31 LYS A N 19
ATOM 16826 C CA . LYS A 1 31 ? 2.378 0.537 6.247 1.00 0.00 31 LYS A CA 19
ATOM 16827 C C . LYS A 1 31 ? 3.746 1.056 6.679 1.00 0.00 31 LYS A C 19
ATOM 16828 O O . LYS A 1 31 ? 4.061 1.092 7.869 1.00 0.00 31 LYS A O 19
ATOM 16847 N N . CYS A 1 32 ? 4.555 1.458 5.705 1.00 0.00 32 CYS A N 19
ATOM 16848 C CA . CYS A 1 32 ? 5.889 1.976 5.983 1.00 0.00 32 CYS A CA 19
ATOM 16849 C C . CYS A 1 32 ? 5.835 3.463 6.324 1.00 0.00 32 CYS A C 19
ATOM 16850 O O . CYS A 1 32 ? 4.893 4.163 5.954 1.00 0.00 32 CYS A O 19
ATOM 16857 N N . LYS A 1 33 ? 6.853 3.939 7.033 1.00 0.00 33 LYS A N 19
ATOM 16858 C CA . LYS A 1 33 ? 6.925 5.341 7.424 1.00 0.00 33 LYS A CA 19
ATOM 16859 C C . LYS A 1 33 ? 6.781 6.253 6.209 1.00 0.00 33 LYS A C 19
ATOM 16860 O O . LYS A 1 33 ? 6.252 7.360 6.310 1.00 0.00 33 LYS A O 19
ATOM 16879 N N . CYS A 1 34 ? 7.255 5.780 5.061 1.00 0.00 34 CYS A N 19
ATOM 16880 C CA . CYS A 1 34 ? 7.178 6.551 3.826 1.00 0.00 34 CYS A CA 19
ATOM 16881 C C . CYS A 1 34 ? 5.731 6.904 3.494 1.00 0.00 34 CYS A C 19
ATOM 16882 O O . CYS A 1 34 ? 5.444 7.998 3.010 1.00 0.00 34 CYS A O 19
ATOM 16889 N N . GLY A 1 35 ? 4.824 5.969 3.759 1.00 0.00 35 GLY A N 19
ATOM 16890 C CA . GLY A 1 35 ? 3.418 6.200 3.482 1.00 0.00 35 GLY A CA 19
ATOM 16891 C C . GLY A 1 35 ? 2.863 5.233 2.455 1.00 0.00 35 GLY A C 19
ATOM 16892 O O . GLY A 1 35 ? 1.918 5.556 1.735 1.00 0.00 35 GLY A O 19
ATOM 16896 N N . SER A 1 36 ? 3.452 4.043 2.385 1.00 0.00 36 SER A N 19
ATOM 16897 C CA . SER A 1 36 ? 3.014 3.028 1.435 1.00 0.00 36 SER A CA 19
ATOM 16898 C C . SER A 1 36 ? 2.588 1.754 2.158 1.00 0.00 36 SER A C 19
ATOM 16899 O O . SER A 1 36 ? 3.107 1.429 3.226 1.00 0.00 36 SER A O 19
ATOM 16907 N N . THR A 1 37 ? 1.637 1.036 1.568 1.00 0.00 37 THR A N 19
ATOM 16908 C CA . THR A 1 37 ? 1.139 -0.202 2.156 1.00 0.00 37 THR A CA 19
ATOM 16909 C C . THR A 1 37 ? 1.760 -1.419 1.481 1.00 0.00 37 THR A C 19
ATOM 16910 O O . THR A 1 37 ? 1.983 -1.425 0.270 1.00 0.00 37 THR A O 19
ATOM 16921 N N . PHE A 1 38 ? 2.039 -2.450 2.272 1.00 0.00 38 PHE A N 19
ATOM 16922 C CA . PHE A 1 38 ? 2.635 -3.675 1.751 1.00 0.00 38 PHE A CA 19
ATOM 16923 C C . PHE A 1 38 ? 1.986 -4.905 2.378 1.00 0.00 38 PHE A C 19
ATOM 16924 O O . PHE A 1 38 ? 1.269 -4.804 3.374 1.00 0.00 38 PHE A O 19
ATOM 16941 N N . CYS A 1 39 ? 2.242 -6.067 1.786 1.00 0.00 39 CYS A N 19
ATOM 16942 C CA . CYS A 1 39 ? 1.683 -7.319 2.284 1.00 0.00 39 CYS A CA 19
ATOM 16943 C C . CYS A 1 39 ? 2.691 -8.053 3.163 1.00 0.00 39 CYS A C 19
ATOM 16944 O O . CYS A 1 39 ? 2.734 -9.282 3.183 1.00 0.00 39 CYS A O 19
ATOM 16951 N N . GLY A 1 40 ? 3.501 -7.289 3.890 1.00 0.00 40 GLY A N 19
ATOM 16952 C CA . GLY A 1 40 ? 4.498 -7.884 4.761 1.00 0.00 40 GLY A CA 19
ATOM 16953 C C . GLY A 1 40 ? 5.726 -8.349 4.005 1.00 0.00 40 GLY A C 19
ATOM 16954 O O . GLY A 1 40 ? 6.853 -8.175 4.470 1.00 0.00 40 GLY A O 19
ATOM 16958 N N . SER A 1 41 ? 5.510 -8.943 2.836 1.00 0.00 41 SER A N 19
ATOM 16959 C CA . SER A 1 41 ? 6.609 -9.439 2.015 1.00 0.00 41 SER A CA 19
ATOM 16960 C C . SER A 1 41 ? 7.314 -8.291 1.300 1.00 0.00 41 SER A C 19
ATOM 16961 O O . SER A 1 41 ? 8.430 -8.477 0.816 1.00 0.00 41 SER A O 19
ATOM 16969 N N . HIS A 1 42 ? 6.656 -7.143 1.250 1.00 0.00 42 HIS A N 19
ATOM 16970 C CA . HIS A 1 42 ? 7.230 -5.980 0.594 1.00 0.00 42 HIS A CA 19
ATOM 16971 C C . HIS A 1 42 ? 7.134 -4.767 1.522 1.00 0.00 42 HIS A C 19
ATOM 16972 O O . HIS A 1 42 ? 7.150 -3.614 1.092 1.00 0.00 42 HIS A O 19
ATOM 16986 N N . ARG A 1 43 ? 7.033 -5.057 2.815 1.00 0.00 43 ARG A N 19
ATOM 16987 C CA . ARG A 1 43 ? 6.931 -4.012 3.826 1.00 0.00 43 ARG A CA 19
ATOM 16988 C C . ARG A 1 43 ? 8.267 -3.297 4.005 1.00 0.00 43 ARG A C 19
ATOM 16989 O O . ARG A 1 43 ? 8.312 -2.133 4.404 1.00 0.00 43 ARG A O 19
ATOM 17010 N N . TYR A 1 44 ? 9.354 -4.001 3.708 1.00 0.00 44 TYR A N 19
ATOM 17011 C CA . TYR A 1 44 ? 10.691 -3.435 3.838 1.00 0.00 44 TYR A CA 19
ATOM 17012 C C . TYR A 1 44 ? 10.881 -2.259 2.884 1.00 0.00 44 TYR A C 19
ATOM 17013 O O . TYR A 1 44 ? 10.254 -2.176 1.828 1.00 0.00 44 TYR A O 19
ATOM 17031 N N . PRO A 1 45 ? 11.767 -1.327 3.265 1.00 0.00 45 PRO A N 19
ATOM 17032 C CA . PRO A 1 45 ? 12.061 -0.139 2.458 1.00 0.00 45 PRO A CA 19
ATOM 17033 C C . PRO A 1 45 ? 12.821 -0.480 1.181 1.00 0.00 45 PRO A C 19
ATOM 17034 O O . PRO A 1 45 ? 12.642 0.169 0.150 1.00 0.00 45 PRO A O 19
ATOM 17045 N N . GLU A 1 46 ? 13.669 -1.501 1.256 1.00 0.00 46 GLU A N 19
ATOM 17046 C CA . GLU A 1 46 ? 14.455 -1.927 0.104 1.00 0.00 46 GLU A CA 19
ATOM 17047 C C . GLU A 1 46 ? 13.584 -2.669 -0.905 1.00 0.00 46 GLU A C 19
ATOM 17048 O O . GLU A 1 46 ? 13.928 -2.771 -2.083 1.00 0.00 46 GLU A O 19
ATOM 17060 N N . LYS A 1 47 ? 12.455 -3.187 -0.435 1.00 0.00 47 LYS A N 19
ATOM 17061 C CA . LYS A 1 47 ? 11.532 -3.920 -1.294 1.00 0.00 47 LYS A CA 19
ATOM 17062 C C . LYS A 1 47 ? 10.675 -2.962 -2.115 1.00 0.00 47 LYS A C 19
ATOM 17063 O O . LYS A 1 47 ? 9.743 -3.409 -2.781 1.00 0.00 47 LYS A O 19
ATOM 17082 N N . HIS A 1 48 ? 11.005 -1.680 -2.051 1.00 0.00 48 HIS A N 19
ATOM 17083 C CA . HIS A 1 48 ? 10.260 -0.678 -2.793 1.00 0.00 48 HIS A CA 19
ATOM 17084 C C . HIS A 1 48 ? 11.086 0.605 -2.895 1.00 0.00 48 HIS A C 19
ATOM 17085 O O . HIS A 1 48 ? 12.242 0.671 -2.477 1.00 0.00 48 HIS A O 19
ATOM 17099 N N . GLU A 1 49 ? 10.463 1.632 -3.466 1.00 0.00 49 GLU A N 19
ATOM 17100 C CA . GLU A 1 49 ? 11.117 2.923 -3.637 1.00 0.00 49 GLU A CA 19
ATOM 17101 C C . GLU A 1 49 ? 10.989 3.770 -2.374 1.00 0.00 49 GLU A C 19
ATOM 17102 O O . GLU A 1 49 ? 10.568 4.926 -2.428 1.00 0.00 49 GLU A O 19
ATOM 17114 N N . CYS A 1 50 ? 11.353 3.186 -1.237 1.00 0.00 50 CYS A N 19
ATOM 17115 C CA . CYS A 1 50 ? 11.279 3.884 0.040 1.00 0.00 50 CYS A CA 19
ATOM 17116 C C . CYS A 1 50 ? 12.207 5.095 0.053 1.00 0.00 50 CYS A C 19
ATOM 17117 O O . CYS A 1 50 ? 13.430 4.953 0.026 1.00 0.00 50 CYS A O 19
ATOM 17124 N N . SER A 1 51 ? 11.618 6.285 0.096 1.00 0.00 51 SER A N 19
ATOM 17125 C CA . SER A 1 51 ? 12.391 7.521 0.109 1.00 0.00 51 SER A CA 19
ATOM 17126 C C . SER A 1 51 ? 12.261 8.229 1.455 1.00 0.00 51 SER A C 19
ATOM 17127 O O . SER A 1 51 ? 12.154 9.454 1.517 1.00 0.00 51 SER A O 19
ATOM 17135 N N . PHE A 1 52 ? 12.272 7.449 2.530 1.00 0.00 52 PHE A N 19
ATOM 17136 C CA . PHE A 1 52 ? 12.154 7.999 3.875 1.00 0.00 52 PHE A CA 19
ATOM 17137 C C . PHE A 1 52 ? 13.524 8.378 4.430 1.00 0.00 52 PHE A C 19
ATOM 17138 O O . PHE A 1 52 ? 14.549 7.855 3.992 1.00 0.00 52 PHE A O 19
ATOM 17155 N N . ASP A 1 53 ? 13.533 9.291 5.395 1.00 0.00 53 ASP A N 19
ATOM 17156 C CA . ASP A 1 53 ? 14.776 9.740 6.010 1.00 0.00 53 ASP A CA 19
ATOM 17157 C C . ASP A 1 53 ? 14.977 9.083 7.372 1.00 0.00 53 ASP A C 19
ATOM 17158 O O . ASP A 1 53 ? 15.099 9.765 8.390 1.00 0.00 53 ASP A O 19
ATOM 17167 N N . PHE A 1 54 ? 15.010 7.755 7.383 1.00 0.00 54 PHE A N 19
ATOM 17168 C CA . PHE A 1 54 ? 15.194 7.005 8.620 1.00 0.00 54 PHE A CA 19
ATOM 17169 C C . PHE A 1 54 ? 16.428 7.492 9.374 1.00 0.00 54 PHE A C 19
ATOM 17170 O O . PHE A 1 54 ? 16.416 7.610 10.599 1.00 0.00 54 PHE A O 19
ATOM 17187 N N . LYS A 1 55 ? 17.494 7.774 8.632 1.00 0.00 55 LYS A N 19
ATOM 17188 C CA . LYS A 1 55 ? 18.737 8.250 9.227 1.00 0.00 55 LYS A CA 19
ATOM 17189 C C . LYS A 1 55 ? 18.459 9.286 10.312 1.00 0.00 55 LYS A C 19
ATOM 17190 O O . LYS A 1 55 ? 18.057 10.411 10.020 1.00 0.00 55 LYS A O 19
ATOM 17209 N N . GLU A 1 56 ? 18.679 8.897 11.564 1.00 0.00 56 GLU A N 19
ATOM 17210 C CA . GLU A 1 56 ? 18.452 9.793 12.692 1.00 0.00 56 GLU A CA 19
ATOM 17211 C C . GLU A 1 56 ? 19.673 10.675 12.940 1.00 0.00 56 GLU A C 19
ATOM 17212 O O . GLU A 1 56 ? 20.049 10.926 14.086 1.00 0.00 56 GLU A O 19
ATOM 17224 N N . VAL A 1 57 ? 20.288 11.142 11.859 1.00 0.00 57 VAL A N 19
ATOM 17225 C CA . VAL A 1 57 ? 21.466 11.996 11.958 1.00 0.00 57 VAL A CA 19
ATOM 17226 C C . VAL A 1 57 ? 21.073 13.467 12.036 1.00 0.00 57 VAL A C 19
ATOM 17227 O O . VAL A 1 57 ? 20.209 13.929 11.292 1.00 0.00 57 VAL A O 19
ATOM 17240 N N . GLY A 1 58 ? 21.715 14.198 12.942 1.00 0.00 58 GLY A N 19
ATOM 17241 C CA . GLY A 1 58 ? 21.419 15.610 13.100 1.00 0.00 58 GLY A CA 19
ATOM 17242 C C . GLY A 1 58 ? 20.721 15.913 14.411 1.00 0.00 58 GLY A C 19
ATOM 17243 O O . GLY A 1 58 ? 19.583 15.496 14.627 1.00 0.00 58 GLY A O 19
ATOM 17247 N N . SER A 1 59 ? 21.405 16.639 15.290 1.00 0.00 59 SER A N 19
ATOM 17248 C CA . SER A 1 59 ? 20.845 16.993 16.589 1.00 0.00 59 SER A CA 19
ATOM 17249 C C . SER A 1 59 ? 20.110 18.328 16.519 1.00 0.00 59 SER A C 19
ATOM 17250 O O . SER A 1 59 ? 20.731 19.388 16.460 1.00 0.00 59 SER A O 19
ATOM 17258 N N . GLY A 1 60 ? 18.782 18.266 16.526 1.00 0.00 60 GLY A N 19
ATOM 17259 C CA . GLY A 1 60 ? 17.983 19.476 16.462 1.00 0.00 60 GLY A CA 19
ATOM 17260 C C . GLY A 1 60 ? 16.693 19.361 17.249 1.00 0.00 60 GLY A C 19
ATOM 17261 O O . GLY A 1 60 ? 15.674 18.886 16.746 1.00 0.00 60 GLY A O 19
ATOM 17265 N N . PRO A 1 61 ? 16.726 19.802 18.516 1.00 0.00 61 PRO A N 19
ATOM 17266 C CA . PRO A 1 61 ? 15.559 19.755 19.401 1.00 0.00 61 PRO A CA 19
ATOM 17267 C C . PRO A 1 61 ? 14.474 20.742 18.983 1.00 0.00 61 PRO A C 19
ATOM 17268 O O . PRO A 1 61 ? 14.475 21.897 19.410 1.00 0.00 61 PRO A O 19
ATOM 17279 N N . SER A 1 62 ? 13.550 20.280 18.147 1.00 0.00 62 SER A N 19
ATOM 17280 C CA . SER A 1 62 ? 12.462 21.124 17.668 1.00 0.00 62 SER A CA 19
ATOM 17281 C C . SER A 1 62 ? 11.897 21.976 18.801 1.00 0.00 62 SER A C 19
ATOM 17282 O O . SER A 1 62 ? 12.029 21.633 19.976 1.00 0.00 62 SER A O 19
ATOM 17290 N N . SER A 1 63 ? 11.268 23.089 18.439 1.00 0.00 63 SER A N 19
ATOM 17291 C CA . SER A 1 63 ? 10.686 23.994 19.423 1.00 0.00 63 SER A CA 19
ATOM 17292 C C . SER A 1 63 ? 9.905 23.217 20.479 1.00 0.00 63 SER A C 19
ATOM 17293 O O . SER A 1 63 ? 9.332 22.166 20.196 1.00 0.00 63 SER A O 19
ATOM 17301 N N . GLY A 1 64 ? 9.887 23.745 21.700 1.00 0.00 64 GLY A N 19
ATOM 17302 C CA . GLY A 1 64 ? 9.174 23.089 22.780 1.00 0.00 64 GLY A CA 19
ATOM 17303 C C . GLY A 1 64 ? 9.689 21.689 23.050 1.00 0.00 64 GLY A C 19
ATOM 17304 O O . GLY A 1 64 ? 10.708 21.305 22.477 1.00 0.00 64 GLY A O 19
ATOM 17310 N N . GLY A 1 1 ? 6.512 11.071 -21.542 1.00 0.00 1 GLY A N 20
ATOM 17311 C CA . GLY A 1 1 ? 6.235 10.871 -20.132 1.00 0.00 1 GLY A CA 20
ATOM 17312 C C . GLY A 1 1 ? 4.988 11.603 -19.676 1.00 0.00 1 GLY A C 20
ATOM 17313 O O . GLY A 1 1 ? 5.073 12.607 -18.970 1.00 0.00 1 GLY A O 20
ATOM 17317 N N . SER A 1 2 ? 3.827 11.101 -20.082 1.00 0.00 2 SER A N 20
ATOM 17318 C CA . SER A 1 2 ? 2.557 11.717 -19.716 1.00 0.00 2 SER A CA 20
ATOM 17319 C C . SER A 1 2 ? 1.384 10.846 -20.154 1.00 0.00 2 SER A C 20
ATOM 17320 O O . SER A 1 2 ? 1.449 10.166 -21.178 1.00 0.00 2 SER A O 20
ATOM 17328 N N . SER A 1 3 ? 0.310 10.872 -19.370 1.00 0.00 3 SER A N 20
ATOM 17329 C CA . SER A 1 3 ? -0.877 10.082 -19.674 1.00 0.00 3 SER A CA 20
ATOM 17330 C C . SER A 1 3 ? -2.017 10.425 -18.720 1.00 0.00 3 SER A C 20
ATOM 17331 O O . SER A 1 3 ? -1.789 10.751 -17.555 1.00 0.00 3 SER A O 20
ATOM 17339 N N . GLY A 1 4 ? -3.245 10.349 -19.223 1.00 0.00 4 GLY A N 20
ATOM 17340 C CA . GLY A 1 4 ? -4.403 10.654 -18.402 1.00 0.00 4 GLY A CA 20
ATOM 17341 C C . GLY A 1 4 ? -5.189 9.415 -18.025 1.00 0.00 4 GLY A C 20
ATOM 17342 O O . GLY A 1 4 ? -4.610 8.373 -17.718 1.00 0.00 4 GLY A O 20
ATOM 17346 N N . SER A 1 5 ? -6.514 9.526 -18.047 1.00 0.00 5 SER A N 20
ATOM 17347 C CA . SER A 1 5 ? -7.381 8.407 -17.699 1.00 0.00 5 SER A CA 20
ATOM 17348 C C . SER A 1 5 ? -8.760 8.572 -18.330 1.00 0.00 5 SER A C 20
ATOM 17349 O O . SER A 1 5 ? -9.141 9.669 -18.740 1.00 0.00 5 SER A O 20
ATOM 17357 N N . SER A 1 6 ? -9.505 7.474 -18.405 1.00 0.00 6 SER A N 20
ATOM 17358 C CA . SER A 1 6 ? -10.841 7.494 -18.989 1.00 0.00 6 SER A CA 20
ATOM 17359 C C . SER A 1 6 ? -11.537 6.150 -18.802 1.00 0.00 6 SER A C 20
ATOM 17360 O O . SER A 1 6 ? -10.888 5.108 -18.720 1.00 0.00 6 SER A O 20
ATOM 17368 N N . GLY A 1 7 ? -12.865 6.182 -18.734 1.00 0.00 7 GLY A N 20
ATOM 17369 C CA . GLY A 1 7 ? -13.628 4.961 -18.556 1.00 0.00 7 GLY A CA 20
ATOM 17370 C C . GLY A 1 7 ? -13.903 4.656 -17.097 1.00 0.00 7 GLY A C 20
ATOM 17371 O O . GLY A 1 7 ? -13.680 5.486 -16.214 1.00 0.00 7 GLY A O 20
ATOM 17375 N N . PRO A 1 8 ? -14.400 3.440 -16.825 1.00 0.00 8 PRO A N 20
ATOM 17376 C CA . PRO A 1 8 ? -14.718 3.001 -15.463 1.00 0.00 8 PRO A CA 20
ATOM 17377 C C . PRO A 1 8 ? -13.468 2.786 -14.617 1.00 0.00 8 PRO A C 20
ATOM 17378 O O . PRO A 1 8 ? -12.815 1.746 -14.711 1.00 0.00 8 PRO A O 20
ATOM 17389 N N . SER A 1 9 ? -13.139 3.774 -13.792 1.00 0.00 9 SER A N 20
ATOM 17390 C CA . SER A 1 9 ? -11.965 3.694 -12.932 1.00 0.00 9 SER A CA 20
ATOM 17391 C C . SER A 1 9 ? -12.277 4.224 -11.536 1.00 0.00 9 SER A C 20
ATOM 17392 O O . SER A 1 9 ? -12.815 5.321 -11.382 1.00 0.00 9 SER A O 20
ATOM 17400 N N . ARG A 1 10 ? -11.935 3.437 -10.521 1.00 0.00 10 ARG A N 20
ATOM 17401 C CA . ARG A 1 10 ? -12.179 3.825 -9.137 1.00 0.00 10 ARG A CA 20
ATOM 17402 C C . ARG A 1 10 ? -11.072 4.743 -8.626 1.00 0.00 10 ARG A C 20
ATOM 17403 O O . ARG A 1 10 ? -9.918 4.658 -9.048 1.00 0.00 10 ARG A O 20
ATOM 17424 N N . PRO A 1 11 ? -11.429 5.640 -7.696 1.00 0.00 11 PRO A N 20
ATOM 17425 C CA . PRO A 1 11 ? -10.480 6.590 -7.107 1.00 0.00 11 PRO A CA 20
ATOM 17426 C C . PRO A 1 11 ? -9.464 5.907 -6.199 1.00 0.00 11 PRO A C 20
ATOM 17427 O O . PRO A 1 11 ? -9.357 4.681 -6.181 1.00 0.00 11 PRO A O 20
ATOM 17438 N N . VAL A 1 12 ? -8.719 6.709 -5.444 1.00 0.00 12 VAL A N 20
ATOM 17439 C CA . VAL A 1 12 ? -7.712 6.181 -4.531 1.00 0.00 12 VAL A CA 20
ATOM 17440 C C . VAL A 1 12 ? -8.339 5.752 -3.209 1.00 0.00 12 VAL A C 20
ATOM 17441 O O . VAL A 1 12 ? -7.683 5.761 -2.167 1.00 0.00 12 VAL A O 20
ATOM 17454 N N . ARG A 1 13 ? -9.613 5.377 -3.259 1.00 0.00 13 ARG A N 20
ATOM 17455 C CA . ARG A 1 13 ? -10.330 4.945 -2.065 1.00 0.00 13 ARG A CA 20
ATOM 17456 C C . ARG A 1 13 ? -9.711 3.675 -1.489 1.00 0.00 13 ARG A C 20
ATOM 17457 O O . ARG A 1 13 ? -9.384 3.596 -0.305 1.00 0.00 13 ARG A O 20
ATOM 17478 N N . PRO A 1 14 ? -9.546 2.655 -2.345 1.00 0.00 14 PRO A N 20
ATOM 17479 C CA . PRO A 1 14 ? -8.966 1.371 -1.944 1.00 0.00 14 PRO A CA 20
ATOM 17480 C C . PRO A 1 14 ? -7.477 1.479 -1.634 1.00 0.00 14 PRO A C 20
ATOM 17481 O O . PRO A 1 14 ? -6.700 1.985 -2.442 1.00 0.00 14 PRO A O 20
ATOM 17492 N N . ASN A 1 15 ? -7.086 0.999 -0.457 1.00 0.00 15 ASN A N 20
ATOM 17493 C CA . ASN A 1 15 ? -5.689 1.042 -0.041 1.00 0.00 15 ASN A CA 20
ATOM 17494 C C . ASN A 1 15 ? -5.193 -0.348 0.345 1.00 0.00 15 ASN A C 20
ATOM 17495 O O . ASN A 1 15 ? -4.004 -0.645 0.239 1.00 0.00 15 ASN A O 20
ATOM 17506 N N . ASN A 1 16 ? -6.114 -1.195 0.794 1.00 0.00 16 ASN A N 20
ATOM 17507 C CA . ASN A 1 16 ? -5.770 -2.554 1.196 1.00 0.00 16 ASN A CA 20
ATOM 17508 C C . ASN A 1 16 ? -5.103 -3.309 0.049 1.00 0.00 16 ASN A C 20
ATOM 17509 O O . ASN A 1 16 ? -5.735 -4.125 -0.621 1.00 0.00 16 ASN A O 20
ATOM 17520 N N . ARG A 1 17 ? -3.822 -3.029 -0.169 1.00 0.00 17 ARG A N 20
ATOM 17521 C CA . ARG A 1 17 ? -3.070 -3.681 -1.234 1.00 0.00 17 ARG A CA 20
ATOM 17522 C C . ARG A 1 17 ? -1.569 -3.492 -1.033 1.00 0.00 17 ARG A C 20
ATOM 17523 O O . ARG A 1 17 ? -1.138 -2.626 -0.271 1.00 0.00 17 ARG A O 20
ATOM 17544 N N . CYS A 1 18 ? -0.778 -4.310 -1.720 1.00 0.00 18 CYS A N 20
ATOM 17545 C CA . CYS A 1 18 ? 0.674 -4.235 -1.617 1.00 0.00 18 CYS A CA 20
ATOM 17546 C C . CYS A 1 18 ? 1.245 -3.272 -2.654 1.00 0.00 18 CYS A C 20
ATOM 17547 O O . CYS A 1 18 ? 0.871 -3.312 -3.826 1.00 0.00 18 CYS A O 20
ATOM 17554 N N . PHE A 1 19 ? 2.152 -2.406 -2.213 1.00 0.00 19 PHE A N 20
ATOM 17555 C CA . PHE A 1 19 ? 2.774 -1.432 -3.102 1.00 0.00 19 PHE A CA 20
ATOM 17556 C C . PHE A 1 19 ? 3.947 -2.054 -3.855 1.00 0.00 19 PHE A C 20
ATOM 17557 O O . PHE A 1 19 ? 4.856 -1.352 -4.298 1.00 0.00 19 PHE A O 20
ATOM 17574 N N . SER A 1 20 ? 3.920 -3.375 -3.994 1.00 0.00 20 SER A N 20
ATOM 17575 C CA . SER A 1 20 ? 4.982 -4.093 -4.689 1.00 0.00 20 SER A CA 20
ATOM 17576 C C . SER A 1 20 ? 4.401 -5.113 -5.663 1.00 0.00 20 SER A C 20
ATOM 17577 O O . SER A 1 20 ? 4.863 -5.239 -6.798 1.00 0.00 20 SER A O 20
ATOM 17585 N N . CYS A 1 21 ? 3.385 -5.841 -5.212 1.00 0.00 21 CYS A N 20
ATOM 17586 C CA . CYS A 1 21 ? 2.740 -6.851 -6.041 1.00 0.00 21 CYS A CA 20
ATOM 17587 C C . CYS A 1 21 ? 1.277 -6.496 -6.292 1.00 0.00 21 CYS A C 20
ATOM 17588 O O . CYS A 1 21 ? 0.624 -7.084 -7.153 1.00 0.00 21 CYS A O 20
ATOM 17595 N N . ASN A 1 22 ? 0.770 -5.529 -5.534 1.00 0.00 22 ASN A N 20
ATOM 17596 C CA . ASN A 1 22 ? -0.615 -5.095 -5.674 1.00 0.00 22 ASN A CA 20
ATOM 17597 C C . ASN A 1 22 ? -1.571 -6.128 -5.084 1.00 0.00 22 ASN A C 20
ATOM 17598 O O . ASN A 1 22 ? -2.735 -6.207 -5.475 1.00 0.00 22 ASN A O 20
ATOM 17609 N N . LYS A 1 23 ? -1.070 -6.918 -4.140 1.00 0.00 23 LYS A N 20
ATOM 17610 C CA . LYS A 1 23 ? -1.878 -7.945 -3.494 1.00 0.00 23 LYS A CA 20
ATOM 17611 C C . LYS A 1 23 ? -2.687 -7.357 -2.343 1.00 0.00 23 LYS A C 20
ATOM 17612 O O . LYS A 1 23 ? -2.128 -6.922 -1.336 1.00 0.00 23 LYS A O 20
ATOM 17631 N N . LYS A 1 24 ? -4.007 -7.347 -2.497 1.00 0.00 24 LYS A N 20
ATOM 17632 C CA . LYS A 1 24 ? -4.894 -6.815 -1.470 1.00 0.00 24 LYS A CA 20
ATOM 17633 C C . LYS A 1 24 ? -4.438 -7.247 -0.080 1.00 0.00 24 LYS A C 20
ATOM 17634 O O . LYS A 1 24 ? -4.429 -8.435 0.240 1.00 0.00 24 LYS A O 20
ATOM 17653 N N . VAL A 1 25 ? -4.061 -6.273 0.743 1.00 0.00 25 VAL A N 20
ATOM 17654 C CA . VAL A 1 25 ? -3.606 -6.552 2.100 1.00 0.00 25 VAL A CA 20
ATOM 17655 C C . VAL A 1 25 ? -4.696 -6.243 3.120 1.00 0.00 25 VAL A C 20
ATOM 17656 O O . VAL A 1 25 ? -4.411 -5.979 4.287 1.00 0.00 25 VAL A O 20
ATOM 17669 N N . GLY A 1 26 ? -5.947 -6.279 2.670 1.00 0.00 26 GLY A N 20
ATOM 17670 C CA . GLY A 1 26 ? -7.062 -6.001 3.557 1.00 0.00 26 GLY A CA 20
ATOM 17671 C C . GLY A 1 26 ? -6.717 -4.973 4.616 1.00 0.00 26 GLY A C 20
ATOM 17672 O O . GLY A 1 26 ? -5.994 -4.013 4.349 1.00 0.00 26 GLY A O 20
ATOM 17676 N N . VAL A 1 27 ? -7.238 -5.173 5.823 1.00 0.00 27 VAL A N 20
ATOM 17677 C CA . VAL A 1 27 ? -6.982 -4.255 6.927 1.00 0.00 27 VAL A CA 20
ATOM 17678 C C . VAL A 1 27 ? -5.892 -4.793 7.847 1.00 0.00 27 VAL A C 20
ATOM 17679 O O . VAL A 1 27 ? -5.878 -4.507 9.044 1.00 0.00 27 VAL A O 20
ATOM 17692 N N . MET A 1 28 ? -4.978 -5.574 7.280 1.00 0.00 28 MET A N 20
ATOM 17693 C CA . MET A 1 28 ? -3.882 -6.150 8.049 1.00 0.00 28 MET A CA 20
ATOM 17694 C C . MET A 1 28 ? -2.558 -5.999 7.307 1.00 0.00 28 MET A C 20
ATOM 17695 O O . MET A 1 28 ? -1.660 -6.829 7.444 1.00 0.00 28 MET A O 20
ATOM 17709 N N . GLY A 1 29 ? -2.444 -4.934 6.520 1.00 0.00 29 GLY A N 20
ATOM 17710 C CA . GLY A 1 29 ? -1.227 -4.694 5.767 1.00 0.00 29 GLY A CA 20
ATOM 17711 C C . GLY A 1 29 ? -0.150 -4.029 6.602 1.00 0.00 29 GLY A C 20
ATOM 17712 O O . GLY A 1 29 ? -0.376 -3.692 7.765 1.00 0.00 29 GLY A O 20
ATOM 17716 N N . PHE A 1 30 ? 1.024 -3.841 6.010 1.00 0.00 30 PHE A N 20
ATOM 17717 C CA . PHE A 1 30 ? 2.141 -3.214 6.708 1.00 0.00 30 PHE A CA 20
ATOM 17718 C C . PHE A 1 30 ? 2.455 -1.845 6.113 1.00 0.00 30 PHE A C 20
ATOM 17719 O O . PHE A 1 30 ? 3.061 -1.742 5.046 1.00 0.00 30 PHE A O 20
ATOM 17736 N N . LYS A 1 31 ? 2.037 -0.793 6.810 1.00 0.00 31 LYS A N 20
ATOM 17737 C CA . LYS A 1 31 ? 2.272 0.571 6.353 1.00 0.00 31 LYS A CA 20
ATOM 17738 C C . LYS A 1 31 ? 3.670 1.041 6.742 1.00 0.00 31 LYS A C 20
ATOM 17739 O O . LYS A 1 31 ? 4.003 1.121 7.925 1.00 0.00 31 LYS A O 20
ATOM 17758 N N . CYS A 1 32 ? 4.485 1.353 5.740 1.00 0.00 32 CYS A N 20
ATOM 17759 C CA . CYS A 1 32 ? 5.847 1.817 5.977 1.00 0.00 32 CYS A CA 20
ATOM 17760 C C . CYS A 1 32 ? 5.856 3.283 6.399 1.00 0.00 32 CYS A C 20
ATOM 17761 O O . CYS A 1 32 ? 4.938 4.039 6.081 1.00 0.00 32 CYS A O 20
ATOM 17768 N N . LYS A 1 33 ? 6.901 3.679 7.118 1.00 0.00 33 LYS A N 20
ATOM 17769 C CA . LYS A 1 33 ? 7.033 5.055 7.584 1.00 0.00 33 LYS A CA 20
ATOM 17770 C C . LYS A 1 33 ? 6.802 6.040 6.443 1.00 0.00 33 LYS A C 20
ATOM 17771 O O . LYS A 1 33 ? 6.309 7.148 6.656 1.00 0.00 33 LYS A O 20
ATOM 17790 N N . CYS A 1 34 ? 7.160 5.629 5.231 1.00 0.00 34 CYS A N 20
ATOM 17791 C CA . CYS A 1 34 ? 6.990 6.475 4.055 1.00 0.00 34 CYS A CA 20
ATOM 17792 C C . CYS A 1 34 ? 5.513 6.752 3.793 1.00 0.00 34 CYS A C 20
ATOM 17793 O O . CYS A 1 34 ? 5.144 7.838 3.347 1.00 0.00 34 CYS A O 20
ATOM 17800 N N . GLY A 1 35 ? 4.672 5.761 4.073 1.00 0.00 35 GLY A N 20
ATOM 17801 C CA . GLY A 1 35 ? 3.245 5.917 3.861 1.00 0.00 35 GLY A CA 20
ATOM 17802 C C . GLY A 1 35 ? 2.721 5.020 2.757 1.00 0.00 35 GLY A C 20
ATOM 17803 O O . GLY A 1 35 ? 1.785 5.382 2.045 1.00 0.00 35 GLY A O 20
ATOM 17807 N N . SER A 1 36 ? 3.326 3.845 2.614 1.00 0.00 36 SER A N 20
ATOM 17808 C CA . SER A 1 36 ? 2.919 2.895 1.586 1.00 0.00 36 SER A CA 20
ATOM 17809 C C . SER A 1 36 ? 2.429 1.593 2.212 1.00 0.00 36 SER A C 20
ATOM 17810 O O . SER A 1 36 ? 2.922 1.169 3.259 1.00 0.00 36 SER A O 20
ATOM 17818 N N . THR A 1 37 ? 1.456 0.961 1.564 1.00 0.00 37 THR A N 20
ATOM 17819 C CA . THR A 1 37 ? 0.898 -0.292 2.057 1.00 0.00 37 THR A CA 20
ATOM 17820 C C . THR A 1 37 ? 1.574 -1.491 1.401 1.00 0.00 37 THR A C 20
ATOM 17821 O O . THR A 1 37 ? 1.801 -1.502 0.190 1.00 0.00 37 THR A O 20
ATOM 17832 N N . PHE A 1 38 ? 1.893 -2.499 2.206 1.00 0.00 38 PHE A N 20
ATOM 17833 C CA . PHE A 1 38 ? 2.543 -3.703 1.702 1.00 0.00 38 PHE A CA 20
ATOM 17834 C C . PHE A 1 38 ? 1.915 -4.954 2.308 1.00 0.00 38 PHE A C 20
ATOM 17835 O O . PHE A 1 38 ? 1.190 -4.880 3.301 1.00 0.00 38 PHE A O 20
ATOM 17852 N N . CYS A 1 39 ? 2.198 -6.103 1.704 1.00 0.00 39 CYS A N 20
ATOM 17853 C CA . CYS A 1 39 ? 1.661 -7.372 2.181 1.00 0.00 39 CYS A CA 20
ATOM 17854 C C . CYS A 1 39 ? 2.635 -8.047 3.143 1.00 0.00 39 CYS A C 20
ATOM 17855 O O . CYS A 1 39 ? 2.724 -9.273 3.193 1.00 0.00 39 CYS A O 20
ATOM 17862 N N . GLY A 1 40 ? 3.364 -7.237 3.904 1.00 0.00 40 GLY A N 20
ATOM 17863 C CA . GLY A 1 40 ? 4.321 -7.773 4.854 1.00 0.00 40 GLY A CA 20
ATOM 17864 C C . GLY A 1 40 ? 5.616 -8.201 4.192 1.00 0.00 40 GLY A C 20
ATOM 17865 O O . GLY A 1 40 ? 6.703 -7.880 4.674 1.00 0.00 40 GLY A O 20
ATOM 17869 N N . SER A 1 41 ? 5.502 -8.929 3.086 1.00 0.00 41 SER A N 20
ATOM 17870 C CA . SER A 1 41 ? 6.673 -9.406 2.361 1.00 0.00 41 SER A CA 20
ATOM 17871 C C . SER A 1 41 ? 7.392 -8.252 1.670 1.00 0.00 41 SER A C 20
ATOM 17872 O O . SER A 1 41 ? 8.587 -8.361 1.398 1.00 0.00 41 SER A O 20
ATOM 17880 N N . HIS A 1 42 ? 6.657 -7.182 1.404 1.00 0.00 42 HIS A N 20
ATOM 17881 C CA . HIS A 1 42 ? 7.234 -6.021 0.748 1.00 0.00 42 HIS A CA 20
ATOM 17882 C C . HIS A 1 42 ? 7.152 -4.811 1.681 1.00 0.00 42 HIS A C 20
ATOM 17883 O O . HIS A 1 42 ? 7.204 -3.656 1.258 1.00 0.00 42 HIS A O 20
ATOM 17897 N N . ARG A 1 43 ? 7.022 -5.104 2.971 1.00 0.00 43 ARG A N 20
ATOM 17898 C CA . ARG A 1 43 ? 6.930 -4.061 3.986 1.00 0.00 43 ARG A CA 20
ATOM 17899 C C . ARG A 1 43 ? 8.274 -3.365 4.174 1.00 0.00 43 ARG A C 20
ATOM 17900 O O . ARG A 1 43 ? 8.346 -2.275 4.743 1.00 0.00 43 ARG A O 20
ATOM 17921 N N . TYR A 1 44 ? 9.337 -4.002 3.695 1.00 0.00 44 TYR A N 20
ATOM 17922 C CA . TYR A 1 44 ? 10.679 -3.446 3.813 1.00 0.00 44 TYR A CA 20
ATOM 17923 C C . TYR A 1 44 ? 10.881 -2.297 2.830 1.00 0.00 44 TYR A C 20
ATOM 17924 O O . TYR A 1 44 ? 10.322 -2.278 1.734 1.00 0.00 44 TYR A O 20
ATOM 17942 N N . PRO A 1 45 ? 11.702 -1.314 3.231 1.00 0.00 45 PRO A N 20
ATOM 17943 C CA . PRO A 1 45 ? 12.000 -0.143 2.401 1.00 0.00 45 PRO A CA 20
ATOM 17944 C C . PRO A 1 45 ? 12.853 -0.495 1.187 1.00 0.00 45 PRO A C 20
ATOM 17945 O O . PRO A 1 45 ? 12.714 0.108 0.124 1.00 0.00 45 PRO A O 20
ATOM 17956 N N . GLU A 1 46 ? 13.736 -1.474 1.354 1.00 0.00 46 GLU A N 20
ATOM 17957 C CA . GLU A 1 46 ? 14.612 -1.905 0.271 1.00 0.00 46 GLU A CA 20
ATOM 17958 C C . GLU A 1 46 ? 13.816 -2.603 -0.828 1.00 0.00 46 GLU A C 20
ATOM 17959 O O . GLU A 1 46 ? 14.271 -2.712 -1.967 1.00 0.00 46 GLU A O 20
ATOM 17971 N N . LYS A 1 47 ? 12.625 -3.076 -0.478 1.00 0.00 47 LYS A N 20
ATOM 17972 C CA . LYS A 1 47 ? 11.763 -3.764 -1.432 1.00 0.00 47 LYS A CA 20
ATOM 17973 C C . LYS A 1 47 ? 10.726 -2.809 -2.014 1.00 0.00 47 LYS A C 20
ATOM 17974 O O . LYS A 1 47 ? 9.733 -3.270 -2.577 1.00 0.00 47 LYS A O 20
ATOM 17993 N N . HIS A 1 48 ? 10.974 -1.516 -1.870 1.00 0.00 48 HIS A N 20
ATOM 17994 C CA . HIS A 1 48 ? 10.056 -0.515 -2.387 1.00 0.00 48 HIS A CA 20
ATOM 17995 C C . HIS A 1 48 ? 10.695 0.871 -2.282 1.00 0.00 48 HIS A C 20
ATOM 17996 O O . HIS A 1 48 ? 11.149 1.300 -1.222 1.00 0.00 48 HIS A O 20
ATOM 18010 N N . GLU A 1 49 ? 10.720 1.566 -3.415 1.00 0.00 49 GLU A N 20
ATOM 18011 C CA . GLU A 1 49 ? 11.296 2.904 -3.477 1.00 0.00 49 GLU A CA 20
ATOM 18012 C C . GLU A 1 49 ? 10.862 3.740 -2.277 1.00 0.00 49 GLU A C 20
ATOM 18013 O O . GLU A 1 49 ? 9.838 4.422 -2.319 1.00 0.00 49 GLU A O 20
ATOM 18025 N N . CYS A 1 50 ? 11.648 3.681 -1.207 1.00 0.00 50 CYS A N 20
ATOM 18026 C CA . CYS A 1 50 ? 11.347 4.431 0.006 1.00 0.00 50 CYS A CA 20
ATOM 18027 C C . CYS A 1 50 ? 12.164 5.719 0.067 1.00 0.00 50 CYS A C 20
ATOM 18028 O O . CYS A 1 50 ? 13.378 5.686 0.269 1.00 0.00 50 CYS A O 20
ATOM 18035 N N . SER A 1 51 ? 11.489 6.850 -0.107 1.00 0.00 51 SER A N 20
ATOM 18036 C CA . SER A 1 51 ? 12.152 8.148 -0.076 1.00 0.00 51 SER A CA 20
ATOM 18037 C C . SER A 1 51 ? 12.203 8.697 1.347 1.00 0.00 51 SER A C 20
ATOM 18038 O O . SER A 1 51 ? 12.122 9.907 1.561 1.00 0.00 51 SER A O 20
ATOM 18046 N N . PHE A 1 52 ? 12.339 7.799 2.317 1.00 0.00 52 PHE A N 20
ATOM 18047 C CA . PHE A 1 52 ? 12.400 8.192 3.720 1.00 0.00 52 PHE A CA 20
ATOM 18048 C C . PHE A 1 52 ? 13.844 8.224 4.212 1.00 0.00 52 PHE A C 20
ATOM 18049 O O . PHE A 1 52 ? 14.618 7.300 3.961 1.00 0.00 52 PHE A O 20
ATOM 18066 N N . ASP A 1 53 ? 14.199 9.294 4.915 1.00 0.00 53 ASP A N 20
ATOM 18067 C CA . ASP A 1 53 ? 15.549 9.448 5.445 1.00 0.00 53 ASP A CA 20
ATOM 18068 C C . ASP A 1 53 ? 15.622 8.975 6.893 1.00 0.00 53 ASP A C 20
ATOM 18069 O O . ASP A 1 53 ? 15.450 9.763 7.824 1.00 0.00 53 ASP A O 20
ATOM 18078 N N . PHE A 1 54 ? 15.877 7.684 7.077 1.00 0.00 54 PHE A N 20
ATOM 18079 C CA . PHE A 1 54 ? 15.971 7.105 8.412 1.00 0.00 54 PHE A CA 20
ATOM 18080 C C . PHE A 1 54 ? 17.254 7.548 9.108 1.00 0.00 54 PHE A C 20
ATOM 18081 O O . PHE A 1 54 ? 17.260 7.829 10.307 1.00 0.00 54 PHE A O 20
ATOM 18098 N N . LYS A 1 55 ? 18.342 7.608 8.347 1.00 0.00 55 LYS A N 20
ATOM 18099 C CA . LYS A 1 55 ? 19.633 8.017 8.888 1.00 0.00 55 LYS A CA 20
ATOM 18100 C C . LYS A 1 55 ? 19.456 9.055 9.991 1.00 0.00 55 LYS A C 20
ATOM 18101 O O . LYS A 1 55 ? 19.891 8.850 11.124 1.00 0.00 55 LYS A O 20
ATOM 18120 N N . GLU A 1 56 ? 18.815 10.169 9.652 1.00 0.00 56 GLU A N 20
ATOM 18121 C CA . GLU A 1 56 ? 18.581 11.238 10.616 1.00 0.00 56 GLU A CA 20
ATOM 18122 C C . GLU A 1 56 ? 17.920 10.696 11.880 1.00 0.00 56 GLU A C 20
ATOM 18123 O O . GLU A 1 56 ? 16.802 10.181 11.838 1.00 0.00 56 GLU A O 20
ATOM 18135 N N . VAL A 1 57 ? 18.619 10.816 13.004 1.00 0.00 57 VAL A N 20
ATOM 18136 C CA . VAL A 1 57 ? 18.101 10.340 14.281 1.00 0.00 57 VAL A CA 20
ATOM 18137 C C . VAL A 1 57 ? 17.169 11.367 14.914 1.00 0.00 57 VAL A C 20
ATOM 18138 O O . VAL A 1 57 ? 17.450 12.565 14.905 1.00 0.00 57 VAL A O 20
ATOM 18151 N N . GLY A 1 58 ? 16.057 10.889 15.465 1.00 0.00 58 GLY A N 20
ATOM 18152 C CA . GLY A 1 58 ? 15.100 11.780 16.096 1.00 0.00 58 GLY A CA 20
ATOM 18153 C C . GLY A 1 58 ? 13.702 11.622 15.532 1.00 0.00 58 GLY A C 20
ATOM 18154 O O . GLY A 1 58 ? 13.001 12.608 15.308 1.00 0.00 58 GLY A O 20
ATOM 18158 N N . SER A 1 59 ? 13.296 10.377 15.301 1.00 0.00 59 SER A N 20
ATOM 18159 C CA . SER A 1 59 ? 11.974 10.094 14.754 1.00 0.00 59 SER A CA 20
ATOM 18160 C C . SER A 1 59 ? 10.882 10.460 15.755 1.00 0.00 59 SER A C 20
ATOM 18161 O O . SER A 1 59 ? 9.973 11.228 15.446 1.00 0.00 59 SER A O 20
ATOM 18169 N N . GLY A 1 60 ? 10.980 9.902 16.959 1.00 0.00 60 GLY A N 20
ATOM 18170 C CA . GLY A 1 60 ? 9.995 10.181 17.988 1.00 0.00 60 GLY A CA 20
ATOM 18171 C C . GLY A 1 60 ? 10.401 9.634 19.342 1.00 0.00 60 GLY A C 20
ATOM 18172 O O . GLY A 1 60 ? 10.226 8.452 19.636 1.00 0.00 60 GLY A O 20
ATOM 18176 N N . PRO A 1 61 ? 10.960 10.507 20.194 1.00 0.00 61 PRO A N 20
ATOM 18177 C CA . PRO A 1 61 ? 11.405 10.127 21.538 1.00 0.00 61 PRO A CA 20
ATOM 18178 C C . PRO A 1 61 ? 10.237 9.816 22.468 1.00 0.00 61 PRO A C 20
ATOM 18179 O O . PRO A 1 61 ? 10.415 9.681 23.679 1.00 0.00 61 PRO A O 20
ATOM 18190 N N . SER A 1 62 ? 9.043 9.703 21.895 1.00 0.00 62 SER A N 20
ATOM 18191 C CA . SER A 1 62 ? 7.846 9.411 22.674 1.00 0.00 62 SER A CA 20
ATOM 18192 C C . SER A 1 62 ? 8.192 8.596 23.917 1.00 0.00 62 SER A C 20
ATOM 18193 O O . SER A 1 62 ? 7.747 8.909 25.021 1.00 0.00 62 SER A O 20
ATOM 18201 N N . SER A 1 63 ? 8.989 7.550 23.728 1.00 0.00 63 SER A N 20
ATOM 18202 C CA . SER A 1 63 ? 9.392 6.687 24.832 1.00 0.00 63 SER A CA 20
ATOM 18203 C C . SER A 1 63 ? 10.204 7.467 25.863 1.00 0.00 63 SER A C 20
ATOM 18204 O O . SER A 1 63 ? 11.180 8.134 25.525 1.00 0.00 63 SER A O 20
ATOM 18212 N N . GLY A 1 64 ? 9.790 7.377 27.123 1.00 0.00 64 GLY A N 20
ATOM 18213 C CA . GLY A 1 64 ? 10.488 8.078 28.185 1.00 0.00 64 GLY A CA 20
ATOM 18214 C C . GLY A 1 64 ? 9.801 7.930 29.527 1.00 0.00 64 GLY A C 20
ATOM 18215 O O . GLY A 1 64 ? 9.017 8.803 29.898 1.00 0.00 64 GLY A O 20
#

GO terms:
  GO:0009506 plasmodesma (C, HDA)

Organism: Arabidopsis thaliana (NCBI:txid3702)

Radius of gyration: 16.31 Å; Cα contacts (8 Å, |Δi|>4): 69; chains: 1; bounding box: 36×33×40 Å

CATH classification: 4.10.1110.10

InterPro domains:
  IPR000058 Zinc finger, AN1-type [PF01428] (116-152)
  IPR000058 Zinc finger, AN1-type [PS51039] (110-156)
  IPR000058 Zinc finger, AN1-type [SM00154] (116-153)
  IPR002653 Zinc finger, A20-type [PF01754] (18-40)
  IPR002653 Zinc finger, A20-type [PS51036] (13-47)
  IPR002653 Zinc finger, A20-type [SM00259] (16-40)
  IPR035896 AN1-like Zinc finger [G3DSA:4.10.1110.10] (90-171)
  IPR035896 AN1-like Zinc finger [SSF118310] (98-170)
  IPR050652 AN1/A20 Zinc Finger [PTHR10634] (15-175)

Sequence (64 aa):
GSSGSSGPSRPVRPNNRCFSCNKKVGVMGFKCKCGSTFCGSHRYPEKHECSFDFKEVGSGPSSGGSSGSSGPSRPVRPNNRCFSCNKKVGVMGFKCKCGSTFCGSHRYPEKHECSFDFKEVGSGPSSGGSSGSSGPSRPVRPNNRCFSCNKKVGVMGFKCKCGSTFCGSHRYPEKHECSFDFKEVGSGPSSGGSSGSSGPSRPVRPNNRCFSCNKKVGVMGFKCKCGSTFCGSHRYPEKHECSFDFKEVGSGPSSGGSSGSSGPSRPVRPNNRCFSCNKKVGVMGFKCKCGSTFCGSHRYPEKHECSFDFKEVGSGPSSGGSSGSSGPSRPVRPNNRCFSCNKKVGVMGFKCKCGSTFCGSHRYPEKHECSFDFKEVGSGPSSGGSSGSSGPSRPVRPNNRCFSCNKKVGVMGFKCKCGSTFCGSHRYPEKHECSFDFKEVGSGPSSGGSSGSSGPSRPVRPNNRCFSCNKKVGVMGFKCKCGSTFCGSHRYPEKHECSFDFKEVGSGPSSGGSSGSSGPSRPVRPNNRCFSCNKKVGVMGFKCKCGSTFCGSHRYPEKHECSFDFKEVGSGPSSGGSSGSSGPSRPVRPNNRCFSCNKKVGVMGFKCKCGSTFCGSHRYPEKHECSFDFKEVGSGPSSGGSSGSSGPSRPVRPNNRCFSCNKKVGVMGFKCKCGSTFCGSHRYPEKHECSFDFKEVGSGPSSGGSSGSSGPSRPVRPNNRCFSCNKKVGVMGFKCKCGSTFCGSHRYPEKHECSFDFKEVGSGPSSGGSSGSSGPSRPVRPNNRCFSCNKKVGVMGFKCKCGSTFCGSHRYPEKHECSFDFKEVGSGPSSGGSSGSSGPSRPVRPNNRCFSCNKKVGVMGFKCKCGSTFCGSHRYPEKHECSFDFKEVGSGPSSGGSSGSSGPSRPVRPNNRCFSCNKKVGVMGFKCKCGSTFCGSHRYPEKHECSFDFKEVGSGPSSGGSSGSSGPSRPVRPNNRCFSCNKKVGVMGFKCKCGSTFCGSHRYPEKHECSFDFKEVGSGPSSGGSSGSSGPSRPVRPNNRCFSCNKKVGVMGFKCKCGSTFCGSHRYPEKHECSFDFKEVGSGPSSGGSSGSSGPSRPVRPNNRCFSCNKKVGVMGFKCKCGSTFCGSHRYPEKHECSFDFKEVGSGPSSGGSSGSSGPSRPVRPNNRCFSCNKKVGVMGFKCKCGSTFCGSHRYPEKHECSFDFKEVGSGPSSGGSSGSSGPSRPVRPNNRCFSCNKKVGVMGFKCKCGSTFCGSHRYPEKHECSFDFKEVGSGPSSG

Foldseek 3Di:
DDDDDDDDDDDPPQQQAAPQPRHRVDPPFQQEPQGHTHNVVCNDCVSDVRPDDPVDPDPDVVDD